Protein AF-0000000075204989 (afdb_homodimer)

Organism: Armillaria gallica (NCBI:txid47427)

InterPro domains:
  IPR001128 Cytochrome P450 [PF00067] (34-497)
  IPR001128 Cytochrome P450 [PR00385] (330-347)
  IPR001128 Cytochrome P450 [PR00385] (347-360)
  IPR001128 Cytochrome P450 [PR00385] (382-393)
  IPR001128 Cytochrome P450 [PR00385] (464-473)
  IPR001128 Cytochrome P450 [PR00385] (473-484)
  IPR002401 Cytochrome P450, E-class, group I [PR00463] (62-81)
  IPR002401 Cytochrome P450, E-class, group I [PR00463] (86-107)
  IPR002401 Cytochrome P450, E-class, group I [PR00463] (318-335)
  IPR002401 Cytochrome P450, E-class, group I [PR00463] (338-364)
  IPR002401 Cytochrome P450, E-class, group I [PR00463] (381-399)
  IPR002401 Cytochrome P450, E-class, group I [PR00463] (422-446)
  IPR002401 Cytochrome P450, E-class, group I [PR00463] (463-473)
  IPR002401 Cytochrome P450, E-class, group I [PR00463] (473-496)
  IPR036396 Cytochrome P450 superfamily [G3DSA:1.10.630.10] (24-541)
  IPR036396 Cytochrome P450 superfamily [SSF48264] (34-537)
  IPR050364 Cytochrome P450 monooxygenase, fungi [PTHR46300] (10-554)

Structure (mmCIF, N/CA/C/O backbone):
data_AF-0000000075204989-model_v1
#
loop_
_entity.id
_entity.type
_entity.pdbx_description
1 polymer 'Cytochrome P450'
#
loop_
_atom_site.group_PDB
_atom_site.id
_atom_site.type_symbol
_atom_site.label_atom_id
_atom_site.label_alt_id
_atom_site.label_comp_id
_atom_site.label_asym_id
_atom_site.label_entity_id
_atom_site.label_seq_id
_atom_site.pdbx_PDB_ins_code
_atom_site.Cartn_x
_atom_site.Cartn_y
_atom_site.Cartn_z
_atom_site.occupancy
_atom_site.B_iso_or_equiv
_atom_site.auth_seq_id
_atom_site.auth_comp_id
_atom_site.auth_asym_id
_atom_site.auth_atom_id
_atom_site.pdbx_PDB_model_num
ATOM 1 N N . MET A 1 1 ? -58.781 25.094 10.422 1 25.75 1 MET A N 1
ATOM 2 C CA . MET A 1 1 ? -57.531 24.953 9.672 1 25.75 1 MET A CA 1
ATOM 3 C C . MET A 1 1 ? -56.844 23.641 10.008 1 25.75 1 MET A C 1
ATOM 5 O O . MET A 1 1 ? -56.5 23.391 11.172 1 25.75 1 MET A O 1
ATOM 9 N N . ALA A 1 2 ? -57.219 22.719 9.273 1 39.81 2 ALA A N 1
ATOM 10 C CA . ALA A 1 2 ? -56.875 21.312 9.547 1 39.81 2 ALA A CA 1
ATOM 11 C C . ALA A 1 2 ? -55.375 21.141 9.766 1 39.81 2 ALA A C 1
ATOM 13 O O . ALA A 1 2 ? -54.562 21.547 8.93 1 39.81 2 ALA A O 1
ATOM 14 N N . PHE A 1 3 ? -55 21.109 11 1 37.56 3 PHE A N 1
ATOM 15 C CA . PHE A 1 3 ? -53.656 20.891 11.5 1 37.56 3 PHE A CA 1
ATOM 16 C C . PHE A 1 3 ? -53.031 19.688 10.812 1 37.56 3 PHE A C 1
ATOM 18 O O . PHE A 1 3 ? -53.562 18.578 10.844 1 37.56 3 PHE A O 1
ATOM 25 N N . LEU A 1 4 ? -52.312 19.922 9.75 1 47.81 4 LEU A N 1
ATOM 26 C CA . LEU A 1 4 ? -51.562 18.812 9.125 1 47.81 4 LEU A CA 1
ATOM 27 C C . LEU A 1 4 ? -50.812 18 10.172 1 47.81 4 LEU A C 1
ATOM 29 O O . LEU A 1 4 ? -50.25 18.562 11.102 1 47.81 4 LEU A O 1
ATOM 33 N N . SER A 1 5 ? -51.188 16.812 10.344 1 51.34 5 SER A N 1
ATOM 34 C CA . SER A 1 5 ? -50.469 15.898 11.25 1 51.34 5 SER A CA 1
ATOM 35 C C . SER A 1 5 ? -48.969 15.953 11.023 1 51.34 5 SER A C 1
ATOM 37 O O . SER A 1 5 ? -48.5 16.375 9.961 1 51.34 5 SER A O 1
ATOM 39 N N . SER A 1 6 ? -48.125 15.758 12.094 1 54.88 6 SER A N 1
ATOM 40 C CA . SER A 1 6 ? -46.688 15.766 12.125 1 54.88 6 SER A CA 1
ATOM 41 C C . SER A 1 6 ? -46.094 14.922 11 1 54.88 6 SER A C 1
ATOM 43 O O . SER A 1 6 ? -45.094 15.305 10.375 1 54.88 6 SER A O 1
ATOM 45 N N . THR A 1 7 ? -46.75 13.867 10.734 1 57.91 7 THR A N 1
ATOM 46 C CA . THR A 1 7 ? -46.344 12.953 9.68 1 57.91 7 THR A CA 1
ATOM 47 C C . THR A 1 7 ? -46.531 13.578 8.305 1 57.91 7 THR A C 1
ATOM 49 O O . THR A 1 7 ? -45.688 13.484 7.43 1 57.91 7 THR A O 1
ATOM 52 N N . GLU A 1 8 ? -47.625 14.203 8.172 1 55.94 8 GLU A N 1
ATOM 53 C CA . GLU A 1 8 ? -47.938 14.812 6.883 1 55.94 8 GLU A CA 1
ATOM 54 C C . GLU A 1 8 ? -47.031 16.016 6.613 1 55.94 8 GLU A C 1
ATOM 56 O O . GLU A 1 8 ? -46.562 16.203 5.496 1 55.94 8 GLU A O 1
ATOM 61 N N . ALA A 1 9 ? -46.719 16.766 7.645 1 56.03 9 ALA A N 1
ATOM 62 C CA . ALA A 1 9 ? -45.812 17.906 7.527 1 56.03 9 ALA A CA 1
ATOM 63 C C . ALA A 1 9 ? -44.406 17.453 7.184 1 56.03 9 ALA A C 1
ATOM 65 O O . ALA A 1 9 ? -43.719 18.078 6.363 1 56.03 9 ALA A O 1
ATOM 66 N N . THR A 1 10 ? -44.062 16.297 7.75 1 58.97 10 THR A N 1
ATOM 67 C CA . THR A 1 10 ? -42.75 15.727 7.457 1 58.97 10 THR A CA 1
ATOM 68 C C . THR A 1 10 ? -42.688 15.227 6.02 1 58.97 10 THR A C 1
ATOM 70 O O . THR A 1 10 ? -41.688 15.453 5.324 1 58.97 10 THR A O 1
ATOM 73 N N . VAL A 1 11 ? -43.781 14.656 5.57 1 59.34 11 VAL A N 1
ATOM 74 C CA . VAL A 1 11 ? -43.844 14.148 4.203 1 59.34 11 VAL A CA 1
ATOM 75 C C . VAL A 1 11 ? -43.844 15.312 3.221 1 59.34 11 VAL A C 1
ATOM 77 O O . VAL A 1 11 ? -43.125 15.297 2.217 1 59.34 11 VAL A O 1
ATOM 80 N N . ILE A 1 12 ? -44.531 16.359 3.486 1 56.97 12 ILE A N 1
ATOM 81 C CA . ILE A 1 12 ? -44.625 17.516 2.611 1 56.97 12 ILE A CA 1
ATOM 82 C C . ILE A 1 12 ? -43.25 18.234 2.605 1 56.97 12 ILE A C 1
ATOM 84 O O . ILE A 1 12 ? -42.781 18.672 1.551 1 56.97 12 ILE A O 1
ATOM 88 N N . LEU A 1 13 ? -42.656 18.297 3.711 1 57.41 13 LEU A N 1
ATOM 89 C CA . LEU A 1 13 ? -41.344 18.906 3.783 1 57.41 13 LEU A CA 1
ATOM 90 C C . LEU A 1 13 ? -40.312 18.078 3.006 1 57.41 13 LEU A C 1
ATOM 92 O O . LEU A 1 13 ? -39.469 18.641 2.305 1 57.41 13 LEU A O 1
ATOM 96 N N . ILE A 1 14 ? -40.562 16.781 3.068 1 59.81 14 ILE A N 1
ATOM 97 C CA . ILE A 1 14 ? -39.688 15.898 2.307 1 59.81 14 ILE A CA 1
ATOM 98 C C . ILE A 1 14 ? -39.969 16.047 0.814 1 59.81 14 ILE A C 1
ATOM 100 O O . ILE A 1 14 ? -39.031 16.172 0.004 1 59.81 14 ILE A O 1
ATOM 104 N N . LEU A 1 15 ? -41.219 16.156 0.442 1 59.34 15 LEU A N 1
ATOM 105 C CA . LEU A 1 15 ? -41.594 16.266 -0.965 1 59.34 15 LEU A CA 1
ATOM 106 C C . LEU A 1 15 ? -41.219 17.641 -1.521 1 59.34 15 LEU A C 1
ATOM 108 O O . LEU A 1 15 ? -40.781 17.75 -2.66 1 59.34 15 LEU A O 1
ATOM 112 N N . SER A 1 16 ? -41.406 18.719 -0.824 1 57.78 16 SER A N 1
ATOM 113 C CA . SER A 1 16 ? -41.031 20.062 -1.264 1 57.78 16 SER A CA 1
ATOM 114 C C . SER A 1 16 ? -39.5 20.188 -1.368 1 57.78 16 SER A C 1
ATOM 116 O O . SER A 1 16 ? -39 20.797 -2.314 1 57.78 16 SER A O 1
ATOM 118 N N . ALA A 1 17 ? -38.844 19.625 -0.473 1 56.81 17 ALA A N 1
ATOM 119 C CA . ALA A 1 17 ? -37.375 19.625 -0.547 1 56.81 17 ALA A CA 1
ATOM 120 C C . ALA A 1 17 ? -36.906 18.797 -1.733 1 56.81 17 ALA A C 1
ATOM 122 O O . ALA A 1 17 ? -35.969 19.203 -2.443 1 56.81 17 ALA A O 1
ATOM 123 N N . LEU A 1 18 ? -37.625 17.734 -2.006 1 57.28 18 LEU A N 1
ATOM 124 C CA . LEU A 1 18 ? -37.344 16.922 -3.188 1 57.28 18 LEU A CA 1
ATOM 125 C C . LEU A 1 18 ? -37.656 17.703 -4.461 1 57.28 18 LEU A C 1
ATOM 127 O O . LEU A 1 18 ? -36.906 17.625 -5.445 1 57.28 18 LEU A O 1
ATOM 131 N N . PHE A 1 19 ? -38.75 18.453 -4.5 1 57.03 19 PHE A N 1
ATOM 132 C CA . PHE A 1 19 ? -39.125 19.25 -5.656 1 57.03 19 PHE A CA 1
ATOM 133 C C . PHE A 1 19 ? -38.125 20.375 -5.891 1 57.03 19 PHE A C 1
ATOM 135 O O . PHE A 1 19 ? -37.719 20.625 -7.023 1 57.03 19 PHE A O 1
ATOM 142 N N . VAL A 1 20 ? -37.781 21.109 -4.93 1 54.78 20 VAL A N 1
ATOM 143 C CA . VAL A 1 20 ? -36.812 22.188 -5.094 1 54.78 20 VAL A CA 1
ATOM 144 C C . VAL A 1 20 ? -35.469 21.609 -5.547 1 54.78 20 VAL A C 1
ATOM 146 O O . VAL A 1 20 ? -34.812 22.156 -6.441 1 54.78 20 VAL A O 1
ATOM 149 N N . ALA A 1 21 ? -35.062 20.547 -4.957 1 53.41 21 ALA A N 1
ATOM 150 C CA . ALA A 1 21 ? -33.844 19.875 -5.363 1 53.41 21 ALA A CA 1
ATOM 151 C C . ALA A 1 21 ? -33.938 19.406 -6.812 1 53.41 21 ALA A C 1
ATOM 153 O O . ALA A 1 21 ? -32.969 19.516 -7.566 1 53.41 21 ALA A O 1
ATOM 154 N N . PHE A 1 22 ? -35.062 18.922 -7.191 1 52.5 22 PHE A N 1
ATOM 155 C CA . PHE A 1 22 ? -35.312 18.516 -8.57 1 52.5 22 PHE A CA 1
ATOM 156 C C . PHE A 1 22 ? -35.25 19.719 -9.508 1 52.5 22 PHE A C 1
ATOM 158 O O . PHE A 1 22 ? -34.625 19.641 -10.578 1 52.5 22 PHE A O 1
ATOM 165 N N . VAL A 1 23 ? -35.844 20.812 -9.133 1 51.53 23 VAL A N 1
ATOM 166 C CA . VAL A 1 23 ? -35.844 21.984 -9.984 1 51.53 23 VAL A CA 1
ATOM 167 C C . VAL A 1 23 ? -34.438 22.562 -10.078 1 51.53 23 VAL A C 1
ATOM 169 O O . VAL A 1 23 ? -34 23 -11.148 1 51.53 23 VAL A O 1
ATOM 172 N N . GLN A 1 24 ? -33.781 22.641 -9.023 1 50.84 24 GLN A N 1
ATOM 173 C CA . GLN A 1 24 ? -32.438 23.188 -9.031 1 50.84 24 GLN A CA 1
ATOM 174 C C . GLN A 1 24 ? -31.484 22.281 -9.789 1 50.84 24 GLN A C 1
ATOM 176 O O . GLN A 1 24 ? -30.531 22.75 -10.414 1 50.84 24 GLN A O 1
ATOM 181 N N . SER A 1 25 ? -31.609 21.031 -9.695 1 48.88 25 SER A N 1
ATOM 182 C CA . SER A 1 25 ? -30.797 20.125 -10.484 1 48.88 25 SER A CA 1
ATOM 183 C C . SER A 1 25 ? -30.984 20.359 -11.977 1 48.88 25 SER A C 1
ATOM 185 O O . SER A 1 25 ? -30.078 20.125 -12.773 1 48.88 25 SER A O 1
ATOM 187 N N . ARG A 1 26 ? -32.281 20.688 -12.359 1 46.19 26 ARG A N 1
ATOM 188 C CA . ARG A 1 26 ? -32.594 20.828 -13.781 1 46.19 26 ARG A CA 1
ATOM 189 C C . ARG A 1 26 ? -32.031 22.125 -14.336 1 46.19 26 ARG A C 1
ATOM 191 O O . ARG A 1 26 ? -31.969 22.328 -15.555 1 46.19 26 ARG A O 1
ATOM 198 N N . LYS A 1 27 ? -31.969 23.078 -13.516 1 45.09 27 LYS A N 1
ATOM 199 C CA . LYS A 1 27 ? -31.609 24.375 -14.094 1 45.09 27 LYS A CA 1
ATOM 200 C C . LYS A 1 27 ? -30.172 24.375 -14.578 1 45.09 27 LYS A C 1
ATOM 202 O O . LYS A 1 27 ? -29.641 25.438 -14.961 1 45.09 27 LYS A O 1
ATOM 207 N N . THR A 1 28 ? -29.328 23.469 -14.141 1 46.84 28 THR A N 1
ATOM 208 C CA . THR A 1 28 ? -28.016 23.594 -14.766 1 46.84 28 THR A CA 1
ATOM 209 C C . THR A 1 28 ? -28.141 23.578 -16.297 1 46.84 28 THR A C 1
ATOM 211 O O . THR A 1 28 ? -28.594 22.594 -16.875 1 46.84 28 THR A O 1
ATOM 214 N N . GLY A 1 29 ? -28.562 24.547 -16.812 1 47 29 GLY A N 1
ATOM 215 C CA . GLY A 1 29 ? -28.578 24.719 -18.266 1 47 29 GLY A CA 1
ATOM 216 C C . GLY A 1 29 ? -27.531 23.891 -18.969 1 47 29 GLY A C 1
ATOM 217 O O . GLY A 1 29 ? -26.812 23.125 -18.328 1 47 29 GLY A O 1
ATOM 218 N N . ASN A 1 30 ? -27.203 24.281 -20.391 1 53.66 30 ASN A N 1
ATOM 219 C CA . ASN A 1 30 ? -26.375 23.703 -21.453 1 53.66 30 ASN A CA 1
ATOM 220 C C . ASN A 1 30 ? -24.922 23.594 -21.031 1 53.66 30 ASN A C 1
ATOM 222 O O . ASN A 1 30 ? -24.031 23.438 -21.875 1 53.66 30 ASN A O 1
ATOM 226 N N . ARG A 1 31 ? -24.516 23.781 -19.781 1 76.62 31 ARG A N 1
ATOM 227 C CA . ARG A 1 31 ? -23.094 23.797 -19.5 1 76.62 31 ARG A CA 1
ATOM 228 C C . ARG A 1 31 ? -22.609 22.438 -19.016 1 76.62 31 ARG A C 1
ATOM 230 O O . ARG A 1 31 ? -23.266 21.797 -18.188 1 76.62 31 ARG A O 1
ATOM 237 N N . THR A 1 32 ? -21.594 22 -19.547 1 90.81 32 THR A N 1
ATOM 238 C CA . THR A 1 32 ? -21.031 20.672 -19.328 1 90.81 32 THR A CA 1
ATOM 239 C C . THR A 1 32 ? -20.203 20.641 -18.047 1 90.81 32 THR A C 1
ATOM 241 O O . THR A 1 32 ? -19.156 21.281 -17.953 1 90.81 32 THR A O 1
ATOM 244 N N . LEU A 1 33 ? -20.781 20.078 -16.938 1 93.81 33 LEU A N 1
ATOM 245 C CA . LEU A 1 33 ? -20.047 19.859 -15.703 1 93.81 33 LEU A CA 1
ATOM 246 C C . LEU A 1 33 ? -18.984 18.781 -15.891 1 93.81 33 LEU A C 1
ATOM 248 O O . LEU A 1 33 ? -19.078 17.969 -16.812 1 93.81 33 LEU A O 1
ATOM 252 N N . PRO A 1 34 ? -17.922 18.812 -15.039 1 96.06 34 PRO A N 1
ATOM 253 C CA . PRO A 1 34 ? -16.984 17.703 -15.109 1 96.06 34 PRO A CA 1
ATOM 254 C C . PRO A 1 34 ? -17.656 16.344 -14.883 1 96.06 34 PRO A C 1
ATOM 256 O O . PRO A 1 34 ? -18.734 16.281 -14.289 1 96.06 34 PRO A O 1
ATOM 259 N N . PRO A 1 35 ? -17.047 15.297 -15.43 1 95.88 35 PRO A N 1
ATOM 260 C CA . PRO A 1 35 ? -17.594 13.969 -15.164 1 95.88 35 PRO A CA 1
ATOM 261 C C . PRO A 1 35 ? -17.547 13.594 -13.688 1 95.88 35 PRO A C 1
ATOM 263 O O . PRO A 1 35 ? -16.891 14.273 -12.891 1 95.88 35 PRO A O 1
ATOM 266 N N . GLY A 1 36 ? -18.281 12.586 -13.242 1 95.31 36 GLY A N 1
ATOM 267 C CA . GLY A 1 36 ? -18.281 12.102 -11.875 1 95.31 36 GLY A CA 1
ATOM 268 C C . GLY A 1 36 ? -19.188 10.914 -11.656 1 95.31 36 GLY A C 1
ATOM 269 O O . GLY A 1 36 ? -19.828 10.438 -12.594 1 95.31 36 GLY A O 1
ATOM 270 N N . PRO A 1 37 ? -19.141 10.383 -10.5 1 93.44 37 PRO A N 1
ATOM 271 C CA . PRO A 1 37 ? -19.969 9.219 -10.195 1 93.44 37 PRO A CA 1
ATOM 272 C C . PRO A 1 37 ? -21.469 9.531 -10.281 1 93.44 37 PRO A C 1
ATOM 274 O O . PRO A 1 37 ? -21.859 10.695 -10.211 1 93.44 37 PRO A O 1
ATOM 277 N N . SER A 1 38 ? -22.188 8.414 -10.43 1 90.94 38 SER A N 1
ATOM 278 C CA . SER A 1 38 ? -23.625 8.562 -10.5 1 90.94 38 SER A CA 1
ATOM 279 C C . SER A 1 38 ? -24.203 9.125 -9.203 1 90.94 38 SER A C 1
ATOM 281 O O . SER A 1 38 ? -23.719 8.789 -8.117 1 90.94 38 SER A O 1
ATOM 283 N N . LYS A 1 39 ? -25.234 9.945 -9.352 1 89.5 39 LYS A N 1
ATOM 284 C CA . LYS A 1 39 ? -25.781 10.656 -8.203 1 89.5 39 LYS A CA 1
ATOM 285 C C . LYS A 1 39 ? -27.141 10.102 -7.816 1 89.5 39 LYS A C 1
ATOM 287 O O . LYS A 1 39 ? -27.922 9.68 -8.68 1 89.5 39 LYS A O 1
ATOM 292 N N . ILE A 1 40 ? -27.297 10.086 -6.562 1 83.44 40 ILE A N 1
ATOM 293 C CA . ILE A 1 40 ? -28.625 9.766 -6.039 1 83.44 40 ILE A CA 1
ATOM 294 C C . ILE A 1 40 ? -29.469 11.023 -5.98 1 83.44 40 ILE A C 1
ATOM 296 O O . ILE A 1 40 ? -29 12.078 -5.547 1 83.44 40 ILE A O 1
ATOM 300 N N . PRO A 1 41 ? -30.75 10.844 -6.336 1 81.06 41 PRO A N 1
ATOM 301 C CA . PRO A 1 41 ? -31.609 12.031 -6.324 1 81.06 41 PRO A CA 1
ATOM 302 C C . PRO A 1 41 ? -31.641 12.719 -4.961 1 81.06 41 PRO A C 1
ATOM 304 O O . PRO A 1 41 ? -31.672 12.039 -3.928 1 81.06 41 PRO A O 1
ATOM 307 N N . PHE A 1 42 ? -31.469 13.984 -4.887 1 74.81 42 PHE A N 1
ATOM 308 C CA . PHE A 1 42 ? -31.578 14.852 -3.723 1 74.81 42 PHE A CA 1
ATOM 309 C C . PHE A 1 42 ? -30.312 14.781 -2.875 1 74.81 42 PHE A C 1
ATOM 311 O O . PHE A 1 42 ? -29.906 15.773 -2.264 1 74.81 42 PHE A O 1
ATOM 318 N N . PHE A 1 43 ? -29.719 13.625 -2.924 1 82.31 43 PHE A N 1
ATOM 319 C CA . PHE A 1 43 ? -28.609 13.422 -1.992 1 82.31 43 PHE A CA 1
ATOM 320 C C . PHE A 1 43 ? -27.266 13.461 -2.723 1 82.31 43 PHE A C 1
ATOM 322 O O . PHE A 1 43 ? -26.219 13.633 -2.098 1 82.31 43 PHE A O 1
ATOM 329 N N . GLY A 1 44 ? -27.391 13.375 -4.078 1 88.12 44 GLY A N 1
ATOM 330 C CA . GLY A 1 44 ? -26.156 13.336 -4.852 1 88.12 44 GLY A CA 1
ATOM 331 C C . GLY A 1 44 ? -25.266 12.164 -4.488 1 88.12 44 GLY A C 1
ATOM 332 O O . GLY A 1 44 ? -25.719 11.008 -4.496 1 88.12 44 GLY A O 1
ATOM 333 N N . ASN A 1 45 ? -24.062 12.531 -4.07 1 89.56 45 ASN A N 1
ATOM 334 C CA . ASN A 1 45 ? -23.078 11.492 -3.789 1 89.56 45 ASN A CA 1
ATOM 335 C C . ASN A 1 45 ? -22.812 11.359 -2.291 1 89.56 45 ASN A C 1
ATOM 337 O O . ASN A 1 45 ? -21.828 10.742 -1.881 1 89.56 45 ASN A O 1
ATOM 341 N N . LEU A 1 46 ? -23.594 11.852 -1.455 1 83.19 46 LEU A N 1
ATOM 342 C CA . LEU A 1 46 ? -23.406 11.977 -0.014 1 83.19 46 LEU A CA 1
ATOM 343 C C . LEU A 1 46 ? -23.172 10.609 0.624 1 83.19 46 LEU A C 1
ATOM 345 O O . LEU A 1 46 ? -22.406 10.484 1.575 1 83.19 46 LEU A O 1
ATOM 349 N N . PHE A 1 47 ? -23.766 9.586 0.119 1 82.25 47 PHE A N 1
ATOM 350 C CA . PHE A 1 47 ? -23.734 8.281 0.766 1 82.25 47 PHE A CA 1
ATOM 351 C C . PHE A 1 47 ? -22.641 7.406 0.149 1 82.25 47 PHE A C 1
ATOM 353 O O . PHE A 1 47 ? -22.469 6.254 0.545 1 82.25 47 PHE A O 1
ATOM 360 N N . GLN A 1 48 ? -21.922 7.895 -0.695 1 86.62 48 GLN A N 1
ATOM 361 C CA . GLN A 1 48 ? -20.922 7.105 -1.403 1 86.62 48 GLN A CA 1
ATOM 362 C C . GLN A 1 48 ? -19.516 7.344 -0.827 1 86.62 48 GLN A C 1
ATOM 364 O O . GLN A 1 48 ? -18.562 6.691 -1.232 1 86.62 48 GLN A O 1
ATOM 369 N N . VAL A 1 49 ? -19.438 8.258 0.093 1 81.38 49 VAL A N 1
ATOM 370 C CA . VAL A 1 49 ? -18.125 8.617 0.602 1 81.38 49 VAL A CA 1
ATOM 371 C C . VAL A 1 49 ? -18.141 8.586 2.129 1 81.38 49 VAL A C 1
ATOM 373 O O . VAL A 1 49 ? -19 9.188 2.764 1 81.38 49 VAL A O 1
ATOM 376 N N . PRO A 1 50 ? -17.156 7.848 2.713 1 80.75 50 PRO A N 1
ATOM 377 C CA . PRO A 1 50 ? -17.016 8.039 4.156 1 80.75 50 PRO A CA 1
ATOM 378 C C . PRO A 1 50 ? -16.578 9.461 4.52 1 80.75 50 PRO A C 1
ATOM 380 O O . PRO A 1 50 ? -15.516 9.922 4.078 1 80.75 50 PRO A O 1
ATOM 383 N N . VAL A 1 51 ? -17.281 10.086 5.355 1 76.5 51 VAL A N 1
ATOM 384 C CA . VAL A 1 51 ? -17.125 11.523 5.582 1 76.5 51 VAL A CA 1
ATOM 385 C C . VAL A 1 51 ? -15.812 11.781 6.324 1 76.5 51 VAL A C 1
ATOM 387 O O . VAL A 1 51 ? -15.109 12.75 6.031 1 76.5 51 VAL A O 1
ATOM 390 N N . LEU A 1 52 ? -15.492 10.93 7.219 1 80.12 52 LEU A N 1
ATOM 391 C CA . LEU A 1 52 ? -14.344 11.227 8.07 1 80.12 52 LEU A CA 1
ATOM 392 C C . LEU A 1 52 ? -13.055 10.719 7.426 1 80.12 52 LEU A C 1
ATOM 394 O O . LEU A 1 52 ? -11.961 11.055 7.883 1 80.12 52 LEU A O 1
ATOM 398 N N . ARG A 1 53 ? -13.141 9.922 6.367 1 87.56 53 ARG A N 1
ATOM 399 C CA . ARG A 1 53 ? -11.977 9.438 5.629 1 87.56 53 ARG A CA 1
ATOM 400 C C . ARG A 1 53 ? -12.289 9.312 4.141 1 87.56 53 ARG A C 1
ATOM 402 O O . ARG A 1 53 ? -12.305 8.211 3.594 1 87.56 53 ARG A O 1
ATOM 409 N N . PRO A 1 54 ? -12.414 10.398 3.51 1 89.81 54 PRO A N 1
ATOM 410 C CA . PRO A 1 54 ? -12.891 10.367 2.125 1 89.81 54 PRO A CA 1
ATOM 411 C C . PRO A 1 54 ? -11.766 10.117 1.12 1 89.81 54 PRO A C 1
ATOM 413 O O . PRO A 1 54 ? -12.031 9.758 -0.029 1 89.81 54 PRO A O 1
ATOM 416 N N . TYR A 1 55 ? -10.531 10.266 1.508 1 92.44 55 TYR A N 1
ATOM 417 C CA . TYR A 1 55 ? -9.445 10.438 0.553 1 92.44 55 TYR A CA 1
ATOM 418 C C . TYR A 1 55 ? -9.203 9.164 -0.238 1 92.44 55 TYR A C 1
ATOM 420 O O . TYR A 1 55 ? -8.836 9.211 -1.414 1 92.44 55 TYR A O 1
ATOM 428 N N . PRO A 1 56 ? -9.406 7.906 0.341 1 90 56 PRO A N 1
ATOM 429 C CA . PRO A 1 56 ? -9.219 6.734 -0.517 1 90 56 PRO A CA 1
ATOM 430 C C . PRO A 1 56 ? -10.211 6.684 -1.675 1 90 56 PRO A C 1
ATOM 432 O O . PRO A 1 56 ? -9.828 6.383 -2.809 1 90 56 PRO A O 1
ATOM 435 N N . LYS A 1 57 ? -11.453 6.973 -1.41 1 92.25 57 LYS A N 1
ATOM 436 C CA . LYS A 1 57 ? -12.484 6.977 -2.445 1 92.25 57 LYS A CA 1
ATOM 437 C C . LYS A 1 57 ? -12.242 8.102 -3.451 1 92.25 57 LYS A C 1
ATOM 439 O O . LYS A 1 57 ? -12.453 7.918 -4.652 1 92.25 57 LYS A O 1
ATOM 444 N N . PHE A 1 58 ? -11.82 9.211 -2.943 1 94.81 58 PHE A N 1
ATOM 445 C CA . PHE A 1 58 ? -11.539 10.352 -3.816 1 94.81 58 PHE A CA 1
ATOM 446 C C . PHE A 1 58 ? -10.391 10.031 -4.77 1 94.81 58 PHE A C 1
ATOM 448 O O . PHE A 1 58 ? -10.398 10.461 -5.922 1 94.81 58 PHE A O 1
ATOM 455 N N . ARG A 1 59 ? -9.406 9.32 -4.293 1 93.75 59 ARG A N 1
ATOM 456 C CA . ARG A 1 59 ? -8.32 8.906 -5.172 1 93.75 59 ARG A CA 1
ATOM 457 C C . ARG A 1 59 ? -8.812 7.91 -6.219 1 93.75 59 ARG A C 1
ATOM 459 O O . ARG A 1 59 ? -8.422 7.98 -7.383 1 93.75 59 ARG A O 1
ATOM 466 N N . GLU A 1 60 ? -9.641 6.93 -5.797 1 91.12 60 GLU A N 1
ATOM 467 C CA . GLU A 1 60 ? -10.234 5.984 -6.734 1 91.12 60 GLU A CA 1
ATOM 468 C C . GLU A 1 60 ? -10.945 6.707 -7.875 1 91.12 60 GLU A C 1
ATOM 470 O O . GLU A 1 60 ? -10.773 6.352 -9.047 1 91.12 60 GLU A O 1
ATOM 475 N N . TRP A 1 61 ? -11.719 7.73 -7.527 1 95.25 61 TRP A N 1
ATOM 476 C CA . TRP A 1 61 ? -12.461 8.508 -8.523 1 95.25 61 TRP A CA 1
ATOM 477 C C . TRP A 1 61 ? -11.508 9.336 -9.375 1 95.25 61 TRP A C 1
ATOM 479 O O . TRP A 1 61 ? -11.773 9.57 -10.555 1 95.25 61 TRP A O 1
ATOM 489 N N . ALA A 1 62 ? -10.406 9.773 -8.766 1 95.56 62 ALA A N 1
ATOM 490 C CA . ALA A 1 62 ? -9.406 10.516 -9.531 1 95.56 62 ALA A CA 1
ATOM 491 C C . ALA A 1 62 ? -8.828 9.664 -10.656 1 95.56 62 ALA A C 1
ATOM 493 O O . ALA A 1 62 ? -8.625 10.156 -11.773 1 95.56 62 ALA A O 1
ATOM 494 N N . LEU A 1 63 ? -8.586 8.438 -10.367 1 90 63 LEU A N 1
ATOM 495 C CA . LEU A 1 63 ? -8.031 7.52 -11.359 1 90 63 LEU A CA 1
ATOM 496 C C . LEU A 1 63 ? -9.055 7.195 -12.438 1 90 63 LEU A C 1
ATOM 498 O O . LEU A 1 63 ? -8.703 6.98 -13.594 1 90 63 LEU A O 1
ATOM 502 N N . LYS A 1 64 ? -10.297 7.211 -12.07 1 92.06 64 LYS A N 1
ATOM 503 C CA . LYS A 1 64 ? -11.383 6.84 -12.977 1 92.06 64 LYS A CA 1
ATOM 504 C C . LYS A 1 64 ? -11.773 8.008 -13.867 1 92.06 64 LYS A C 1
ATOM 506 O O . LYS A 1 64 ? -12.008 7.836 -15.07 1 92.06 64 LYS A O 1
ATOM 511 N N . TYR A 1 65 ? -11.836 9.25 -13.258 1 95.19 65 TYR A N 1
ATOM 512 C CA . TYR A 1 65 ? -12.453 10.367 -13.969 1 95.19 65 TYR A CA 1
ATOM 513 C C . TYR A 1 65 ? -11.406 11.352 -14.461 1 95.19 65 TYR A C 1
ATOM 515 O O . TYR A 1 65 ? -11.688 12.203 -15.305 1 95.19 65 TYR A O 1
ATOM 523 N N . GLY A 1 66 ? -10.219 11.273 -13.891 1 93.5 66 GLY A N 1
ATOM 524 C CA . GLY A 1 66 ? -9.141 12.062 -14.469 1 93.5 66 GLY A CA 1
ATOM 525 C C . GLY A 1 66 ? -8.805 13.297 -13.648 1 93.5 66 GLY A C 1
ATOM 526 O O . GLY A 1 66 ? -8.969 13.297 -12.43 1 93.5 66 GLY A O 1
ATOM 527 N N . PRO A 1 67 ? -8.305 14.352 -14.312 1 95.62 67 PRO A N 1
ATOM 528 C CA . PRO A 1 67 ? -7.727 15.516 -13.641 1 95.62 67 PRO A CA 1
ATOM 529 C C . PRO A 1 67 ? -8.766 16.312 -12.852 1 95.62 67 PRO A C 1
ATOM 531 O O . PRO A 1 67 ? -8.406 17.047 -11.93 1 95.62 67 PRO A O 1
ATOM 534 N N . ILE A 1 68 ? -10.031 16.25 -13.281 1 97.5 68 ILE A N 1
ATOM 535 C CA . ILE A 1 68 ? -11.109 16.984 -12.625 1 97.5 68 ILE A CA 1
ATOM 536 C C . ILE A 1 68 ? -12.391 16.156 -12.648 1 97.5 68 ILE A C 1
ATOM 538 O O . ILE A 1 68 ? -12.695 15.5 -13.648 1 97.5 68 ILE A O 1
ATOM 542 N N . TYR A 1 69 ? -13.047 16.078 -11.477 1 97.62 69 TYR A N 1
ATOM 543 C CA . TYR A 1 69 ? -14.367 15.477 -11.5 1 97.62 69 TYR A CA 1
ATOM 544 C C . TYR A 1 69 ? -15.336 16.234 -10.594 1 97.62 69 TYR A C 1
ATOM 546 O O . TYR A 1 69 ? -14.922 17.141 -9.859 1 97.62 69 TYR A O 1
ATOM 554 N N . HIS A 1 70 ? -16.656 15.961 -10.766 1 96.94 70 HIS A N 1
ATOM 555 C CA . HIS A 1 70 ? -17.734 16.672 -10.094 1 96.94 70 HIS A CA 1
ATOM 556 C C . HIS A 1 70 ? -18.516 15.75 -9.172 1 96.94 70 HIS A C 1
ATOM 558 O O . HIS A 1 70 ? -18.797 14.602 -9.531 1 96.94 70 HIS A O 1
ATOM 564 N N . LEU A 1 71 ? -18.688 16.219 -7.977 1 94.5 71 LEU A N 1
ATOM 565 C CA . LEU A 1 71 ? -19.594 15.594 -7.016 1 94.5 71 LEU A CA 1
ATOM 566 C C . LEU A 1 71 ? -20.719 16.547 -6.613 1 94.5 71 LEU A C 1
ATOM 568 O O . LEU A 1 71 ? -20.578 17.766 -6.766 1 94.5 71 LEU A O 1
ATOM 572 N N . ARG A 1 72 ? -21.75 15.922 -6.203 1 90.69 72 ARG A N 1
ATOM 573 C CA . ARG A 1 72 ? -22.828 16.688 -5.574 1 90.69 72 ARG A CA 1
ATOM 574 C C . ARG A 1 72 ? -23.109 16.172 -4.168 1 90.69 72 ARG A C 1
ATOM 576 O O . ARG A 1 72 ? -23.453 15 -3.982 1 90.69 72 ARG A O 1
ATOM 583 N N . LEU A 1 73 ? -22.859 17.016 -3.23 1 86.19 73 LEU A N 1
ATOM 584 C CA . LEU A 1 73 ? -23.203 16.703 -1.845 1 86.19 73 LEU A CA 1
ATOM 585 C C . LEU A 1 73 ? -24.422 17.484 -1.383 1 86.19 73 LEU A C 1
ATOM 587 O O . LEU A 1 73 ? -24.281 18.594 -0.866 1 86.19 73 LEU A O 1
ATOM 591 N N . GLY A 1 74 ? -25.531 16.844 -1.464 1 81.06 74 GLY A N 1
ATOM 592 C CA . GLY A 1 74 ? -26.75 17.609 -1.373 1 81.06 74 GLY A CA 1
ATOM 593 C C . GLY A 1 74 ? -26.922 18.609 -2.502 1 81.06 74 GLY A C 1
ATOM 594 O O . GLY A 1 74 ? -26.781 18.266 -3.674 1 81.06 74 GLY A O 1
ATOM 595 N N . PRO A 1 75 ? -27.141 19.828 -2.055 1 83.38 75 PRO A N 1
ATOM 596 C CA . PRO A 1 75 ? -27.281 20.828 -3.111 1 83.38 75 PRO A CA 1
ATOM 597 C C . PRO A 1 75 ? -25.938 21.453 -3.504 1 83.38 75 PRO A C 1
ATOM 599 O O . PRO A 1 75 ? -25.891 22.281 -4.426 1 83.38 75 PRO A O 1
ATOM 602 N N . GLN A 1 76 ? -24.953 21.094 -2.859 1 87.19 76 GLN A N 1
ATOM 603 C CA . GLN A 1 76 ? -23.656 21.734 -3.055 1 87.19 76 GLN A CA 1
ATOM 604 C C . GLN A 1 76 ? -22.875 21.062 -4.172 1 87.19 76 GLN A C 1
ATOM 606 O O . GLN A 1 76 ? -22.719 19.844 -4.176 1 87.19 76 GLN A O 1
ATOM 611 N N . ASP A 1 77 ? -22.422 21.859 -5.09 1 92.69 77 ASP A N 1
ATOM 612 C CA . ASP A 1 77 ? -21.5 21.375 -6.117 1 92.69 77 ASP A CA 1
ATOM 613 C C . ASP A 1 77 ? -20.062 21.312 -5.59 1 92.69 77 ASP A C 1
ATOM 615 O O . ASP A 1 77 ? -19.594 22.266 -4.973 1 92.69 77 ASP A O 1
ATOM 619 N N . VAL A 1 78 ? -19.422 20.203 -5.793 1 94.56 78 VAL A N 1
ATOM 620 C CA . VAL A 1 78 ? -18.047 20 -5.367 1 94.56 78 VAL A CA 1
ATOM 621 C C . VAL A 1 78 ? -17.188 19.625 -6.566 1 94.56 78 VAL A C 1
ATOM 623 O O . VAL A 1 78 ? -17.469 18.625 -7.246 1 94.56 78 VAL A O 1
ATOM 626 N N . ILE A 1 79 ? -16.25 20.422 -6.848 1 97.56 79 ILE A N 1
ATOM 627 C CA . ILE A 1 79 ? -15.281 20.172 -7.906 1 97.56 79 ILE A CA 1
ATOM 628 C C . ILE A 1 79 ? -13.969 19.672 -7.293 1 97.56 79 ILE A C 1
ATOM 630 O O . ILE A 1 79 ? -13.406 20.328 -6.41 1 97.56 79 ILE A O 1
ATOM 634 N N . VAL A 1 80 ? -13.445 18.547 -7.73 1 97.69 80 VAL A N 1
ATOM 635 C CA . VAL A 1 80 ? 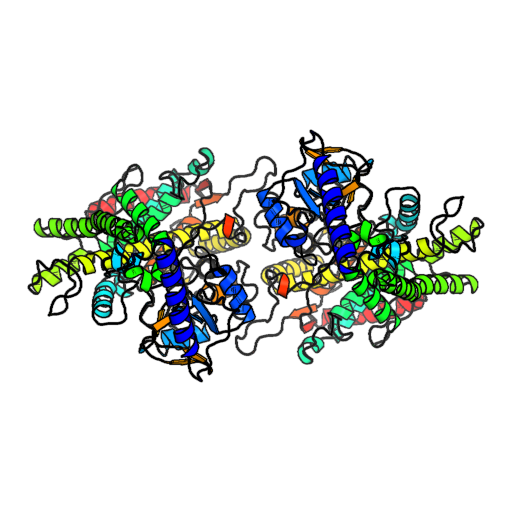-12.227 17.969 -7.184 1 97.69 80 VAL A CA 1
ATOM 636 C C . VAL A 1 80 ? -11.125 17.984 -8.242 1 97.69 80 VAL A C 1
ATOM 638 O O . VAL A 1 80 ? -11.305 17.438 -9.336 1 97.69 80 VAL A O 1
ATOM 641 N N . LEU A 1 81 ? -10.078 18.672 -7.945 1 98.06 81 LEU A N 1
ATOM 642 C CA . LEU A 1 81 ? -8.906 18.75 -8.805 1 98.06 81 LEU A CA 1
ATOM 643 C C . LEU A 1 81 ? -7.855 17.719 -8.406 1 98.06 81 LEU A C 1
ATOM 645 O O . LEU A 1 81 ? -7.352 17.75 -7.281 1 98.06 81 LEU A O 1
ATOM 649 N N . ASN A 1 82 ? -7.43 16.875 -9.367 1 96.81 82 ASN A N 1
ATOM 650 C CA . ASN A 1 82 ? -6.684 15.688 -8.984 1 96.81 82 ASN A CA 1
ATOM 651 C C . ASN A 1 82 ? -5.25 15.727 -9.516 1 96.81 82 ASN A C 1
ATOM 653 O O . ASN A 1 82 ? -4.48 14.789 -9.297 1 96.81 82 ASN A O 1
ATOM 657 N N . THR A 1 83 ? -4.855 16.766 -10.242 1 94.38 83 THR A N 1
ATOM 658 C CA . THR A 1 83 ? -3.494 16.906 -10.734 1 94.38 83 THR A CA 1
ATOM 659 C C . THR A 1 83 ? -2.904 18.25 -10.289 1 94.38 83 THR A C 1
ATOM 661 O O . THR A 1 83 ? -3.643 19.203 -10.008 1 94.38 83 THR A O 1
ATOM 664 N N . ALA A 1 84 ? -1.595 18.25 -10.211 1 92.5 84 ALA A N 1
ATOM 665 C CA . ALA A 1 84 ? -0.903 19.5 -9.875 1 92.5 84 ALA A CA 1
ATOM 666 C C . ALA A 1 84 ? -1.225 20.594 -10.883 1 92.5 84 ALA A C 1
ATOM 668 O O . ALA A 1 84 ? -1.422 21.75 -10.508 1 92.5 84 ALA A O 1
ATOM 669 N N . GLU A 1 85 ? -1.322 20.203 -12.094 1 92.44 85 GLU A N 1
ATOM 670 C CA . GLU A 1 85 ? -1.58 21.141 -13.18 1 92.44 85 GLU A CA 1
ATOM 671 C C . GLU A 1 85 ? -2.943 21.812 -13.016 1 92.44 85 GLU A C 1
ATOM 673 O O . GLU A 1 85 ? -3.061 23.031 -13.117 1 92.44 85 GLU A O 1
ATOM 678 N N . ALA A 1 86 ? -3.928 21 -12.766 1 95.81 86 ALA A N 1
ATOM 679 C CA . ALA A 1 86 ? -5.281 21.531 -12.602 1 95.81 86 ALA A CA 1
ATOM 680 C C . ALA A 1 86 ? -5.367 22.453 -11.383 1 95.81 86 ALA A C 1
ATOM 682 O O . ALA A 1 86 ? -5.941 23.547 -11.453 1 95.81 86 ALA A O 1
ATOM 683 N N . ALA A 1 87 ? -4.832 22 -10.289 1 95.75 87 ALA A N 1
ATOM 684 C CA . ALA A 1 87 ? -4.879 22.781 -9.055 1 95.75 87 ALA A CA 1
ATOM 685 C C . ALA A 1 87 ? -4.086 24.078 -9.188 1 95.75 87 ALA A C 1
ATOM 687 O O . ALA A 1 87 ? -4.539 25.141 -8.75 1 95.75 87 ALA A O 1
ATOM 688 N N . ASP A 1 88 ? -2.906 24 -9.766 1 94.56 88 ASP A N 1
ATOM 689 C CA . ASP A 1 88 ? -2.084 25.203 -9.961 1 94.56 88 ASP A CA 1
ATOM 690 C C . ASP A 1 88 ? -2.785 26.203 -10.867 1 94.56 88 ASP A C 1
ATOM 692 O O . ASP A 1 88 ? -2.725 27.406 -10.625 1 94.56 88 ASP A O 1
ATOM 696 N N . GLU A 1 89 ? -3.41 25.719 -11.891 1 95.44 89 GLU A N 1
ATOM 697 C CA . GLU A 1 89 ? -4.105 26.625 -12.805 1 95.44 89 GLU A CA 1
ATOM 698 C C . GLU A 1 89 ? -5.211 27.391 -12.094 1 95.44 89 GLU A C 1
ATOM 700 O O . GLU A 1 89 ? -5.324 28.609 -12.25 1 95.44 89 GLU A O 1
ATOM 705 N N . LEU A 1 90 ? -5.949 26.703 -11.305 1 97.12 90 LEU A N 1
ATOM 706 C CA . LEU A 1 90 ? -7.109 27.359 -10.703 1 97.12 90 LEU A CA 1
ATOM 707 C C . LEU A 1 90 ? -6.715 28.125 -9.445 1 97.12 90 LEU A C 1
ATOM 709 O O . LEU A 1 90 ? -7.168 29.25 -9.234 1 97.12 90 LEU A O 1
ATOM 713 N N . PHE A 1 91 ? -5.871 27.547 -8.633 1 96.38 91 PHE A N 1
ATOM 714 C CA . PHE A 1 91 ? -5.633 28.109 -7.309 1 96.38 91 PHE A CA 1
ATOM 715 C C . PHE A 1 91 ? -4.469 29.094 -7.344 1 96.38 91 PHE A C 1
ATOM 717 O O . PHE A 1 91 ? -4.316 29.922 -6.434 1 96.38 91 PHE A O 1
ATOM 724 N N . VAL A 1 92 ? -3.572 29.031 -8.305 1 95.19 92 VAL A N 1
ATOM 725 C CA . VAL A 1 92 ? -2.426 29.938 -8.367 1 95.19 92 VAL A CA 1
ATOM 726 C C . VAL A 1 92 ? -2.635 30.953 -9.477 1 95.19 92 VAL A C 1
ATOM 728 O O . VAL A 1 92 ? -2.701 32.156 -9.219 1 95.19 92 VAL A O 1
ATOM 731 N N . ASN A 1 93 ? -2.879 30.484 -10.703 1 94.75 93 ASN A N 1
ATOM 732 C CA . ASN A 1 93 ? -2.979 31.391 -11.852 1 94.75 93 ASN A CA 1
ATOM 733 C C . ASN A 1 93 ? -4.293 32.156 -11.844 1 94.75 93 ASN A C 1
ATOM 735 O O . ASN A 1 93 ? -4.352 33.312 -12.32 1 94.75 93 ASN A O 1
ATOM 739 N N . ARG A 1 94 ? -5.32 31.562 -11.312 1 96.75 94 ARG A N 1
ATOM 740 C CA . ARG A 1 94 ? -6.625 32.219 -11.242 1 96.75 94 ARG A CA 1
ATOM 741 C C . ARG A 1 94 ? -7.047 32.438 -9.797 1 96.75 94 ARG A C 1
ATOM 743 O O . ARG A 1 94 ? -8.219 32.281 -9.453 1 96.75 94 ARG A O 1
ATOM 750 N N . SER A 1 95 ? -6.117 32.75 -9.016 1 94.56 95 SER A N 1
ATOM 751 C CA . SER A 1 95 ? -6.301 32.844 -7.57 1 94.56 95 SER A CA 1
ATOM 752 C C . SER A 1 95 ? -7.355 33.906 -7.215 1 94.56 95 SER A C 1
ATOM 754 O O . SER A 1 95 ? -7.992 33.812 -6.164 1 94.56 95 SER A O 1
ATOM 756 N N . LYS A 1 96 ? -7.637 34.844 -8.008 1 93.81 96 LYS A N 1
ATOM 757 C CA . LYS A 1 96 ? -8.648 35.875 -7.738 1 93.81 96 LYS A CA 1
ATOM 758 C C . LYS A 1 96 ? -10.031 35.219 -7.602 1 93.81 96 LYS A C 1
ATOM 760 O O . LYS A 1 96 ? -10.844 35.656 -6.781 1 93.81 96 LYS A O 1
ATOM 765 N N . SER A 1 97 ? -10.234 34.188 -8.375 1 96.06 97 SER A N 1
ATOM 766 C CA . SER A 1 97 ? -11.562 33.562 -8.438 1 96.06 97 SER A CA 1
ATOM 767 C C . SER A 1 97 ? -11.664 32.375 -7.488 1 96.06 97 SER A C 1
ATOM 769 O O . SER A 1 97 ? -12.766 31.922 -7.191 1 96.06 97 SER A O 1
ATOM 771 N N . PHE A 1 98 ? -10.5 31.906 -6.992 1 97.5 98 PHE A N 1
ATOM 772 C CA . PHE A 1 98 ? -10.562 30.641 -6.277 1 97.5 98 PHE A CA 1
ATOM 773 C C . PHE A 1 98 ? -9.852 30.75 -4.938 1 97.5 98 PHE A C 1
ATOM 775 O O . PHE A 1 98 ? -9.336 29.75 -4.422 1 97.5 98 PHE A O 1
ATOM 782 N N . SER A 1 99 ? -9.797 31.875 -4.309 1 97.19 99 SER A N 1
ATOM 783 C CA . SER A 1 99 ? -9.07 32.031 -3.053 1 97.19 99 SER A CA 1
ATOM 784 C C . SER A 1 99 ? -10.023 32.062 -1.862 1 97.19 99 SER A C 1
ATOM 786 O O . SER A 1 99 ? -9.586 32.031 -0.709 1 97.19 99 SER A O 1
ATOM 788 N N . SER A 1 100 ? -11.32 32.094 -2.08 1 97.19 100 SER A N 1
ATOM 789 C CA . SER A 1 100 ? -12.281 31.953 -0.988 1 97.19 100 SER A CA 1
ATOM 790 C C . SER A 1 100 ? -12.375 30.516 -0.516 1 97.19 100 SER A C 1
ATOM 792 O O . SER A 1 100 ? -11.828 29.609 -1.153 1 97.19 100 SER A O 1
ATOM 794 N N . ARG A 1 101 ? -12.992 30.328 0.637 1 94.31 101 ARG A N 1
ATOM 795 C CA . ARG A 1 101 ? -13.18 29 1.217 1 94.31 101 ARG A CA 1
ATOM 796 C C . ARG A 1 101 ? -14.664 28.625 1.277 1 94.31 101 ARG A C 1
ATOM 798 O O . ARG A 1 101 ? -15.523 29.5 1.163 1 94.31 101 ARG A O 1
ATOM 805 N N . SER A 1 102 ? -14.875 27.406 1.262 1 88.44 102 SER A N 1
ATOM 806 C CA . SER A 1 102 ? -16.188 26.844 1.559 1 88.44 102 SER A CA 1
ATOM 807 C C . SER A 1 102 ? -16.281 26.391 3.014 1 88.44 102 SER A C 1
ATOM 809 O O . SER A 1 102 ? -16.078 25.219 3.322 1 88.44 102 SER A O 1
ATOM 811 N N . PRO A 1 103 ? -16.719 27.266 3.855 1 89.25 103 PRO A N 1
ATOM 812 C CA . PRO A 1 103 ? -16.625 26.953 5.281 1 89.25 103 PRO A CA 1
ATOM 813 C C . PRO A 1 103 ? -17.703 25.969 5.742 1 89.25 103 PRO A C 1
ATOM 815 O O . PRO A 1 103 ? -18.844 26.047 5.281 1 89.25 103 PRO A O 1
ATOM 818 N N . PRO A 1 104 ? -17.312 25.109 6.648 1 88.88 104 PRO A N 1
ATOM 819 C CA . PRO A 1 104 ? -18.359 24.344 7.328 1 88.88 104 PRO A CA 1
ATOM 820 C C . PRO A 1 104 ? -19.234 25.203 8.242 1 88.88 104 PRO A C 1
ATOM 822 O O . PRO A 1 104 ? -18.703 25.906 9.117 1 88.88 104 PRO A O 1
ATOM 825 N N . HIS A 1 105 ? -20.453 25.078 8.125 1 90.5 105 HIS A N 1
ATOM 826 C CA . HIS A 1 105 ? -21.406 25.969 8.789 1 90.5 105 HIS A CA 1
ATOM 827 C C . HIS A 1 105 ? -21.266 25.891 10.305 1 90.5 105 HIS A C 1
ATOM 829 O O . HIS A 1 105 ? -21.094 26.906 10.969 1 90.5 105 HIS A O 1
ATOM 835 N N . VAL A 1 106 ? -21.234 24.703 10.773 1 91.56 106 VAL A N 1
ATOM 836 C CA . VAL A 1 106 ? -21.234 24.547 12.219 1 91.56 106 VAL A CA 1
ATOM 837 C C . VAL A 1 106 ? -19.891 25 12.797 1 91.56 106 VAL A C 1
ATOM 839 O O . VAL A 1 106 ? -19.859 25.75 13.781 1 91.56 106 VAL A O 1
ATOM 842 N N . ALA A 1 107 ? -18.812 24.656 12.203 1 92.25 107 ALA A N 1
ATOM 843 C CA . ALA A 1 107 ? -17.469 24.938 12.727 1 92.25 107 ALA A CA 1
ATOM 844 C C . ALA A 1 107 ? -17.125 26.406 12.555 1 92.25 107 ALA A C 1
ATOM 846 O O . ALA A 1 107 ? -16.469 27 13.43 1 92.25 107 ALA A O 1
ATOM 847 N N . HIS A 1 108 ? -17.562 26.984 11.477 1 93.62 108 HIS A N 1
ATOM 848 C CA . HIS A 1 108 ? -17.141 28.359 11.188 1 93.62 108 HIS A CA 1
ATOM 849 C C . HIS A 1 108 ? -18.188 29.375 11.609 1 93.62 108 HIS A C 1
ATOM 851 O O . HIS A 1 108 ? -17.906 30.234 12.438 1 93.62 108 HIS A O 1
ATOM 857 N N . ASP A 1 109 ? -19.406 29.219 11.18 1 93.5 109 ASP A N 1
ATOM 858 C CA . ASP A 1 109 ? -20.422 30.234 11.414 1 93.5 109 ASP A CA 1
ATOM 859 C C . ASP A 1 109 ? -20.859 30.25 12.875 1 93.5 109 ASP A C 1
ATOM 861 O O . ASP A 1 109 ? -21.156 31.312 13.422 1 93.5 109 ASP A O 1
ATOM 865 N N . ILE A 1 110 ? -20.859 29.047 13.398 1 94.44 110 ILE A N 1
ATOM 866 C CA . ILE A 1 110 ? -21.422 28.984 14.75 1 94.44 110 ILE A CA 1
ATOM 867 C C . ILE A 1 110 ? -20.297 28.891 15.773 1 94.44 110 ILE A C 1
ATOM 869 O O . ILE A 1 110 ? -20.094 29.797 16.578 1 94.44 110 ILE A O 1
ATOM 873 N N . MET A 1 111 ? -19.469 27.906 15.625 1 94.88 111 MET A N 1
ATOM 874 C CA . MET A 1 111 ? -18.453 27.594 16.625 1 94.88 111 MET A CA 1
ATOM 875 C C . MET A 1 111 ? -17.406 28.688 16.688 1 94.88 111 MET A C 1
ATOM 877 O O . MET A 1 111 ? -16.828 28.953 17.75 1 94.88 111 MET A O 1
ATOM 881 N N . SER A 1 112 ? -17.172 29.406 15.586 1 95.31 112 SER A N 1
ATOM 882 C CA . SER A 1 112 ? -16.141 30.438 15.57 1 95.31 112 SER A CA 1
ATOM 883 C C . SER A 1 112 ? -16.734 31.812 15.32 1 95.31 112 SER A C 1
ATOM 885 O O . SER A 1 112 ? -15.992 32.781 15.078 1 95.31 112 SER A O 1
ATOM 887 N N . ALA A 1 113 ? -18.047 31.875 15.297 1 95.69 113 ALA A N 1
ATOM 888 C CA . ALA A 1 113 ? -18.75 33.125 15.031 1 95.69 113 ALA A CA 1
ATOM 889 C C . ALA A 1 113 ? -18.328 33.719 13.688 1 95.69 113 ALA A C 1
ATOM 891 O O . ALA A 1 113 ? -18.234 34.938 13.547 1 95.69 113 ALA A O 1
ATOM 892 N N . GLY A 1 114 ? -17.922 32.875 12.844 1 95.5 114 GLY A N 1
ATOM 893 C CA . GLY A 1 114 ? -17.531 33.281 11.508 1 95.5 114 GLY A CA 1
ATOM 894 C C . GLY A 1 114 ? -16.188 33.969 11.461 1 95.5 114 GLY A C 1
ATOM 895 O O . GLY A 1 114 ? -15.898 34.75 10.547 1 95.5 114 GLY A O 1
ATOM 896 N N . GLN A 1 115 ? -15.367 33.719 12.469 1 96.12 115 GLN A N 1
ATOM 897 C CA . GLN A 1 115 ? -14.18 34.562 12.602 1 96.12 115 GLN A CA 1
ATOM 898 C C . GLN A 1 115 ? -12.906 33.75 12.375 1 96.12 115 GLN A C 1
ATOM 900 O O . GLN A 1 115 ? -11.797 34.281 12.508 1 96.12 115 GLN A O 1
ATOM 905 N N . ARG A 1 116 ? -12.953 32.531 11.969 1 95 116 ARG A N 1
ATOM 906 C CA . ARG A 1 116 ? -11.758 31.719 11.781 1 95 116 ARG A CA 1
ATOM 907 C C . ARG A 1 116 ? -11.062 32.031 10.469 1 95 116 ARG A C 1
ATOM 909 O O . ARG A 1 116 ? -11.648 31.891 9.398 1 95 116 ARG A O 1
ATOM 916 N N . LEU A 1 117 ? -9.844 32.406 10.594 1 95.38 117 LEU A N 1
ATOM 917 C CA . LEU A 1 117 ? -9.078 32.906 9.461 1 95.38 117 LEU A CA 1
ATOM 918 C C . LEU A 1 117 ? -9.047 31.875 8.336 1 95.38 117 LEU A C 1
ATOM 920 O O . LEU A 1 117 ? -9.156 32.219 7.16 1 95.38 117 LEU A O 1
ATOM 924 N N . VAL A 1 118 ? -8.93 30.609 8.648 1 92.94 118 VAL A N 1
ATOM 925 C CA . VAL A 1 118 ? -8.742 29.547 7.672 1 92.94 118 VAL A CA 1
ATOM 926 C C . VAL A 1 118 ? -9.984 29.438 6.785 1 92.94 118 VAL A C 1
ATOM 928 O O . VAL A 1 118 ? -9.891 29.031 5.625 1 92.94 118 VAL A O 1
ATOM 931 N N . PHE A 1 119 ? -11.156 29.938 7.262 1 94.56 119 PHE A N 1
ATOM 932 C CA . PHE A 1 119 ? -12.398 29.703 6.531 1 94.56 119 PHE A CA 1
ATOM 933 C C . PHE A 1 119 ? -12.977 31.016 6.027 1 94.56 119 PHE A C 1
ATOM 935 O O . PHE A 1 119 ? -14 31.031 5.344 1 94.56 119 PHE A O 1
ATOM 942 N N . LEU A 1 120 ? -12.305 32.125 6.344 1 96.06 120 LEU A N 1
ATOM 943 C CA . LEU A 1 120 ? -12.812 33.406 5.883 1 96.06 120 LEU A CA 1
ATOM 944 C C . LEU A 1 120 ? -12.773 33.5 4.359 1 96.06 120 LEU A C 1
ATOM 946 O O . LEU A 1 120 ? -11.859 32.969 3.725 1 96.06 120 LEU A O 1
ATOM 950 N N . PRO A 1 121 ? -13.781 34.125 3.779 1 95.62 121 PRO A N 1
ATOM 951 C CA . PRO A 1 121 ? -13.719 34.344 2.334 1 95.62 121 PRO A CA 1
ATOM 952 C C . PRO A 1 121 ? -12.594 35.312 1.939 1 95.62 121 PRO A C 1
ATOM 954 O O . PRO A 1 121 ? -12.078 36.031 2.787 1 95.62 121 PRO A O 1
ATOM 957 N N . TYR A 1 122 ? -12.242 35.25 0.668 1 96.5 122 TYR A N 1
ATOM 958 C CA . TYR A 1 122 ? -11.211 36.125 0.141 1 96.5 122 TYR A CA 1
ATOM 959 C C . TYR A 1 122 ? -11.742 37.562 0.028 1 96.5 122 TYR A C 1
ATOM 961 O O . TYR A 1 122 ? -12.016 38.031 -1.073 1 96.5 122 TYR A O 1
ATOM 969 N N . ASP A 1 123 ? -11.828 38.25 1.121 1 95.38 123 ASP A N 1
ATOM 970 C CA . ASP A 1 123 ? -12.32 39.625 1.174 1 95.38 123 ASP A CA 1
ATOM 971 C C . ASP A 1 123 ? -11.438 40.469 2.078 1 95.38 123 ASP A C 1
ATOM 973 O O . ASP A 1 123 ? -10.312 40.094 2.406 1 95.38 123 ASP A O 1
ATOM 977 N N . ARG A 1 124 ? -11.93 41.594 2.41 1 96.19 124 ARG A N 1
ATOM 978 C CA . ARG A 1 124 ? -11.156 42.594 3.141 1 96.19 124 ARG A CA 1
ATOM 979 C C . ARG A 1 124 ? -10.75 42.094 4.516 1 96.19 124 ARG A C 1
ATOM 981 O O . ARG A 1 124 ? -9.602 42.25 4.941 1 96.19 124 ARG A O 1
ATOM 988 N N . GLU A 1 125 ? -11.609 41.438 5.227 1 96.38 125 GLU A N 1
ATOM 989 C CA . GLU A 1 125 ? -11.328 40.906 6.555 1 96.38 125 GLU A CA 1
ATOM 990 C C . GLU A 1 125 ? -10.188 39.875 6.516 1 96.38 125 GLU A C 1
ATOM 992 O O . GLU A 1 125 ? -9.273 39.938 7.336 1 96.38 125 GLU A O 1
ATOM 997 N N . TRP A 1 126 ? -10.25 38.969 5.566 1 97.44 126 TRP A N 1
ATOM 998 C CA . TRP A 1 126 ? -9.203 37.969 5.422 1 97.44 126 TRP A CA 1
ATOM 999 C C . TRP A 1 126 ? -7.863 38.594 5.09 1 97.44 126 TRP A C 1
ATOM 1001 O O . TRP A 1 126 ? -6.84 38.25 5.68 1 97.44 126 TRP A O 1
ATOM 1011 N N . LYS A 1 127 ? -7.867 39.531 4.18 1 97.31 127 LYS A N 1
ATOM 1012 C CA . LYS A 1 127 ? -6.637 40.188 3.719 1 97.31 127 LYS A CA 1
ATOM 1013 C C . LYS A 1 127 ? -5.934 40.906 4.863 1 97.31 127 LYS A C 1
ATOM 1015 O O . LYS A 1 127 ? -4.715 40.781 5.02 1 97.31 127 LYS A O 1
ATOM 1020 N N . ILE A 1 128 ? -6.672 41.594 5.656 1 97.62 128 ILE A N 1
ATOM 1021 C CA . ILE A 1 128 ? -6.094 42.344 6.75 1 97.62 128 ILE A CA 1
ATOM 1022 C C . ILE A 1 128 ? -5.598 41.406 7.84 1 97.62 128 ILE A C 1
ATOM 1024 O O . ILE A 1 128 ? -4.496 41.594 8.375 1 97.62 128 ILE A O 1
ATOM 1028 N N . ALA A 1 129 ? -6.426 40.438 8.156 1 97.5 129 ALA A N 1
ATOM 1029 C CA . ALA A 1 129 ? -6.027 39.469 9.172 1 97.5 129 ALA A CA 1
ATOM 1030 C C . ALA A 1 129 ? -4.77 38.719 8.742 1 97.5 129 ALA A C 1
ATOM 1032 O O . ALA A 1 129 ? -3.84 38.531 9.531 1 97.5 129 ALA A O 1
ATOM 1033 N N . ARG A 1 130 ? -4.754 38.281 7.504 1 96.44 130 ARG A N 1
ATOM 1034 C CA . ARG A 1 130 ? -3.611 37.531 6.973 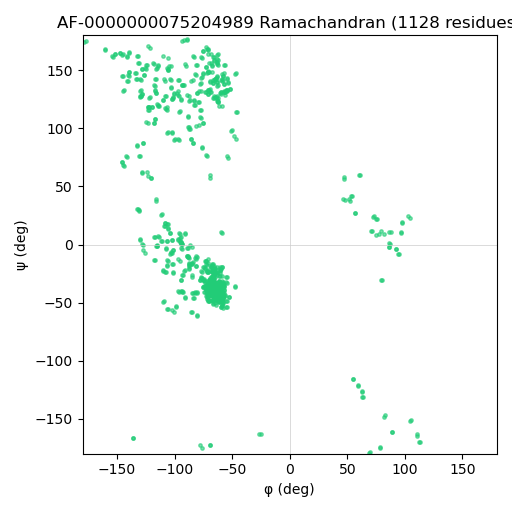1 96.44 130 ARG A CA 1
ATOM 1035 C C . ARG A 1 130 ? -2.346 38.375 7.012 1 96.44 130 ARG A C 1
ATOM 1037 O O . ARG A 1 130 ? -1.272 37.906 7.367 1 96.44 130 ARG A O 1
ATOM 1044 N N . LYS A 1 131 ? -2.482 39.594 6.594 1 96.12 131 LYS A N 1
ATOM 1045 C CA . LYS A 1 131 ? -1.347 40.5 6.59 1 96.12 131 LYS A CA 1
ATOM 1046 C C . LYS A 1 131 ? -0.804 40.719 8 1 96.12 131 LYS A C 1
ATOM 1048 O O . LYS A 1 131 ? 0.411 40.781 8.203 1 96.12 131 LYS A O 1
ATOM 1053 N N . SER A 1 132 ? -1.661 40.844 8.914 1 95.81 132 SER A N 1
ATOM 1054 C CA . SER A 1 132 ? -1.241 41.062 10.289 1 95.81 132 SER A CA 1
ATOM 1055 C C . SER A 1 132 ? -0.42 39.875 10.805 1 95.81 132 SER A C 1
ATOM 1057 O O . SER A 1 132 ? 0.567 40.062 11.516 1 95.81 132 SER A O 1
ATOM 1059 N N . LEU A 1 133 ? -0.852 38.719 10.445 1 94.56 133 LEU A N 1
ATOM 1060 C CA . LEU A 1 133 ? -0.169 37.531 10.875 1 94.56 133 LEU A CA 1
ATOM 1061 C C . LEU A 1 133 ? 1.161 37.344 10.148 1 94.56 133 LEU A C 1
ATOM 1063 O O . LEU A 1 133 ? 2.137 36.875 10.734 1 94.56 133 LEU A O 1
ATOM 1067 N N . HIS A 1 134 ? 1.214 37.656 8.914 1 92.81 134 HIS A N 1
ATOM 1068 C CA . HIS A 1 134 ? 2.395 37.5 8.07 1 92.81 134 HIS A CA 1
ATOM 1069 C C . HIS A 1 134 ? 3.6 38.219 8.672 1 92.81 134 HIS A C 1
ATOM 1071 O O . HIS A 1 134 ? 4.734 37.75 8.531 1 92.81 134 HIS A O 1
ATOM 1077 N N . SER A 1 135 ? 3.412 39.219 9.305 1 88.62 135 SER A N 1
ATOM 1078 C CA . SER A 1 135 ? 4.488 40 9.906 1 88.62 135 SER A CA 1
ATOM 1079 C C . SER A 1 135 ? 5.152 39.25 11.047 1 88.62 135 SER A C 1
ATOM 1081 O O . SER A 1 135 ? 6.324 39.469 11.359 1 88.62 135 SER A O 1
ATOM 1083 N N . SER A 1 136 ? 4.445 38.281 11.555 1 89.94 136 SER A N 1
ATOM 1084 C CA . SER A 1 136 ? 4.945 37.562 12.727 1 89.94 136 SER A CA 1
ATOM 1085 C C . SER A 1 136 ? 5.406 36.156 12.359 1 89.94 136 SER A C 1
ATOM 1087 O O . SER A 1 136 ? 6.219 35.562 13.07 1 89.94 136 SER A O 1
ATOM 1089 N N . ILE A 1 137 ? 4.887 35.625 11.281 1 90.94 137 ILE A N 1
ATOM 1090 C CA . ILE A 1 137 ? 5.219 34.25 11.039 1 90.94 137 ILE A CA 1
ATOM 1091 C C . ILE A 1 137 ? 5.703 34.062 9.609 1 90.94 137 ILE A C 1
ATOM 1093 O O . ILE A 1 137 ? 6.023 32.938 9.188 1 90.94 137 ILE A O 1
ATOM 1097 N N . GLY A 1 138 ? 5.844 35.125 8.859 1 88.5 138 GLY A N 1
ATOM 1098 C CA . GLY A 1 138 ? 6.344 35.062 7.496 1 88.5 138 GLY A CA 1
ATOM 1099 C C . GLY A 1 138 ? 7.812 34.688 7.414 1 88.5 138 GLY A C 1
ATOM 1100 O O . GLY A 1 138 ? 8.43 34.344 8.43 1 88.5 138 GLY A O 1
ATOM 1101 N N . PRO A 1 139 ? 8.383 34.75 6.246 1 86.88 139 PRO A N 1
ATOM 1102 C CA . PRO A 1 139 ? 9.742 34.25 6.004 1 86.88 139 PRO A CA 1
ATOM 1103 C C . PRO A 1 139 ? 10.789 34.969 6.859 1 86.88 139 PRO A C 1
ATOM 1105 O O . PRO A 1 139 ? 11.656 34.312 7.445 1 86.88 139 PRO A O 1
ATOM 1108 N N . THR A 1 140 ? 10.727 36.219 6.98 1 88.25 140 THR A N 1
ATOM 1109 C CA . THR A 1 140 ? 11.695 37 7.762 1 88.25 140 THR A CA 1
ATOM 1110 C C . THR A 1 140 ? 11.484 36.75 9.258 1 88.25 140 THR A C 1
ATOM 1112 O O . THR A 1 140 ? 12.445 36.531 9.992 1 88.25 140 THR A O 1
ATOM 1115 N N . ALA A 1 141 ? 10.297 36.812 9.633 1 89.56 141 ALA A N 1
ATOM 1116 C CA . ALA A 1 141 ? 9.953 36.625 11.039 1 89.56 141 ALA A CA 1
ATOM 1117 C C . ALA A 1 141 ? 10.273 35.188 11.5 1 89.56 141 ALA A C 1
ATOM 1119 O O . ALA A 1 141 ? 10.648 34.969 12.656 1 89.56 141 ALA A O 1
ATOM 1120 N N . SER A 1 142 ? 10.133 34.281 10.602 1 92 142 SER A N 1
ATOM 1121 C CA . SER A 1 142 ? 10.383 32.875 10.945 1 92 142 SER A CA 1
ATOM 1122 C C . SER A 1 142 ? 11.828 32.656 11.367 1 92 142 SER A C 1
ATOM 1124 O O . SER A 1 142 ? 12.109 31.844 12.242 1 92 142 SER A O 1
ATOM 1126 N N . LYS A 1 143 ? 12.75 33.375 10.797 1 93.25 143 LYS A N 1
ATOM 1127 C CA . LYS A 1 143 ? 14.156 33.25 11.148 1 93.25 143 LYS A CA 1
ATOM 1128 C C . LYS A 1 143 ? 14.414 33.719 12.578 1 93.25 143 LYS A C 1
ATOM 1130 O O . LYS A 1 143 ? 15.289 33.219 13.266 1 93.25 143 LYS A O 1
ATOM 1135 N N . LYS A 1 144 ? 13.641 34.656 12.984 1 92.31 144 LYS A N 1
ATOM 1136 C CA . LYS A 1 144 ? 13.773 35.188 14.336 1 92.31 144 LYS A CA 1
ATOM 1137 C C . LYS A 1 144 ? 13.297 34.188 15.375 1 92.31 144 LYS A C 1
ATOM 1139 O O . LYS A 1 144 ? 13.617 34.312 16.562 1 92.31 144 LYS A O 1
ATOM 1144 N N . LEU A 1 145 ? 12.594 33.219 14.922 1 94.69 145 LEU A N 1
ATOM 1145 C CA . LEU A 1 145 ? 12.055 32.219 15.836 1 94.69 145 LEU A CA 1
ATOM 1146 C C . LEU A 1 145 ? 13.047 31.062 16.047 1 94.69 145 LEU A C 1
ATOM 1148 O O . LEU A 1 145 ? 12.891 30.266 16.969 1 94.69 145 LEU A O 1
ATOM 1152 N N . ARG A 1 146 ? 14.125 31 15.273 1 96.75 146 ARG A N 1
ATOM 1153 C CA . ARG A 1 146 ? 15.039 29.859 15.25 1 96.75 146 ARG A CA 1
ATOM 1154 C C . ARG A 1 146 ? 15.703 29.656 16.609 1 96.75 146 ARG A C 1
ATOM 1156 O O . ARG A 1 146 ? 15.898 28.531 17.047 1 96.75 146 ARG A O 1
ATOM 1163 N N . PRO A 1 147 ? 16.047 30.797 17.328 1 96.06 147 PRO A N 1
ATOM 1164 C CA . PRO A 1 147 ? 16.609 30.578 18.656 1 96.06 147 PRO A CA 1
ATOM 1165 C C . PRO A 1 147 ? 15.664 29.828 19.594 1 96.06 147 PRO A C 1
ATOM 1167 O O . PRO A 1 147 ? 16.094 28.953 20.344 1 96.06 147 PRO A O 1
ATOM 1170 N N . SER A 1 148 ? 14.391 30.188 19.531 1 96 148 SER A N 1
ATOM 1171 C CA . SER A 1 148 ? 13.398 29.484 20.344 1 96 148 SER A CA 1
ATOM 1172 C C . SER A 1 148 ? 13.266 28.031 19.906 1 96 148 SER A C 1
ATOM 1174 O O . SER A 1 148 ? 13.125 27.141 20.734 1 96 148 SER A O 1
ATOM 1176 N N . GLN A 1 149 ? 13.281 27.781 18.594 1 98.19 149 GLN A N 1
ATOM 1177 C CA . GLN A 1 149 ? 13.211 26.406 18.078 1 98.19 149 GLN A CA 1
ATOM 1178 C C . GLN A 1 149 ? 14.414 25.594 18.516 1 98.19 149 GLN A C 1
ATOM 1180 O O . GLN A 1 149 ? 14.281 24.422 18.859 1 98.19 149 GLN A O 1
ATOM 1185 N N . HIS A 1 150 ? 15.547 26.25 18.5 1 98.44 150 HIS A N 1
ATOM 1186 C CA . HIS A 1 150 ? 16.766 25.609 19 1 98.44 150 HIS A CA 1
ATOM 1187 C C . HIS A 1 150 ? 16.625 25.203 20.469 1 98.44 150 HIS A C 1
ATOM 1189 O O . HIS A 1 150 ? 16.844 24.047 20.828 1 98.44 150 HIS A O 1
ATOM 1195 N N . LEU A 1 151 ? 16.25 26.172 21.281 1 98.25 151 LEU A N 1
ATOM 1196 C CA . LEU A 1 151 ? 16.156 25.922 22.719 1 98.25 151 LEU A CA 1
ATOM 1197 C C . LEU A 1 151 ? 15.109 24.859 23.031 1 98.25 151 LEU A C 1
ATOM 1199 O O . LEU A 1 151 ? 15.352 23.953 23.844 1 98.25 151 LEU A O 1
ATOM 1203 N N . GLU A 1 152 ? 13.945 24.969 22.391 1 98.25 152 GLU A N 1
ATOM 1204 C CA . GLU A 1 152 ? 12.883 23.984 22.609 1 98.25 152 GLU A CA 1
ATOM 1205 C C . GLU A 1 152 ? 13.289 22.609 22.125 1 98.25 152 GLU A C 1
ATOM 1207 O O . GLU A 1 152 ? 12.867 21.594 22.703 1 98.25 152 GLU A O 1
ATOM 1212 N N . SER A 1 153 ? 14.086 22.5 21.062 1 98.81 153 SER A N 1
ATOM 1213 C CA . SER A 1 153 ? 14.57 21.219 20.594 1 98.81 153 SER A CA 1
ATOM 1214 C C . SER A 1 153 ? 15.5 20.562 21.625 1 98.81 153 SER A C 1
ATOM 1216 O O . SER A 1 153 ? 15.508 19.344 21.766 1 98.81 153 SER A O 1
ATOM 1218 N N . CYS A 1 154 ? 16.297 21.391 22.344 1 98.69 154 CYS A N 1
ATOM 1219 C CA . CYS A 1 154 ? 17.141 20.875 23.422 1 98.69 154 CYS A CA 1
ATOM 1220 C C . CYS A 1 154 ? 16.297 20.281 24.547 1 98.69 154 CYS A C 1
ATOM 1222 O O . CYS A 1 154 ? 16.609 19.203 25.062 1 98.69 154 CYS A O 1
ATOM 1224 N N . VAL A 1 155 ? 15.258 20.984 24.859 1 98.38 155 VAL A N 1
ATOM 1225 C CA . VAL A 1 155 ? 14.344 20.516 25.891 1 98.38 155 VAL A CA 1
ATOM 1226 C C . VAL A 1 155 ? 13.711 19.203 25.469 1 98.38 155 VAL A C 1
ATOM 1228 O O . VAL A 1 155 ? 13.656 18.25 26.266 1 98.38 155 VAL A O 1
ATOM 1231 N N . LEU A 1 156 ? 13.25 19.109 24.234 1 98.69 156 LEU A N 1
ATOM 1232 C CA . LEU A 1 156 ? 12.578 17.922 23.734 1 98.69 156 LEU A CA 1
ATOM 1233 C C . LEU A 1 156 ? 13.508 16.719 23.781 1 98.69 156 LEU A C 1
ATOM 1235 O O . LEU A 1 156 ? 13.094 15.625 24.188 1 98.69 156 LEU A O 1
ATOM 1239 N N . LEU A 1 157 ? 14.742 16.875 23.359 1 98.81 157 LEU A N 1
ATOM 1240 C CA . LEU A 1 157 ? 15.688 15.758 23.328 1 98.81 157 LEU A CA 1
ATOM 1241 C C . LEU A 1 157 ? 15.93 15.219 24.734 1 98.81 157 LEU A C 1
ATOM 1243 O O . LEU A 1 157 ? 16 14 24.922 1 98.81 157 LEU A O 1
ATOM 1247 N N . ASN A 1 158 ? 16.094 16.141 25.625 1 98.5 158 ASN A N 1
ATOM 1248 C CA . ASN A 1 158 ? 16.266 15.719 27.016 1 98.5 158 ASN A CA 1
ATOM 1249 C C . ASN A 1 158 ? 15.039 14.945 27.516 1 98.5 158 ASN A C 1
ATOM 1251 O O . ASN A 1 158 ? 15.18 13.93 28.203 1 98.5 158 ASN A O 1
ATOM 1255 N N . ASP A 1 159 ? 13.867 15.492 27.234 1 98.38 159 ASP A N 1
ATOM 1256 C CA . ASP A 1 159 ? 12.633 14.836 27.641 1 98.38 159 ASP A CA 1
ATOM 1257 C C . ASP A 1 159 ? 12.516 13.438 27.047 1 98.38 159 ASP A C 1
ATOM 1259 O O . ASP A 1 159 ? 12.078 12.5 27.719 1 98.38 159 ASP A O 1
ATOM 1263 N N . ILE A 1 160 ? 12.859 13.281 25.781 1 98.62 160 ILE A N 1
ATOM 1264 C CA . ILE A 1 160 ? 12.781 12 25.094 1 98.62 160 ILE A CA 1
ATOM 1265 C C . ILE A 1 160 ? 13.758 11.008 25.719 1 98.62 160 ILE A C 1
ATOM 1267 O O . ILE A 1 160 ? 13.398 9.852 25.969 1 98.62 160 ILE A O 1
ATOM 1271 N N . LEU A 1 161 ? 14.961 11.43 26 1 98.12 161 LEU A N 1
ATOM 1272 C CA . LEU A 1 161 ? 15.945 10.562 26.625 1 98.12 161 LEU A CA 1
ATOM 1273 C C . LEU A 1 161 ? 15.477 10.125 28.016 1 98.12 161 LEU A C 1
ATOM 1275 O O . LEU A 1 161 ? 15.68 8.977 28.406 1 98.12 161 LEU A O 1
ATOM 1279 N N . SER A 1 162 ? 14.938 11.055 28.719 1 97.94 162 SER A N 1
ATOM 1280 C CA . SER A 1 162 ? 14.445 10.758 30.062 1 97.94 162 SER A CA 1
ATOM 1281 C C . SER A 1 162 ? 13.25 9.812 30.016 1 97.94 162 SER A C 1
ATOM 1283 O O . SER A 1 162 ? 13.047 9.016 30.938 1 97.94 162 SER A O 1
ATOM 1285 N N . HIS A 1 163 ? 12.461 9.914 28.984 1 97.62 163 HIS A N 1
ATOM 1286 C CA . HIS A 1 163 ? 11.312 9.031 28.797 1 97.62 163 HIS A CA 1
ATOM 1287 C C . HIS A 1 163 ? 11.75 7.582 28.625 1 97.62 163 HIS A C 1
ATOM 1289 O O . HIS A 1 163 ? 11.094 6.672 29.141 1 97.62 163 HIS A O 1
ATOM 1295 N N . GLY A 1 164 ? 12.836 7.371 27.906 1 97.75 164 GLY A N 1
ATOM 1296 C CA . GLY A 1 164 ? 13.406 6.047 27.719 1 97.75 164 GLY A CA 1
ATOM 1297 C C . GLY A 1 164 ? 12.422 5.039 27.172 1 97.75 164 GLY A C 1
ATOM 1298 O O . GLY A 1 164 ? 11.875 5.227 26.094 1 97.75 164 GLY A O 1
ATOM 1299 N N . ASP A 1 165 ? 12.125 4.031 27.953 1 97.38 165 ASP A N 1
ATOM 1300 C CA . ASP A 1 165 ? 11.242 2.967 27.5 1 97.38 165 ASP A CA 1
ATOM 1301 C C . ASP A 1 165 ? 9.883 3.039 28.188 1 97.38 165 ASP A C 1
ATOM 1303 O O . ASP A 1 165 ? 9.133 2.062 28.203 1 97.38 165 ASP A O 1
ATOM 1307 N N . TYR A 1 166 ? 9.57 4.18 28.75 1 97.69 166 TYR A N 1
ATOM 1308 C CA . TYR A 1 166 ? 8.398 4.32 29.625 1 97.69 166 TYR A CA 1
ATOM 1309 C C . TYR A 1 166 ? 7.125 3.943 28.875 1 97.69 166 TYR A C 1
ATOM 1311 O O . TYR A 1 166 ? 6.289 3.203 29.391 1 97.69 166 TYR A O 1
ATOM 1319 N N . SER A 1 167 ? 6.91 4.461 27.672 1 97.19 167 SER A N 1
ATOM 1320 C CA . SER A 1 167 ? 5.707 4.168 26.891 1 97.19 167 SER A CA 1
ATOM 1321 C C . SER A 1 167 ? 5.555 2.67 26.656 1 97.19 167 SER A C 1
ATOM 1323 O O . SER A 1 167 ? 4.441 2.143 26.688 1 97.19 167 SER A O 1
ATOM 1325 N N . VAL A 1 168 ? 6.699 2.016 26.344 1 97 168 VAL A N 1
ATOM 1326 C CA . VAL A 1 168 ? 6.684 0.58 26.094 1 97 168 VAL A CA 1
ATOM 1327 C C . VAL A 1 168 ? 6.434 -0.176 27.391 1 97 168 VAL A C 1
ATOM 1329 O O . VAL A 1 168 ? 5.57 -1.055 27.453 1 97 168 VAL A O 1
ATOM 1332 N N . ALA A 1 169 ? 7.211 0.196 28.484 1 96.94 169 ALA A N 1
ATOM 1333 C CA . ALA A 1 169 ? 7.148 -0.484 29.781 1 96.94 169 ALA A CA 1
ATOM 1334 C C . ALA A 1 169 ? 5.742 -0.406 30.375 1 96.94 169 ALA A C 1
ATOM 1336 O O . ALA A 1 169 ? 5.262 -1.369 30.969 1 96.94 169 ALA A O 1
ATOM 1337 N N . GLN A 1 170 ? 5.043 0.727 30.172 1 96.38 170 GLN A N 1
ATOM 1338 C CA . GLN A 1 170 ? 3.713 0.931 30.734 1 96.38 170 GLN A CA 1
ATOM 1339 C C . GLN A 1 170 ? 2.625 0.542 29.75 1 96.38 170 GLN A C 1
ATOM 1341 O O . GLN A 1 170 ? 1.437 0.571 30.078 1 96.38 170 GLN A O 1
ATOM 1346 N N . ASN A 1 171 ? 3.012 0.156 28.547 1 94.19 171 ASN A N 1
ATOM 1347 C CA . ASN A 1 171 ? 2.088 -0.189 27.484 1 94.19 171 ASN A CA 1
ATOM 1348 C C . ASN A 1 171 ? 0.983 0.854 27.328 1 94.19 171 ASN A C 1
ATOM 1350 O O . ASN A 1 171 ? -0.202 0.524 27.406 1 94.19 171 ASN A O 1
ATOM 1354 N N . LEU A 1 172 ? 1.414 2.104 27.109 1 95.06 172 LEU A N 1
ATOM 1355 C CA . LEU A 1 172 ? 0.471 3.213 27.047 1 95.06 172 LEU A CA 1
ATOM 1356 C C . LEU A 1 172 ? -0.394 3.113 25.781 1 95.06 172 LEU A C 1
ATOM 1358 O O . LEU A 1 172 ? 0.091 2.725 24.719 1 95.06 172 LEU A O 1
ATOM 1362 N N . LYS A 1 173 ? -1.679 3.443 25.938 1 92.31 173 LYS A N 1
ATOM 1363 C CA . LYS A 1 173 ? -2.664 3.383 24.875 1 92.31 173 LYS A CA 1
ATOM 1364 C C . LYS A 1 173 ? -3.482 4.668 24.797 1 92.31 173 LYS A C 1
ATOM 1366 O O . LYS A 1 173 ? -3.508 5.445 25.75 1 92.31 173 LYS A O 1
ATOM 1371 N N . GLU A 1 174 ? -4.023 4.918 23.641 1 90.69 174 GLU A N 1
ATOM 1372 C CA . GLU A 1 174 ? -4.883 6.086 23.484 1 90.69 174 GLU A CA 1
ATOM 1373 C C . GLU A 1 174 ? -6.082 6.031 24.422 1 90.69 174 GLU A C 1
ATOM 1375 O O . GLU A 1 174 ? -6.625 4.957 24.672 1 90.69 174 GLU A O 1
ATOM 1380 N N . GLY A 1 175 ? -6.371 7.176 24.891 1 82.75 175 GLY A N 1
ATOM 1381 C CA . GLY A 1 175 ? -7.578 7.254 25.703 1 82.75 175 GLY A CA 1
ATOM 1382 C C . GLY A 1 175 ? -8.852 7.266 24.875 1 82.75 175 GLY A C 1
ATOM 1383 O O . GLY A 1 175 ? -8.812 7.027 23.656 1 82.75 175 GLY A O 1
ATOM 1384 N N . ALA A 1 176 ? -9.914 7.512 25.719 1 73.94 176 ALA A N 1
ATOM 1385 C CA . ALA A 1 176 ? -11.219 7.637 25.078 1 73.94 176 ALA A CA 1
ATOM 1386 C C . ALA A 1 176 ? -11.195 8.734 24.016 1 73.94 176 ALA A C 1
ATOM 1388 O O . ALA A 1 176 ? -10.57 9.781 24.203 1 73.94 176 ALA A O 1
ATOM 1389 N N . ASP A 1 177 ? -11.617 8.539 22.766 1 68.81 177 ASP A N 1
ATOM 1390 C CA . ASP A 1 177 ? -11.773 9.492 21.672 1 68.81 177 ASP A CA 1
ATOM 1391 C C . ASP A 1 177 ? -10.422 9.836 21.047 1 68.81 177 ASP A C 1
ATOM 1393 O O . ASP A 1 177 ? -10.234 10.945 20.547 1 68.81 177 ASP A O 1
ATOM 1397 N N . GLY A 1 178 ? -9.422 9.078 21.484 1 77.44 178 GLY A N 1
ATOM 1398 C CA . GLY A 1 178 ? -8.133 9.258 20.812 1 77.44 178 GLY A CA 1
ATOM 1399 C C . GLY A 1 178 ? -7.207 10.195 21.578 1 77.44 178 GLY A C 1
ATOM 1400 O O . GLY A 1 178 ? -6.254 10.727 21 1 77.44 178 GLY A O 1
ATOM 1401 N N . VAL A 1 179 ? -7.484 10.391 22.797 1 85 179 VAL A N 1
ATOM 1402 C CA . VAL A 1 179 ? -6.691 11.312 23.609 1 85 179 VAL A CA 1
ATOM 1403 C C . VAL A 1 179 ? -5.301 10.734 23.844 1 85 179 VAL A C 1
ATOM 1405 O O . VAL A 1 179 ? -5.16 9.555 24.172 1 85 179 VAL A O 1
ATOM 1408 N N . VAL A 1 180 ? -4.309 11.516 23.672 1 91.81 180 VAL A N 1
ATOM 1409 C CA . VAL A 1 180 ? -2.926 11.125 23.906 1 91.81 180 VAL A CA 1
ATOM 1410 C C . VAL A 1 180 ? -2.596 11.258 25.391 1 91.81 180 VAL A C 1
ATOM 1412 O O . VAL A 1 180 ? -2.705 12.352 25.969 1 91.81 180 VAL A O 1
ATOM 1415 N N . PRO A 1 181 ? -2.221 10.188 26.047 1 94.31 181 PRO A N 1
ATOM 1416 C CA . PRO A 1 181 ? -1.787 10.32 27.438 1 94.31 181 PRO A CA 1
ATOM 1417 C C . PRO A 1 181 ? -0.61 11.281 27.594 1 94.31 181 PRO A C 1
ATOM 1419 O O . PRO A 1 181 ? 0.298 11.297 26.766 1 94.31 181 PRO A O 1
ATOM 1422 N N . GLU A 1 182 ? -0.596 11.977 28.672 1 94 182 GLU A N 1
ATOM 1423 C CA . GLU A 1 182 ? 0.447 12.961 28.922 1 94 182 GLU A CA 1
ATOM 1424 C C . GLU A 1 182 ? 1.821 12.305 29.01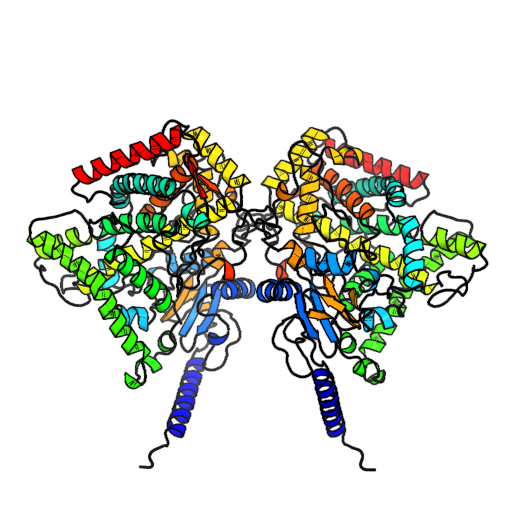6 1 94 182 GLU A C 1
ATOM 1426 O O . GLU A 1 182 ? 2.832 12.922 28.672 1 94 182 GLU A O 1
ATOM 1431 N N . GLU A 1 183 ? 1.799 11.031 29.406 1 95.44 183 GLU A N 1
ATOM 1432 C CA . GLU A 1 183 ? 3.061 10.336 29.656 1 95.44 183 GLU A CA 1
ATOM 1433 C C . GLU A 1 183 ? 3.586 9.688 28.375 1 95.44 183 GLU A C 1
ATOM 1435 O O . GLU A 1 183 ? 4.715 9.188 28.344 1 95.44 183 GLU A O 1
ATOM 1440 N N . HIS A 1 184 ? 2.812 9.656 27.375 1 97.44 184 HIS A N 1
ATOM 1441 C CA . HIS A 1 184 ? 3.248 9.039 26.125 1 97.44 184 HIS A CA 1
ATOM 1442 C C . HIS A 1 184 ? 4.27 9.914 25.406 1 97.44 184 HIS A C 1
ATOM 1444 O O . HIS A 1 184 ? 4.234 11.148 25.516 1 97.44 184 HIS A O 1
ATOM 1450 N N . TRP A 1 185 ? 5.117 9.32 24.625 1 98.12 185 TRP A N 1
ATOM 1451 C CA . TRP A 1 185 ? 6.168 10.086 23.969 1 98.12 185 TRP A CA 1
ATOM 1452 C C . TRP A 1 185 ? 5.578 11.047 22.953 1 98.12 185 TRP A C 1
ATOM 1454 O O . TRP A 1 185 ? 6.184 12.07 22.625 1 98.12 185 TRP A O 1
ATOM 1464 N N . PHE A 1 186 ? 4.371 10.805 22.422 1 97.69 186 PHE A N 1
ATOM 1465 C CA . PHE A 1 186 ? 3.684 11.727 21.531 1 97.69 186 PHE A CA 1
ATOM 1466 C C . PHE A 1 186 ? 3.494 13.086 22.188 1 97.69 186 PHE A C 1
ATOM 1468 O O . PHE A 1 186 ? 3.555 14.117 21.531 1 97.69 186 PHE A O 1
ATOM 1475 N N . SER A 1 187 ? 3.246 13.078 23.484 1 97.12 187 SER A N 1
ATOM 1476 C CA . SER A 1 187 ? 3.016 14.32 24.203 1 97.12 187 SER A CA 1
ATOM 1477 C C . SER A 1 187 ? 4.273 15.18 24.25 1 97.12 187 SER A C 1
ATOM 1479 O O . SER A 1 187 ? 4.195 16.406 24.266 1 97.12 187 SER A O 1
ATOM 1481 N N . LEU A 1 188 ? 5.418 14.562 24.25 1 98.12 188 LEU A N 1
ATOM 1482 C CA . LEU A 1 188 ? 6.68 15.297 24.25 1 98.12 188 LEU A CA 1
ATOM 1483 C C . LEU A 1 188 ? 6.855 16.078 22.969 1 98.12 188 LEU A C 1
ATOM 1485 O O . LEU A 1 188 ? 7.227 17.266 23 1 98.12 188 LEU A O 1
ATOM 1489 N N . ILE A 1 189 ? 6.535 15.406 21.859 1 98.31 189 ILE A N 1
ATOM 1490 C CA . ILE A 1 189 ? 6.645 16.031 20.547 1 98.31 189 ILE A CA 1
ATOM 1491 C C . ILE A 1 189 ? 5.617 17.156 20.422 1 98.31 189 ILE A C 1
ATOM 1493 O O . ILE A 1 189 ? 5.938 18.266 19.969 1 98.31 189 ILE A O 1
ATOM 1497 N N . ARG A 1 190 ? 4.445 16.906 20.844 1 96.69 190 ARG A N 1
ATOM 1498 C CA . ARG A 1 190 ? 3.369 17.891 20.766 1 96.69 190 ARG A CA 1
ATOM 1499 C C . ARG A 1 190 ? 3.682 19.109 21.625 1 96.69 190 ARG A C 1
ATOM 1501 O O . ARG A 1 190 ? 3.352 20.234 21.234 1 96.69 190 ARG A O 1
ATOM 1508 N N . ARG A 1 191 ? 4.234 18.844 22.734 1 97.62 191 ARG A N 1
ATOM 1509 C CA . ARG A 1 191 ? 4.621 19.969 23.578 1 97.62 191 ARG A CA 1
ATOM 1510 C C . ARG A 1 191 ? 5.59 20.906 22.859 1 97.62 191 ARG A C 1
ATOM 1512 O O . ARG A 1 191 ? 5.449 22.125 22.938 1 97.62 191 ARG A O 1
ATOM 1519 N N . TYR A 1 192 ? 6.562 20.359 22.234 1 98.19 192 TYR A N 1
ATOM 1520 C CA . TYR A 1 192 ? 7.496 21.188 21.469 1 98.19 192 TYR A CA 1
ATOM 1521 C C . TYR A 1 192 ? 6.758 22.062 20.469 1 98.19 192 TYR A C 1
ATOM 1523 O O . TYR A 1 192 ? 6.957 23.281 20.438 1 98.19 192 TYR A O 1
ATOM 1531 N N . THR A 1 193 ? 5.934 21.438 19.641 1 98.25 193 THR A N 1
ATOM 1532 C CA . THR A 1 193 ? 5.281 22.172 18.562 1 98.25 193 THR A CA 1
ATOM 1533 C C . THR A 1 193 ? 4.328 23.234 19.125 1 98.25 193 THR A C 1
ATOM 1535 O O . THR A 1 193 ? 4.258 24.344 18.609 1 98.25 193 THR A O 1
ATOM 1538 N N . THR A 1 194 ? 3.645 22.859 20.188 1 97.56 194 THR A N 1
ATOM 1539 C CA . THR A 1 194 ? 2.74 23.812 20.828 1 97.56 194 THR A CA 1
ATOM 1540 C C . THR A 1 194 ? 3.516 24.984 21.422 1 97.56 194 THR A C 1
ATOM 1542 O O . THR A 1 194 ? 3.094 26.125 21.312 1 97.56 194 THR A O 1
ATOM 1545 N N . SER A 1 195 ? 4.629 24.656 22 1 97.31 195 SER A N 1
ATOM 1546 C CA . SER A 1 195 ? 5.434 25.703 22.641 1 97.31 195 SER A CA 1
ATOM 1547 C C . SER A 1 195 ? 5.938 26.719 21.625 1 97.31 195 SER A C 1
ATOM 1549 O O . SER A 1 195 ? 5.941 27.922 21.875 1 97.31 195 SER A O 1
ATOM 1551 N N . ILE A 1 196 ? 6.363 26.234 20.5 1 96.94 196 ILE A N 1
ATOM 1552 C CA . ILE A 1 196 ? 6.863 27.125 19.453 1 96.94 196 ILE A CA 1
ATOM 1553 C C . ILE A 1 196 ? 5.754 28.062 19 1 96.94 196 ILE A C 1
ATOM 1555 O O . ILE A 1 196 ? 5.969 29.281 18.891 1 96.94 196 ILE A O 1
ATOM 1559 N N . VAL A 1 197 ? 4.598 27.562 18.797 1 96.38 197 VAL A N 1
ATOM 1560 C CA . VAL A 1 197 ? 3.488 28.359 18.297 1 96.38 197 VAL A CA 1
ATOM 1561 C C . VAL A 1 197 ? 3.002 29.312 19.375 1 96.38 197 VAL A C 1
ATOM 1563 O O . VAL A 1 197 ? 2.678 30.469 19.094 1 96.38 197 VAL A O 1
ATOM 1566 N N . MET A 1 198 ? 2.971 28.844 20.578 1 95.69 198 MET A N 1
ATOM 1567 C CA . MET A 1 198 ? 2.578 29.703 21.703 1 95.69 198 MET A CA 1
ATOM 1568 C C . MET A 1 198 ? 3.561 30.859 21.875 1 95.69 198 MET A C 1
ATOM 1570 O O . MET A 1 198 ? 3.158 31.984 22.188 1 95.69 198 MET A O 1
ATOM 1574 N N . THR A 1 199 ? 4.801 30.562 21.656 1 94.19 199 THR A N 1
ATOM 1575 C CA . THR A 1 199 ? 5.836 31.578 21.797 1 94.19 199 THR A CA 1
ATOM 1576 C C . THR A 1 199 ? 5.648 32.688 20.766 1 94.19 199 THR A C 1
ATOM 1578 O O . THR A 1 199 ? 5.664 33.875 21.109 1 94.19 199 THR A O 1
ATOM 1581 N N . VAL A 1 200 ? 5.391 32.312 19.578 1 94.5 200 VAL A N 1
ATOM 1582 C CA . VAL A 1 200 ? 5.312 33.312 18.516 1 94.5 200 VAL A CA 1
ATOM 1583 C C . VAL A 1 200 ? 3.977 34.062 18.594 1 94.5 200 VAL A C 1
ATOM 1585 O O . VAL A 1 200 ? 3.902 35.25 18.297 1 94.5 200 VAL A O 1
ATOM 1588 N N . THR A 1 201 ? 2.949 33.469 19.078 1 95.81 201 THR A N 1
ATOM 1589 C CA . THR A 1 201 ? 1.604 34.031 19.031 1 95.81 201 THR A CA 1
ATOM 1590 C C . THR A 1 201 ? 1.295 34.812 20.297 1 95.81 201 THR A C 1
ATOM 1592 O O . THR A 1 201 ? 0.702 35.906 20.25 1 95.81 201 THR A O 1
ATOM 1595 N N . TYR A 1 202 ? 1.742 34.25 21.5 1 94.38 202 TYR A N 1
ATOM 1596 C CA . TYR A 1 202 ? 1.311 34.812 22.781 1 94.38 202 TYR A CA 1
ATOM 1597 C C . TYR A 1 202 ? 2.508 35.125 23.656 1 94.38 202 TYR A C 1
ATOM 1599 O O . TYR A 1 202 ? 2.348 35.688 24.75 1 94.38 202 TYR A O 1
ATOM 1607 N N . GLY A 1 203 ? 3.676 34.781 23.219 1 91.75 203 GLY A N 1
ATOM 1608 C CA . GLY A 1 203 ? 4.867 35.062 24 1 91.75 203 GLY A CA 1
ATOM 1609 C C . GLY A 1 203 ? 5.008 34.188 25.234 1 91.75 203 GLY A C 1
ATOM 1610 O O . GLY A 1 203 ? 5.637 34.594 26.219 1 91.75 203 GLY A O 1
ATOM 1611 N N . LYS A 1 204 ? 4.395 33.094 25.188 1 91.5 204 LYS A N 1
ATOM 1612 C CA . LYS A 1 204 ? 4.434 32.125 26.297 1 91.5 204 LYS A CA 1
ATOM 1613 C C . LYS A 1 204 ? 4.91 30.75 25.828 1 91.5 204 LYS A C 1
ATOM 1615 O O . LYS A 1 204 ? 4.703 30.391 24.656 1 91.5 204 LYS A O 1
ATOM 1620 N N . ARG A 1 205 ? 5.539 30.016 26.766 1 93.62 205 ARG A N 1
ATOM 1621 C CA . ARG A 1 205 ? 6 28.672 26.469 1 93.62 205 ARG A CA 1
ATOM 1622 C C . ARG A 1 205 ? 5.113 27.625 27.125 1 93.62 205 ARG A C 1
ATOM 1624 O O . ARG A 1 205 ? 4.445 27.906 28.125 1 93.62 205 ARG A O 1
ATOM 1631 N N . ALA A 1 206 ? 5.016 26.469 26.531 1 95.19 206 ALA A N 1
ATOM 1632 C CA . ALA A 1 206 ? 4.531 25.281 27.234 1 95.19 206 ALA A CA 1
ATOM 1633 C C . ALA A 1 206 ? 5.656 24.609 28.016 1 95.19 206 ALA A C 1
ATOM 1635 O O . ALA A 1 206 ? 6.285 23.672 27.516 1 95.19 206 ALA A O 1
ATOM 1636 N N . HIS A 1 207 ? 5.891 25.031 29.25 1 95.06 207 HIS A N 1
ATOM 1637 C CA . HIS A 1 207 ? 7.086 24.625 29.969 1 95.06 207 HIS A CA 1
ATOM 1638 C C . HIS A 1 207 ? 6.805 23.406 30.859 1 95.06 207 HIS A C 1
ATOM 1640 O O . HIS A 1 207 ? 7.691 22.938 31.578 1 95.06 207 HIS A O 1
ATOM 1646 N N . LYS A 1 208 ? 5.527 22.875 30.781 1 94.44 208 LYS A N 1
ATOM 1647 C CA . LYS A 1 208 ? 5.121 21.703 31.547 1 94.44 208 LYS A CA 1
ATOM 1648 C C . LYS A 1 208 ? 4.125 20.859 30.766 1 94.44 208 LYS A C 1
ATOM 1650 O O . LYS A 1 208 ? 3.297 21.391 30.016 1 94.44 208 LYS A O 1
ATOM 1655 N N . ILE A 1 209 ? 4.215 19.484 30.953 1 94.25 209 ILE A N 1
ATOM 1656 C CA . ILE A 1 209 ? 3.287 18.594 30.25 1 94.25 209 ILE A CA 1
ATOM 1657 C C . ILE A 1 209 ? 2.316 17.984 31.266 1 94.25 209 ILE A C 1
ATOM 1659 O O . ILE A 1 209 ? 1.099 18.062 31.078 1 94.25 209 ILE A O 1
ATOM 1663 N N . ILE A 1 210 ? 2.895 17.453 32.344 1 94.12 210 ILE A N 1
ATOM 1664 C CA . ILE A 1 210 ? 2.113 16.688 33.312 1 94.12 210 ILE A CA 1
ATOM 1665 C C . ILE A 1 210 ? 1.228 17.641 34.125 1 94.12 210 ILE A C 1
ATOM 1667 O O . ILE A 1 210 ? 1.698 18.656 34.625 1 94.12 210 ILE A O 1
ATOM 1671 N N . ASN A 1 211 ? 0.028 17.312 34.219 1 93.38 211 ASN A N 1
ATOM 1672 C CA . ASN A 1 211 ? -0.961 18.047 35 1 93.38 211 ASN A CA 1
ATOM 1673 C C . ASN A 1 211 ? -0.987 19.516 34.594 1 93.38 211 ASN A C 1
ATOM 1675 O O . ASN A 1 211 ? -0.922 20.391 35.469 1 93.38 211 ASN A O 1
ATOM 1679 N N . ASN A 1 212 ? -0.918 19.797 33.344 1 94.31 212 ASN A N 1
ATOM 1680 C CA . ASN A 1 212 ? -0.996 21.141 32.812 1 94.31 212 ASN A CA 1
ATOM 1681 C C . ASN A 1 212 ? -2.375 21.438 32.219 1 94.31 212 ASN A C 1
ATOM 1683 O O . ASN A 1 212 ? -2.625 21.156 31.031 1 94.31 212 ASN A O 1
ATOM 1687 N N . PRO A 1 213 ? -3.221 22.047 32.969 1 92.38 213 PRO A N 1
ATOM 1688 C CA . PRO A 1 213 ? -4.605 22.234 32.531 1 92.38 213 PRO A CA 1
ATOM 1689 C C . PRO A 1 213 ? -4.719 23.078 31.281 1 92.38 213 PRO A C 1
ATOM 1691 O O . PRO A 1 213 ? -5.598 22.828 30.438 1 92.38 213 PRO A O 1
ATOM 1694 N N . ARG A 1 214 ? -3.908 24.078 31.156 1 91.38 214 ARG A N 1
ATOM 1695 C CA . ARG A 1 214 ? -3.953 24.922 29.969 1 91.38 214 ARG A CA 1
ATOM 1696 C C . ARG A 1 214 ? -3.609 24.109 28.719 1 91.38 214 ARG A C 1
ATOM 1698 O O . ARG A 1 214 ? -4.289 24.234 27.688 1 91.38 214 ARG A O 1
ATOM 1705 N N . LEU A 1 215 ? -2.57 23.344 28.828 1 93.5 215 LEU A N 1
ATOM 1706 C CA . LEU A 1 215 ? -2.168 22.516 27.703 1 93.5 215 LEU A CA 1
ATOM 1707 C C . LEU A 1 215 ? -3.252 21.5 27.359 1 93.5 215 LEU A C 1
ATOM 1709 O O . LEU A 1 215 ? -3.523 21.25 26.188 1 93.5 215 LEU A O 1
ATOM 1713 N N . HIS A 1 216 ? -3.865 20.984 28.406 1 92.94 216 HIS A N 1
ATOM 1714 C CA . HIS A 1 216 ? -4.953 20.031 28.203 1 92.94 216 HIS A CA 1
ATOM 1715 C C . HIS A 1 216 ? -6.121 20.672 27.469 1 92.94 216 HIS A C 1
ATOM 1717 O O . HIS A 1 216 ? -6.711 20.062 26.578 1 92.94 216 HIS A O 1
ATOM 1723 N N . LYS A 1 217 ? -6.406 21.828 27.891 1 93.88 217 LYS A N 1
ATOM 1724 C CA . LYS A 1 217 ? -7.5 22.547 27.234 1 93.88 217 LYS A CA 1
ATOM 1725 C C . LYS A 1 217 ? -7.168 22.844 25.781 1 93.88 217 LYS A C 1
ATOM 1727 O O . LYS A 1 217 ? -8.023 22.719 24.906 1 93.88 217 LYS A O 1
ATOM 1732 N N . ILE A 1 218 ? -5.941 23.281 25.531 1 93.94 218 ILE A N 1
ATOM 1733 C CA . ILE A 1 218 ? -5.504 23.531 24.156 1 93.94 218 ILE A CA 1
ATOM 1734 C C . ILE A 1 218 ? -5.711 22.281 23.312 1 93.94 218 ILE A C 1
ATOM 1736 O O . ILE A 1 218 ? -6.336 22.344 22.25 1 93.94 218 ILE A O 1
ATOM 1740 N N . TYR A 1 219 ? -5.266 21.141 23.797 1 92.81 219 TYR A N 1
ATOM 1741 C CA . TYR A 1 219 ? -5.332 19.906 23.031 1 92.81 219 TYR A CA 1
ATOM 1742 C C . TYR A 1 219 ? -6.773 19.453 22.844 1 92.81 219 TYR A C 1
ATOM 1744 O O . TYR A 1 219 ? -7.129 18.906 21.797 1 92.81 219 TYR A O 1
ATOM 1752 N N . ALA A 1 220 ? -7.586 19.656 23.828 1 91.5 220 ALA A N 1
ATOM 1753 C CA . ALA A 1 220 ? -9 19.312 23.719 1 91.5 220 ALA A CA 1
ATOM 1754 C C . ALA A 1 220 ? -9.688 20.156 22.656 1 91.5 220 ALA A C 1
ATOM 1756 O O . ALA A 1 220 ? -10.5 19.656 21.875 1 91.5 220 ALA A O 1
ATOM 1757 N N . VAL A 1 221 ? -9.375 21.422 22.672 1 92.12 221 VAL A N 1
ATOM 1758 C CA . VAL A 1 221 ? -9.977 22.344 21.703 1 92.12 221 VAL A CA 1
ATOM 1759 C C . VAL A 1 221 ? -9.508 21.984 20.297 1 92.12 221 VAL A C 1
ATOM 1761 O O . VAL A 1 221 ? -10.305 21.969 19.344 1 92.12 221 VAL A O 1
ATOM 1764 N N . LEU A 1 222 ? -8.258 21.703 20.172 1 90 222 LEU A N 1
ATOM 1765 C CA . LEU A 1 222 ? -7.719 21.328 18.875 1 90 222 LEU A CA 1
ATOM 1766 C C . LEU A 1 222 ? -8.359 20.031 18.359 1 90 222 LEU A C 1
ATOM 1768 O O . LEU A 1 222 ? -8.719 19.938 17.188 1 90 222 LEU A O 1
ATOM 1772 N N . ALA A 1 223 ? -8.469 19.078 19.219 1 87.56 223 ALA A N 1
ATOM 1773 C CA . ALA A 1 223 ? -9.07 17.797 18.859 1 87.56 223 ALA A CA 1
ATOM 1774 C C . ALA A 1 223 ? -10.523 17.984 18.422 1 87.56 223 ALA A C 1
ATOM 1776 O O . ALA A 1 223 ? -10.969 17.375 17.438 1 87.56 223 ALA A O 1
ATOM 1777 N N . ASN A 1 224 ? -11.18 18.75 19.141 1 87 224 ASN A N 1
ATOM 1778 C CA . ASN A 1 224 ? -12.578 19.031 18.812 1 87 224 ASN A CA 1
ATOM 1779 C C . ASN A 1 224 ? -12.703 19.719 17.453 1 87 224 ASN A C 1
ATOM 1781 O O . ASN A 1 224 ? -13.594 19.391 16.672 1 87 224 ASN A O 1
ATOM 1785 N N . PHE A 1 225 ? -11.898 20.625 17.234 1 87.06 225 PHE A N 1
ATOM 1786 C CA . PHE A 1 225 ? -11.938 21.359 15.977 1 87.06 225 PHE A CA 1
ATOM 1787 C C . PHE A 1 225 ? -11.695 20.438 14.789 1 87.06 225 PHE A C 1
ATOM 1789 O O . PHE A 1 225 ? -12.352 20.562 13.75 1 87.06 225 PHE A O 1
ATOM 1796 N N . THR A 1 226 ? -10.766 19.516 14.914 1 83.12 226 THR A N 1
ATOM 1797 C CA . THR A 1 226 ? -10.438 18.594 13.844 1 83.12 226 THR A CA 1
ATOM 1798 C C . THR A 1 226 ? -11.648 17.734 13.469 1 83.12 226 THR A C 1
ATOM 1800 O O . THR A 1 226 ? -11.828 17.391 12.297 1 83.12 226 THR A O 1
ATOM 1803 N N . THR A 1 227 ? -12.43 17.469 14.414 1 82.5 227 THR A N 1
ATOM 1804 C CA . THR A 1 227 ? -13.602 16.625 14.188 1 82.5 227 THR A CA 1
ATOM 1805 C C . THR A 1 227 ? -14.766 17.453 13.656 1 82.5 227 THR A C 1
ATOM 1807 O O . THR A 1 227 ? -15.367 17.109 12.633 1 82.5 227 THR A O 1
ATOM 1810 N N . VAL A 1 228 ? -15.008 18.578 14.273 1 84.38 228 VAL A N 1
ATOM 1811 C CA . VAL A 1 228 ? -16.156 19.406 13.938 1 84.38 228 VAL A CA 1
ATOM 1812 C C . VAL A 1 228 ? -15.898 20.156 12.633 1 84.38 228 VAL A C 1
ATOM 1814 O O . VAL A 1 228 ? -16.828 20.406 11.859 1 84.38 228 VAL A O 1
ATOM 1817 N N . GLY A 1 229 ? -14.641 20.422 12.406 1 84.62 229 GLY A N 1
ATOM 1818 C CA . GLY A 1 229 ? -14.266 21.219 11.25 1 84.62 229 GLY A CA 1
ATOM 1819 C C . GLY A 1 229 ? -14.227 20.422 9.961 1 84.62 229 GLY A C 1
ATOM 1820 O O . GLY A 1 229 ? -14.125 20.984 8.875 1 84.62 229 GLY A O 1
ATOM 1821 N N . GLN A 1 230 ? -14.32 19.109 10.094 1 79.5 230 GLN A N 1
ATOM 1822 C CA . GLN A 1 230 ? -14.359 18.281 8.891 1 79.5 230 GLN A CA 1
ATOM 1823 C C . GLN A 1 230 ? -15.594 18.609 8.055 1 79.5 230 GLN A C 1
ATOM 1825 O O . GLN A 1 230 ? -16.719 18.484 8.523 1 79.5 230 GLN A O 1
ATOM 1830 N N . PRO A 1 231 ? -15.336 18.969 6.855 1 74.38 231 PRO A N 1
ATOM 1831 C CA . PRO A 1 231 ? -16.484 19.297 6.008 1 74.38 231 PRO A CA 1
ATOM 1832 C C . PRO A 1 231 ? -17.453 18.125 5.855 1 74.38 231 PRO A C 1
ATOM 1834 O O . PRO A 1 231 ? -17.031 16.984 5.602 1 74.38 231 PRO A O 1
ATOM 1837 N N . GLY A 1 232 ? -18.703 18.375 6.043 1 74.31 232 GLY A N 1
ATOM 1838 C CA . GLY A 1 232 ? -19.719 17.344 5.848 1 74.31 232 GLY A CA 1
ATOM 1839 C C . GLY A 1 232 ? -20.047 16.578 7.117 1 74.31 232 GLY A C 1
ATOM 1840 O O . GLY A 1 232 ? -20.922 15.719 7.121 1 74.31 232 GLY A O 1
ATOM 1841 N N . ASN A 1 233 ? -19.328 16.891 8.156 1 78.31 233 ASN A N 1
ATOM 1842 C CA . ASN A 1 233 ? -19.578 16.219 9.422 1 78.31 233 ASN A CA 1
ATOM 1843 C C . ASN A 1 233 ? -21.016 16.422 9.883 1 78.31 233 ASN A C 1
ATOM 1845 O O . ASN A 1 233 ? -21.578 15.578 10.594 1 78.31 233 ASN A O 1
ATOM 1849 N N . TYR A 1 234 ? -21.562 17.609 9.508 1 83.69 234 TYR A N 1
ATOM 1850 C CA . TYR A 1 234 ? -22.953 17.906 9.828 1 83.69 234 TYR A CA 1
ATOM 1851 C C . TYR A 1 234 ? -23.781 18.062 8.562 1 83.69 234 TYR A C 1
ATOM 1853 O O . TYR A 1 234 ? -23.328 18.641 7.574 1 83.69 234 TYR A O 1
ATOM 1861 N N . LEU A 1 235 ? -24.953 17.609 8.609 1 81.06 235 LEU A N 1
ATOM 1862 C CA . LEU A 1 235 ? -25.844 17.734 7.457 1 81.06 235 LEU A CA 1
ATOM 1863 C C . LEU A 1 235 ? -26.094 19.203 7.121 1 81.06 235 LEU A C 1
ATOM 1865 O O . LEU A 1 235 ? -26.281 19.547 5.953 1 81.06 235 LEU A O 1
ATOM 1869 N N . ALA A 1 236 ? -26.078 19.984 8.117 1 85.25 236 ALA A N 1
ATOM 1870 C CA . ALA A 1 236 ? -26.312 21.406 7.934 1 85.25 236 ALA A CA 1
ATOM 1871 C C . ALA A 1 236 ? -25.188 22.047 7.109 1 85.25 236 ALA A C 1
ATOM 1873 O O . ALA A 1 236 ? -25.344 23.156 6.598 1 85.25 236 ALA A O 1
ATOM 1874 N N . ASP A 1 237 ? -24.031 21.438 7.031 1 83.19 237 ASP A N 1
ATOM 1875 C CA . ASP A 1 237 ? -22.953 21.906 6.164 1 83.19 237 ASP A CA 1
ATOM 1876 C C . ASP A 1 237 ? -23.344 21.781 4.691 1 83.19 237 ASP A C 1
ATOM 1878 O O . ASP A 1 237 ? -23.016 22.656 3.879 1 83.19 237 ASP A O 1
ATOM 1882 N N . ALA A 1 238 ? -24.109 20.719 4.434 1 77.88 238 ALA A N 1
ATOM 1883 C CA . ALA A 1 238 ? -24.453 20.406 3.051 1 77.88 238 ALA A CA 1
ATOM 1884 C C . ALA A 1 238 ? -25.797 21 2.67 1 77.88 238 ALA A C 1
ATOM 1886 O O . ALA A 1 238 ? -26.031 21.359 1.509 1 77.88 238 ALA A O 1
ATOM 1887 N N . PHE A 1 239 ? -26.719 21.125 3.697 1 80.19 239 PHE A N 1
ATOM 1888 C CA . PHE A 1 239 ? -28.078 21.531 3.393 1 80.19 239 PHE A CA 1
ATOM 1889 C C . PHE A 1 239 ? -28.422 22.844 4.074 1 80.19 239 PHE A C 1
ATOM 1891 O O . PHE A 1 239 ? -28.859 22.859 5.23 1 80.19 239 PHE A O 1
ATOM 1898 N N . PRO A 1 240 ? -28.453 23.891 3.369 1 83 240 PRO A N 1
ATOM 1899 C CA . PRO A 1 240 ? -28.734 25.203 3.955 1 83 240 PRO A CA 1
ATOM 1900 C C . PRO A 1 240 ? -30.125 25.297 4.566 1 83 240 PRO A C 1
ATOM 1902 O O . PRO A 1 240 ? -30.344 26.047 5.523 1 83 240 PRO A O 1
ATOM 1905 N N . ILE A 1 241 ? -30.984 24.484 4.109 1 79.19 241 ILE A N 1
ATOM 1906 C CA . ILE A 1 241 ? -32.344 24.531 4.598 1 79.19 241 ILE A CA 1
ATOM 1907 C C . ILE A 1 241 ? -32.406 24.141 6.078 1 79.19 241 ILE A C 1
ATOM 1909 O O . ILE A 1 241 ? -33.219 24.656 6.836 1 79.19 241 ILE A O 1
ATOM 1913 N N . LEU A 1 242 ? -31.453 23.375 6.438 1 85.81 242 LEU A N 1
ATOM 1914 C CA . LEU A 1 242 ? -31.406 22.906 7.82 1 85.81 242 LEU A CA 1
ATOM 1915 C C . LEU A 1 242 ? -30.922 24.031 8.75 1 85.81 242 LEU A C 1
ATOM 1917 O O . LEU A 1 242 ? -31.156 23.969 9.961 1 85.81 242 LEU A O 1
ATOM 1921 N N . ARG A 1 243 ? -30.297 25 8.211 1 88.12 243 ARG A N 1
ATOM 1922 C CA . ARG A 1 243 ? -29.781 26.125 8.984 1 88.12 243 ARG A CA 1
ATOM 1923 C C . ARG A 1 243 ? -30.906 27.016 9.469 1 88.12 243 ARG A C 1
ATOM 1925 O O . ARG A 1 243 ? -30.719 27.812 10.398 1 88.12 243 ARG A O 1
ATOM 1932 N N . LYS A 1 244 ? -32.031 26.875 8.859 1 87.19 244 LYS A N 1
ATOM 1933 C CA . LYS A 1 244 ? -33.156 27.734 9.172 1 87.19 244 LYS A CA 1
ATOM 1934 C C . LYS A 1 244 ? -34.062 27.078 10.219 1 87.19 244 LYS A C 1
ATOM 1936 O O . LYS A 1 244 ? -35.031 27.703 10.695 1 87.19 244 LYS A O 1
ATOM 1941 N N . LEU A 1 245 ? -33.719 26 10.625 1 88.62 245 LEU A N 1
ATOM 1942 C CA . LEU A 1 245 ? -34.5 25.297 11.617 1 88.62 245 LEU A CA 1
ATOM 1943 C C . LEU A 1 245 ? -34.469 26 12.969 1 88.62 245 LEU A C 1
ATOM 1945 O O . LEU A 1 245 ? -33.438 26.609 13.305 1 88.62 245 LEU A O 1
ATOM 1949 N N . PRO A 1 246 ? -35.594 25.859 13.703 1 89 246 PRO A N 1
ATOM 1950 C CA . PRO A 1 246 ? -35.531 26.375 15.07 1 89 246 PRO A CA 1
ATOM 1951 C C . PRO A 1 246 ? -34.531 25.594 15.945 1 89 246 PRO A C 1
ATOM 1953 O O . PRO A 1 246 ? -34.25 24.422 15.648 1 89 246 PRO A O 1
ATOM 1956 N N . ASP A 1 247 ? -34.094 26.172 16.953 1 88.5 247 ASP A N 1
ATOM 1957 C CA . ASP A 1 247 ? -33.062 25.625 17.812 1 88.5 247 ASP A CA 1
ATOM 1958 C C . ASP A 1 247 ? -33.469 24.25 18.359 1 88.5 247 ASP A C 1
ATOM 1960 O O . ASP A 1 247 ? -32.625 23.359 18.531 1 88.5 247 ASP A O 1
ATOM 1964 N N . VAL A 1 248 ? -34.719 24.031 18.625 1 86.75 248 VAL A N 1
ATOM 1965 C CA . VAL A 1 248 ? -35.219 22.797 19.219 1 86.75 248 VAL A CA 1
ATOM 1966 C C . VAL A 1 248 ? -34.969 21.641 18.266 1 86.75 248 VAL A C 1
ATOM 1968 O O . VAL A 1 248 ? -34.75 20.5 18.703 1 86.75 248 VAL A O 1
ATOM 1971 N N . LEU A 1 249 ? -34.875 21.984 17.047 1 87.06 249 LEU A N 1
ATOM 1972 C CA . LEU A 1 249 ? -34.719 20.953 16.031 1 87.06 249 LEU A CA 1
ATOM 1973 C C . LEU A 1 249 ? -33.281 20.953 15.508 1 87.06 249 LEU A C 1
ATOM 1975 O O . LEU A 1 249 ? -32.938 20.188 14.586 1 87.06 249 LEU A O 1
ATOM 1979 N N . ALA A 1 250 ? -32.469 21.766 16.047 1 90.12 250 ALA A N 1
ATOM 1980 C CA . ALA A 1 250 ? -31.094 21.891 15.586 1 90.12 250 ALA A CA 1
ATOM 1981 C C . ALA A 1 250 ? -30.125 21.766 16.75 1 90.12 250 ALA A C 1
ATOM 1983 O O . ALA A 1 250 ? -29.359 22.703 17.031 1 90.12 250 ALA A O 1
ATOM 1984 N N . PRO A 1 251 ? -30.156 20.609 17.406 1 89.94 251 PRO A N 1
ATOM 1985 C CA . PRO A 1 251 ? -29.25 20.453 18.547 1 89.94 251 PRO A CA 1
ATOM 1986 C C . PRO A 1 251 ? -27.797 20.719 18.203 1 89.94 251 PRO A C 1
ATOM 1988 O O . PRO A 1 251 ? -27.016 21.141 19.062 1 89.94 251 PRO A O 1
ATOM 1991 N N . TRP A 1 252 ? -27.438 20.5 17 1 90.19 252 TRP A N 1
ATOM 1992 C CA . TRP A 1 252 ? -26.078 20.766 16.562 1 90.19 252 TRP A CA 1
ATOM 1993 C C . TRP A 1 252 ? -25.734 22.25 16.688 1 90.19 252 TRP A C 1
ATOM 1995 O O . TRP A 1 252 ? -24.578 22.609 16.938 1 90.19 252 TRP A O 1
ATOM 2005 N N . ARG A 1 253 ? -26.688 23.094 16.5 1 92.81 253 ARG A N 1
ATOM 2006 C CA . ARG A 1 253 ? -26.484 24.531 16.625 1 92.81 253 ARG A CA 1
ATOM 2007 C C . ARG A 1 253 ? -26.266 24.922 18.078 1 92.81 253 ARG A C 1
ATOM 2009 O O . ARG A 1 253 ? -25.406 25.75 18.391 1 92.81 253 ARG A O 1
ATOM 2016 N N . ILE A 1 254 ? -27.047 24.328 18.938 1 92.94 254 ILE A N 1
ATOM 2017 C CA . ILE A 1 254 ? -26.906 24.594 20.359 1 92.94 254 ILE A CA 1
ATOM 2018 C C . ILE A 1 254 ? -25.531 24.141 20.828 1 92.94 254 ILE A C 1
ATOM 2020 O O . ILE A 1 254 ? -24.828 24.875 21.531 1 92.94 254 ILE A O 1
ATOM 2024 N N . LYS A 1 255 ? -25.219 22.984 20.422 1 93.5 255 LYS A N 1
ATOM 2025 C CA . LYS A 1 255 ? -23.906 22.469 20.781 1 93.5 255 LYS A CA 1
ATOM 2026 C C . LYS A 1 255 ? -22.781 23.328 20.188 1 93.5 255 LYS A C 1
ATOM 2028 O O . LYS A 1 255 ? -21.75 23.516 20.828 1 93.5 255 LYS A O 1
ATOM 2033 N N . GLY A 1 256 ? -23 23.797 19 1 94.25 256 GLY A N 1
ATOM 2034 C CA . GLY A 1 256 ? -22.031 24.688 18.375 1 94.25 256 GLY A CA 1
ATOM 2035 C C . GLY A 1 256 ? -21.797 25.953 19.156 1 94.25 256 GLY A C 1
ATOM 2036 O O . GLY A 1 256 ? -20.656 26.406 19.297 1 94.25 256 GLY A O 1
ATOM 2037 N N . ARG A 1 257 ? -22.812 26.5 19.672 1 95.31 257 ARG A N 1
ATOM 2038 C CA . ARG A 1 257 ? -22.719 27.719 20.469 1 95.31 257 ARG A CA 1
ATOM 2039 C C . ARG A 1 257 ? -21.984 27.438 21.781 1 95.31 257 ARG A C 1
ATOM 2041 O O . ARG A 1 257 ? -21.203 28.266 22.25 1 95.31 257 ARG A O 1
ATOM 2048 N N . GLU A 1 258 ? -22.312 26.297 22.297 1 95.62 258 GLU A N 1
ATOM 2049 C CA . GLU A 1 258 ? -21.609 25.906 23.516 1 95.62 258 GLU A CA 1
ATOM 2050 C C . GLU A 1 258 ? -20.109 25.734 23.266 1 95.62 258 GLU A C 1
ATOM 2052 O O . GLU A 1 258 ? -19.297 26.125 24.094 1 95.62 258 GLU A O 1
ATOM 2057 N N . MET A 1 259 ? -19.828 25.156 22.172 1 95.62 259 MET A N 1
ATOM 2058 C CA . MET A 1 259 ? -18.438 24.969 21.797 1 95.62 259 MET A CA 1
ATOM 2059 C C . MET A 1 259 ? -17.734 26.312 21.578 1 95.62 259 MET A C 1
ATOM 2061 O O . MET A 1 259 ? -16.547 26.453 21.875 1 95.62 259 MET A O 1
ATOM 2065 N N . HIS A 1 260 ? -18.5 27.234 21 1 96.19 260 HIS A N 1
ATOM 2066 C CA . HIS A 1 260 ? -17.953 28.578 20.828 1 96.19 260 HIS A CA 1
ATOM 2067 C C . HIS A 1 260 ? -17.531 29.172 22.172 1 96.19 260 HIS A C 1
ATOM 2069 O O . HIS A 1 260 ? -16.422 29.688 22.312 1 96.19 260 HIS A O 1
ATOM 2075 N N . GLU A 1 261 ? -18.422 29.109 23.094 1 96.25 261 GLU A N 1
ATOM 2076 C CA . GLU A 1 261 ? -18.141 29.641 24.422 1 96.25 261 GLU A CA 1
ATOM 2077 C C . GLU A 1 261 ? -16.969 28.922 25.062 1 96.25 261 GLU A C 1
ATOM 2079 O O . GLU A 1 261 ? -16.109 29.562 25.688 1 96.25 261 GLU A O 1
ATOM 2084 N N . TRP A 1 262 ? -17 27.703 24.844 1 95.88 262 TRP A N 1
ATOM 2085 C CA . TRP A 1 262 ? -15.945 26.859 25.406 1 95.88 262 TRP A CA 1
ATOM 2086 C C . TRP A 1 262 ? -14.594 27.234 24.797 1 95.88 262 TRP A C 1
ATOM 2088 O O . TRP A 1 262 ? -13.602 27.375 25.516 1 95.88 262 TRP A O 1
ATOM 2098 N N . GLU A 1 263 ? -14.477 27.453 23.516 1 95.31 263 GLU A N 1
ATOM 2099 C CA . GLU A 1 263 ? -13.242 27.844 22.844 1 95.31 263 GLU A CA 1
ATOM 2100 C C . GLU A 1 263 ? -12.805 29.25 23.25 1 95.31 263 GLU A C 1
ATOM 2102 O O . GLU A 1 263 ? -11.602 29.516 23.391 1 95.31 263 GLU A O 1
ATOM 2107 N N . MET A 1 264 ? -13.828 30.094 23.438 1 95.56 264 MET A N 1
ATOM 2108 C CA . MET A 1 264 ? -13.516 31.484 23.75 1 95.56 264 MET A CA 1
ATOM 2109 C C . MET A 1 264 ? -12.961 31.609 25.156 1 95.56 264 MET A C 1
ATOM 2111 O O . MET A 1 264 ? -12.242 32.562 25.469 1 95.56 264 MET A O 1
ATOM 2115 N N . GLU A 1 265 ? -13.32 30.609 25.953 1 96.5 265 GLU A N 1
ATOM 2116 C CA . GLU A 1 265 ? -12.648 30.578 27.25 1 96.5 265 GLU A CA 1
ATOM 2117 C C . GLU A 1 265 ? -11.133 30.484 27.078 1 96.5 265 GLU A C 1
ATOM 2119 O O . GLU A 1 265 ? -10.383 31.078 27.859 1 96.5 265 GLU A O 1
ATOM 2124 N N . LEU A 1 266 ? -10.773 29.75 26.078 1 96.44 266 LEU A N 1
ATOM 2125 C CA . LEU A 1 266 ? -9.344 29.594 25.828 1 96.44 266 LEU A CA 1
ATOM 2126 C C . LEU A 1 266 ? -8.805 30.75 25 1 96.44 266 LEU A C 1
ATOM 2128 O O . LEU A 1 266 ? -7.938 31.5 25.453 1 96.44 266 LEU A O 1
ATOM 2132 N N . TRP A 1 267 ? -9.336 30.984 23.812 1 96.38 267 TRP A N 1
ATOM 2133 C CA . TRP A 1 267 ? -8.812 31.984 22.891 1 96.38 267 TRP A CA 1
ATOM 2134 C C . TRP A 1 267 ? -8.992 33.406 23.453 1 96.38 267 TRP A C 1
ATOM 2136 O O . TRP A 1 267 ? -8.062 34.219 23.406 1 96.38 267 TRP A O 1
ATOM 2146 N N . GLY A 1 268 ? -10.203 33.656 23.859 1 95.44 268 GLY A N 1
ATOM 2147 C CA . GLY A 1 268 ? -10.453 34.938 24.516 1 95.44 268 GLY A CA 1
ATOM 2148 C C . GLY A 1 268 ? -9.641 35.125 25.781 1 95.44 268 GLY A C 1
ATOM 2149 O O . GLY A 1 268 ? -9.188 36.25 26.062 1 95.44 268 GLY A O 1
ATOM 2150 N N . GLY A 1 269 ? -9.516 34 26.484 1 95.44 269 GLY A N 1
ATOM 2151 C CA . GLY A 1 269 ? -8.711 34.062 27.688 1 95.44 269 GLY A CA 1
ATOM 2152 C C . GLY A 1 269 ? -7.254 34.406 27.422 1 95.44 269 GLY A C 1
ATOM 2153 O O . GLY A 1 269 ? -6.641 35.156 28.172 1 95.44 269 GLY A O 1
ATOM 2154 N N . LEU A 1 270 ? -6.68 33.875 26.438 1 95.56 270 LEU A N 1
ATOM 2155 C CA . LEU A 1 270 ? -5.293 34.156 26.062 1 95.56 270 LEU A CA 1
ATOM 2156 C C . LEU A 1 270 ? -5.129 35.594 25.641 1 95.56 270 LEU A C 1
ATOM 2158 O O . LEU A 1 270 ? -4.121 36.219 25.969 1 95.56 270 LEU A O 1
ATOM 2162 N N . LEU A 1 271 ? -6.082 36.094 24.922 1 95 271 LEU A N 1
ATOM 2163 C CA . LEU A 1 271 ? -6.074 37.5 24.547 1 95 271 LEU A CA 1
ATOM 2164 C C . LEU A 1 271 ? -6.141 38.406 25.781 1 95 271 LEU A C 1
ATOM 2166 O O . LEU A 1 271 ? -5.383 39.375 25.906 1 95 271 LEU A O 1
ATOM 2170 N N . ASP A 1 272 ? -7.02 38.031 26.703 1 94.75 272 ASP A N 1
ATOM 2171 C CA . ASP A 1 272 ? -7.184 38.781 27.938 1 94.75 272 ASP A CA 1
ATOM 2172 C C . ASP A 1 272 ? -5.898 38.781 28.75 1 94.75 272 ASP A C 1
ATOM 2174 O O . ASP A 1 272 ? -5.535 39.781 29.359 1 94.75 272 ASP A O 1
ATOM 2178 N N . ASP A 1 273 ? -5.285 37.656 28.766 1 94.06 273 ASP A N 1
ATOM 2179 C CA . ASP A 1 273 ? -4.031 37.531 29.484 1 94.06 273 ASP A CA 1
ATOM 2180 C C . ASP A 1 273 ? -2.986 38.5 28.969 1 94.06 273 ASP A C 1
ATOM 2182 O O . ASP A 1 273 ? -2.285 39.156 29.734 1 94.06 273 ASP A O 1
ATOM 2186 N N . ILE A 1 274 ? -2.891 38.625 27.703 1 93.94 274 ILE A N 1
ATOM 2187 C CA . ILE A 1 274 ? -1.898 39.5 27.062 1 93.94 274 ILE A CA 1
ATOM 2188 C C . ILE A 1 274 ? -2.246 40.938 27.328 1 93.94 274 ILE A C 1
ATOM 2190 O O . ILE A 1 274 ? -1.36 41.781 27.594 1 93.94 274 ILE A O 1
ATOM 2194 N N . GLN A 1 275 ? -3.508 41.25 27.266 1 92.31 275 GLN A N 1
ATOM 2195 C CA . GLN A 1 275 ? -3.953 42.594 27.547 1 92.31 275 GLN A CA 1
ATOM 2196 C C . GLN A 1 275 ? -3.631 43 28.984 1 92.31 275 GLN A C 1
ATOM 2198 O O . GLN A 1 275 ? -3.203 44.125 29.25 1 92.31 275 GLN A O 1
ATOM 2203 N N . ALA A 1 276 ? -3.873 42.031 29.844 1 92.81 276 ALA A N 1
ATOM 2204 C CA . ALA A 1 276 ? -3.561 42.281 31.25 1 92.81 276 ALA A CA 1
ATOM 2205 C C . ALA A 1 276 ? -2.064 42.5 31.453 1 92.81 276 ALA A C 1
ATOM 2207 O O . ALA A 1 276 ? -1.662 43.375 32.25 1 92.81 276 ALA A O 1
ATOM 2208 N N . ASP A 1 277 ? -1.29 41.75 30.781 1 91.25 277 ASP A N 1
ATOM 2209 C CA . ASP A 1 277 ? 0.159 41.906 30.859 1 91.25 277 ASP A CA 1
ATOM 2210 C C . ASP A 1 277 ? 0.599 43.25 30.344 1 91.25 277 ASP A C 1
ATOM 2212 O O . ASP A 1 277 ? 1.448 43.906 30.953 1 91.25 277 ASP A O 1
ATOM 2216 N N . ILE A 1 278 ? 0.018 43.688 29.297 1 89.69 278 ILE A N 1
ATOM 2217 C CA . ILE A 1 278 ? 0.336 44.969 28.719 1 89.69 278 ILE A CA 1
ATOM 2218 C C . ILE A 1 278 ? -0.021 46.094 29.703 1 89.69 278 ILE A C 1
ATOM 2220 O O . ILE A 1 278 ? 0.749 47.031 29.891 1 89.69 278 ILE A O 1
ATOM 2224 N N . ASN A 1 279 ? -1.118 45.938 30.328 1 89.94 279 ASN A N 1
ATOM 2225 C CA . ASN A 1 279 ? -1.585 46.938 31.281 1 89.94 279 ASN A CA 1
ATOM 2226 C C . ASN A 1 279 ? -0.668 47.031 32.5 1 89.94 279 ASN A C 1
ATOM 2228 O O . ASN A 1 279 ? -0.556 48.094 33.125 1 89.94 279 ASN A O 1
ATOM 2232 N N . LYS A 1 280 ? -0.059 45.938 32.781 1 91.88 280 LYS A N 1
ATOM 2233 C CA . LYS A 1 280 ? 0.876 45.906 33.906 1 91.88 280 LYS A CA 1
ATOM 2234 C C . LYS A 1 280 ? 2.27 46.344 33.469 1 91.88 280 LYS A C 1
ATOM 2236 O O . LYS A 1 280 ? 3.199 46.375 34.281 1 91.88 280 LYS A O 1
ATOM 2241 N N . GLY A 1 281 ? 2.43 46.656 32.281 1 87.38 281 GLY A N 1
ATOM 2242 C CA . GLY A 1 281 ? 3.707 47.125 31.75 1 87.38 281 GLY A CA 1
ATOM 2243 C C . GLY A 1 281 ? 4.629 46 31.328 1 87.38 281 GLY A C 1
ATOM 2244 O O . GLY A 1 281 ? 5.82 46.219 31.094 1 87.38 281 GLY A O 1
ATOM 2245 N N . VAL A 1 282 ? 4.102 44.844 31.281 1 83 282 VAL A N 1
ATOM 2246 C CA . VAL A 1 282 ? 4.867 43.688 30.828 1 83 282 VAL A CA 1
ATOM 2247 C C . VAL A 1 282 ? 4.602 43.438 29.344 1 83 282 VAL A C 1
ATOM 2249 O O . VAL A 1 282 ? 3.445 43.406 28.906 1 83 282 VAL A O 1
ATOM 2252 N N . SER A 1 283 ? 5.672 43.625 28.594 1 76.94 283 SER A N 1
ATOM 2253 C CA . SER A 1 283 ? 5.465 43.406 27.172 1 76.94 283 SER A CA 1
ATOM 2254 C C . SER A 1 283 ? 6.445 42.375 26.609 1 76.94 283 SER A C 1
ATOM 2256 O O . SER A 1 283 ? 7.656 42.594 26.625 1 76.94 283 SER A O 1
ATOM 2258 N N . VAL A 1 284 ? 5.926 41.219 26.359 1 79.06 284 VAL A N 1
ATOM 2259 C CA . VAL A 1 284 ? 6.715 40.188 25.656 1 79.06 284 VAL A CA 1
ATOM 2260 C C . VAL A 1 284 ? 6.383 40.219 24.156 1 79.06 284 VAL A C 1
ATOM 2262 O O . VAL A 1 284 ? 5.211 40.281 23.781 1 79.06 284 VAL A O 1
ATOM 2265 N N . PRO A 1 285 ? 7.438 40.312 23.391 1 85.75 285 PRO A N 1
ATOM 2266 C CA . PRO A 1 285 ? 7.188 40.344 21.938 1 85.75 285 PRO A CA 1
ATOM 2267 C C . PRO A 1 285 ? 6.453 39.094 21.438 1 85.75 285 PRO A C 1
ATOM 2269 O O . PRO A 1 285 ? 6.93 37.969 21.609 1 85.75 285 PRO A O 1
ATOM 2272 N N . CYS A 1 286 ? 5.32 39.25 20.891 1 93.12 286 CYS A N 1
ATOM 2273 C CA . CYS A 1 286 ? 4.484 38.219 20.266 1 93.12 286 CYS A CA 1
ATOM 2274 C C . CYS A 1 286 ? 3.463 38.844 19.328 1 93.12 286 CYS A C 1
ATOM 2276 O O . CYS A 1 286 ? 3.293 40.062 19.312 1 93.12 286 CYS A O 1
ATOM 2278 N N . TYR A 1 287 ? 2.865 38.062 18.578 1 95.94 287 TYR A N 1
ATOM 2279 C CA . TYR A 1 287 ? 1.926 38.562 17.578 1 95.94 287 TYR A CA 1
ATOM 2280 C C . TYR A 1 287 ? 0.799 39.344 18.219 1 95.94 287 TYR A C 1
ATOM 2282 O O . TYR A 1 287 ? 0.572 40.531 17.875 1 95.94 287 TYR A O 1
ATOM 2290 N N . VAL A 1 288 ? 0.092 38.75 19.219 1 96.62 288 VAL A N 1
ATOM 2291 C CA . VAL A 1 288 ? -1.091 39.344 19.812 1 96.62 288 VAL A CA 1
ATOM 2292 C C . VAL A 1 288 ? -0.693 40.625 20.562 1 96.62 288 VAL A C 1
ATOM 2294 O O . VAL A 1 288 ? -1.35 41.656 20.438 1 96.62 288 VAL A O 1
ATOM 2297 N N . GLY A 1 289 ? 0.379 40.531 21.328 1 95.19 289 GLY A N 1
ATOM 2298 C CA . GLY A 1 289 ? 0.836 41.688 22.078 1 95.19 289 GLY A CA 1
ATOM 2299 C C . GLY A 1 289 ? 1.229 42.844 21.172 1 95.19 289 GLY A C 1
ATOM 2300 O O . GLY A 1 289 ? 0.857 44 21.438 1 95.19 289 GLY A O 1
ATOM 2301 N N . THR A 1 290 ? 1.974 42.5 20.172 1 94.62 290 THR A N 1
ATOM 2302 C CA . THR A 1 290 ? 2.404 43.531 19.219 1 94.62 290 THR A CA 1
ATOM 2303 C C . THR A 1 290 ? 1.203 44.156 18.516 1 94.62 290 THR A C 1
ATOM 2305 O O . THR A 1 290 ? 1.138 45.406 18.359 1 94.62 290 THR A O 1
ATOM 2308 N N . TYR A 1 291 ? 0.294 43.375 18.125 1 96.06 291 TYR A N 1
ATOM 2309 C CA . TYR A 1 291 ? -0.883 43.875 17.422 1 96.06 291 TYR A CA 1
ATOM 2310 C C . TYR A 1 291 ? -1.72 44.781 18.328 1 96.06 291 TYR A C 1
ATOM 2312 O O . TYR A 1 291 ? -2.174 45.844 17.906 1 96.06 291 TYR A O 1
ATOM 2320 N N . LEU A 1 292 ? -1.957 44.344 19.547 1 95.69 292 LEU A N 1
ATOM 2321 C CA . LEU A 1 292 ? -2.768 45.094 20.484 1 95.69 292 LEU A CA 1
ATOM 2322 C C . LEU A 1 292 ? -2.133 46.469 20.766 1 95.69 292 LEU A C 1
ATOM 2324 O O . LEU A 1 292 ? -2.836 47.469 20.891 1 95.69 292 LEU A O 1
ATOM 2328 N N . LYS A 1 293 ? -0.847 46.469 20.875 1 94.38 293 LYS A N 1
ATOM 2329 C CA . LYS A 1 293 ? -0.145 47.719 21.094 1 94.38 293 LYS A CA 1
ATOM 2330 C C . LYS A 1 293 ? -0.322 48.688 19.906 1 94.38 293 LYS A C 1
ATOM 2332 O O . LYS A 1 293 ? -0.612 49.875 20.094 1 94.38 293 LYS A O 1
ATOM 2337 N N . GLN A 1 294 ? -0.137 48.125 18.781 1 94.5 294 GLN A N 1
ATOM 2338 C CA . GLN A 1 294 ? -0.299 48.938 17.578 1 94.5 294 GLN A CA 1
ATOM 2339 C C . GLN A 1 294 ? -1.729 49.438 17.438 1 94.5 294 GLN A C 1
ATOM 2341 O O . GLN A 1 294 ? -1.947 50.594 17.094 1 94.5 294 GLN A O 1
ATOM 2346 N N . ARG A 1 295 ? -2.598 48.531 17.672 1 95.75 295 ARG A N 1
ATOM 2347 C CA . ARG A 1 295 ? -4.008 48.906 17.609 1 95.75 295 ARG A CA 1
ATOM 2348 C C . ARG A 1 295 ? -4.344 50 18.594 1 95.75 295 ARG A C 1
ATOM 2350 O O . ARG A 1 295 ? -5.066 50.969 18.266 1 95.75 295 ARG A O 1
ATOM 2357 N N . ALA A 1 296 ? -3.887 49.938 19.812 1 93.88 296 ALA A N 1
ATOM 2358 C CA . ALA A 1 296 ? -4.113 50.938 20.844 1 93.88 296 ALA A CA 1
ATOM 2359 C C . ALA A 1 296 ? -3.51 52.281 20.438 1 93.88 296 ALA A C 1
ATOM 2361 O O . ALA A 1 296 ? -4.109 53.344 20.672 1 93.88 296 ALA A O 1
ATOM 2362 N N . GLU A 1 297 ? -2.346 52.281 19.875 1 95.06 297 GLU A N 1
ATOM 2363 C CA . GLU A 1 297 ? -1.653 53.469 19.422 1 95.06 297 GLU A CA 1
ATOM 2364 C C . GLU A 1 297 ? -2.441 54.219 18.344 1 95.06 297 GLU A C 1
ATOM 2366 O O . GLU A 1 297 ? -2.266 55.406 18.125 1 95.06 297 GLU A O 1
ATOM 2371 N N . ASN A 1 298 ? -3.301 53.5 17.719 1 96.44 298 ASN A N 1
ATOM 2372 C CA . ASN A 1 298 ? -4.098 54.094 16.656 1 96.44 298 ASN A CA 1
ATOM 2373 C C . ASN A 1 298 ? -5.539 54.344 17.094 1 96.44 298 ASN A C 1
ATOM 2375 O O . ASN A 1 298 ? -6.449 54.375 16.266 1 96.44 298 ASN A O 1
ATOM 2379 N N . GLY A 1 299 ? -5.785 54.344 18.312 1 94.62 299 GLY A N 1
ATOM 2380 C CA . GLY A 1 299 ? -7.039 54.812 18.859 1 94.62 299 GLY A CA 1
ATOM 2381 C C . GLY A 1 299 ? -8.031 53.719 19.141 1 94.62 299 GLY A C 1
ATOM 2382 O O . GLY A 1 299 ? -9.211 53.969 19.422 1 94.62 299 GLY A O 1
ATOM 2383 N N . HIS A 1 300 ? -7.555 52.406 19.047 1 95 300 HIS A N 1
ATOM 2384 C CA . HIS A 1 300 ? -8.469 51.312 19.25 1 95 300 HIS A CA 1
ATOM 2385 C C . HIS A 1 300 ? -7.98 50.375 20.359 1 95 300 HIS A C 1
ATOM 2387 O O . HIS A 1 300 ? -7.805 49.188 20.156 1 95 300 HIS A O 1
ATOM 2393 N N . ALA A 1 301 ? -7.867 50.906 21.562 1 91.75 301 ALA A N 1
ATOM 2394 C CA . ALA A 1 301 ? -7.469 50.125 22.719 1 91.75 301 ALA A CA 1
ATOM 2395 C C . ALA A 1 301 ? -8.516 49.062 23.047 1 91.75 301 ALA A C 1
ATOM 2397 O O . ALA A 1 301 ? -8.172 47.938 23.438 1 91.75 301 ALA A O 1
ATOM 2398 N N . GLU A 1 302 ? -9.719 49.5 22.922 1 92.81 302 GLU A N 1
ATOM 2399 C CA . GLU A 1 302 ? -10.844 48.594 23.094 1 92.81 302 GLU A CA 1
ATOM 2400 C C . GLU A 1 302 ? -11.625 48.438 21.781 1 92.81 302 GLU A C 1
ATOM 2402 O O . GLU A 1 302 ? -12.062 49.406 21.188 1 92.81 302 GLU A O 1
ATOM 2407 N N . ALA A 1 303 ? -11.703 47.25 21.328 1 95.75 303 ALA A N 1
ATOM 2408 C CA . ALA A 1 303 ? -12.469 46.938 20.125 1 95.75 303 ALA A CA 1
ATOM 2409 C C . ALA A 1 303 ? -13.133 45.562 20.219 1 95.75 303 ALA A C 1
ATOM 2411 O O . ALA A 1 303 ? -12.766 44.625 19.5 1 95.75 303 ALA A O 1
ATOM 2412 N N . PRO A 1 304 ? -14.109 45.438 21.109 1 95.88 304 PRO A N 1
ATOM 2413 C CA . PRO A 1 304 ? -14.797 44.156 21.266 1 95.88 304 PRO A CA 1
ATOM 2414 C C . PRO A 1 304 ? -15.641 43.781 20.047 1 95.88 304 PRO A C 1
ATOM 2416 O O . PRO A 1 304 ? -16.031 44.656 19.266 1 95.88 304 PRO A O 1
ATOM 2419 N N . GLY A 1 305 ? -15.828 42.469 19.906 1 95.62 305 GLY A N 1
ATOM 2420 C CA . GLY A 1 305 ? -16.766 42.031 18.891 1 95.62 305 GLY A CA 1
ATOM 2421 C C . GLY A 1 305 ? -16.094 41.344 17.703 1 95.62 305 GLY A C 1
ATOM 2422 O O . GLY A 1 305 ? -14.969 40.875 17.828 1 95.62 305 GLY A O 1
ATOM 2423 N N . CYS A 1 306 ? -16.891 41.25 16.578 1 97.19 306 CYS A N 1
ATOM 2424 C CA . CYS A 1 306 ? -16.484 40.531 15.391 1 97.19 306 CYS A CA 1
ATOM 2425 C C . CYS A 1 306 ? -16.078 41.5 14.281 1 97.19 306 CYS A C 1
ATOM 2427 O O . CYS A 1 306 ? -16.484 42.656 14.273 1 97.19 306 CYS A O 1
ATOM 2429 N N . GLY A 1 307 ? -15.18 40.969 13.398 1 97.62 307 GLY A N 1
ATOM 2430 C CA . GLY A 1 307 ? -14.867 41.719 12.195 1 97.62 307 GLY A CA 1
ATOM 2431 C C . GLY A 1 307 ? -13.828 42.812 12.414 1 97.62 307 GLY A C 1
ATOM 2432 O O . GLY A 1 307 ? -12.898 42.656 13.203 1 97.62 307 GLY A O 1
ATOM 2433 N N . LEU A 1 308 ? -13.992 43.906 11.617 1 98.12 308 LEU A N 1
ATOM 2434 C CA . LEU A 1 308 ? -13.016 45 11.594 1 98.12 308 LEU A CA 1
ATOM 2435 C C . LEU A 1 308 ? -13.641 46.312 12.117 1 98.12 308 LEU A C 1
ATOM 2437 O O . LEU A 1 308 ? -14.844 46.5 11.977 1 98.12 308 LEU A O 1
ATOM 2441 N N . THR A 1 309 ? -12.781 47.094 12.648 1 97.5 309 THR A N 1
ATOM 2442 C CA . THR A 1 309 ? -13.18 48.469 12.891 1 97.5 309 THR A CA 1
ATOM 2443 C C . THR A 1 309 ? -13.281 49.219 11.57 1 97.5 309 THR A C 1
ATOM 2445 O O . THR A 1 309 ? -12.852 48.75 10.523 1 97.5 309 THR A O 1
ATOM 2448 N N . GLU A 1 310 ? -13.867 50.406 11.609 1 94.75 310 GLU A N 1
ATOM 2449 C CA . GLU A 1 310 ? -14.078 51.219 10.406 1 94.75 310 GLU A CA 1
ATOM 2450 C C . GLU A 1 310 ? -12.758 51.5 9.688 1 94.75 310 GLU A C 1
ATOM 2452 O O . GLU A 1 310 ? -12.703 51.5 8.461 1 94.75 310 GLU A O 1
ATOM 2457 N N . ASP A 1 311 ? -11.75 51.688 10.469 1 94.62 311 ASP A N 1
ATOM 2458 C CA . ASP A 1 311 ? -10.461 52 9.875 1 94.62 311 ASP A CA 1
ATOM 2459 C C . ASP A 1 311 ? -9.602 50.75 9.68 1 94.62 311 ASP A C 1
ATOM 2461 O O . ASP A 1 311 ? -8.414 50.844 9.383 1 94.62 311 ASP A O 1
ATOM 2465 N N . GLY A 1 312 ? -10.102 49.594 9.922 1 96.5 312 GLY A N 1
ATOM 2466 C CA . GLY A 1 312 ? -9.484 48.375 9.414 1 96.5 312 GLY A CA 1
ATOM 2467 C C . GLY A 1 312 ? -8.695 47.625 10.461 1 96.5 312 GLY A C 1
ATOM 2468 O O . GLY A 1 312 ? -7.773 46.875 10.141 1 96.5 312 GLY A O 1
ATOM 2469 N N . TRP A 1 313 ? -8.961 47.75 11.773 1 97.75 313 TRP A N 1
ATOM 2470 C CA . TRP A 1 313 ? -8.297 47 12.82 1 97.75 313 TRP A CA 1
ATOM 2471 C C . TRP A 1 313 ? -9.141 45.781 13.227 1 97.75 313 TRP A C 1
ATOM 2473 O O . TRP A 1 313 ? -10.375 45.875 13.297 1 97.75 313 TRP A O 1
ATOM 2483 N N . LEU A 1 314 ? -8.445 44.688 13.492 1 98.38 314 LEU A N 1
ATOM 2484 C CA . LEU A 1 314 ? -9.164 43.5 13.922 1 98.38 314 LEU A CA 1
ATOM 2485 C C . LEU A 1 314 ? -9.828 43.719 15.273 1 98.38 314 LEU A C 1
ATOM 2487 O O . LEU A 1 314 ? -9.18 44.125 16.234 1 98.38 314 LEU A O 1
ATOM 2491 N N . ARG A 1 315 ? -11.117 43.438 15.32 1 98.12 315 ARG A N 1
ATOM 2492 C CA . ARG A 1 315 ? -11.789 43.438 16.625 1 98.12 315 ARG A CA 1
ATOM 2493 C C . ARG A 1 315 ? -11.375 42.219 17.438 1 98.12 315 ARG A C 1
ATOM 2495 O O . ARG A 1 315 ? -10.711 41.312 16.906 1 98.12 315 ARG A O 1
ATOM 2502 N N . ASP A 1 316 ? -11.711 42.156 18.672 1 97.31 316 ASP A N 1
ATOM 2503 C CA . ASP A 1 316 ? -11.172 41.219 19.641 1 97.31 316 ASP A CA 1
ATOM 2504 C C . ASP A 1 316 ? -11.445 39.781 19.188 1 97.31 316 ASP A C 1
ATOM 2506 O O . ASP A 1 316 ? -10.562 38.906 19.266 1 97.31 316 ASP A O 1
ATOM 2510 N N . LYS A 1 317 ? -12.562 39.469 18.75 1 97.31 317 LYS A N 1
ATOM 2511 C CA . LYS A 1 317 ? -12.883 38.094 18.391 1 97.31 317 LYS A CA 1
ATOM 2512 C C . LYS A 1 317 ? -12.109 37.656 17.156 1 97.31 317 LYS A C 1
ATOM 2514 O O . LYS A 1 317 ? -11.641 36.531 17.078 1 97.31 317 LYS A O 1
ATOM 2519 N N . LEU A 1 318 ? -12.031 38.531 16.141 1 98 318 LEU A N 1
ATOM 2520 C CA . LEU A 1 318 ? -11.25 38.188 14.953 1 98 318 LEU A CA 1
ATOM 2521 C C . LEU A 1 318 ? -9.773 38.031 15.297 1 98 318 LEU A C 1
ATOM 2523 O O . LEU A 1 318 ? -9.109 37.125 14.781 1 98 318 LEU A O 1
ATOM 2527 N N . LEU A 1 319 ? -9.297 38.938 16.141 1 97.75 319 LEU A N 1
ATOM 2528 C CA . LEU A 1 319 ? -7.91 38.812 16.578 1 97.75 319 LEU A CA 1
ATOM 2529 C C . LEU A 1 319 ? -7.68 37.5 17.312 1 97.75 319 LEU A C 1
ATOM 2531 O O . LEU A 1 319 ? -6.676 36.812 17.078 1 97.75 319 LEU A O 1
ATOM 2535 N N . ALA A 1 320 ? -8.617 37.156 18.203 1 97.31 320 ALA A N 1
ATOM 2536 C CA . ALA A 1 320 ? -8.5 35.938 18.969 1 97.31 320 ALA A CA 1
ATOM 2537 C C . ALA A 1 320 ? -8.461 34.719 18.047 1 97.31 320 ALA A C 1
ATOM 2539 O O . ALA A 1 320 ? -7.621 33.812 18.219 1 97.31 320 ALA A O 1
ATOM 2540 N N . TYR A 1 321 ? -9.305 34.656 17.078 1 97.12 321 TYR A N 1
ATOM 2541 C CA . TYR A 1 321 ? -9.383 33.469 16.188 1 97.12 321 TYR A CA 1
ATOM 2542 C C . TYR A 1 321 ? -8.25 33.5 15.172 1 97.12 321 TYR A C 1
ATOM 2544 O O . TYR A 1 321 ? -7.832 32.438 14.688 1 97.12 321 TYR A O 1
ATOM 2552 N N . THR A 1 322 ? -7.809 34.656 14.789 1 97.19 322 THR A N 1
ATOM 2553 C CA . THR A 1 322 ? -6.625 34.719 13.938 1 97.19 322 THR A CA 1
ATOM 2554 C C . THR A 1 322 ? -5.41 34.156 14.648 1 97.19 322 THR A C 1
ATOM 2556 O O . THR A 1 322 ? -4.676 33.344 14.07 1 97.19 322 THR A O 1
ATOM 2559 N N . ALA A 1 323 ? -5.242 34.531 15.867 1 96.38 323 ALA A N 1
ATOM 2560 C CA . ALA A 1 323 ? -4.16 33.969 16.672 1 96.38 323 ALA A CA 1
ATOM 2561 C C . ALA A 1 323 ? -4.359 32.5 16.891 1 96.38 323 ALA A C 1
ATOM 2563 O O . ALA A 1 323 ? -3.404 31.703 16.812 1 96.38 323 ALA A O 1
ATOM 2564 N N . ALA A 1 324 ? -5.559 32.094 17.172 1 95.44 324 ALA A N 1
ATOM 2565 C CA . ALA A 1 324 ? -5.898 30.688 17.406 1 95.44 324 ALA A CA 1
ATOM 2566 C C . ALA A 1 324 ? -5.559 29.828 16.188 1 95.44 324 ALA A C 1
ATOM 2568 O O . ALA A 1 324 ? -5.16 28.672 16.328 1 95.44 324 ALA A O 1
ATOM 2569 N N . THR A 1 325 ? -5.746 30.328 15.047 1 94.12 325 THR A N 1
ATOM 2570 C CA . THR A 1 325 ? -5.5 29.609 13.805 1 94.12 325 THR A CA 1
ATOM 2571 C C . THR A 1 325 ? -4.043 29.156 13.727 1 94.12 325 THR A C 1
ATOM 2573 O O . THR A 1 325 ? -3.75 28.078 13.211 1 94.12 325 THR A O 1
ATOM 2576 N N . VAL A 1 326 ? -3.137 29.906 14.227 1 94.12 326 VAL A N 1
ATOM 2577 C CA . VAL A 1 326 ? -1.725 29.531 14.211 1 94.12 326 VAL A CA 1
ATOM 2578 C C . VAL A 1 326 ? -1.499 28.297 15.07 1 94.12 326 VAL A C 1
ATOM 2580 O O . VAL A 1 326 ? -0.754 27.391 14.68 1 94.12 326 VAL A O 1
ATOM 2583 N N . LEU A 1 327 ? -2.125 28.312 16.188 1 92.75 327 LEU A N 1
ATOM 2584 C CA . LEU A 1 327 ? -2.008 27.172 17.078 1 92.75 327 LEU A CA 1
ATOM 2585 C C . LEU A 1 327 ? -2.701 25.953 16.5 1 92.75 327 LEU A C 1
ATOM 2587 O O . LEU A 1 327 ? -2.18 24.828 16.578 1 92.75 327 LEU A O 1
ATOM 2591 N N . GLU A 1 328 ? -3.85 26.141 15.938 1 92.12 328 GLU A N 1
ATOM 2592 C CA . GLU A 1 328 ? -4.633 25.062 15.352 1 92.12 328 GLU A CA 1
ATOM 2593 C C . GLU A 1 328 ? -3.91 24.453 14.156 1 92.12 328 GLU A C 1
ATOM 2595 O O . GLU A 1 328 ? -3.945 23.234 13.969 1 92.12 328 GLU A O 1
ATOM 2600 N N . ALA A 1 329 ? -3.248 25.188 13.422 1 90.69 329 ALA A N 1
ATOM 2601 C CA . ALA A 1 329 ? -2.619 24.734 12.18 1 90.69 329 ALA A CA 1
ATOM 2602 C C . ALA A 1 329 ? -1.18 24.297 12.43 1 90.69 329 ALA A C 1
ATOM 2604 O O . ALA A 1 329 ? -0.648 23.453 11.703 1 90.69 329 ALA A O 1
ATOM 2605 N N . GLY A 1 330 ? -0.567 24.797 13.391 1 91.5 330 GLY A N 1
ATOM 2606 C CA . GLY A 1 330 ? 0.872 24.625 13.523 1 91.5 330 GLY A CA 1
ATOM 2607 C C . GLY A 1 330 ? 1.261 23.562 14.531 1 91.5 330 GLY A C 1
ATOM 2608 O O . GLY A 1 330 ? 2.355 23 14.453 1 91.5 330 GLY A O 1
ATOM 2609 N N . SER A 1 331 ? 0.462 23.266 15.445 1 91.75 331 SER A N 1
ATOM 2610 C CA . SER A 1 331 ? 0.84 22.344 16.516 1 91.75 331 SER A CA 1
ATOM 2611 C C . SER A 1 331 ? 0.725 20.891 16.078 1 91.75 331 SER A C 1
ATOM 2613 O O . SER A 1 331 ? 1.735 20.234 15.852 1 91.75 331 SER A O 1
ATOM 2615 N N . ASP A 1 332 ? -0.408 20.484 15.727 1 91.56 332 ASP A N 1
ATOM 2616 C CA . ASP A 1 332 ? -0.65 19.062 15.445 1 91.56 332 ASP A CA 1
ATOM 2617 C C . ASP A 1 332 ? -0.066 18.672 14.094 1 91.56 332 ASP A C 1
ATOM 2619 O O . ASP A 1 332 ? 0.395 17.531 13.922 1 91.56 332 ASP A O 1
ATOM 2623 N N . THR A 1 333 ? -0.143 19.578 13.141 1 94.69 333 THR A N 1
ATOM 2624 C CA . THR A 1 333 ? 0.335 19.25 11.805 1 94.69 333 THR A CA 1
ATOM 2625 C C . THR A 1 333 ? 1.836 18.969 11.82 1 94.69 333 THR A C 1
ATOM 2627 O O . THR A 1 333 ? 2.299 17.984 11.234 1 94.69 333 THR A O 1
ATOM 2630 N N . THR A 1 334 ? 2.574 19.781 12.516 1 97.44 334 THR A N 1
ATOM 2631 C CA . THR A 1 334 ? 4.016 19.578 12.602 1 97.44 334 THR A CA 1
ATOM 2632 C C . THR A 1 334 ? 4.332 18.344 13.445 1 97.44 334 THR A C 1
ATOM 2634 O O . THR A 1 334 ? 5.211 17.547 13.094 1 97.44 334 THR A O 1
ATOM 2637 N N . ALA A 1 335 ? 3.643 18.203 14.539 1 97.62 335 ALA A N 1
ATOM 2638 C CA . ALA A 1 335 ? 3.854 17.047 15.398 1 97.62 335 ALA A CA 1
ATOM 2639 C C . ALA A 1 335 ? 3.559 15.75 14.656 1 97.62 335 ALA A C 1
ATOM 2641 O O . ALA A 1 335 ? 4.316 14.781 14.758 1 97.62 335 ALA A O 1
ATOM 2642 N N . SER A 1 336 ? 2.457 15.766 13.945 1 96.75 336 SER A N 1
ATOM 2643 C CA . SER A 1 336 ? 2.07 14.578 13.195 1 96.75 336 SER A CA 1
ATOM 2644 C C . SER A 1 336 ? 3.146 14.188 12.188 1 96.75 336 SER A C 1
ATOM 2646 O O . SER A 1 336 ? 3.418 13 11.984 1 96.75 336 SER A O 1
ATOM 2648 N N . THR A 1 337 ? 3.725 15.109 11.555 1 98.06 337 THR A N 1
ATOM 2649 C CA . THR A 1 337 ? 4.785 14.844 10.594 1 98.06 337 THR A CA 1
ATOM 2650 C C . THR A 1 337 ? 5.996 14.219 11.273 1 98.06 337 THR A C 1
ATOM 2652 O O . THR A 1 337 ? 6.586 13.273 10.75 1 98.06 337 THR A O 1
ATOM 2655 N N . MET A 1 338 ? 6.348 14.734 12.453 1 98.69 338 MET A N 1
ATOM 2656 C CA . MET A 1 338 ? 7.48 14.18 13.188 1 98.69 338 MET A CA 1
ATOM 2657 C C . MET A 1 338 ? 7.207 12.734 13.586 1 98.69 338 MET A C 1
ATOM 2659 O O . MET A 1 338 ? 8.086 11.875 13.461 1 98.69 338 MET A O 1
ATOM 2663 N N . GLN A 1 339 ? 6 12.547 14.023 1 98.38 339 GLN A N 1
ATOM 2664 C CA . GLN A 1 339 ? 5.602 11.211 14.461 1 98.38 339 GLN A CA 1
ATOM 2665 C C . GLN A 1 339 ? 5.551 10.234 13.297 1 98.38 339 GLN A C 1
ATOM 2667 O O . GLN A 1 339 ? 5.98 9.086 13.422 1 98.38 339 GLN A O 1
ATOM 2672 N N . SER A 1 340 ? 5.078 10.68 12.172 1 98.06 340 SER A N 1
ATOM 2673 C CA . SER A 1 340 ? 5.078 9.867 10.961 1 98.06 340 SER A CA 1
ATOM 2674 C C . SER A 1 340 ? 6.5 9.586 10.484 1 98.06 340 SER A C 1
ATOM 2676 O O . SER A 1 340 ? 6.801 8.477 10.039 1 98.06 340 SER A O 1
ATOM 2678 N N . PHE A 1 341 ? 7.34 10.578 10.586 1 98.62 341 PHE A N 1
ATOM 2679 C CA . PHE A 1 341 ? 8.734 10.422 10.188 1 98.62 341 PHE A CA 1
ATOM 2680 C C . PHE A 1 341 ? 9.398 9.297 10.969 1 98.62 341 PHE A C 1
ATOM 2682 O O . PHE A 1 341 ? 10.07 8.438 10.391 1 98.62 341 PHE A O 1
ATOM 2689 N N . ILE A 1 342 ? 9.211 9.281 12.227 1 98.69 342 ILE A N 1
ATOM 2690 C CA . ILE A 1 342 ? 9.812 8.266 13.078 1 98.69 342 ILE A CA 1
ATOM 2691 C C . ILE A 1 342 ? 9.258 6.891 12.711 1 98.69 342 ILE A C 1
ATOM 2693 O O . ILE A 1 342 ? 10.008 5.91 12.648 1 98.69 342 ILE A O 1
ATOM 2697 N N . LEU A 1 343 ? 8 6.863 12.469 1 97.81 343 LEU A N 1
ATOM 2698 C CA . LEU A 1 343 ? 7.391 5.609 12.031 1 97.81 343 LEU A CA 1
ATOM 2699 C C . LEU A 1 343 ? 8.008 5.129 10.727 1 97.81 343 LEU A C 1
ATOM 2701 O O . LEU A 1 343 ? 8.281 3.938 10.57 1 97.81 343 LEU A O 1
ATOM 2705 N N . PHE A 1 344 ? 8.219 6.008 9.766 1 97.38 344 PHE A N 1
ATOM 2706 C CA . PHE A 1 344 ? 8.82 5.648 8.492 1 97.38 344 PHE A CA 1
ATOM 2707 C C . PHE A 1 344 ? 10.25 5.164 8.68 1 97.38 344 PHE A C 1
ATOM 2709 O O . PHE A 1 344 ? 10.688 4.227 8.008 1 97.38 344 PHE A O 1
ATOM 2716 N N . MET A 1 345 ? 10.945 5.789 9.562 1 97.75 345 MET A N 1
ATOM 2717 C CA . MET A 1 345 ? 12.312 5.352 9.852 1 97.75 345 MET A CA 1
ATOM 2718 C C . MET A 1 345 ? 12.312 3.951 10.453 1 97.75 345 MET A C 1
ATOM 2720 O O . MET A 1 345 ? 13.133 3.111 10.078 1 97.75 345 MET A O 1
ATOM 2724 N N . LEU A 1 346 ? 11.375 3.697 11.375 1 96.81 346 LEU A N 1
ATOM 2725 C CA . LEU A 1 346 ? 11.266 2.381 11.992 1 96.81 346 LEU A CA 1
ATOM 2726 C C . LEU A 1 346 ? 10.93 1.317 10.953 1 96.81 346 LEU A C 1
ATOM 2728 O O . LEU A 1 346 ? 11.438 0.193 11.023 1 96.81 346 LEU A O 1
ATOM 2732 N N . SER A 1 347 ? 10.156 1.724 10.008 1 95.06 347 SER A N 1
ATOM 2733 C CA . SER A 1 347 ? 9.672 0.797 8.992 1 95.06 347 SER A CA 1
ATOM 2734 C C . SER A 1 347 ? 10.719 0.579 7.902 1 95.06 347 SER A C 1
ATOM 2736 O O . SER A 1 347 ? 10.633 -0.387 7.141 1 95.06 347 SER A O 1
ATOM 2738 N N . HIS A 1 348 ? 11.68 1.446 7.785 1 94 348 HIS A N 1
ATOM 2739 C CA . HIS A 1 348 ? 12.703 1.386 6.746 1 94 348 HIS A CA 1
ATOM 2740 C C . HIS A 1 348 ? 14.102 1.518 7.336 1 94 348 HIS A C 1
ATOM 2742 O O . HIS A 1 348 ? 14.781 2.523 7.117 1 94 348 HIS A O 1
ATOM 2748 N N . PRO A 1 349 ? 14.586 0.483 7.934 1 92.44 349 PRO A N 1
ATOM 2749 C CA . PRO A 1 349 ? 15.859 0.549 8.656 1 92.44 349 PRO A CA 1
ATOM 2750 C C . PRO A 1 349 ? 17.031 0.909 7.746 1 92.44 349 PRO A C 1
ATOM 2752 O O . PRO A 1 349 ? 17.984 1.556 8.188 1 92.44 349 PRO A O 1
ATOM 2755 N N . ALA A 1 350 ? 16.953 0.469 6.477 1 90.12 350 ALA A N 1
ATOM 2756 C CA . ALA A 1 350 ? 18.031 0.806 5.551 1 90.12 350 ALA A CA 1
ATOM 2757 C C . ALA A 1 350 ? 18.094 2.311 5.309 1 90.12 350 ALA A C 1
ATOM 2759 O O . ALA A 1 350 ? 19.188 2.879 5.176 1 90.12 350 ALA A O 1
ATOM 2760 N N . VAL A 1 351 ? 16.953 2.969 5.207 1 94.81 351 VAL A N 1
ATOM 2761 C CA . VAL A 1 351 ? 16.906 4.418 5.047 1 94.81 351 VAL A CA 1
ATOM 2762 C C . VAL A 1 351 ? 17.438 5.102 6.305 1 94.81 351 VAL A C 1
ATOM 2764 O O . VAL A 1 351 ? 18.203 6.062 6.215 1 94.81 351 VAL A O 1
ATOM 2767 N N . LEU A 1 352 ? 17.016 4.578 7.465 1 97.19 352 LEU A N 1
ATOM 2768 C CA . LEU A 1 352 ? 17.484 5.117 8.734 1 97.19 352 LEU A CA 1
ATOM 2769 C C . LEU A 1 352 ? 19 5.035 8.828 1 97.19 352 LEU A C 1
ATOM 2771 O O . LEU A 1 352 ? 19.656 5.996 9.242 1 97.19 352 LEU A O 1
ATOM 2775 N N . GLU A 1 353 ? 19.531 3.896 8.422 1 95.88 353 GLU A N 1
ATOM 2776 C CA . GLU A 1 353 ? 20.984 3.721 8.445 1 95.88 353 GLU A CA 1
ATOM 2777 C C . GLU A 1 353 ? 21.672 4.723 7.523 1 95.88 353 GLU A C 1
ATOM 2779 O O . GLU A 1 353 ? 22.672 5.328 7.898 1 95.88 353 GLU A O 1
ATOM 2784 N N . LYS A 1 354 ? 21.125 4.891 6.34 1 95.75 354 LYS A N 1
ATOM 2785 C CA . LYS A 1 354 ? 21.703 5.797 5.352 1 95.75 354 LYS A CA 1
ATOM 2786 C C . LYS A 1 354 ? 21.656 7.242 5.84 1 95.75 354 LYS A C 1
ATOM 2788 O O . LYS A 1 354 ? 22.641 7.98 5.703 1 95.75 354 LYS A O 1
ATOM 2793 N N . VAL A 1 355 ? 20.531 7.672 6.379 1 98 355 VAL A N 1
ATOM 2794 C CA . VAL A 1 355 ? 20.391 9.055 6.809 1 98 355 VAL A CA 1
ATOM 2795 C C . VAL A 1 355 ? 21.281 9.32 8.023 1 98 355 VAL A C 1
ATOM 2797 O O . VAL A 1 355 ? 21.859 10.391 8.148 1 98 355 VAL A O 1
ATOM 2800 N N . ARG A 1 356 ? 21.375 8.383 8.93 1 98.25 356 ARG A N 1
ATOM 2801 C CA . ARG A 1 356 ? 22.266 8.523 10.07 1 98.25 356 ARG A CA 1
ATOM 2802 C C . ARG A 1 356 ? 23.719 8.625 9.625 1 98.25 356 ARG A C 1
ATOM 2804 O O . ARG A 1 356 ? 24.5 9.414 10.18 1 98.25 356 ARG A O 1
ATOM 2811 N N . ALA A 1 357 ? 24.062 7.793 8.633 1 97.94 357 ALA A N 1
ATOM 2812 C CA . ALA A 1 357 ? 25.422 7.859 8.102 1 97.94 357 ALA A CA 1
ATOM 2813 C C . ALA A 1 357 ? 25.719 9.25 7.543 1 97.94 357 ALA A C 1
ATOM 2815 O O . ALA A 1 357 ? 26.828 9.766 7.715 1 97.94 357 ALA A O 1
ATOM 2816 N N . GLU A 1 358 ? 24.766 9.859 6.875 1 98.25 358 GLU A N 1
ATOM 2817 C CA . GLU A 1 358 ? 24.938 11.211 6.363 1 98.25 358 GLU A CA 1
ATOM 2818 C C . GLU A 1 358 ? 25.156 12.211 7.5 1 98.25 358 GLU A C 1
ATOM 2820 O O . GLU A 1 358 ? 26.078 13.023 7.453 1 98.25 358 GLU A O 1
ATOM 2825 N N . ILE A 1 359 ? 24.344 12.164 8.523 1 98.56 359 ILE A N 1
ATOM 2826 C CA . ILE A 1 359 ? 24.422 13.078 9.656 1 98.56 359 ILE A CA 1
ATOM 2827 C C . ILE A 1 359 ? 25.766 12.906 10.367 1 98.56 359 ILE A C 1
ATOM 2829 O O . ILE A 1 359 ? 26.422 13.883 10.727 1 98.56 359 ILE A O 1
ATOM 2833 N N . ASP A 1 360 ? 26.156 11.648 10.547 1 98.56 360 ASP A N 1
ATOM 2834 C CA . ASP A 1 360 ? 27.438 11.367 11.203 1 98.56 360 ASP A CA 1
ATOM 2835 C C . ASP A 1 360 ? 28.609 11.945 10.406 1 98.56 360 ASP A C 1
ATOM 2837 O O . ASP A 1 360 ? 29.562 12.461 10.984 1 98.56 360 ASP A O 1
ATOM 2841 N N . SER A 1 361 ? 28.516 11.797 9.109 1 98.19 361 SER A N 1
ATOM 2842 C CA . SER A 1 361 ? 29.594 12.258 8.242 1 98.19 361 SER A CA 1
ATOM 2843 C C . SER A 1 361 ? 29.688 13.773 8.234 1 98.19 361 SER A C 1
ATOM 2845 O O . SER A 1 361 ? 30.781 14.336 8.188 1 98.19 361 SER A O 1
ATOM 2847 N N . VAL A 1 362 ? 28.609 14.492 8.312 1 98.12 362 VAL A N 1
ATOM 2848 C CA . VAL A 1 362 ? 28.578 15.945 8.148 1 98.12 362 VAL A CA 1
ATOM 2849 C C . VAL A 1 362 ? 28.75 16.625 9.508 1 98.12 362 VAL A C 1
ATOM 2851 O O . VAL A 1 362 ? 29.516 17.578 9.641 1 98.12 362 VAL A O 1
ATOM 2854 N N . VAL A 1 363 ? 28.062 16.172 10.516 1 98.38 363 VAL A N 1
ATOM 2855 C CA . VAL A 1 363 ? 28 16.844 11.805 1 98.38 363 VAL A CA 1
ATOM 2856 C C . VAL A 1 363 ? 29.047 16.25 12.742 1 98.38 363 VAL A C 1
ATOM 2858 O O . VAL A 1 363 ? 29.688 16.984 13.492 1 98.38 363 VAL A O 1
ATOM 2861 N N . GLY A 1 364 ? 29.203 14.906 12.695 1 97.44 364 GLY A N 1
ATOM 2862 C CA . GLY A 1 364 ? 30.125 14.234 13.602 1 97.44 364 GLY A CA 1
ATOM 2863 C C . GLY A 1 364 ? 29.562 14.055 15 1 97.44 364 GLY A C 1
ATOM 2864 O O . GLY A 1 364 ? 28.422 14.422 15.266 1 97.44 364 GLY A O 1
ATOM 2865 N N . PRO A 1 365 ? 30.375 13.531 15.961 1 97.19 365 PRO A N 1
ATOM 2866 C CA . PRO A 1 365 ? 29.859 13.133 17.281 1 97.19 365 PRO A CA 1
ATOM 2867 C C . PRO A 1 365 ? 30.016 14.234 18.328 1 97.19 365 PRO A C 1
ATOM 2869 O O . PRO A 1 365 ? 29.578 14.07 19.453 1 97.19 365 PRO A O 1
ATOM 2872 N N . ASP A 1 366 ? 30.547 15.414 17.938 1 97.19 366 ASP A N 1
ATOM 2873 C CA . ASP A 1 366 ? 31.031 16.344 18.953 1 97.19 366 ASP A CA 1
ATOM 2874 C C . ASP A 1 366 ? 30.047 17.484 19.156 1 97.19 366 ASP A C 1
ATOM 2876 O O . ASP A 1 366 ? 30.234 18.328 20.047 1 97.19 366 ASP A O 1
ATOM 2880 N N . ARG A 1 367 ? 29.031 17.547 18.344 1 97.75 367 ARG A N 1
ATOM 2881 C CA . ARG A 1 367 ? 28.031 18.594 18.484 1 97.75 367 ARG A CA 1
ATOM 2882 C C . ARG A 1 367 ? 26.688 18.141 17.906 1 97.75 367 ARG A C 1
ATOM 2884 O O . ARG A 1 367 ? 26.625 17.219 17.094 1 97.75 367 ARG A O 1
ATOM 2891 N N . MET A 1 368 ? 25.656 18.844 18.312 1 98.25 368 MET A N 1
ATOM 2892 C CA . MET A 1 368 ? 24.344 18.609 17.719 1 98.25 368 MET A CA 1
ATOM 2893 C C . MET A 1 368 ? 24.203 19.328 16.375 1 98.25 368 MET A C 1
ATOM 2895 O O . MET A 1 368 ? 24.844 20.359 16.172 1 98.25 368 MET A O 1
ATOM 2899 N N . PRO A 1 369 ? 23.359 18.844 15.516 1 98.75 369 PRO A N 1
ATOM 2900 C CA . PRO A 1 369 ? 23.078 19.562 14.266 1 98.75 369 PRO A CA 1
ATOM 2901 C C . PRO A 1 369 ? 22.531 20.969 14.508 1 98.75 369 PRO A C 1
ATOM 2903 O O . PRO A 1 369 ? 21.828 21.203 15.5 1 98.75 369 PRO A O 1
ATOM 2906 N N . THR A 1 370 ? 22.844 21.906 13.656 1 98.56 370 THR A N 1
ATOM 2907 C CA . THR A 1 370 ? 22.328 23.266 13.648 1 98.56 370 THR A CA 1
ATOM 2908 C C . THR A 1 370 ? 21.641 23.578 12.32 1 98.56 370 THR A C 1
ATOM 2910 O O . THR A 1 370 ? 21.719 22.781 11.375 1 98.56 370 THR A O 1
ATOM 2913 N N . PHE A 1 371 ? 20.953 24.703 12.289 1 98.06 371 PHE A N 1
ATOM 2914 C CA . PHE A 1 371 ? 20.266 25.109 11.062 1 98.06 371 PHE A CA 1
ATOM 2915 C C . PHE A 1 371 ? 21.266 25.25 9.914 1 98.06 371 PHE A C 1
ATOM 2917 O O . PHE A 1 371 ? 20.922 25.016 8.75 1 98.06 371 PHE A O 1
ATOM 2924 N N . ASP A 1 372 ? 22.469 25.531 10.203 1 97.75 372 ASP A N 1
ATOM 2925 C CA . ASP A 1 372 ? 23.484 25.797 9.188 1 97.75 372 ASP A CA 1
ATOM 2926 C C . ASP A 1 372 ? 23.906 24.5 8.492 1 97.75 372 ASP A C 1
ATOM 2928 O O . ASP A 1 372 ? 24.547 24.547 7.438 1 97.75 372 ASP A O 1
ATOM 2932 N N . ASP A 1 373 ? 23.578 23.375 9.016 1 98.44 373 ASP A N 1
ATOM 2933 C CA . ASP A 1 373 ? 23.953 22.078 8.445 1 98.44 373 ASP A CA 1
ATOM 2934 C C . ASP A 1 373 ? 23.016 21.672 7.324 1 98.44 373 ASP A C 1
ATOM 2936 O O . ASP A 1 373 ? 23.312 20.75 6.559 1 98.44 373 ASP A O 1
ATOM 2940 N N . GLU A 1 374 ? 21.906 22.344 7.188 1 97.81 374 GLU A N 1
ATOM 2941 C CA . GLU A 1 374 ? 20.797 21.922 6.324 1 97.81 374 GLU A CA 1
ATOM 2942 C C . GLU A 1 374 ? 21.281 21.719 4.887 1 97.81 374 GLU A C 1
ATOM 2944 O O . GLU A 1 374 ? 21.016 20.688 4.277 1 97.81 374 GLU A O 1
ATOM 2949 N N . PRO A 1 375 ? 22.109 22.625 4.297 1 97.44 375 PRO A N 1
ATOM 2950 C CA . PRO A 1 375 ? 22.531 22.438 2.908 1 97.44 375 PRO A CA 1
ATOM 2951 C C . PRO A 1 375 ? 23.406 21.203 2.725 1 97.44 375 PRO A C 1
ATOM 2953 O O . PRO A 1 375 ? 23.531 20.688 1.61 1 97.44 375 PRO A O 1
ATOM 2956 N N . ASN A 1 376 ? 23.953 20.719 3.812 1 98.19 376 ASN A N 1
ATOM 2957 C CA . ASN A 1 376 ? 24.891 19.609 3.736 1 98.19 376 ASN A CA 1
ATOM 2958 C C . ASN A 1 376 ? 24.219 18.297 4.148 1 98.19 376 ASN A C 1
ATOM 2960 O O . ASN A 1 376 ? 24.891 17.266 4.25 1 98.19 376 ASN A O 1
ATOM 2964 N N . LEU A 1 377 ? 22.953 18.359 4.406 1 98.56 377 LEU A N 1
ATOM 2965 C CA . LEU A 1 377 ? 22.188 17.156 4.762 1 98.56 377 LEU A CA 1
ATOM 2966 C C . LEU A 1 377 ? 21.047 16.922 3.773 1 98.56 377 LEU A C 1
ATOM 2968 O O . LEU A 1 377 ? 19.891 16.828 4.172 1 98.56 377 LEU A O 1
ATOM 2972 N N . PRO A 1 378 ? 21.406 16.812 2.514 1 98.5 378 PRO A N 1
ATOM 2973 C CA . PRO A 1 378 ? 20.375 16.766 1.477 1 98.5 378 PRO A CA 1
ATOM 2974 C C . PRO A 1 378 ? 19.531 15.5 1.552 1 98.5 378 PRO A C 1
ATOM 2976 O O . PRO A 1 378 ? 18.328 15.539 1.266 1 98.5 378 PRO A O 1
ATOM 2979 N N . TYR A 1 379 ? 20.125 14.312 1.853 1 98.38 379 TYR A N 1
ATOM 2980 C CA . TYR A 1 379 ? 19.328 13.086 1.937 1 98.38 379 TYR A CA 1
ATOM 2981 C C . TYR A 1 379 ? 18.359 13.148 3.1 1 98.38 379 TYR A C 1
ATOM 2983 O O . TYR A 1 379 ? 17.219 12.664 2.994 1 98.38 379 TYR A O 1
ATOM 2991 N N . PHE A 1 380 ? 18.812 13.773 4.25 1 98.62 380 PHE A N 1
ATOM 2992 C CA . PHE A 1 380 ? 17.938 13.953 5.406 1 98.62 380 PHE A CA 1
ATOM 2993 C C . PHE A 1 380 ? 16.734 14.797 5.043 1 98.62 380 PHE A C 1
ATOM 2995 O O . PHE A 1 380 ? 15.594 14.422 5.344 1 98.62 380 PHE A O 1
ATOM 3002 N N . VAL A 1 381 ? 16.953 15.891 4.348 1 98.75 381 VAL A N 1
ATOM 3003 C CA . VAL A 1 381 ? 15.859 16.766 3.93 1 98.75 381 VAL A CA 1
ATOM 3004 C C . VAL A 1 381 ? 14.938 16.016 2.969 1 98.75 381 VAL A C 1
ATOM 3006 O O . VAL A 1 381 ? 13.711 16.141 3.045 1 98.75 381 VAL A O 1
ATOM 3009 N N . ALA A 1 382 ? 15.523 15.18 2.105 1 98.5 382 ALA A N 1
ATOM 3010 C CA . ALA A 1 382 ? 14.734 14.359 1.191 1 98.5 382 ALA A CA 1
ATOM 3011 C C . ALA A 1 382 ? 13.828 13.398 1.959 1 98.5 382 ALA A C 1
ATOM 3013 O O . ALA A 1 382 ? 12.703 13.133 1.54 1 98.5 382 ALA A O 1
ATOM 3014 N N . CYS A 1 383 ? 14.336 12.875 3.088 1 98.69 383 CYS A N 1
ATOM 3015 C CA . CYS A 1 383 ? 13.539 11.977 3.916 1 98.69 383 CYS A CA 1
ATOM 3016 C C . CYS A 1 383 ? 12.344 12.703 4.512 1 98.69 383 CYS A C 1
ATOM 3018 O O . CYS A 1 383 ? 11.25 12.148 4.59 1 98.69 383 CYS A O 1
ATOM 3020 N N . ILE A 1 384 ? 12.523 13.953 4.941 1 98.75 384 ILE A N 1
ATOM 3021 C CA . ILE A 1 384 ? 11.422 14.742 5.48 1 98.75 384 ILE A CA 1
ATOM 3022 C C . ILE A 1 384 ? 10.398 15.016 4.383 1 98.75 384 ILE A C 1
ATOM 3024 O O . ILE A 1 384 ? 9.195 14.852 4.594 1 98.75 384 ILE A O 1
ATOM 3028 N N . LYS A 1 385 ? 10.891 15.375 3.207 1 97.81 385 LYS A N 1
ATOM 3029 C CA . LYS A 1 385 ? 10.008 15.648 2.078 1 97.81 385 LYS A CA 1
ATOM 3030 C C . LYS A 1 385 ? 9.188 14.422 1.701 1 97.81 385 LYS A C 1
ATOM 3032 O O . LYS A 1 385 ? 7.996 14.523 1.419 1 97.81 385 LYS A O 1
ATOM 3037 N N . GLU A 1 386 ? 9.914 13.289 1.656 1 97.81 386 GLU A N 1
ATOM 3038 C CA . GLU A 1 386 ? 9.203 12.055 1.334 1 97.81 386 GLU A CA 1
ATOM 3039 C C . GLU A 1 386 ? 8.141 11.734 2.383 1 97.81 386 GLU A C 1
ATOM 3041 O O . GLU A 1 386 ? 7.086 11.18 2.061 1 97.81 386 GLU A O 1
ATOM 3046 N N . THR A 1 387 ? 8.414 12.062 3.652 1 98.06 387 THR A N 1
ATOM 3047 C CA . THR A 1 387 ? 7.422 11.891 4.711 1 98.06 387 THR A CA 1
ATOM 3048 C C . THR A 1 387 ? 6.203 12.773 4.461 1 98.06 387 THR A C 1
ATOM 3050 O O . THR A 1 387 ? 5.066 12.312 4.551 1 98.06 387 THR A O 1
ATOM 3053 N N . LEU A 1 388 ? 6.469 14 4.109 1 97.56 388 LEU A N 1
ATOM 3054 C CA . LEU A 1 388 ? 5.402 14.953 3.828 1 97.56 388 LEU A CA 1
ATOM 3055 C C . LEU A 1 388 ? 4.582 14.516 2.619 1 97.56 388 LEU A C 1
ATOM 3057 O O . LEU A 1 388 ? 3.363 14.688 2.594 1 97.56 388 LEU A O 1
ATOM 3061 N N . ARG A 1 389 ? 5.27 13.984 1.637 1 96.75 389 ARG A N 1
ATOM 3062 C CA . ARG A 1 389 ? 4.574 13.516 0.444 1 96.75 389 ARG A CA 1
ATOM 3063 C C . ARG A 1 389 ? 3.713 12.297 0.758 1 96.75 389 ARG A C 1
ATOM 3065 O O . ARG A 1 389 ? 2.541 12.242 0.381 1 96.75 389 ARG A O 1
ATOM 3072 N N . ARG A 1 390 ? 4.301 11.352 1.452 1 95.75 390 ARG A N 1
ATOM 3073 C CA . ARG A 1 390 ? 3.67 10.062 1.717 1 95.75 390 ARG A CA 1
ATOM 3074 C C . ARG A 1 390 ? 2.525 10.203 2.713 1 95.75 390 ARG A C 1
ATOM 3076 O O . ARG A 1 390 ? 1.543 9.461 2.65 1 95.75 390 ARG A O 1
ATOM 3083 N N . ARG A 1 391 ? 2.717 11.164 3.646 1 95.88 391 ARG A N 1
ATOM 3084 C CA . ARG A 1 391 ? 1.686 11.367 4.66 1 95.88 391 ARG A CA 1
ATOM 3085 C C . ARG A 1 391 ? 1.512 12.852 4.973 1 95.88 391 ARG A C 1
ATOM 3087 O O . ARG A 1 391 ? 1.848 13.305 6.07 1 95.88 391 ARG A O 1
ATOM 3094 N N . PRO A 1 392 ? 0.861 13.508 4.035 1 95.62 392 PRO A N 1
ATOM 3095 C CA . PRO A 1 392 ? 0.582 14.914 4.344 1 95.62 392 PRO A CA 1
ATOM 3096 C C . PRO A 1 392 ? -0.317 15.078 5.566 1 95.62 392 PRO A C 1
ATOM 3098 O O . PRO A 1 392 ? -1.305 14.352 5.715 1 95.62 392 PRO A O 1
ATOM 3101 N N . PRO A 1 393 ? 0.005 16.016 6.43 1 94.19 393 PRO A N 1
ATOM 3102 C CA . PRO A 1 393 ? -0.817 16.172 7.629 1 94.19 393 PRO A CA 1
ATOM 3103 C C . PRO A 1 393 ? -2.27 16.531 7.309 1 94.19 393 PRO A C 1
ATOM 3105 O O . PRO A 1 393 ? -3.188 16.016 7.953 1 94.19 393 PRO A O 1
ATOM 3108 N N . THR A 1 394 ? -2.445 17.406 6.348 1 91.81 394 THR A N 1
ATOM 3109 C CA . THR A 1 394 ? -3.775 17.672 5.809 1 91.81 394 THR A CA 1
ATOM 3110 C C . THR A 1 394 ? -3.977 16.922 4.492 1 91.81 394 THR A C 1
ATOM 3112 O O . THR A 1 394 ? -3.686 17.453 3.42 1 91.81 394 THR A O 1
ATOM 3115 N N . ILE A 1 395 ? -4.445 15.789 4.535 1 90.5 395 ILE A N 1
ATOM 3116 C CA . ILE A 1 395 ? -4.367 14.781 3.482 1 90.5 395 ILE A CA 1
ATOM 3117 C C . ILE A 1 395 ? -5.172 15.234 2.268 1 90.5 395 ILE A C 1
ATOM 3119 O O . ILE A 1 395 ? -4.809 14.945 1.127 1 90.5 395 ILE A O 1
ATOM 3123 N N . MET A 1 396 ? -6.309 16.016 2.455 1 88.81 396 MET A N 1
ATOM 3124 C CA . MET A 1 396 ? -7.117 16.453 1.321 1 88.81 396 MET A CA 1
ATOM 3125 C C . MET A 1 396 ? -7 17.969 1.127 1 88.81 396 MET A C 1
ATOM 3127 O O . MET A 1 396 ? -7.664 18.531 0.258 1 88.81 396 MET A O 1
ATOM 3131 N N . GLY A 1 397 ? -6.195 18.578 1.925 1 88.25 397 GLY A N 1
ATOM 3132 C CA . GLY A 1 397 ? -6.148 20.031 1.87 1 88.25 397 GLY A CA 1
ATOM 3133 C C . GLY A 1 397 ? -7.41 20.688 2.391 1 88.25 397 GLY A C 1
ATOM 3134 O O . GLY A 1 397 ? -8.32 20.016 2.875 1 88.25 397 GLY A O 1
ATOM 3135 N N . ILE A 1 398 ? -7.441 22.016 2.348 1 90.56 398 ILE A N 1
ATOM 3136 C CA . ILE A 1 398 ? -8.602 22.812 2.732 1 90.56 398 ILE A CA 1
ATOM 3137 C C . ILE A 1 398 ? -9.336 23.297 1.482 1 90.56 398 ILE A C 1
ATOM 3139 O O . ILE A 1 398 ? -8.734 23.953 0.623 1 90.56 398 ILE A O 1
ATOM 3143 N N . PRO A 1 399 ? -10.578 23.031 1.39 1 93.69 399 PRO A N 1
ATOM 3144 C CA . PRO A 1 399 ? -11.305 23.328 0.157 1 93.69 399 PRO A CA 1
ATOM 3145 C C . PRO A 1 399 ? -11.414 24.828 -0.113 1 93.69 399 PRO A C 1
ATOM 3147 O O . PRO A 1 399 ? -11.609 25.625 0.817 1 93.69 399 PRO A O 1
ATOM 3150 N N . HIS A 1 400 ? -11.289 25.156 -1.343 1 96.62 400 HIS A N 1
ATOM 3151 C CA . HIS A 1 400 ? -11.562 26.5 -1.842 1 96.62 400 HIS A CA 1
ATOM 3152 C C . HIS A 1 400 ? -13.008 26.625 -2.314 1 96.62 400 HIS A C 1
ATOM 3154 O O . HIS A 1 400 ? -13.781 25.672 -2.242 1 96.62 400 HIS A O 1
ATOM 3160 N N . SER A 1 401 ? -13.359 27.828 -2.699 1 96.56 401 SER A N 1
ATOM 3161 C CA . SER A 1 401 ? -14.656 28.094 -3.318 1 96.56 401 SER A CA 1
ATOM 3162 C C . SER A 1 401 ? -14.508 28.969 -4.551 1 96.56 401 SER A C 1
ATOM 3164 O O . SER A 1 401 ? -13.617 29.828 -4.609 1 96.56 401 SER A O 1
ATOM 3166 N N . ALA A 1 402 ? -15.375 28.734 -5.5 1 97.44 402 ALA A N 1
ATOM 3167 C CA . ALA A 1 402 ? -15.391 29.562 -6.699 1 97.44 402 ALA A CA 1
ATOM 3168 C C . ALA A 1 402 ? -16.188 30.844 -6.465 1 97.44 402 ALA A C 1
ATOM 3170 O O . ALA A 1 402 ? -17.391 30.797 -6.188 1 97.44 402 ALA A O 1
ATOM 3171 N N . ASP A 1 403 ? -15.586 31.953 -6.676 1 96.88 403 ASP A N 1
ATOM 3172 C CA . ASP A 1 403 ? -16.25 33.219 -6.43 1 96.88 403 ASP A CA 1
ATOM 3173 C C . ASP A 1 403 ? -17.031 33.688 -7.656 1 96.88 403 ASP A C 1
ATOM 3175 O O . ASP A 1 403 ? -17.875 34.562 -7.562 1 96.88 403 ASP A O 1
ATOM 3179 N N . GLU A 1 404 ? -16.75 33.125 -8.789 1 96.5 404 GLU A N 1
ATOM 3180 C CA . GLU A 1 404 ? -17.453 33.406 -10.031 1 96.5 404 GLU A CA 1
ATOM 3181 C C . GLU A 1 404 ? -17.578 32.156 -10.898 1 96.5 404 GLU A C 1
ATOM 3183 O O . GLU A 1 404 ? -16.938 31.141 -10.625 1 96.5 404 GLU A O 1
ATOM 3188 N N . ASP A 1 405 ? -18.484 32.25 -11.875 1 95.88 405 ASP A N 1
ATOM 3189 C CA . ASP A 1 405 ? -18.562 31.172 -12.867 1 95.88 405 ASP A CA 1
ATOM 3190 C C . ASP A 1 405 ? -17.266 31.078 -13.664 1 95.88 405 ASP A C 1
ATOM 3192 O O . ASP A 1 405 ? -16.719 32.094 -14.109 1 95.88 405 ASP A O 1
ATOM 3196 N N . GLU A 1 406 ? -16.734 29.891 -13.711 1 96.44 406 GLU A N 1
ATOM 3197 C CA . GLU A 1 406 ? -15.492 29.656 -14.445 1 96.44 406 GLU A CA 1
ATOM 3198 C C . GLU A 1 406 ? -15.609 28.422 -15.336 1 96.44 406 GLU A C 1
ATOM 3200 O O . GLU A 1 406 ? -16.594 27.688 -15.258 1 96.44 406 GLU A O 1
ATOM 3205 N N . VAL A 1 407 ? -14.68 28.312 -16.328 1 96.5 407 VAL A N 1
ATOM 3206 C CA . VAL A 1 407 ? -14.562 27.141 -17.188 1 96.5 407 VAL A CA 1
ATOM 3207 C C . VAL A 1 407 ? -13.117 26.641 -17.188 1 96.5 407 VAL A C 1
ATOM 3209 O O . VAL A 1 407 ? -12.188 27.438 -17.297 1 96.5 407 VAL A O 1
ATOM 3212 N N . TYR A 1 408 ? -12.938 25.406 -16.953 1 96.19 408 TYR A N 1
ATOM 3213 C CA . TYR A 1 408 ? -11.617 24.781 -17.031 1 96.19 408 TYR A CA 1
ATOM 3214 C C . TYR A 1 408 ? -11.656 23.531 -17.891 1 96.19 408 TYR A C 1
ATOM 3216 O O . TYR A 1 408 ? -12.453 22.625 -17.641 1 96.19 408 TYR A O 1
ATOM 3224 N N . ASN A 1 409 ? -10.758 23.422 -18.906 1 94.56 409 ASN A N 1
ATOM 3225 C CA . ASN A 1 409 ? -10.672 22.297 -19.828 1 94.56 409 ASN A CA 1
ATOM 3226 C C . ASN A 1 409 ? -12.039 21.906 -20.391 1 94.56 409 ASN A C 1
ATOM 3228 O O . ASN A 1 409 ? -12.406 20.734 -20.406 1 94.56 409 ASN A O 1
ATOM 3232 N N . GLY A 1 410 ? -12.844 22.906 -20.656 1 94.69 410 GLY A N 1
ATOM 3233 C CA . GLY A 1 410 ? -14.148 22.688 -21.266 1 94.69 410 GLY A CA 1
ATOM 3234 C C . GLY A 1 410 ? -15.242 22.391 -20.25 1 94.69 410 GLY A C 1
ATOM 3235 O O . GLY A 1 410 ? -16.422 22.297 -20.609 1 94.69 410 GLY A O 1
ATOM 3236 N N . TYR A 1 411 ? -14.898 22.328 -18.984 1 96.44 411 TYR A N 1
ATOM 3237 C CA . TYR A 1 411 ? -15.883 22.016 -17.953 1 96.44 411 TYR A CA 1
ATOM 3238 C C . TYR A 1 411 ? -16.312 23.266 -17.188 1 96.44 411 TYR A C 1
ATOM 3240 O O . TYR A 1 411 ? -15.469 24.094 -16.828 1 96.44 411 TYR A O 1
ATOM 3248 N N . PHE A 1 412 ? -17.578 23.406 -16.984 1 96.69 412 PHE A N 1
ATOM 3249 C CA . PHE A 1 412 ? -18.172 24.516 -16.234 1 96.69 412 PHE A CA 1
ATOM 3250 C C . PHE A 1 412 ? -18 24.312 -14.734 1 96.69 412 PHE A C 1
ATOM 3252 O O . PHE A 1 412 ? -18.219 23.219 -14.227 1 96.69 412 PHE A O 1
ATOM 3259 N N . ILE A 1 413 ? -17.547 25.344 -14.023 1 97.38 413 ILE A N 1
ATOM 3260 C CA . ILE A 1 413 ? -17.453 25.406 -12.57 1 97.38 413 ILE A CA 1
ATOM 3261 C C . ILE A 1 413 ? -18.359 26.516 -12.047 1 97.38 413 ILE A C 1
ATOM 3263 O O . ILE A 1 413 ? -18.062 27.703 -12.188 1 97.38 413 ILE A O 1
ATOM 3267 N N . PRO A 1 414 ? -19.438 26.156 -11.43 1 95.88 414 PRO A N 1
ATOM 3268 C CA . PRO A 1 414 ? -20.391 27.188 -11.023 1 95.88 414 PRO A CA 1
ATOM 3269 C C . PRO A 1 414 ? -19.891 28.047 -9.867 1 95.88 414 PRO A C 1
ATOM 3271 O O . PRO A 1 414 ? -19.188 27.547 -8.984 1 95.88 414 PRO A O 1
ATOM 3274 N N . LYS A 1 415 ? -20.344 29.297 -9.891 1 95.69 415 LYS A N 1
ATOM 3275 C CA . LYS A 1 415 ? -20.109 30.156 -8.734 1 95.69 415 LYS A CA 1
ATOM 3276 C C . LYS A 1 415 ? -20.656 29.516 -7.457 1 95.69 415 LYS A C 1
ATOM 3278 O O . LYS A 1 415 ? -21.75 28.953 -7.457 1 95.69 415 LYS A O 1
ATOM 3283 N N . GLY A 1 416 ? -19.781 29.562 -6.441 1 94.12 416 GLY A N 1
ATOM 3284 C CA . GLY A 1 416 ? -20.219 29.016 -5.164 1 94.12 416 GLY A CA 1
ATOM 3285 C C . GLY A 1 416 ? -19.812 27.562 -4.961 1 94.12 416 GLY A C 1
ATOM 3286 O O . GLY A 1 416 ? -19.906 27.047 -3.85 1 94.12 416 GLY A O 1
ATOM 3287 N N . ALA A 1 417 ? -19.281 26.938 -6.004 1 95.44 417 ALA A N 1
ATOM 3288 C CA . ALA A 1 417 ? -18.859 25.547 -5.891 1 95.44 417 ALA A CA 1
ATOM 3289 C C . ALA A 1 417 ? -17.672 25.406 -4.945 1 95.44 417 ALA A C 1
ATOM 3291 O O . ALA A 1 417 ? -16.781 26.266 -4.922 1 95.44 417 ALA A O 1
ATOM 3292 N N . THR A 1 418 ? -17.734 24.344 -4.133 1 95.5 418 THR A N 1
ATOM 3293 C CA . THR A 1 418 ? -16.547 23.938 -3.4 1 95.5 418 THR A CA 1
ATOM 3294 C C . THR A 1 418 ? -15.508 23.328 -4.348 1 95.5 418 THR A C 1
ATOM 3296 O O . THR A 1 418 ? -15.836 22.484 -5.176 1 95.5 418 THR A O 1
ATOM 3299 N N . VAL A 1 419 ? -14.32 23.797 -4.254 1 97.31 419 VAL A N 1
ATOM 3300 C CA . VAL A 1 419 ? -13.258 23.312 -5.125 1 97.31 419 VAL A CA 1
ATOM 3301 C C . VAL A 1 419 ? -12.117 22.75 -4.277 1 97.31 419 VAL A C 1
ATOM 3303 O O . VAL A 1 419 ? -11.484 23.469 -3.506 1 97.31 419 VAL A O 1
ATOM 3306 N N . ILE A 1 420 ? -11.828 21.453 -4.422 1 96.56 420 ILE A N 1
ATOM 3307 C CA . ILE A 1 420 ? -10.852 20.75 -3.588 1 96.56 420 ILE A CA 1
ATOM 3308 C C . ILE A 1 420 ? -9.594 20.453 -4.402 1 96.56 420 ILE A C 1
ATOM 3310 O O . ILE A 1 420 ? -9.672 19.844 -5.469 1 96.56 420 ILE A O 1
ATOM 3314 N N . GLY A 1 421 ? -8.477 21.047 -3.967 1 96.5 421 GLY A N 1
ATOM 3315 C CA . GLY A 1 421 ? -7.215 20.5 -4.438 1 96.5 421 GLY A CA 1
ATOM 3316 C C . GLY A 1 421 ? -6.848 19.188 -3.762 1 96.5 421 GLY A C 1
ATOM 3317 O O . GLY A 1 421 ? -6.395 19.172 -2.617 1 96.5 421 GLY A O 1
ATOM 3318 N N . ASN A 1 422 ? -6.996 18.078 -4.445 1 96.81 422 ASN A N 1
ATOM 3319 C CA . ASN A 1 422 ? -6.848 16.734 -3.893 1 96.81 422 ASN A CA 1
ATOM 3320 C C . ASN A 1 422 ? -5.379 16.359 -3.699 1 96.81 422 ASN A C 1
ATOM 3322 O O . ASN A 1 422 ? -4.816 15.602 -4.488 1 96.81 422 ASN A O 1
ATOM 3326 N N . VAL A 1 423 ? -4.832 16.797 -2.58 1 96.69 423 VAL A N 1
ATOM 3327 C CA . VAL A 1 423 ? -3.414 16.625 -2.277 1 96.69 423 VAL A CA 1
ATOM 3328 C C . VAL A 1 423 ? -3.055 15.141 -2.305 1 96.69 423 VAL A C 1
ATOM 3330 O O . VAL A 1 423 ? -2.012 14.758 -2.838 1 96.69 423 VAL A O 1
ATOM 3333 N N . TRP A 1 424 ? -3.879 14.305 -1.774 1 96.38 424 TRP A N 1
ATOM 3334 C CA . TRP A 1 424 ? -3.621 12.867 -1.704 1 96.38 424 TRP A CA 1
ATOM 3335 C C . TRP A 1 424 ? -3.494 12.273 -3.1 1 96.38 424 TRP A C 1
ATOM 3337 O O . TRP A 1 424 ? -2.543 11.539 -3.385 1 96.38 424 TRP A O 1
ATOM 3347 N N . ALA A 1 425 ? -4.461 12.609 -3.971 1 96.19 425 ALA A N 1
ATOM 3348 C CA . ALA A 1 425 ? -4.406 12.102 -5.336 1 96.19 425 ALA A CA 1
ATOM 3349 C C . ALA A 1 425 ? -3.154 12.594 -6.059 1 96.19 425 ALA A C 1
ATOM 3351 O O . ALA A 1 425 ? -2.529 11.852 -6.812 1 96.19 425 ALA A O 1
ATOM 3352 N N . ILE A 1 426 ? -2.811 13.812 -5.816 1 95.75 426 ILE A N 1
ATOM 3353 C CA . ILE A 1 426 ? -1.64 14.406 -6.457 1 95.75 426 ILE A CA 1
ATOM 3354 C C . ILE A 1 426 ? -0.375 13.703 -5.973 1 95.75 426 ILE A C 1
ATOM 3356 O O . ILE A 1 426 ? 0.487 13.336 -6.773 1 95.75 426 ILE A O 1
ATOM 3360 N N . HIS A 1 427 ? -0.257 13.484 -4.648 1 96.19 427 HIS A N 1
ATOM 3361 C CA . HIS A 1 427 ? 0.929 12.883 -4.043 1 96.19 427 HIS A CA 1
ATOM 3362 C C . HIS A 1 427 ? 1.022 11.398 -4.367 1 96.19 427 HIS A C 1
ATOM 3364 O O . HIS A 1 427 ? 2.111 10.82 -4.344 1 96.19 427 HIS A O 1
ATOM 3370 N N . MET A 1 428 ? -0.121 10.789 -4.684 1 94.5 428 MET A N 1
ATOM 3371 C CA . MET A 1 428 ? -0.154 9.344 -4.934 1 94.5 428 MET A CA 1
ATOM 3372 C C . MET A 1 428 ? -0.304 9.055 -6.422 1 94.5 428 MET A C 1
ATOM 3374 O O . MET A 1 428 ? -0.646 7.938 -6.809 1 94.5 428 MET A O 1
ATOM 3378 N N . ASP A 1 429 ? -0.089 10.086 -7.242 1 91.31 429 ASP A N 1
ATOM 3379 C CA . ASP A 1 429 ? -0.135 9.938 -8.695 1 91.31 429 ASP A CA 1
ATOM 3380 C C . ASP A 1 429 ? 1.145 9.289 -9.219 1 91.31 429 ASP A C 1
ATOM 3382 O O . ASP A 1 429 ? 2.223 9.883 -9.148 1 91.31 429 ASP A O 1
ATOM 3386 N N . PRO A 1 430 ? 1.04 8.078 -9.797 1 89.38 430 PRO A N 1
ATOM 3387 C CA . PRO A 1 430 ? 2.244 7.398 -10.281 1 89.38 430 PRO A CA 1
ATOM 3388 C C . PRO A 1 430 ? 2.9 8.117 -11.453 1 89.38 430 PRO A C 1
ATOM 3390 O O . PRO A 1 430 ? 4.082 7.906 -11.727 1 89.38 430 PRO A O 1
ATOM 3393 N N . ALA A 1 431 ? 2.16 8.953 -12.148 1 87.31 431 ALA A N 1
ATOM 3394 C CA . ALA A 1 431 ? 2.736 9.734 -13.234 1 87.31 431 ALA A CA 1
ATOM 3395 C C . ALA A 1 431 ? 3.709 10.789 -12.711 1 87.31 431 ALA A C 1
ATOM 3397 O O . ALA A 1 431 ? 4.691 11.125 -13.375 1 87.31 431 ALA A O 1
ATOM 3398 N N . ARG A 1 432 ? 3.451 11.203 -11.492 1 89.88 432 ARG A N 1
ATOM 3399 C CA . ARG A 1 432 ? 4.293 12.219 -10.875 1 89.88 432 ARG A CA 1
ATOM 3400 C C . ARG A 1 432 ? 5.352 11.586 -9.977 1 89.88 432 ARG A C 1
ATOM 3402 O O . ARG A 1 432 ? 6.492 12.055 -9.922 1 89.88 432 ARG A O 1
ATOM 3409 N N . TYR A 1 433 ? 4.895 10.586 -9.289 1 93.19 433 TYR A N 1
ATOM 3410 C CA . TYR A 1 433 ? 5.758 9.844 -8.367 1 93.19 433 TYR A CA 1
ATOM 3411 C C . TYR A 1 433 ? 5.703 8.352 -8.656 1 93.19 433 TYR A C 1
ATOM 3413 O O . TYR A 1 433 ? 4.938 7.617 -8.023 1 93.19 433 TYR A O 1
ATOM 3421 N N . PRO A 1 434 ? 6.57 7.895 -9.578 1 91.81 434 PRO A N 1
ATOM 3422 C CA . PRO A 1 434 ? 6.566 6.449 -9.812 1 91.81 434 PRO A CA 1
ATOM 3423 C C . PRO A 1 434 ? 6.703 5.641 -8.523 1 91.81 434 PRO A C 1
ATOM 3425 O O . PRO A 1 434 ? 7.465 6.016 -7.633 1 91.81 434 PRO A O 1
ATOM 3428 N N . ASN A 1 435 ? 5.879 4.621 -8.344 1 91.38 435 ASN A N 1
ATOM 3429 C CA . ASN A 1 435 ? 5.812 3.83 -7.121 1 91.38 435 ASN A CA 1
ATOM 3430 C C . ASN A 1 435 ? 5.426 4.688 -5.922 1 91.38 435 ASN A C 1
ATOM 3432 O O . ASN A 1 435 ? 6.141 4.719 -4.918 1 91.38 435 ASN A O 1
ATOM 3436 N N . PRO A 1 436 ? 4.281 5.305 -5.973 1 92.81 436 PRO A N 1
ATOM 3437 C CA . PRO A 1 436 ? 3.943 6.379 -5.035 1 92.81 436 PRO A CA 1
ATOM 3438 C C . PRO A 1 436 ? 3.787 5.883 -3.602 1 92.81 436 PRO A C 1
ATOM 3440 O O . PRO A 1 436 ? 3.953 6.656 -2.654 1 92.81 436 PRO A O 1
ATOM 3443 N N . THR A 1 437 ? 3.494 4.625 -3.332 1 90.94 437 THR A N 1
ATOM 3444 C CA . THR A 1 437 ? 3.236 4.145 -1.98 1 90.94 437 THR A CA 1
ATOM 3445 C C . THR A 1 437 ? 4.543 3.785 -1.274 1 90.94 437 THR A C 1
ATOM 3447 O O . THR A 1 437 ? 4.566 3.605 -0.055 1 90.94 437 THR A O 1
ATOM 3450 N N . ALA A 1 438 ? 5.555 3.641 -2.062 1 91.44 438 ALA A N 1
ATOM 3451 C CA . ALA A 1 438 ? 6.852 3.328 -1.471 1 91.44 438 ALA A CA 1
ATOM 3452 C C . ALA A 1 438 ? 7.465 4.559 -0.807 1 91.44 438 ALA A C 1
ATOM 3454 O O . ALA A 1 438 ? 7.172 5.691 -1.196 1 91.44 438 ALA A O 1
ATOM 3455 N N . PHE A 1 439 ? 8.203 4.277 0.264 1 95 439 PHE A N 1
ATOM 3456 C CA . PHE A 1 439 ? 9.008 5.336 0.863 1 95 439 PHE A CA 1
ATOM 3457 C C . PHE A 1 439 ? 10.383 5.41 0.209 1 95 439 PHE A C 1
ATOM 3459 O O . PHE A 1 439 ? 11.266 4.605 0.514 1 95 439 PHE A O 1
ATOM 3466 N N . GLN A 1 440 ? 10.547 6.449 -0.756 1 94.5 440 GLN A N 1
ATOM 3467 C CA . GLN A 1 440 ? 11.75 6.574 -1.564 1 94.5 440 GLN A CA 1
ATOM 3468 C C . GLN A 1 440 ? 12.266 8.008 -1.569 1 94.5 440 GLN A C 1
ATOM 3470 O O . GLN A 1 440 ? 12.055 8.75 -2.535 1 94.5 440 GLN A O 1
ATOM 3475 N N . PRO A 1 441 ? 13.086 8.352 -0.518 1 96.81 441 PRO A N 1
ATOM 3476 C CA . PRO A 1 441 ? 13.625 9.711 -0.454 1 96.81 441 PRO A CA 1
ATOM 3477 C C . PRO A 1 441 ? 14.461 10.07 -1.681 1 96.81 441 PRO A C 1
ATOM 3479 O O . PRO A 1 441 ? 14.617 11.25 -1.997 1 96.81 441 PRO A O 1
ATOM 3482 N N . GLU A 1 442 ? 14.914 9.07 -2.412 1 94.19 442 GLU A N 1
ATOM 3483 C CA . GLU A 1 442 ? 15.797 9.266 -3.561 1 94.19 442 GLU A CA 1
ATOM 3484 C C . GLU A 1 442 ? 15.125 10.117 -4.633 1 94.19 442 GLU A C 1
ATOM 3486 O O . GLU A 1 442 ? 15.805 10.75 -5.441 1 94.19 442 GLU A O 1
ATOM 3491 N N . ARG A 1 443 ? 13.836 10.195 -4.629 1 92.56 443 ARG A N 1
ATOM 3492 C CA . ARG A 1 443 ? 13.125 10.953 -5.652 1 92.56 443 ARG A CA 1
ATOM 3493 C C . ARG A 1 443 ? 13.391 12.445 -5.504 1 92.56 443 ARG A C 1
ATOM 3495 O O . ARG A 1 443 ? 13.234 13.211 -6.457 1 92.56 443 ARG A O 1
ATOM 3502 N N . PHE A 1 444 ? 13.781 12.836 -4.27 1 95.06 444 PHE A N 1
ATOM 3503 C CA . PHE A 1 444 ? 14 14.25 -3.99 1 95.06 444 PHE A CA 1
ATOM 3504 C C . PHE A 1 444 ? 15.484 14.555 -3.846 1 95.06 444 PHE A C 1
ATOM 3506 O O . PHE A 1 444 ? 15.875 15.695 -3.617 1 95.06 444 PHE A O 1
ATOM 3513 N N . TYR A 1 445 ? 16.297 13.523 -3.924 1 95.75 445 TYR A N 1
ATOM 3514 C CA . TYR A 1 445 ? 17.703 13.602 -3.561 1 95.75 445 TYR A CA 1
ATOM 3515 C C . TYR A 1 445 ? 18.594 13.547 -4.797 1 95.75 445 TYR A C 1
ATOM 3517 O O . TYR A 1 445 ? 18.391 12.695 -5.668 1 95.75 445 TYR A O 1
ATOM 3525 N N . VAL A 1 446 ? 19.469 14.461 -4.941 1 92.44 446 VAL A N 1
ATOM 3526 C CA . VAL A 1 446 ? 20.531 14.445 -5.941 1 92.44 446 VAL A CA 1
ATOM 3527 C C . VAL A 1 446 ? 21.891 14.484 -5.25 1 92.44 446 VAL A C 1
ATOM 3529 O O . VAL A 1 446 ? 22.203 15.445 -4.543 1 92.44 446 VAL A O 1
ATOM 3532 N N . PRO A 1 447 ? 22.672 13.43 -5.457 1 90.38 447 PRO A N 1
ATOM 3533 C CA . PRO A 1 447 ? 23.969 13.398 -4.789 1 90.38 447 PRO A CA 1
ATOM 3534 C C . PRO A 1 447 ? 24.812 14.648 -5.074 1 90.38 447 PRO A C 1
ATOM 3536 O O . PRO A 1 447 ? 24.906 15.078 -6.227 1 90.38 447 PRO A O 1
ATOM 3539 N N . GLY A 1 448 ? 25.375 15.227 -4.094 1 91.12 448 GLY A N 1
ATOM 3540 C CA . GLY A 1 448 ? 26.312 16.328 -4.234 1 91.12 448 GLY A CA 1
ATOM 3541 C C . GLY A 1 448 ? 25.625 17.688 -4.309 1 91.12 448 GLY A C 1
ATOM 3542 O O . GLY A 1 448 ? 26.297 18.719 -4.41 1 91.12 448 GLY A O 1
ATOM 3543 N N . LYS A 1 449 ? 24.328 17.703 -4.223 1 94.81 449 LYS A N 1
ATOM 3544 C CA . LYS A 1 449 ? 23.594 18.969 -4.266 1 94.81 449 LYS A CA 1
ATOM 3545 C C . LYS A 1 449 ? 22.656 19.109 -3.066 1 94.81 449 LYS A C 1
ATOM 3547 O O . LYS A 1 449 ? 22.078 18.109 -2.609 1 94.81 449 LYS A O 1
ATOM 3552 N N . PRO A 1 450 ? 22.5 20.344 -2.611 1 95.25 450 PRO A N 1
ATOM 3553 C CA . PRO A 1 450 ? 21.5 20.531 -1.553 1 95.25 450 PRO A CA 1
ATOM 3554 C C . PRO A 1 450 ? 20.078 20.234 -2.018 1 95.25 450 PRO A C 1
ATOM 3556 O O . PRO A 1 450 ? 19.734 20.484 -3.176 1 95.25 450 PRO A O 1
ATOM 3559 N N . THR A 1 451 ? 19.328 19.672 -1.178 1 95.56 451 THR A N 1
ATOM 3560 C CA . THR A 1 451 ? 17.906 19.422 -1.473 1 95.56 451 THR A CA 1
ATOM 3561 C C . THR A 1 451 ? 17.062 20.641 -1.104 1 95.56 451 THR A C 1
ATOM 3563 O O . THR A 1 451 ? 17.047 21.062 0.052 1 95.56 451 THR A O 1
ATOM 3566 N N . ARG A 1 452 ? 16.328 21.125 -2.074 1 92.88 452 ARG A N 1
ATOM 3567 C CA . ARG A 1 452 ? 15.406 22.219 -1.822 1 92.88 452 ARG A CA 1
ATOM 3568 C C . ARG A 1 452 ? 14.094 21.703 -1.239 1 92.88 452 ARG A C 1
ATOM 3570 O O . ARG A 1 452 ? 13.609 20.641 -1.624 1 92.88 452 ARG A O 1
ATOM 3577 N N . TRP A 1 453 ? 13.5 22.516 -0.37 1 93.25 453 TRP A N 1
ATOM 3578 C CA . TRP A 1 453 ? 12.203 22.141 0.177 1 93.25 453 TRP A CA 1
ATOM 3579 C C . TRP A 1 453 ? 11.125 22.172 -0.906 1 93.25 453 TRP A C 1
ATOM 3581 O O . TRP A 1 453 ? 10.234 21.328 -0.929 1 93.25 453 TRP A O 1
ATOM 3591 N N . ALA A 1 454 ? 11.18 23.156 -1.839 1 91.12 454 ALA A N 1
ATOM 3592 C CA . ALA A 1 454 ? 10.305 23.281 -3 1 91.12 454 ALA A CA 1
ATOM 3593 C C . ALA A 1 454 ? 8.836 23.203 -2.584 1 91.12 454 ALA A C 1
ATOM 3595 O O . ALA A 1 454 ? 8.031 22.547 -3.24 1 91.12 454 ALA A O 1
ATOM 3596 N N . SER A 1 455 ? 8.453 23.812 -1.421 1 85.75 455 SER A N 1
ATOM 3597 C CA . SER A 1 455 ? 7.098 23.781 -0.878 1 85.75 455 SER A CA 1
ATOM 3598 C C . SER A 1 455 ? 6.23 24.875 -1.497 1 85.75 455 SER A C 1
ATOM 3600 O O . SER A 1 455 ? 5.008 24.75 -1.544 1 85.75 455 SER A O 1
ATOM 3602 N N . GLY A 1 456 ? 6.844 25.984 -1.919 1 75.56 456 GLY A N 1
ATOM 3603 C CA . GLY A 1 456 ? 6.145 27.188 -2.305 1 75.56 456 GLY A CA 1
ATOM 3604 C C . GLY A 1 456 ? 5.77 27.219 -3.775 1 75.56 456 GLY A C 1
ATOM 3605 O O . GLY A 1 456 ? 5.988 26.25 -4.496 1 75.56 456 GLY A O 1
ATOM 3606 N N . PRO A 1 457 ? 5.078 28.328 -4.02 1 68.19 457 PRO A N 1
ATOM 3607 C CA . PRO A 1 457 ? 4.641 28.5 -5.406 1 68.19 457 PRO A CA 1
ATOM 3608 C C . PRO A 1 457 ? 5.801 28.766 -6.363 1 68.19 457 PRO A C 1
ATOM 3610 O O . PRO A 1 457 ? 5.82 29.781 -7.051 1 68.19 457 PRO A O 1
ATOM 3613 N N . ASP A 1 458 ? 6.613 27.828 -6.281 1 68.19 458 ASP A N 1
ATOM 3614 C CA . ASP A 1 458 ? 7.777 27.938 -7.152 1 68.19 458 ASP A CA 1
ATOM 3615 C C . ASP A 1 458 ? 7.668 26.969 -8.336 1 68.19 458 ASP A C 1
ATOM 3617 O O . ASP A 1 458 ? 6.777 26.125 -8.375 1 68.19 458 ASP A O 1
ATOM 3621 N N . GLN A 1 459 ? 8.461 27.359 -9.289 1 69.88 459 GLN A N 1
ATOM 3622 C CA . GLN A 1 459 ? 8.445 26.609 -10.547 1 69.88 459 GLN A CA 1
ATOM 3623 C C . GLN A 1 459 ? 8.828 25.156 -10.32 1 69.88 459 GLN A C 1
ATOM 3625 O O . GLN A 1 459 ? 8.43 24.281 -11.086 1 69.88 459 GLN A O 1
ATOM 3630 N N . ASP A 1 460 ? 9.492 24.906 -9.234 1 79.88 460 ASP A N 1
ATOM 3631 C CA . ASP A 1 460 ? 9.984 23.547 -9.039 1 79.88 460 ASP A CA 1
ATOM 3632 C C . ASP A 1 460 ? 9.234 22.859 -7.902 1 79.88 460 ASP A C 1
ATOM 3634 O O . ASP A 1 460 ? 9.758 21.922 -7.285 1 79.88 460 ASP A O 1
ATOM 3638 N N . ARG A 1 461 ? 8.055 23.25 -7.648 1 89 461 ARG A N 1
ATOM 3639 C CA . ARG A 1 461 ? 7.258 22.672 -6.57 1 89 461 ARG A CA 1
ATOM 3640 C C . ARG A 1 461 ? 7.055 21.188 -6.781 1 89 461 ARG A C 1
ATOM 3642 O O . ARG A 1 461 ? 6.68 20.75 -7.875 1 89 461 ARG A O 1
ATOM 3649 N N . ASP A 1 462 ? 7.371 20.438 -5.672 1 89.44 462 ASP A N 1
ATOM 3650 C CA . ASP A 1 462 ? 7.301 18.984 -5.902 1 89.44 462 ASP A CA 1
ATOM 3651 C C . ASP A 1 462 ? 6.426 18.312 -4.852 1 89.44 462 ASP A C 1
ATOM 3653 O O . ASP A 1 462 ? 6.309 17.078 -4.836 1 89.44 462 ASP A O 1
ATOM 3657 N N . HIS A 1 463 ? 5.859 19.031 -3.902 1 92.62 463 HIS A N 1
ATOM 3658 C CA . HIS A 1 463 ? 4.801 18.531 -3.037 1 92.62 463 HIS A CA 1
ATOM 3659 C C . HIS A 1 463 ? 3.828 19.641 -2.643 1 92.62 463 HIS A C 1
ATOM 3661 O O . HIS A 1 463 ? 4.141 20.812 -2.783 1 92.62 463 HIS A O 1
ATOM 3667 N N . TYR A 1 464 ? 2.699 19.375 -2.148 1 94.5 464 TYR A N 1
ATOM 3668 C CA . TYR A 1 464 ? 1.615 20.344 -2.082 1 94.5 464 TYR A CA 1
ATOM 3669 C C . TYR A 1 464 ? 0.989 20.375 -0.692 1 94.5 464 TYR A C 1
ATOM 3671 O O . TYR A 1 464 ? -0.194 20.688 -0.543 1 94.5 464 TYR A O 1
ATOM 3679 N N . VAL A 1 465 ? 1.761 20.109 0.311 1 94.62 465 VAL A N 1
ATOM 3680 C CA . VAL A 1 465 ? 1.263 19.969 1.676 1 94.62 465 VAL A CA 1
ATOM 3681 C C . VAL A 1 465 ? 0.858 21.328 2.219 1 94.62 465 VAL A C 1
ATOM 3683 O O . VAL A 1 465 ? -0.018 21.438 3.082 1 94.62 465 VAL A O 1
ATOM 3686 N N . PHE A 1 466 ? 1.389 22.438 1.688 1 95.31 466 PHE A N 1
ATOM 3687 C CA . PHE A 1 466 ? 1.226 23.75 2.301 1 95.31 466 PHE A CA 1
ATOM 3688 C C . PHE A 1 466 ? 0.196 24.578 1.542 1 95.31 466 PHE A C 1
ATOM 3690 O O . PHE A 1 466 ? 0.11 25.781 1.729 1 95.31 466 PHE A O 1
ATOM 3697 N N . GLY A 1 467 ? -0.526 24 0.621 1 94.5 467 GLY A N 1
ATOM 3698 C CA . GLY A 1 467 ? -1.625 24.672 -0.056 1 94.5 467 GLY A CA 1
ATOM 3699 C C . GLY A 1 467 ? -1.189 25.422 -1.298 1 94.5 467 GLY A C 1
ATOM 3700 O O . GLY A 1 467 ? -0.17 25.094 -1.906 1 94.5 467 GLY A O 1
ATOM 3701 N N . TRP A 1 468 ? -2.037 26.391 -1.777 1 94.81 468 TRP A N 1
ATOM 3702 C CA . TRP A 1 468 ? -1.821 27.016 -3.078 1 94.81 468 TRP A CA 1
ATOM 3703 C C . TRP A 1 468 ? -2.104 28.5 -3.016 1 94.81 468 TRP A C 1
ATOM 3705 O O . TRP A 1 468 ? -2.953 28.953 -2.242 1 94.81 468 TRP A O 1
ATOM 3715 N N . GLY A 1 469 ? -1.358 29.25 -3.842 1 93.38 469 GLY A N 1
ATOM 3716 C CA . GLY A 1 469 ? -1.729 30.609 -4.199 1 93.38 469 GLY A CA 1
ATOM 3717 C C . GLY A 1 469 ? -1.749 31.547 -3.01 1 93.38 469 GLY A C 1
ATOM 3718 O O . GLY A 1 469 ? -0.827 31.547 -2.191 1 93.38 469 GLY A O 1
ATOM 3719 N N . ARG A 1 470 ? -2.852 32.281 -2.918 1 94 470 ARG A N 1
ATOM 3720 C CA . ARG A 1 470 ? -2.975 33.312 -1.887 1 94 470 ARG A CA 1
ATOM 3721 C C . ARG A 1 470 ? -3.203 32.688 -0.516 1 94 470 ARG A C 1
ATOM 3723 O O . ARG A 1 470 ? -2.963 33.312 0.512 1 94 470 ARG A O 1
ATOM 3730 N N . ARG A 1 471 ? -3.654 31.453 -0.567 1 94.81 471 ARG A N 1
ATOM 3731 C CA . ARG A 1 471 ? -3.953 30.75 0.677 1 94.81 471 ARG A CA 1
ATOM 3732 C C . ARG A 1 471 ? -2.781 29.875 1.107 1 94.81 471 ARG A C 1
ATOM 3734 O O . ARG A 1 471 ? -2.912 29.062 2.023 1 94.81 471 ARG A O 1
ATOM 3741 N N . PHE A 1 472 ? -1.628 30 0.463 1 94.5 472 PHE A N 1
ATOM 3742 C CA . PHE A 1 472 ? -0.441 29.234 0.823 1 94.5 472 PHE A CA 1
ATOM 3743 C C . PHE A 1 472 ? -0.102 29.422 2.297 1 94.5 472 PHE A C 1
ATOM 3745 O O . PHE A 1 472 ? -0.234 30.531 2.834 1 94.5 472 PHE A O 1
ATOM 3752 N N . CYS A 1 473 ? 0.341 28.422 2.922 1 94.56 473 CYS A N 1
ATOM 3753 C CA . CYS A 1 473 ? 0.581 28.391 4.359 1 94.56 473 CYS A CA 1
ATOM 3754 C C . CYS A 1 473 ? 1.653 29.406 4.75 1 94.56 473 CYS A C 1
ATOM 3756 O O . CYS A 1 473 ? 2.799 29.297 4.309 1 94.56 473 CYS A O 1
ATOM 3758 N N . GLN A 1 474 ? 1.354 30.25 5.582 1 92.94 474 GLN A N 1
ATOM 3759 C CA . GLN A 1 474 ? 2.293 31.266 6.035 1 92.94 474 GLN A CA 1
ATOM 3760 C C . GLN A 1 474 ? 3.309 30.688 7.016 1 92.94 474 GLN A C 1
ATOM 3762 O O . GLN A 1 474 ? 4.398 31.25 7.184 1 92.94 474 GLN A O 1
ATOM 3767 N N . GLY A 1 475 ? 2.959 29.625 7.652 1 94.06 475 GLY A N 1
ATOM 3768 C CA . GLY A 1 475 ? 3.812 29.031 8.672 1 94.06 475 GLY A CA 1
ATOM 3769 C C . GLY A 1 475 ? 4.762 27.984 8.117 1 94.06 475 GLY A C 1
ATOM 3770 O O . GLY A 1 475 ? 5.402 27.25 8.875 1 94.06 475 GLY A O 1
ATOM 3771 N N . SER A 1 476 ? 4.883 27.828 6.754 1 94.75 476 SER A N 1
ATOM 3772 C CA . SER A 1 476 ? 5.641 26.75 6.133 1 94.75 476 SER A CA 1
ATOM 3773 C C . SER A 1 476 ? 7.105 26.797 6.547 1 94.75 476 SER A C 1
ATOM 3775 O O . SER A 1 476 ? 7.711 25.75 6.82 1 94.75 476 SER A O 1
ATOM 3777 N N . TYR A 1 477 ? 7.699 28.016 6.707 1 94.81 477 TYR A N 1
ATOM 3778 C CA . TYR A 1 477 ? 9.109 28.141 7.051 1 94.81 477 TYR A CA 1
ATOM 3779 C C . TYR A 1 477 ? 9.359 27.734 8.5 1 94.81 477 TYR A C 1
ATOM 3781 O O . TYR A 1 477 ? 10.391 27.156 8.82 1 94.81 477 TYR A O 1
ATOM 3789 N N . ILE A 1 478 ? 8.414 28.078 9.359 1 96.56 478 ILE A N 1
ATOM 3790 C CA . ILE A 1 478 ? 8.516 27.672 10.766 1 96.56 478 ILE A CA 1
ATOM 3791 C C . ILE A 1 478 ? 8.43 26.156 10.875 1 96.56 478 ILE A C 1
ATOM 3793 O O . ILE A 1 478 ? 9.203 25.547 11.609 1 96.56 478 ILE A O 1
ATOM 3797 N N . ALA A 1 479 ? 7.484 25.578 10.141 1 97.06 479 ALA A N 1
ATOM 3798 C CA . ALA A 1 479 ? 7.301 24.141 10.148 1 97.06 479 ALA A CA 1
ATOM 3799 C C . ALA A 1 479 ? 8.547 23.422 9.648 1 97.06 479 ALA A C 1
ATOM 3801 O O . ALA A 1 479 ? 9.023 22.469 10.273 1 97.06 479 ALA A O 1
ATOM 3802 N N . GLU A 1 480 ? 9.094 23.844 8.516 1 97 480 GLU A N 1
ATOM 3803 C CA . GLU A 1 480 ? 10.273 23.234 7.922 1 97 480 GLU A CA 1
ATOM 3804 C C . GLU A 1 480 ? 11.469 23.297 8.867 1 97 480 GLU A C 1
ATOM 3806 O O . GLU A 1 480 ? 12.195 22.312 9.039 1 97 480 GLU A O 1
ATOM 3811 N N . ALA A 1 481 ? 11.641 24.453 9.477 1 97.81 481 ALA A N 1
ATOM 3812 C CA . ALA A 1 481 ? 12.75 24.625 10.414 1 97.81 481 ALA A CA 1
ATOM 3813 C C . ALA A 1 481 ? 12.609 23.703 11.617 1 97.81 481 ALA A C 1
ATOM 3815 O O . ALA A 1 481 ? 13.586 23.125 12.086 1 97.81 481 ALA A O 1
ATOM 3816 N N . SER A 1 482 ? 11.422 23.641 12.109 1 98.56 482 SER A N 1
ATOM 3817 C CA . SER A 1 482 ? 11.172 22.75 13.25 1 98.56 482 SER A CA 1
ATOM 3818 C C . SER A 1 482 ? 11.438 21.297 12.883 1 98.56 482 SER A C 1
ATOM 3820 O O . SER A 1 482 ? 12.047 20.562 13.664 1 98.56 482 SER A O 1
ATOM 3822 N N . LEU A 1 483 ? 10.945 20.891 11.703 1 98.75 483 LEU A N 1
ATOM 3823 C CA . LEU A 1 483 ? 11.172 19.516 11.25 1 98.75 483 LEU A CA 1
ATOM 3824 C C . LEU A 1 483 ? 12.664 19.219 11.125 1 98.75 483 LEU A C 1
ATOM 3826 O O . LEU A 1 483 ? 13.141 18.188 11.586 1 98.75 483 LEU A O 1
ATOM 3830 N N . PHE A 1 484 ? 13.359 20.156 10.578 1 98.75 484 PHE A N 1
ATOM 3831 C CA . PHE A 1 484 ? 14.789 19.969 10.352 1 98.75 484 PHE A CA 1
ATOM 3832 C C . PHE A 1 484 ? 15.531 19.828 11.68 1 98.75 484 PHE A C 1
ATOM 3834 O O . PHE A 1 484 ? 16.25 18.844 11.891 1 98.75 484 PHE A O 1
ATOM 3841 N N . ILE A 1 485 ? 15.344 20.734 12.594 1 98.88 485 ILE A N 1
ATOM 3842 C CA . ILE A 1 485 ? 16.203 20.812 13.766 1 98.88 485 ILE A CA 1
ATOM 3843 C C . ILE A 1 485 ? 15.875 19.656 14.719 1 98.88 485 ILE A C 1
ATOM 3845 O O . ILE A 1 485 ? 16.781 19.031 15.273 1 98.88 485 ILE A O 1
ATOM 3849 N N . VAL A 1 486 ? 14.625 19.375 14.875 1 98.88 486 VAL A N 1
ATOM 3850 C CA . VAL A 1 486 ? 14.211 18.359 15.82 1 98.88 486 VAL A CA 1
ATOM 3851 C C . VAL A 1 486 ? 14.617 16.984 15.305 1 98.88 486 VAL A C 1
ATOM 3853 O O . VAL A 1 486 ? 15.25 16.203 16.016 1 98.88 486 VAL A O 1
ATOM 3856 N N . LEU A 1 487 ? 14.297 16.719 14.047 1 98.94 487 LEU A N 1
ATOM 3857 C CA . LEU A 1 487 ? 14.5 15.367 13.516 1 98.94 487 LEU A CA 1
ATOM 3858 C C . LEU A 1 487 ? 15.977 15.102 13.273 1 98.94 487 LEU A C 1
ATOM 3860 O O . LEU A 1 487 ? 16.438 13.969 13.438 1 98.94 487 LEU A O 1
ATOM 3864 N N . SER A 1 488 ? 16.75 16.078 12.836 1 98.88 488 SER A N 1
ATOM 3865 C CA . SER A 1 488 ? 18.188 15.883 12.68 1 98.88 488 SER A CA 1
ATOM 3866 C C . SER A 1 488 ? 18.859 15.57 14.016 1 98.88 488 SER A C 1
ATOM 3868 O O . SER A 1 488 ? 19.688 14.672 14.094 1 98.88 488 SER A O 1
ATOM 3870 N N . ARG A 1 489 ? 18.438 16.281 15.031 1 98.88 489 ARG A N 1
ATOM 3871 C CA . ARG A 1 489 ? 19.031 16.094 16.344 1 98.88 489 ARG A CA 1
ATOM 3872 C C . ARG A 1 489 ? 18.609 14.758 16.953 1 98.88 489 ARG A C 1
ATOM 3874 O O . ARG A 1 489 ? 19.406 14.086 17.609 1 98.88 489 ARG A O 1
ATOM 3881 N N . LEU A 1 490 ? 17.391 14.406 16.75 1 98.88 490 LEU A N 1
ATOM 3882 C CA . LEU A 1 490 ? 16.922 13.109 17.203 1 98.88 490 LEU A CA 1
ATOM 3883 C C . LEU A 1 490 ? 17.734 11.984 16.578 1 98.88 490 LEU A C 1
ATOM 3885 O O . LEU A 1 490 ? 18.203 11.078 17.266 1 98.88 490 LEU A O 1
ATOM 3889 N N . LEU A 1 491 ? 17.875 12.016 15.25 1 98.81 491 LEU A N 1
ATOM 3890 C CA . LEU A 1 491 ? 18.594 10.977 14.531 1 98.81 491 LEU A CA 1
ATOM 3891 C C . LEU A 1 491 ? 20.078 10.977 14.922 1 98.81 491 LEU A C 1
ATOM 3893 O O . LEU A 1 491 ? 20.719 9.922 14.922 1 98.81 491 LEU A O 1
ATOM 3897 N N . TRP A 1 492 ? 20.578 12.148 15.219 1 98.81 492 TRP A N 1
ATOM 3898 C CA . TRP A 1 492 ? 21.984 12.289 15.594 1 98.81 492 TRP A CA 1
ATOM 3899 C C . TRP A 1 492 ? 22.266 11.672 16.953 1 98.81 492 TRP A C 1
ATOM 3901 O O . TRP A 1 492 ? 23.234 10.938 17.125 1 98.81 492 TRP A O 1
ATOM 3911 N N . GLY A 1 493 ? 21.406 11.859 17.875 1 98.75 493 GLY A N 1
ATOM 3912 C CA . GLY A 1 493 ? 21.828 11.602 19.234 1 98.75 493 GLY A CA 1
ATOM 3913 C C . GLY A 1 493 ? 21.047 10.484 19.906 1 98.75 493 GLY A C 1
ATOM 3914 O O . GLY A 1 493 ? 21.453 9.977 20.953 1 98.75 493 GLY A O 1
ATOM 3915 N N . ILE A 1 494 ? 19.938 10.062 19.344 1 98.75 494 ILE A N 1
ATOM 3916 C CA . ILE A 1 494 ? 19.047 9.148 20.047 1 98.75 494 ILE A CA 1
ATOM 3917 C C . ILE A 1 494 ? 18.703 7.961 19.156 1 98.75 494 ILE A C 1
ATOM 3919 O O . ILE A 1 494 ? 18.438 8.133 17.969 1 98.75 494 ILE A O 1
ATOM 3923 N N . ASP A 1 495 ? 18.828 6.801 19.734 1 98.31 495 ASP A N 1
ATOM 3924 C CA . ASP A 1 495 ? 18.344 5.578 19.094 1 98.31 495 ASP A CA 1
ATOM 3925 C C . ASP A 1 495 ? 16.906 5.277 19.516 1 98.31 495 ASP A C 1
ATOM 3927 O O . ASP A 1 495 ? 16.531 5.527 20.656 1 98.31 495 ASP A O 1
ATOM 3931 N N . PHE A 1 496 ? 16.094 4.895 18.609 1 98.19 496 PHE A N 1
ATOM 3932 C CA . PHE A 1 496 ? 14.734 4.488 18.922 1 98.19 496 PHE A CA 1
ATOM 3933 C C . PHE A 1 496 ? 14.414 3.143 18.281 1 98.19 496 PHE A C 1
ATOM 3935 O O . PHE A 1 496 ? 14.883 2.842 17.188 1 98.19 496 PHE A O 1
ATOM 3942 N N . GLN A 1 497 ? 13.648 2.34 19.047 1 97.06 497 GLN A N 1
ATOM 3943 C CA . GLN A 1 497 ? 13.352 0.98 18.609 1 97.06 497 GLN A CA 1
ATOM 3944 C C . GLN A 1 497 ? 11.906 0.599 18.938 1 97.06 497 GLN A C 1
ATOM 3946 O O . GLN A 1 497 ? 11.391 0.974 20 1 97.06 497 GLN A O 1
ATOM 3951 N N . ALA A 1 498 ? 11.312 -0.105 18.016 1 96.5 498 ALA A N 1
ATOM 3952 C CA . ALA A 1 498 ? 10 -0.687 18.281 1 96.5 498 ALA A CA 1
ATOM 3953 C C . ALA A 1 498 ? 10.102 -1.843 19.266 1 96.5 498 ALA A C 1
ATOM 3955 O O . ALA A 1 498 ? 11.141 -2.512 19.344 1 96.5 498 ALA A O 1
ATOM 3956 N N . PRO A 1 499 ? 9.047 -1.999 20.078 1 96.31 499 PRO A N 1
ATOM 3957 C CA . PRO A 1 499 ? 9.039 -3.193 20.922 1 96.31 499 PRO A CA 1
ATOM 3958 C C . PRO A 1 499 ? 9.023 -4.488 20.125 1 96.31 499 PRO A C 1
ATOM 3960 O O . PRO A 1 499 ? 8.594 -4.496 18.969 1 96.31 499 PRO A O 1
ATOM 3963 N N . ILE A 1 500 ? 9.516 -5.555 20.703 1 94 500 ILE A N 1
ATOM 3964 C CA . ILE A 1 500 ? 9.625 -6.848 20.031 1 94 500 ILE A CA 1
ATOM 3965 C C . ILE A 1 500 ? 8.477 -7.754 20.469 1 94 500 ILE A C 1
ATOM 3967 O O . ILE A 1 500 ? 8.164 -7.84 21.656 1 94 500 ILE A O 1
ATOM 3971 N N . ASP A 1 501 ? 7.789 -8.352 19.516 1 90 501 ASP A N 1
ATOM 3972 C CA . ASP A 1 501 ? 6.781 -9.359 19.812 1 90 501 ASP A CA 1
ATOM 3973 C C . ASP A 1 501 ? 7.418 -10.609 20.422 1 90 501 ASP A C 1
ATOM 3975 O O . ASP A 1 501 ? 8.312 -11.211 19.812 1 90 501 ASP A O 1
ATOM 3979 N N . GLU A 1 502 ? 6.941 -10.977 21.5 1 87.38 502 GLU A N 1
ATOM 3980 C CA . GLU A 1 502 ? 7.562 -12.086 22.219 1 87.38 502 GLU A CA 1
ATOM 3981 C C . GLU A 1 502 ? 7.379 -13.398 21.453 1 87.38 502 GLU A C 1
ATOM 3983 O O . GLU A 1 502 ? 8.242 -14.281 21.516 1 87.38 502 GLU A O 1
ATOM 3988 N N . LYS A 1 503 ? 6.371 -13.57 20.75 1 80.62 503 LYS A N 1
ATOM 3989 C CA . LYS A 1 503 ? 6.047 -14.82 20.078 1 80.62 503 LYS A CA 1
ATOM 3990 C C . LYS A 1 503 ? 6.836 -14.969 18.781 1 80.62 503 LYS A C 1
ATOM 3992 O O . LYS A 1 503 ? 7.379 -16.031 18.5 1 80.62 503 LYS A O 1
ATOM 3997 N N . THR A 1 504 ? 6.938 -13.859 18.062 1 83.38 504 THR A N 1
ATOM 3998 C CA . THR A 1 504 ? 7.523 -13.938 16.719 1 83.38 504 THR A CA 1
ATOM 3999 C C . THR A 1 504 ? 8.969 -13.453 16.734 1 83.38 504 THR A C 1
ATOM 4001 O O . THR A 1 504 ? 9.727 -13.711 15.797 1 83.38 504 THR A O 1
ATOM 4004 N N . GLY A 1 505 ? 9.344 -12.742 17.797 1 89.31 505 GLY A N 1
ATOM 4005 C CA . GLY A 1 505 ? 10.68 -12.164 17.859 1 89.31 505 GLY A CA 1
ATOM 4006 C C . GLY A 1 505 ? 10.867 -11 16.891 1 89.31 505 GLY A C 1
ATOM 4007 O O . GLY A 1 505 ? 12 -10.562 16.656 1 89.31 505 GLY A O 1
ATOM 4008 N N . LYS A 1 506 ? 9.781 -10.5 16.312 1 90.44 506 LYS A N 1
ATOM 4009 C CA . LYS A 1 506 ? 9.852 -9.406 15.352 1 90.44 506 LYS A CA 1
ATOM 4010 C C . LYS A 1 506 ? 9.367 -8.102 15.969 1 90.44 506 LYS A C 1
ATOM 4012 O O . LYS A 1 506 ? 8.594 -8.109 16.938 1 90.44 506 LYS A O 1
ATOM 4017 N N . PRO A 1 507 ? 9.906 -6.965 15.492 1 93.88 507 PRO A N 1
ATOM 4018 C CA . PRO A 1 507 ? 9.445 -5.676 16.016 1 93.88 507 PRO A CA 1
ATOM 4019 C C . PRO A 1 507 ? 7.969 -5.418 15.727 1 93.88 507 PRO A C 1
ATOM 4021 O O . PRO A 1 507 ? 7.477 -5.77 14.648 1 93.88 507 PRO A O 1
ATOM 4024 N N . ILE A 1 508 ? 7.301 -4.867 16.672 1 94.12 508 ILE A N 1
ATOM 4025 C CA . ILE A 1 508 ? 5.906 -4.461 16.5 1 94.12 508 ILE A CA 1
ATOM 4026 C C . ILE A 1 508 ? 5.848 -3.047 15.93 1 94.12 508 ILE A C 1
ATOM 4028 O O . ILE A 1 508 ? 6.027 -2.064 16.656 1 94.12 508 ILE A O 1
ATOM 4032 N N . ILE A 1 509 ? 5.637 -2.922 14.641 1 94.94 509 ILE A N 1
ATOM 4033 C CA . ILE A 1 509 ? 5.578 -1.646 13.938 1 94.94 509 ILE A CA 1
ATOM 4034 C C . ILE A 1 509 ? 4.227 -1.504 13.234 1 94.94 509 ILE A C 1
ATOM 4036 O O . ILE A 1 509 ? 3.801 -2.4 12.5 1 94.94 509 ILE A O 1
ATOM 4040 N N . PRO A 1 510 ? 3.527 -0.383 13.508 1 94.06 510 PRO A N 1
ATOM 4041 C CA . PRO A 1 510 ? 2.295 -0.174 12.75 1 94.06 510 PRO A CA 1
ATOM 4042 C C . PRO A 1 510 ? 2.518 -0.243 11.234 1 94.06 510 PRO A C 1
ATOM 4044 O O . PRO A 1 510 ? 3.533 0.247 10.734 1 94.06 510 PRO A O 1
ATOM 4047 N N . ASP A 1 511 ? 1.564 -0.872 10.555 1 90.31 511 ASP A N 1
ATOM 4048 C CA . ASP A 1 511 ? 1.638 -0.971 9.102 1 90.31 511 ASP A CA 1
ATOM 4049 C C . ASP A 1 511 ? 1.218 0.34 8.438 1 90.31 511 ASP A C 1
ATOM 4051 O O . ASP A 1 511 ? 0.026 0.646 8.352 1 90.31 511 ASP A O 1
ATOM 4055 N N . MET A 1 512 ? 2.139 1.065 7.848 1 88.88 512 MET A N 1
ATOM 4056 C CA . MET A 1 512 ? 1.884 2.389 7.285 1 88.88 512 MET A CA 1
ATOM 4057 C C . MET A 1 512 ? 0.954 2.297 6.078 1 88.88 512 MET A C 1
ATOM 4059 O O . MET A 1 512 ? 0.378 3.303 5.656 1 88.88 512 MET A O 1
ATOM 4063 N N . ALA A 1 513 ? 0.836 1.138 5.551 1 85.5 513 ALA A N 1
ATOM 4064 C CA . ALA A 1 513 ? -0.026 0.963 4.383 1 85.5 513 ALA A CA 1
ATOM 4065 C C . ALA A 1 513 ? -1.468 0.689 4.805 1 85.5 513 ALA A C 1
ATOM 4067 O O . ALA A 1 513 ? -2.389 0.79 3.99 1 85.5 513 ALA A O 1
ATOM 4068 N N . ASP A 1 514 ? -1.657 0.294 6.047 1 88.31 514 ASP A N 1
ATOM 4069 C CA . ASP A 1 514 ? -3.004 0.145 6.594 1 88.31 514 ASP A CA 1
ATOM 4070 C C . ASP A 1 514 ? -3.52 1.47 7.148 1 88.31 514 ASP A C 1
ATOM 4072 O O . ASP A 1 514 ? -3.383 1.744 8.344 1 88.31 514 ASP A O 1
ATOM 4076 N N . ASP A 1 515 ? -4.152 2.184 6.348 1 88.19 515 ASP A N 1
ATOM 4077 C CA . ASP A 1 515 ? -4.555 3.557 6.637 1 88.19 515 ASP A CA 1
ATOM 4078 C C . ASP A 1 515 ? -5.516 3.609 7.82 1 88.19 515 ASP A C 1
ATOM 4080 O O . ASP A 1 515 ? -5.352 4.43 8.727 1 88.19 515 ASP A O 1
ATOM 4084 N N . GLU A 1 516 ? -6.508 2.77 7.836 1 86.75 516 GLU A N 1
ATOM 4085 C CA . GLU A 1 516 ? -7.555 2.793 8.852 1 86.75 516 GLU A CA 1
ATOM 4086 C C . GLU A 1 516 ? -6.992 2.43 10.227 1 86.75 516 GLU A C 1
ATOM 4088 O O . GLU A 1 516 ? -7.387 3.014 11.242 1 86.75 516 GLU A O 1
ATOM 4093 N N . ARG A 1 517 ? -6.043 1.511 10.25 1 90 517 ARG A N 1
ATOM 4094 C CA . ARG A 1 517 ? -5.539 1.019 11.531 1 90 517 ARG A CA 1
ATOM 4095 C C . ARG A 1 517 ? -4.406 1.897 12.047 1 90 517 ARG A C 1
ATOM 4097 O O . ARG A 1 517 ? -4.145 1.938 13.25 1 90 517 ARG A O 1
ATOM 4104 N N . THR A 1 518 ? -3.779 2.639 11.195 1 93.94 518 THR A N 1
ATOM 4105 C CA . THR A 1 518 ? -2.541 3.299 11.594 1 93.94 518 THR A CA 1
ATOM 4106 C C . THR A 1 518 ? -2.746 4.805 11.711 1 93.94 518 THR A C 1
ATOM 4108 O O . THR A 1 518 ? -2.023 5.48 12.445 1 93.94 518 THR A O 1
ATOM 4111 N N . PHE A 1 519 ? -3.762 5.391 11.055 1 92.88 519 PHE A N 1
ATOM 4112 C CA . PHE A 1 519 ? -3.9 6.84 11.039 1 92.88 519 PHE A CA 1
ATOM 4113 C C . PHE A 1 519 ? -5.305 7.258 11.461 1 92.88 519 PHE A C 1
ATOM 4115 O O . PHE A 1 519 ? -6.273 6.539 11.211 1 92.88 519 PHE A O 1
ATOM 4122 N N . SER A 1 520 ? -5.391 8.406 12.031 1 89.19 520 SER A N 1
ATOM 4123 C CA . SER A 1 520 ? -6.641 8.938 12.57 1 89.19 520 SER A CA 1
ATOM 4124 C C . SER A 1 520 ? -7.551 9.453 11.461 1 89.19 520 SER A C 1
ATOM 4126 O O . SER A 1 520 ? -7.102 9.648 10.328 1 89.19 520 SER A O 1
ATOM 4128 N N . ASP A 1 521 ? -8.797 9.57 11.805 1 84.81 521 ASP A N 1
ATOM 4129 C CA . ASP A 1 521 ? -9.781 10.227 10.945 1 84.81 521 ASP A CA 1
ATOM 4130 C C . ASP A 1 521 ? -9.75 11.742 11.125 1 84.81 521 ASP A C 1
ATOM 4132 O O . ASP A 1 521 ? -9.195 12.242 12.102 1 84.81 521 ASP A O 1
ATOM 4136 N N . GLY A 1 522 ? -10.305 12.445 10.148 1 80.38 522 GLY A N 1
ATOM 4137 C CA . GLY A 1 522 ? -10.422 13.891 10.281 1 80.38 522 GLY A CA 1
ATOM 4138 C C . GLY A 1 522 ? -9.547 14.648 9.297 1 80.38 522 GLY A C 1
ATOM 4139 O O . GLY A 1 522 ? -8.922 14.055 8.422 1 80.38 522 GLY A O 1
ATOM 4140 N N . PHE A 1 523 ? -9.508 15.914 9.57 1 78.94 523 PHE A N 1
ATOM 4141 C CA . PHE A 1 523 ? -8.867 16.859 8.664 1 78.94 523 PHE A CA 1
ATOM 4142 C C . PHE A 1 523 ? -7.352 16.75 8.75 1 78.94 523 PHE A C 1
ATOM 4144 O O . PHE A 1 523 ? -6.648 17.031 7.777 1 78.94 523 PHE A O 1
ATOM 4151 N N . VAL A 1 524 ? -6.871 16.406 9.906 1 86.12 524 VAL A N 1
ATOM 4152 C CA . VAL A 1 524 ? -5.449 16.188 10.133 1 86.12 524 VAL A CA 1
ATOM 4153 C C . VAL A 1 524 ? -5.184 14.703 10.352 1 86.12 524 VAL A C 1
ATOM 4155 O O . VAL A 1 524 ? -5.82 14.07 11.188 1 86.12 524 VAL A O 1
ATOM 4158 N N . SER A 1 525 ? -4.305 14.172 9.562 1 88.12 525 SER A N 1
ATOM 4159 C CA . SER A 1 525 ? -3.945 12.766 9.664 1 88.12 525 SER A CA 1
ATOM 4160 C C . SER A 1 525 ? -2.812 12.547 10.656 1 88.12 525 SER A C 1
ATOM 4162 O O . SER A 1 525 ? -1.687 13 10.43 1 88.12 525 SER A O 1
ATOM 4164 N N . ILE A 1 526 ? -3.098 11.961 11.758 1 91.56 526 ILE A N 1
ATOM 4165 C CA . ILE A 1 526 ? -2.127 11.695 12.812 1 91.56 526 ILE A CA 1
ATOM 4166 C C . ILE A 1 526 ? -1.977 10.188 13.008 1 91.56 526 ILE A C 1
ATOM 4168 O O . ILE A 1 526 ? -2.971 9.453 13.039 1 91.56 526 ILE A O 1
ATOM 4172 N N . PRO A 1 527 ? -0.734 9.711 13.07 1 95.06 527 PRO A N 1
ATOM 4173 C CA . PRO A 1 527 ? -0.604 8.297 13.438 1 95.06 527 PRO A CA 1
ATOM 4174 C C . PRO A 1 527 ? -1.258 7.973 14.773 1 95.06 527 PRO A C 1
ATOM 4176 O O . PRO A 1 527 ? -1.171 8.766 15.719 1 95.06 527 PRO A O 1
ATOM 4179 N N . LYS A 1 528 ? -1.93 6.852 14.812 1 94.94 528 LYS A N 1
ATOM 4180 C CA . LYS A 1 528 ? -2.357 6.352 16.109 1 94.94 528 LYS A CA 1
ATOM 4181 C C . LYS A 1 528 ? -1.155 6.023 17 1 94.94 528 LYS A C 1
ATOM 4183 O O . LYS A 1 528 ? -0.056 5.781 16.484 1 94.94 528 LYS A O 1
ATOM 4188 N N . LEU A 1 529 ? -1.371 6.027 18.266 1 96.44 529 LEU A N 1
ATOM 4189 C CA . LEU A 1 529 ? -0.27 5.875 19.219 1 96.44 529 LEU A CA 1
ATOM 4190 C C . LEU A 1 529 ? 0.492 4.578 18.953 1 96.44 529 LEU A C 1
ATOM 4192 O O . LEU A 1 529 ? -0.115 3.543 18.672 1 96.44 529 LEU A O 1
ATOM 4196 N N . TYR A 1 530 ? 1.724 4.648 18.906 1 96.69 530 TYR A N 1
ATOM 4197 C CA . TYR A 1 530 ? 2.607 3.488 18.922 1 96.69 530 TYR A CA 1
ATOM 4198 C C . TYR A 1 530 ? 3.748 3.693 19.906 1 96.69 530 TYR A C 1
ATOM 4200 O O . TYR A 1 530 ? 4.219 4.816 20.109 1 96.69 530 TYR A O 1
ATOM 4208 N N . ASN A 1 531 ? 4.113 2.682 20.562 1 97.5 531 ASN A N 1
ATOM 4209 C CA . ASN A 1 531 ? 5.137 2.746 21.609 1 97.5 531 ASN A CA 1
ATOM 4210 C C . ASN A 1 531 ? 6.52 2.412 21.047 1 97.5 531 ASN A C 1
ATOM 4212 O O . ASN A 1 531 ? 6.66 1.526 20.203 1 97.5 531 ASN A O 1
ATOM 4216 N N . ILE A 1 532 ? 7.512 3.201 21.469 1 98 532 ILE A N 1
ATOM 4217 C CA . ILE A 1 532 ? 8.891 2.908 21.109 1 98 532 ILE A CA 1
ATOM 4218 C C . ILE A 1 532 ? 9.812 3.215 22.297 1 98 532 ILE A C 1
ATOM 4220 O O . ILE A 1 532 ? 9.398 3.855 23.266 1 98 532 ILE A O 1
ATOM 4224 N N . THR A 1 533 ? 10.961 2.678 22.25 1 98.25 533 THR A N 1
ATOM 4225 C CA . THR A 1 533 ? 11.984 2.918 23.266 1 98.25 533 THR A CA 1
ATOM 4226 C C . THR A 1 533 ? 13.055 3.867 22.734 1 98.25 533 THR A C 1
ATOM 4228 O O . THR A 1 533 ? 13.414 3.816 21.547 1 98.25 533 THR A O 1
ATOM 4231 N N . PHE A 1 534 ? 13.539 4.738 23.609 1 98.62 534 PHE A N 1
ATOM 4232 C CA . PHE A 1 534 ? 14.609 5.664 23.266 1 98.62 534 PHE A CA 1
ATOM 4233 C C . PHE A 1 534 ? 15.844 5.406 24.125 1 98.62 534 PHE A C 1
ATOM 4235 O O . PHE A 1 534 ? 15.734 5.113 25.312 1 98.62 534 PHE A O 1
ATOM 4242 N N . LYS A 1 535 ? 16.984 5.426 23.516 1 98.56 535 LYS A N 1
ATOM 4243 C CA . LYS A 1 535 ? 18.281 5.336 24.172 1 98.56 535 LYS A CA 1
ATOM 4244 C C . LYS A 1 535 ? 19.281 6.281 23.516 1 98.56 535 LYS A C 1
ATOM 4246 O O . LYS A 1 535 ? 19.203 6.562 22.328 1 98.56 535 LYS A O 1
ATOM 4251 N N . PRO A 1 536 ? 20.172 6.828 24.359 1 98.62 536 PRO A N 1
ATOM 4252 C CA . PRO A 1 536 ? 21.219 7.613 23.703 1 98.62 536 PRO A CA 1
ATOM 4253 C C . PRO A 1 536 ? 22.031 6.789 22.703 1 98.62 536 PRO A C 1
ATOM 4255 O O . PRO A 1 536 ? 22.328 5.617 22.953 1 98.62 536 PRO A O 1
ATOM 4258 N N . ARG A 1 537 ? 22.438 7.305 21.578 1 98 537 ARG A N 1
ATOM 4259 C CA . ARG A 1 537 ? 23.234 6.578 20.594 1 98 537 ARG A CA 1
ATOM 4260 C C . ARG A 1 537 ? 24.656 6.336 21.109 1 98 537 ARG A C 1
ATOM 4262 O O . ARG A 1 537 ? 25.312 5.387 20.688 1 98 537 ARG A O 1
ATOM 4269 N N . SER A 1 538 ? 25.141 7.262 21.938 1 97.88 538 SER A N 1
ATOM 4270 C CA . SER A 1 538 ? 26.438 7.148 22.609 1 97.88 538 SER A CA 1
ATOM 4271 C C . SER A 1 538 ? 26.453 7.895 23.938 1 97.88 538 SER A C 1
ATOM 4273 O O . SER A 1 538 ? 25.562 8.711 24.203 1 97.88 538 SER A O 1
ATOM 4275 N N . GLU A 1 539 ? 27.438 7.605 24.781 1 97.56 539 GLU A N 1
ATOM 4276 C CA . GLU A 1 539 ? 27.594 8.352 26.016 1 97.56 539 GLU A CA 1
ATOM 4277 C C . GLU A 1 539 ? 27.859 9.828 25.75 1 97.56 539 GLU A C 1
ATOM 4279 O O . GLU A 1 539 ? 27.406 10.695 26.5 1 97.56 539 GLU A O 1
ATOM 4284 N N . LYS A 1 540 ? 28.547 10.031 24.75 1 97.94 540 LYS A N 1
ATOM 4285 C CA . LYS A 1 540 ? 28.891 11.406 24.375 1 97.94 540 LYS A CA 1
ATOM 4286 C C . LYS A 1 540 ? 27.641 12.18 23.953 1 97.94 540 LYS A C 1
ATOM 4288 O O . LYS A 1 540 ? 27.453 13.336 24.359 1 97.94 540 LYS A O 1
ATOM 4293 N N . SER A 1 541 ? 26.828 11.609 23.109 1 98.25 541 SER A N 1
ATOM 4294 C CA . SER A 1 541 ? 25.609 12.281 22.672 1 98.25 541 SER A CA 1
ATOM 4295 C C . SER A 1 541 ? 24.688 12.562 23.859 1 98.25 541 SER A C 1
ATOM 4297 O O . SER A 1 541 ? 24.062 13.617 23.922 1 98.25 541 SER A O 1
ATOM 4299 N N . GLU A 1 542 ? 24.641 11.625 24.812 1 98.56 542 GLU A N 1
ATOM 4300 C CA . GLU A 1 542 ? 23.828 11.852 26 1 98.56 542 GLU A CA 1
ATOM 4301 C C . GLU A 1 542 ? 24.328 13.062 26.781 1 98.56 542 GLU A C 1
ATOM 4303 O O . GLU A 1 542 ? 23.547 13.906 27.203 1 98.56 542 GLU A O 1
ATOM 4308 N N . THR A 1 543 ? 25.609 13.094 26.953 1 98.62 543 THR A N 1
ATOM 4309 C CA . THR A 1 543 ? 26.219 14.188 27.703 1 98.62 543 THR A CA 1
ATOM 4310 C C . THR A 1 543 ? 25.922 15.531 27.031 1 98.62 543 THR A C 1
ATOM 4312 O O . THR A 1 543 ? 25.594 16.5 27.703 1 98.62 543 THR A O 1
ATOM 4315 N N . ILE A 1 544 ? 26.047 15.531 25.766 1 98.75 544 ILE A N 1
ATOM 4316 C CA . ILE A 1 544 ? 25.828 16.766 25.016 1 98.75 544 ILE A CA 1
ATOM 4317 C C . ILE A 1 544 ? 24.359 17.188 25.125 1 98.75 544 ILE A C 1
ATOM 4319 O O . ILE A 1 544 ? 24.062 18.375 25.312 1 98.75 544 ILE A O 1
ATOM 4323 N N . ILE A 1 545 ? 23.438 16.266 25.047 1 98.69 545 ILE A N 1
ATOM 4324 C CA . ILE A 1 545 ? 22.016 16.547 25.125 1 98.69 545 ILE A CA 1
ATOM 4325 C C . ILE A 1 545 ? 21.656 17.062 26.516 1 98.69 545 ILE A C 1
ATOM 4327 O O . ILE A 1 545 ? 20.938 18.047 26.656 1 98.69 545 ILE A O 1
ATOM 4331 N N . ARG A 1 546 ? 22.219 16.469 27.547 1 98.44 546 ARG A N 1
ATOM 4332 C CA . ARG A 1 546 ? 21.953 16.891 28.922 1 98.44 546 ARG A CA 1
ATOM 4333 C C . ARG A 1 546 ? 22.516 18.281 29.188 1 98.44 546 ARG A C 1
ATOM 4335 O O . ARG A 1 546 ? 21.875 19.109 29.844 1 98.44 546 ARG A O 1
ATOM 4342 N N . LYS A 1 547 ? 23.688 18.5 28.641 1 98.38 547 LYS A N 1
ATOM 4343 C CA . LYS A 1 547 ? 24.281 19.828 28.797 1 98.38 547 LYS A CA 1
ATOM 4344 C C . LYS A 1 547 ? 23.453 20.891 28.078 1 98.38 547 LYS A C 1
ATOM 4346 O O . LYS A 1 547 ? 23.266 22 28.594 1 98.38 547 LYS A O 1
ATOM 4351 N N . ALA A 1 548 ? 23.031 20.562 26.891 1 98.31 548 ALA A N 1
ATOM 4352 C CA . ALA A 1 548 ? 22.203 21.5 26.125 1 98.31 548 ALA A CA 1
ATOM 4353 C C . ALA A 1 548 ? 20.922 21.828 26.859 1 98.31 548 ALA A C 1
ATOM 4355 O O . ALA A 1 548 ? 20.422 22.953 26.766 1 98.31 548 ALA A O 1
ATOM 4356 N N . TRP A 1 549 ? 20.312 20.859 27.516 1 97.56 549 TRP A N 1
ATOM 4357 C CA . TRP A 1 549 ? 19.125 21.094 28.328 1 97.56 549 TRP A CA 1
ATOM 4358 C C . TRP A 1 549 ? 19.422 22.094 29.438 1 97.56 549 TRP A C 1
ATOM 4360 O O . TRP A 1 549 ? 18.656 23.031 29.656 1 97.56 549 TRP A O 1
ATOM 4370 N N . ASP A 1 550 ? 20.516 21.938 30.094 1 97.12 550 ASP A N 1
ATOM 4371 C CA . ASP A 1 550 ? 20.906 22.844 31.172 1 97.12 550 ASP A CA 1
ATOM 4372 C C . ASP A 1 550 ? 21.094 24.266 30.641 1 97.12 550 ASP A C 1
ATOM 4374 O O . ASP A 1 550 ? 20.641 25.234 31.25 1 97.12 550 ASP A O 1
ATOM 4378 N N . GLU A 1 551 ? 21.734 24.297 29.516 1 97.31 551 GLU A N 1
ATOM 4379 C CA . GLU A 1 551 ? 21.969 25.594 28.891 1 97.31 551 GLU A CA 1
ATOM 4380 C C . GLU A 1 551 ? 20.641 26.25 28.469 1 97.31 551 GLU A C 1
ATOM 4382 O O . GLU A 1 551 ? 20.5 27.469 28.578 1 97.31 551 GLU A O 1
ATOM 4387 N N . ALA A 1 552 ? 19.75 25.453 27.984 1 97.56 552 ALA A N 1
ATOM 4388 C CA . ALA A 1 552 ? 18.438 25.969 27.578 1 97.56 552 ALA A CA 1
ATOM 4389 C C . ALA A 1 552 ? 17.703 26.562 28.766 1 97.56 552 ALA A C 1
ATOM 4391 O O . ALA A 1 552 ? 17.031 27.594 28.641 1 97.56 552 ALA A O 1
ATOM 4392 N N . GLN A 1 553 ? 17.797 25.922 29.953 1 96.75 553 GLN A N 1
ATOM 4393 C CA . GLN A 1 553 ? 17.156 26.453 31.156 1 96.75 553 GLN A CA 1
ATOM 4394 C C . GLN A 1 553 ? 17.719 27.828 31.516 1 96.75 553 GLN A C 1
ATOM 4396 O O . GLN A 1 553 ? 16.969 28.734 31.875 1 96.75 553 GLN A O 1
ATOM 4401 N N . GLY A 1 554 ? 19.016 27.938 31.406 1 95.69 554 GLY A N 1
ATOM 4402 C CA . GLY A 1 554 ? 19.641 29.234 31.641 1 95.69 554 GLY A CA 1
ATOM 4403 C C . GLY A 1 554 ? 19.203 30.312 30.656 1 95.69 554 GLY A C 1
ATOM 4404 O O . GLY A 1 554 ? 18.984 31.453 31.047 1 95.69 554 GLY A O 1
ATOM 4405 N N . ALA A 1 555 ? 19.109 29.922 29.422 1 95.88 555 ALA A N 1
ATOM 4406 C CA . ALA A 1 555 ? 18.703 30.859 28.391 1 95.88 555 ALA A CA 1
ATOM 4407 C C . ALA A 1 555 ? 17.281 31.359 28.609 1 95.88 555 ALA A C 1
ATOM 4409 O O . ALA A 1 555 ? 17 32.531 28.375 1 95.88 555 ALA A O 1
ATOM 4410 N N . TRP A 1 556 ? 16.359 30.422 29.016 1 93.88 556 TRP A N 1
ATOM 4411 C CA . TRP A 1 556 ? 14.992 30.828 29.328 1 93.88 556 TRP A CA 1
ATOM 4412 C C . TRP A 1 556 ? 14.961 31.844 30.453 1 93.88 556 TRP A C 1
ATOM 4414 O O . TRP A 1 556 ? 14.242 32.844 30.375 1 93.88 556 TRP A O 1
ATOM 4424 N N . GLU A 1 557 ? 15.695 31.672 31.438 1 91.19 557 GLU A N 1
ATOM 4425 C CA . GLU A 1 557 ? 15.766 32.594 32.562 1 91.19 557 GLU A CA 1
ATOM 4426 C C . GLU A 1 557 ? 16.266 33.969 32.125 1 91.19 557 GLU A C 1
ATOM 4428 O O . GLU A 1 557 ? 15.734 35 32.562 1 91.19 557 GLU A O 1
ATOM 4433 N N . GLU A 1 558 ? 17.203 33.938 31.266 1 90.62 558 GLU A N 1
ATOM 4434 C CA . GLU A 1 558 ? 17.781 35.188 30.781 1 90.62 558 GLU A CA 1
ATOM 4435 C C . GLU A 1 558 ? 16.781 35.969 29.938 1 90.62 558 GLU A C 1
ATOM 4437 O O . GLU A 1 558 ? 16.812 37.219 29.922 1 90.62 558 GLU A O 1
ATOM 4442 N N . THR A 1 559 ? 15.938 35.312 29.25 1 86.12 559 THR A N 1
ATOM 4443 C CA . THR A 1 559 ? 14.984 35.969 28.375 1 86.12 559 THR A CA 1
ATOM 4444 C C . THR A 1 559 ? 13.656 36.219 29.094 1 86.12 559 THR A C 1
ATOM 4446 O O . THR A 1 559 ? 12.711 36.75 28.5 1 86.12 559 THR A O 1
ATOM 4449 N N . GLY A 1 560 ? 13.578 35.812 30.406 1 83.88 560 GLY A N 1
ATOM 4450 C CA . GLY A 1 560 ? 12.383 36.062 31.203 1 83.88 560 GLY A CA 1
ATOM 4451 C C . GLY A 1 560 ? 11.289 35.031 30.953 1 83.88 560 GLY A C 1
ATOM 4452 O O . GLY A 1 560 ? 10.141 35.25 31.344 1 83.88 560 GLY A O 1
ATOM 4453 N N . MET A 1 561 ? 11.648 34 30.234 1 88.06 561 MET A N 1
ATOM 4454 C CA . MET A 1 561 ? 10.695 32.906 29.984 1 88.06 561 MET A CA 1
ATOM 4455 C C . MET A 1 561 ? 10.797 31.844 31.078 1 88.06 561 MET A C 1
ATOM 4457 O O . MET A 1 561 ? 11.852 31.672 31.688 1 88.06 561 MET A O 1
ATOM 4461 N N . ALA A 1 562 ? 9.727 31.156 31.266 1 87.31 562 ALA A N 1
ATOM 4462 C CA . ALA A 1 562 ? 9.664 30.172 32.344 1 87.31 562 ALA A CA 1
ATOM 4463 C C . ALA A 1 562 ? 10.547 28.953 32.031 1 87.31 562 ALA A C 1
ATOM 4465 O O . ALA A 1 562 ? 10.516 28.438 30.906 1 87.31 562 ALA A O 1
ATOM 4466 N N . PRO A 1 563 ? 11.328 28.547 33 1 92.25 563 PRO A N 1
ATOM 4467 C CA . PRO A 1 563 ? 12.062 27.297 32.844 1 92.25 563 PRO A CA 1
ATOM 4468 C C . PRO A 1 563 ? 11.141 26.078 32.844 1 92.25 563 PRO A C 1
ATOM 4470 O O . PRO A 1 563 ? 9.984 26.172 33.281 1 92.25 563 PRO A O 1
ATOM 4473 N N . ASP A 1 564 ? 11.672 24.953 32.375 1 94.25 564 ASP A N 1
ATOM 4474 C CA . ASP A 1 564 ? 10.867 23.734 32.281 1 94.25 564 ASP A CA 1
ATOM 4475 C C . ASP A 1 564 ? 10.688 23.062 33.625 1 94.25 564 ASP A C 1
ATOM 4477 O O . ASP A 1 564 ? 11.609 23.047 34.438 1 94.25 564 ASP A O 1
ATOM 4481 N N . GLU A 1 565 ? 9.508 22.594 33.875 1 88.75 565 GLU A N 1
ATOM 4482 C CA . GLU A 1 565 ? 9.172 21.828 35.062 1 88.75 565 GLU A CA 1
ATOM 4483 C C . GLU A 1 565 ? 8.969 20.359 34.75 1 88.75 565 GLU A C 1
ATOM 4485 O O . GLU A 1 565 ? 8.117 20 33.938 1 88.75 565 GLU A O 1
ATOM 4490 N N . ARG A 1 566 ? 9.844 19.484 35.312 1 85.19 566 ARG A N 1
ATOM 4491 C CA . ARG A 1 566 ? 9.703 18.047 35.125 1 85.19 566 ARG A CA 1
ATOM 4492 C C . ARG A 1 566 ? 9.531 17.344 36.469 1 85.19 566 ARG A C 1
ATOM 4494 O O . ARG A 1 566 ? 10.055 17.781 37.5 1 85.19 566 ARG A O 1
ATOM 4501 N N . MET B 1 1 ? -55.156 -31.891 -12.656 1 25.58 1 MET B N 1
ATOM 4502 C CA . MET B 1 1 ? -53.938 -31.578 -11.883 1 25.58 1 MET B CA 1
ATOM 4503 C C . MET B 1 1 ? -53.406 -30.203 -12.266 1 25.58 1 MET B C 1
ATOM 4505 O O . MET B 1 1 ? -53.031 -29.984 -13.43 1 25.58 1 MET B O 1
ATOM 4509 N N . ALA B 1 2 ? -53.938 -29.297 -11.586 1 38.94 2 ALA B N 1
ATOM 4510 C CA . ALA B 1 2 ? -53.719 -27.891 -11.922 1 38.94 2 ALA B CA 1
ATOM 4511 C C . ALA B 1 2 ? -52.25 -27.578 -12.094 1 38.94 2 ALA B C 1
ATOM 4513 O O . ALA B 1 2 ? -51.438 -27.844 -11.211 1 38.94 2 ALA B O 1
ATOM 4514 N N . PHE B 1 3 ? -51.812 -27.547 -13.32 1 37.59 3 PHE B N 1
ATOM 4515 C CA . PHE B 1 3 ? -50.5 -27.188 -13.797 1 37.59 3 PHE B CA 1
ATOM 4516 C C . PHE B 1 3 ? -50 -25.891 -13.141 1 37.59 3 PHE B C 1
ATOM 4518 O O . PHE B 1 3 ? -50.656 -24.859 -13.242 1 37.59 3 PHE B O 1
ATOM 4525 N N . LEU B 1 4 ? -49.312 -26.016 -12.039 1 48.06 4 LEU B N 1
ATOM 4526 C CA . LEU B 1 4 ? -48.719 -24.812 -11.43 1 48.06 4 LEU B CA 1
ATOM 4527 C C . LEU B 1 4 ? -48.031 -23.953 -12.477 1 48.06 4 LEU B C 1
ATOM 4529 O O . LEU B 1 4 ? -47.375 -24.469 -13.375 1 48.06 4 LEU B O 1
ATOM 4533 N N . SER B 1 5 ? -48.531 -22.812 -12.695 1 50.84 5 SER B N 1
ATOM 4534 C CA . SER B 1 5 ? -47.906 -21.859 -13.602 1 50.84 5 SER B CA 1
ATOM 4535 C C . SER B 1 5 ? -46.406 -21.734 -13.328 1 50.84 5 SER B C 1
ATOM 4537 O O . SER B 1 5 ? -45.938 -22.078 -12.234 1 50.84 5 SER B O 1
ATOM 4539 N N . SER B 1 6 ? -45.562 -21.484 -14.383 1 54.94 6 SER B N 1
ATOM 4540 C CA . SER B 1 6 ? -44.094 -21.344 -14.367 1 54.94 6 SER B CA 1
ATOM 4541 C C . SER B 1 6 ? -43.656 -20.406 -13.25 1 54.94 6 SER B C 1
ATOM 4543 O O . SER B 1 6 ? -42.625 -20.672 -12.586 1 54.94 6 SER B O 1
ATOM 4545 N N . THR B 1 7 ? -44.438 -19.422 -13.023 1 57.75 7 THR B N 1
ATOM 4546 C CA . THR B 1 7 ? -44.125 -18.453 -11.977 1 57.75 7 THR B CA 1
ATOM 4547 C C . THR B 1 7 ? -44.312 -19.078 -10.594 1 57.75 7 THR B C 1
ATOM 4549 O O . THR B 1 7 ? -43.5 -18.875 -9.695 1 57.75 7 THR B O 1
ATOM 4552 N N . GLU B 1 8 ? -45.312 -19.797 -10.469 1 55.56 8 GLU B N 1
ATOM 4553 C CA . GLU B 1 8 ? -45.625 -20.406 -9.18 1 55.56 8 GLU B CA 1
ATOM 4554 C C . GLU B 1 8 ? -44.625 -21.516 -8.852 1 55.56 8 GLU B C 1
ATOM 4556 O O . GLU B 1 8 ? -44.156 -21.641 -7.719 1 55.56 8 GLU B O 1
ATOM 4561 N N . ALA B 1 9 ? -44.188 -22.25 -9.859 1 55.62 9 ALA B N 1
ATOM 4562 C CA . ALA B 1 9 ? -43.188 -23.297 -9.68 1 55.62 9 ALA B CA 1
ATOM 4563 C C . ALA B 1 9 ? -41.844 -22.703 -9.305 1 55.62 9 ALA B C 1
ATOM 4565 O O . ALA B 1 9 ? -41.125 -23.25 -8.445 1 55.62 9 ALA B O 1
ATOM 4566 N N . THR B 1 10 ? -41.594 -21.531 -9.898 1 58.84 10 THR B N 1
ATOM 4567 C CA . THR B 1 10 ? -40.344 -20.828 -9.578 1 58.84 10 THR B CA 1
ATOM 4568 C C . THR B 1 10 ? -40.406 -20.297 -8.148 1 58.84 10 THR B C 1
ATOM 4570 O O . THR B 1 10 ? -39.406 -20.406 -7.41 1 58.84 10 THR B O 1
ATOM 4573 N N . VAL B 1 11 ? -41.562 -19.812 -7.758 1 58.97 11 VAL B N 1
ATOM 4574 C CA . VAL B 1 11 ? -41.719 -19.281 -6.406 1 58.97 11 VAL B CA 1
ATOM 4575 C C . VAL B 1 11 ? -41.656 -20.438 -5.395 1 58.97 11 VAL B C 1
ATOM 4577 O O . VAL B 1 11 ? -41 -20.328 -4.367 1 58.97 11 VAL B O 1
ATOM 4580 N N . ILE B 1 12 ? -42.219 -21.531 -5.652 1 56.81 12 ILE B N 1
ATOM 4581 C CA . ILE B 1 12 ? -42.219 -22.688 -4.758 1 56.81 12 ILE B CA 1
ATOM 4582 C C . ILE B 1 12 ? -40.812 -23.281 -4.695 1 56.81 12 ILE B C 1
ATOM 4584 O O . ILE B 1 12 ? -40.312 -23.641 -3.617 1 56.81 12 ILE B O 1
ATOM 4588 N N . LEU B 1 13 ? -40.156 -23.312 -5.785 1 57.03 13 LEU B N 1
ATOM 4589 C CA . LEU B 1 13 ? -38.781 -23.781 -5.797 1 57.03 13 LEU B CA 1
ATOM 4590 C C . LEU B 1 13 ? -37.875 -22.844 -5 1 57.03 13 LEU B C 1
ATOM 4592 O O . LEU B 1 13 ? -37 -23.297 -4.258 1 57.03 13 LEU B O 1
ATOM 4596 N N . ILE B 1 14 ? -38.25 -21.562 -5.102 1 59.41 14 ILE B N 1
ATOM 4597 C CA . ILE B 1 14 ? -37.469 -20.594 -4.324 1 59.41 14 ILE B CA 1
ATOM 4598 C C . ILE B 1 14 ? -37.812 -20.734 -2.842 1 59.41 14 ILE B C 1
ATOM 4600 O O . ILE B 1 14 ? -36.906 -20.75 -1.994 1 59.41 14 ILE B O 1
ATOM 4604 N N . LEU B 1 15 ? -39.062 -20.969 -2.512 1 59.03 15 LEU B N 1
ATOM 4605 C CA . LEU B 1 15 ? -39.5 -21.094 -1.117 1 59.03 15 LEU B CA 1
ATOM 4606 C C . LEU B 1 15 ? -39 -22.406 -0.527 1 59.03 15 LEU B C 1
ATOM 4608 O O . LEU B 1 15 ? -38.594 -22.469 0.628 1 59.03 15 LEU B O 1
ATOM 4612 N N . SER B 1 16 ? -39.062 -23.516 -1.21 1 57.56 16 SER B N 1
ATOM 4613 C CA . SER B 1 16 ? -38.562 -24.812 -0.734 1 57.56 16 SER B CA 1
ATOM 4614 C C . SER B 1 16 ? -37.031 -24.781 -0.578 1 57.56 16 SER B C 1
ATOM 4616 O O . SER B 1 16 ? -36.5 -25.312 0.396 1 57.56 16 SER B O 1
ATOM 4618 N N . ALA B 1 17 ? -36.375 -24.188 -1.46 1 56.53 17 ALA B N 1
ATOM 4619 C CA . ALA B 1 17 ? -34.938 -24.031 -1.333 1 56.53 17 ALA B CA 1
ATOM 4620 C C . ALA B 1 17 ? -34.594 -23.141 -0.143 1 56.53 17 ALA B C 1
ATOM 4622 O O . ALA B 1 17 ? -33.656 -23.438 0.604 1 56.53 17 ALA B O 1
ATOM 4623 N N . LEU B 1 18 ? -35.438 -22.156 0.094 1 57.12 18 LEU B N 1
ATOM 4624 C CA . LEU B 1 18 ? -35.281 -21.312 1.275 1 57.12 18 LEU B CA 1
ATOM 4625 C C . LEU B 1 18 ? -35.562 -22.109 2.549 1 57.12 18 LEU B C 1
ATOM 4627 O O . LEU B 1 18 ? -34.844 -21.938 3.553 1 57.12 18 LEU B O 1
ATOM 4631 N N . PHE B 1 19 ? -36.562 -22.953 2.568 1 56.78 19 PHE B N 1
ATOM 4632 C CA . PHE B 1 19 ? -36.906 -23.781 3.721 1 56.78 19 PHE B CA 1
ATOM 4633 C C . PHE B 1 19 ? -35.812 -24.812 3.998 1 56.78 19 PHE B C 1
ATOM 4635 O O . PHE B 1 19 ? -35.406 -24.984 5.148 1 56.78 19 PHE B O 1
ATOM 4642 N N . VAL B 1 20 ? -35.344 -25.516 3.055 1 54.53 20 VAL B N 1
ATOM 4643 C CA . VAL B 1 20 ? -34.281 -26.484 3.266 1 54.53 20 VAL B CA 1
ATOM 4644 C C . VAL B 1 20 ? -33.031 -25.766 3.758 1 54.53 20 VAL B C 1
ATOM 4646 O O . VAL B 1 20 ? -32.344 -26.234 4.684 1 54.53 20 VAL B O 1
ATOM 4649 N N . ALA B 1 21 ? -32.688 -24.688 3.164 1 53.03 21 ALA B N 1
ATOM 4650 C CA . ALA B 1 21 ? -31.562 -23.875 3.604 1 53.03 21 ALA B CA 1
ATOM 4651 C C . ALA B 1 21 ? -31.75 -23.406 5.043 1 53.03 21 ALA B C 1
ATOM 4653 O O . ALA B 1 21 ? -30.797 -23.406 5.832 1 53.03 21 ALA B O 1
ATOM 4654 N N . PHE B 1 22 ? -32.938 -23.031 5.379 1 52.47 22 PHE B N 1
ATOM 4655 C CA . PHE B 1 22 ? -33.281 -22.656 6.742 1 52.47 22 PHE B CA 1
ATOM 4656 C C . PHE B 1 22 ? -33.094 -23.844 7.691 1 52.47 22 PHE B C 1
ATOM 4658 O O . PHE B 1 22 ? -32.562 -23.688 8.781 1 52.47 22 PHE B O 1
ATOM 4665 N N . VAL B 1 23 ? -33.562 -24.984 7.309 1 51.25 23 VAL B N 1
ATOM 4666 C CA . VAL B 1 23 ? -33.469 -26.172 8.164 1 51.25 23 VAL B CA 1
ATOM 4667 C C . VAL B 1 23 ? -32.031 -26.609 8.305 1 51.25 23 VAL B C 1
ATOM 4669 O O . VAL B 1 23 ? -31.578 -26.984 9.391 1 51.25 23 VAL B O 1
ATOM 4672 N N . GLN B 1 24 ? -31.344 -26.594 7.266 1 50.75 24 GLN B N 1
ATOM 4673 C CA . GLN B 1 24 ? -29.938 -27.016 7.32 1 50.75 24 GLN B CA 1
ATOM 4674 C C . GLN B 1 24 ? -29.094 -26 8.094 1 50.75 24 GLN B C 1
ATOM 4676 O O . GLN B 1 24 ? -28.125 -26.359 8.75 1 50.75 24 GLN B O 1
ATOM 4681 N N . SER B 1 25 ? -29.375 -24.781 7.977 1 48.91 25 SER B N 1
ATOM 4682 C CA . SER B 1 25 ? -28.672 -23.781 8.789 1 48.91 25 SER B CA 1
ATOM 4683 C C . SER B 1 25 ? -28.891 -24.031 10.273 1 48.91 25 SER B C 1
ATOM 4685 O O . SER B 1 25 ? -28.031 -23.719 11.094 1 48.91 25 SER B O 1
ATOM 4687 N N . ARG B 1 26 ? -30.156 -24.453 10.625 1 46.06 26 ARG B N 1
ATOM 4688 C CA . ARG B 1 26 ? -30.484 -24.578 12.039 1 46.06 26 ARG B CA 1
ATOM 4689 C C . ARG B 1 26 ? -29.828 -25.812 12.641 1 46.06 26 ARG B C 1
ATOM 4691 O O . ARG B 1 26 ? -29.812 -25.984 13.859 1 46.06 26 ARG B O 1
ATOM 4698 N N . LYS B 1 27 ? -29.641 -26.766 11.852 1 45.59 27 LYS B N 1
ATOM 4699 C CA . LYS B 1 27 ? -29.219 -28.016 12.461 1 45.59 27 LYS B CA 1
ATOM 4700 C C . LYS B 1 27 ? -27.781 -27.922 12.969 1 45.59 27 LYS B C 1
ATOM 4702 O O . LYS B 1 27 ? -27.188 -28.938 13.328 1 45.59 27 LYS B O 1
ATOM 4707 N N . THR B 1 28 ? -27.016 -26.891 12.594 1 46.84 28 THR B N 1
ATOM 4708 C CA . THR B 1 28 ? -25.734 -26.906 13.281 1 46.84 28 THR B CA 1
ATOM 4709 C C . THR B 1 28 ? -25.922 -26.953 14.797 1 46.84 28 THR B C 1
ATOM 4711 O O . THR B 1 28 ? -26.484 -26.016 15.375 1 46.84 28 THR B O 1
ATOM 4714 N N . GLY B 1 29 ? -26.219 -27.953 15.258 1 46.59 29 GLY B N 1
ATOM 4715 C CA . GLY B 1 29 ? -26.281 -28.141 16.703 1 46.59 29 GLY B CA 1
ATOM 4716 C C . GLY B 1 29 ? -25.359 -27.203 17.469 1 46.59 29 GLY B C 1
ATOM 4717 O O . GLY B 1 29 ? -24.703 -26.344 16.875 1 46.59 29 GLY B O 1
ATOM 4718 N N . ASN B 1 30 ? -25.047 -27.562 18.891 1 53.44 30 ASN B N 1
ATOM 4719 C CA . ASN B 1 30 ? -24.344 -26.922 19.984 1 53.44 30 ASN B CA 1
ATOM 4720 C C . ASN B 1 30 ? -22.891 -26.625 19.625 1 53.44 30 ASN B C 1
ATOM 4722 O O . ASN B 1 30 ? -22.062 -26.406 20.516 1 53.44 30 ASN B O 1
ATOM 4726 N N . ARG B 1 31 ? -22.406 -26.75 18.359 1 76.69 31 ARG B N 1
ATOM 4727 C CA . ARG B 1 31 ? -20.969 -26.609 18.141 1 76.69 31 ARG B CA 1
ATOM 4728 C C . ARG B 1 31 ? -20.625 -25.203 17.672 1 76.69 31 ARG B C 1
ATOM 4730 O O . ARG B 1 31 ? -21.312 -24.641 16.828 1 76.69 31 ARG B O 1
ATOM 4737 N N . THR B 1 32 ? -19.703 -24.641 18.281 1 90.69 32 THR B N 1
ATOM 4738 C CA . THR B 1 32 ? -19.281 -23.25 18.094 1 90.69 32 THR B CA 1
ATOM 4739 C C . THR B 1 32 ? -18.422 -23.125 16.828 1 90.69 32 THR B C 1
ATOM 4741 O O . THR B 1 32 ? -17.297 -23.641 16.781 1 90.69 32 THR B O 1
ATOM 4744 N N . LEU B 1 33 ? -19.016 -22.609 15.719 1 93.88 33 LEU B N 1
ATOM 4745 C CA . LEU B 1 33 ? -18.25 -22.312 14.508 1 93.88 33 LEU B CA 1
ATOM 4746 C C . LEU B 1 33 ? -17.328 -21.109 14.734 1 93.88 33 LEU B C 1
ATOM 4748 O O . LEU B 1 33 ? -17.547 -20.328 15.648 1 93.88 33 LEU B O 1
ATOM 4752 N N . PRO B 1 34 ? -16.234 -21.016 13.938 1 96.06 34 PRO B N 1
ATOM 4753 C CA . PRO B 1 34 ? -15.422 -19.812 14.039 1 96.06 34 PRO B CA 1
ATOM 4754 C C . PRO B 1 34 ? -16.219 -18.531 13.789 1 96.06 34 PRO B C 1
ATOM 4756 O O . PRO B 1 34 ? -17.281 -18.578 13.148 1 96.06 34 PRO B O 1
ATOM 4759 N N . PRO B 1 35 ? -15.766 -17.422 14.344 1 95.81 35 PRO B N 1
ATOM 4760 C CA . PRO B 1 35 ? -16.453 -16.172 14.062 1 95.81 35 PRO B CA 1
ATOM 4761 C C . PRO B 1 35 ? -16.391 -15.773 12.594 1 95.81 35 PRO B C 1
ATOM 4763 O O . PRO B 1 35 ? -15.633 -16.375 11.82 1 95.81 35 PRO B O 1
ATOM 4766 N N . GLY B 1 36 ? -17.219 -14.875 12.117 1 95.25 36 GLY B N 1
ATOM 4767 C CA . GLY B 1 36 ? -17.203 -14.383 10.75 1 95.25 36 GLY B CA 1
ATOM 4768 C C . GLY B 1 36 ? -18.234 -13.297 10.5 1 95.25 36 GLY B C 1
ATOM 4769 O O . GLY B 1 36 ? -18.969 -12.906 11.406 1 95.25 36 GLY B O 1
ATOM 4770 N N . PRO B 1 37 ? -18.203 -12.758 9.352 1 93.56 37 PRO B N 1
ATOM 4771 C CA . PRO B 1 37 ? -19.156 -11.695 9.008 1 93.56 37 PRO B CA 1
ATOM 4772 C C . PRO B 1 37 ? -20.609 -12.172 9.039 1 93.56 37 PRO B C 1
ATOM 4774 O O . PRO B 1 37 ? -20.875 -13.375 8.977 1 93.56 37 PRO B O 1
ATOM 4777 N N . SER B 1 38 ? -21.453 -11.148 9.172 1 90.94 38 SER B N 1
ATOM 4778 C CA . SER B 1 38 ? -22.875 -11.469 9.195 1 90.94 38 SER B CA 1
ATOM 4779 C C . SER B 1 38 ? -23.328 -12.094 7.871 1 90.94 38 SER B C 1
ATOM 4781 O O . SER B 1 38 ? -22.844 -11.703 6.805 1 90.94 38 SER B O 1
ATOM 4783 N N . LYS B 1 39 ? -24.297 -13.062 7.965 1 88.38 39 LYS B N 1
ATOM 4784 C CA . LYS B 1 39 ? -24.734 -13.828 6.805 1 88.38 39 LYS B CA 1
ATOM 4785 C C . LYS B 1 39 ? -26.141 -13.414 6.363 1 88.38 39 LYS B C 1
ATOM 4787 O O . LYS B 1 39 ? -26.984 -13.094 7.195 1 88.38 39 LYS B O 1
ATOM 4792 N N . ILE B 1 40 ? -26.188 -13.391 5.09 1 83 40 ILE B N 1
ATOM 4793 C CA . ILE B 1 40 ? -27.516 -13.219 4.512 1 83 40 ILE B CA 1
ATOM 4794 C C . ILE B 1 40 ? -28.219 -14.57 4.414 1 83 40 ILE B C 1
ATOM 4796 O O . ILE B 1 40 ? -27.609 -15.555 3.988 1 83 40 ILE B O 1
ATOM 4800 N N . PRO B 1 41 ? -29.516 -14.539 4.695 1 81.06 41 PRO B N 1
ATOM 4801 C CA . PRO B 1 41 ? -30.234 -15.812 4.645 1 81.06 41 PRO B CA 1
ATOM 4802 C C . PRO B 1 41 ? -30.125 -16.5 3.283 1 81.06 41 PRO B C 1
ATOM 4804 O O . PRO B 1 41 ? -30.188 -15.828 2.248 1 81.06 41 PRO B O 1
ATOM 4807 N N . PHE B 1 42 ? -29.812 -17.734 3.227 1 74.81 42 PHE B N 1
ATOM 4808 C CA . PHE B 1 42 ? -29.766 -18.609 2.059 1 74.81 42 PHE B CA 1
ATOM 4809 C C . PHE B 1 42 ? -28.484 -18.375 1.27 1 74.81 42 PHE B C 1
ATOM 4811 O O . PHE B 1 42 ? -27.938 -19.312 0.681 1 74.81 42 PHE B O 1
ATOM 4818 N N . PHE B 1 43 ? -28.031 -17.156 1.336 1 82.19 43 PHE B N 1
ATOM 4819 C CA . PHE B 1 43 ? -26.922 -16.828 0.455 1 82.19 43 PHE B CA 1
ATOM 4820 C C . PHE B 1 43 ? -25.609 -16.719 1.244 1 82.19 43 PHE B C 1
ATOM 4822 O O . PHE B 1 43 ? -24.531 -16.766 0.669 1 82.19 43 PHE B O 1
ATOM 4829 N N . GLY B 1 44 ? -25.812 -16.641 2.584 1 87.94 44 GLY B N 1
ATOM 4830 C CA . GLY B 1 44 ? -24.625 -16.469 3.41 1 87.94 44 GLY B CA 1
ATOM 4831 C C . GLY B 1 44 ? -23.844 -15.211 3.09 1 87.94 44 GLY B C 1
ATOM 4832 O O . GLY B 1 44 ? -24.422 -14.117 3.086 1 87.94 44 GLY B O 1
ATOM 4833 N N . ASN B 1 45 ? -22.594 -15.43 2.723 1 89.38 45 ASN B N 1
ATOM 4834 C CA . ASN B 1 45 ? -21.719 -14.289 2.484 1 89.38 45 ASN B CA 1
ATOM 4835 C C . ASN B 1 45 ? -21.422 -14.117 0.999 1 89.38 45 ASN B C 1
ATOM 4837 O O . ASN B 1 45 ? -20.484 -13.391 0.63 1 89.38 45 ASN B O 1
ATOM 4841 N N . LEU B 1 46 ? -22.109 -14.688 0.132 1 83.06 46 LEU B N 1
ATOM 4842 C CA . LEU B 1 46 ? -21.844 -14.781 -1.301 1 83.06 46 LEU B CA 1
ATOM 4843 C C . LEU B 1 46 ? -21.75 -13.398 -1.928 1 83.06 46 LEU B C 1
ATOM 4845 O O . LEU B 1 46 ? -20.938 -13.18 -2.842 1 83.06 46 LEU B O 1
ATOM 4849 N N . PHE B 1 47 ? -22.469 -12.453 -1.466 1 82.12 47 PHE B N 1
ATOM 4850 C CA . PHE B 1 47 ? -22.547 -11.141 -2.109 1 82.12 47 PHE B CA 1
ATOM 4851 C C . PHE B 1 47 ? -21.594 -10.156 -1.449 1 82.12 47 PHE B C 1
ATOM 4853 O O . PHE B 1 47 ? -21.547 -8.984 -1.835 1 82.12 47 PHE B O 1
ATOM 4860 N N . GLN B 1 48 ? -20.844 -10.57 -0.567 1 86.5 48 GLN B N 1
ATOM 4861 C CA . GLN B 1 48 ? -19.969 -9.68 0.18 1 86.5 48 GLN B CA 1
ATOM 4862 C C . GLN B 1 48 ? -18.531 -9.758 -0.335 1 86.5 48 GLN B C 1
ATOM 4864 O O . GLN B 1 48 ? -17.656 -9.008 0.112 1 86.5 48 GLN B O 1
ATOM 4869 N N . VAL B 1 49 ? -18.328 -10.648 -1.249 1 81.31 49 VAL B N 1
ATOM 4870 C CA . VAL B 1 49 ? -16.953 -10.867 -1.701 1 81.31 49 VAL B CA 1
ATOM 4871 C C . VAL B 1 49 ? -16.906 -10.82 -3.227 1 81.31 49 VAL B C 1
ATOM 4873 O O . VAL B 1 49 ? -17.672 -11.508 -3.902 1 81.31 49 VAL B O 1
ATOM 4876 N N . PRO B 1 50 ? -16 -9.969 -3.775 1 80.5 50 PRO B N 1
ATOM 4877 C CA . PRO B 1 50 ? -15.758 -10.141 -5.211 1 80.5 50 PRO B CA 1
ATOM 4878 C C . PRO B 1 50 ? -15.156 -11.5 -5.559 1 80.5 50 PRO B C 1
ATOM 4880 O O . PRO B 1 50 ? -14.07 -11.836 -5.074 1 80.5 50 PRO B O 1
ATOM 4883 N N . VAL B 1 51 ? -15.758 -12.195 -6.418 1 76.25 51 VAL B N 1
ATOM 4884 C CA . VAL B 1 51 ? -15.43 -13.602 -6.641 1 76.25 51 VAL B CA 1
ATOM 4885 C C . VAL B 1 51 ? -14.07 -13.711 -7.324 1 76.25 51 VAL B C 1
ATOM 4887 O O . VAL B 1 51 ? -13.273 -14.602 -7 1 76.25 51 VAL B O 1
ATOM 4890 N N . LEU B 1 52 ? -13.805 -12.836 -8.211 1 79.88 52 LEU B N 1
ATOM 4891 C CA . LEU B 1 52 ? -12.594 -12.992 -9.008 1 79.88 52 LEU B CA 1
ATOM 4892 C C . LEU B 1 52 ? -11.398 -12.352 -8.312 1 79.88 52 LEU B C 1
ATOM 4894 O O . LEU B 1 52 ? -10.258 -12.562 -8.719 1 79.88 52 LEU B O 1
ATOM 4898 N N . ARG B 1 53 ? -11.617 -11.57 -7.254 1 87.5 53 ARG B N 1
ATOM 4899 C CA . ARG B 1 53 ? -10.547 -10.961 -6.469 1 87.5 53 ARG B CA 1
ATOM 4900 C C . ARG B 1 53 ? -10.93 -10.875 -4.996 1 87.5 53 ARG B C 1
ATOM 4902 O O . ARG B 1 53 ? -11.102 -9.781 -4.457 1 87.5 53 ARG B O 1
ATOM 4909 N N . PRO B 1 54 ? -10.961 -11.969 -4.371 1 89.75 54 PRO B N 1
ATOM 4910 C CA . PRO B 1 54 ? -11.492 -11.992 -3.008 1 89.75 54 PRO B CA 1
ATOM 4911 C C . PRO B 1 54 ? -10.453 -11.617 -1.956 1 89.75 54 PRO B C 1
ATOM 4913 O O . PRO B 1 54 ? -10.805 -11.297 -0.82 1 89.75 54 PRO B O 1
ATOM 4916 N N . TYR B 1 55 ? -9.203 -11.617 -2.295 1 92.44 55 TYR B N 1
ATOM 4917 C CA . TYR B 1 55 ? -8.141 -11.672 -1.295 1 92.44 55 TYR B CA 1
ATOM 4918 C C . TYR B 1 55 ? -8.078 -10.375 -0.499 1 92.44 55 TYR B C 1
ATOM 4920 O O . TYR B 1 55 ? -7.754 -10.383 0.692 1 92.44 55 TYR B O 1
ATOM 4928 N N . PRO B 1 56 ? -8.391 -9.156 -1.095 1 90 56 PRO B N 1
ATOM 4929 C CA . PRO B 1 56 ? -8.375 -7.973 -0.234 1 90 56 PRO B CA 1
ATOM 4930 C C . PRO B 1 56 ? -9.414 -8.039 0.881 1 90 56 PRO B C 1
ATOM 4932 O O . PRO B 1 56 ? -9.117 -7.695 2.029 1 90 56 PRO B O 1
ATOM 4935 N N . LYS B 1 57 ? -10.602 -8.461 0.568 1 92.12 57 LYS B N 1
ATOM 4936 C CA . LYS B 1 57 ? -11.664 -8.586 1.56 1 92.12 57 LYS B CA 1
ATOM 4937 C C . LYS B 1 57 ? -11.344 -9.672 2.578 1 92.12 57 LYS B C 1
ATOM 4939 O O . LYS B 1 57 ? -11.617 -9.516 3.77 1 92.12 57 LYS B O 1
ATOM 4944 N N . PHE B 1 58 ? -10.773 -10.734 2.096 1 94.81 58 PHE B N 1
ATOM 4945 C CA . PHE B 1 58 ? -10.406 -11.828 2.982 1 94.81 58 PHE B CA 1
ATOM 4946 C C . PHE B 1 58 ? -9.344 -11.383 3.979 1 94.81 58 PHE B C 1
ATOM 4948 O O . PHE B 1 58 ? -9.344 -11.812 5.133 1 94.81 58 PHE B O 1
ATOM 4955 N N . ARG B 1 59 ? -8.422 -10.562 3.537 1 93.75 59 ARG B N 1
ATOM 4956 C CA . ARG B 1 59 ? -7.426 -10.031 4.457 1 93.75 59 ARG B CA 1
ATOM 4957 C C . ARG B 1 59 ? -8.07 -9.102 5.48 1 93.75 59 ARG B C 1
ATOM 4959 O O . ARG B 1 59 ? -7.719 -9.125 6.66 1 93.75 59 ARG B O 1
ATOM 4966 N N . GLU B 1 60 ? -8.992 -8.219 5.023 1 91 60 GLU B N 1
ATOM 4967 C CA . GLU B 1 60 ? -9.727 -7.348 5.938 1 91 60 GLU B CA 1
ATOM 4968 C C . GLU B 1 60 ? -10.391 -8.148 7.051 1 91 60 GLU B C 1
ATOM 4970 O O . GLU B 1 60 ? -10.312 -7.785 8.227 1 91 60 GLU B O 1
ATOM 4975 N N . TRP B 1 61 ? -11.031 -9.266 6.672 1 95.19 61 TRP B N 1
ATOM 4976 C CA . TRP B 1 61 ? -11.711 -10.125 7.633 1 95.19 61 TRP B CA 1
ATOM 4977 C C . TRP B 1 61 ? -10.711 -10.844 8.523 1 95.19 61 TRP B C 1
ATOM 4979 O O . TRP B 1 61 ? -10.992 -11.109 9.695 1 95.19 61 TRP B O 1
ATOM 4989 N N . ALA B 1 62 ? -9.539 -11.148 7.969 1 95.56 62 ALA B N 1
ATOM 4990 C CA . ALA B 1 62 ? -8.492 -11.766 8.766 1 95.56 62 ALA B CA 1
ATOM 4991 C C . ALA B 1 62 ? -8.07 -10.859 9.922 1 95.56 62 ALA B C 1
ATOM 4993 O O . ALA B 1 62 ? -7.859 -11.328 11.039 1 95.56 62 ALA B O 1
ATOM 4994 N N . LEU B 1 63 ? -7.957 -9.617 9.648 1 89.81 63 LEU B N 1
ATOM 4995 C CA . LEU B 1 63 ? -7.551 -8.648 10.656 1 89.81 63 LEU B CA 1
ATOM 4996 C C . LEU B 1 63 ? -8.656 -8.445 11.695 1 89.81 63 LEU B C 1
ATOM 4998 O O . LEU B 1 63 ? -8.375 -8.203 12.867 1 89.81 63 LEU B O 1
ATOM 5002 N N . LYS B 1 64 ? -9.867 -8.602 11.266 1 91.94 64 LYS B N 1
ATOM 5003 C CA . LYS B 1 64 ? -11.023 -8.359 12.125 1 91.94 64 LYS B CA 1
ATOM 5004 C C . LYS B 1 64 ? -11.32 -9.57 13.008 1 91.94 64 LYS B C 1
ATOM 5006 O O . LYS B 1 64 ? -11.625 -9.43 14.195 1 91.94 64 LYS B O 1
ATOM 5011 N N . TYR B 1 65 ? -11.203 -10.805 12.398 1 95.12 65 TYR B N 1
ATOM 5012 C CA . TYR B 1 65 ? -11.719 -11.984 13.078 1 95.12 65 TYR B CA 1
ATOM 5013 C C . TYR B 1 65 ? -10.578 -12.844 13.617 1 95.12 65 TYR B C 1
ATOM 5015 O O . TYR B 1 65 ? -10.797 -13.727 14.453 1 95.12 65 TYR B O 1
ATOM 5023 N N . GLY B 1 66 ? -9.391 -12.641 13.094 1 93.38 66 GLY B N 1
ATOM 5024 C CA . GLY B 1 66 ? -8.258 -13.305 13.711 1 93.38 66 GLY B CA 1
ATOM 5025 C C . GLY B 1 66 ? -7.75 -14.484 12.906 1 93.38 66 GLY B C 1
ATOM 5026 O O . GLY B 1 66 ? -7.859 -14.508 11.68 1 93.38 66 GLY B O 1
ATOM 5027 N N . PRO B 1 67 ? -7.164 -15.484 13.602 1 95.56 67 PRO B N 1
ATOM 5028 C CA . PRO B 1 67 ? -6.434 -16.578 12.953 1 95.56 67 PRO B CA 1
ATOM 5029 C C . PRO B 1 67 ? -7.34 -17.484 12.125 1 95.56 67 PRO B C 1
ATOM 5031 O O . PRO B 1 67 ? -6.867 -18.156 11.211 1 95.56 67 PRO B O 1
ATOM 5034 N N . ILE B 1 68 ? -8.633 -17.562 12.484 1 97.5 68 ILE B N 1
ATOM 5035 C CA . ILE B 1 68 ? -9.586 -18.406 11.789 1 97.5 68 ILE B CA 1
ATOM 5036 C C . ILE B 1 68 ? -10.953 -17.734 11.758 1 97.5 68 ILE B C 1
ATOM 5038 O O . ILE B 1 68 ? -11.375 -17.109 12.742 1 97.5 68 ILE B O 1
ATOM 5042 N N . TYR B 1 69 ? -11.555 -17.719 10.57 1 97.56 69 TYR B N 1
ATOM 5043 C CA . TYR B 1 69 ? -12.938 -17.266 10.531 1 97.56 69 TYR B CA 1
ATOM 5044 C C . TYR B 1 69 ? -13.773 -18.125 9.586 1 97.56 69 TYR B C 1
ATOM 5046 O O . TYR B 1 69 ? -13.234 -18.984 8.875 1 97.56 69 TYR B O 1
ATOM 5054 N N . HIS B 1 70 ? -15.125 -18.016 9.703 1 96.94 70 HIS B N 1
ATOM 5055 C CA . HIS B 1 70 ? -16.078 -18.859 8.992 1 96.94 70 HIS B CA 1
ATOM 5056 C C . HIS B 1 70 ? -16.938 -18.016 8.031 1 96.94 70 HIS B C 1
ATOM 5058 O O . HIS B 1 70 ? -17.359 -16.922 8.375 1 96.94 70 HIS B O 1
ATOM 5064 N N . LEU B 1 71 ? -17 -18.5 6.84 1 94.44 71 LEU B N 1
ATOM 5065 C CA . LEU B 1 71 ? -17.938 -17.969 5.84 1 94.44 71 LEU B CA 1
ATOM 5066 C C . LEU B 1 71 ? -18.922 -19.047 5.395 1 94.44 71 LEU B C 1
ATOM 5068 O O . LEU B 1 71 ? -18.656 -20.25 5.562 1 94.44 71 LEU B O 1
ATOM 5072 N N . ARG B 1 72 ? -20 -18.562 4.934 1 90.75 72 ARG B N 1
ATOM 5073 C CA . ARG B 1 72 ? -20.953 -19.438 4.266 1 90.75 72 ARG B CA 1
ATOM 5074 C C . ARG B 1 72 ? -21.234 -18.953 2.844 1 90.75 72 ARG B C 1
ATOM 5076 O O . ARG B 1 72 ? -21.703 -17.828 2.643 1 90.75 72 ARG B O 1
ATOM 5083 N N . LEU B 1 73 ? -20.859 -19.75 1.928 1 86.19 73 LEU B N 1
ATOM 5084 C CA . LEU B 1 73 ? -21.156 -19.469 0.528 1 86.19 73 LEU B CA 1
ATOM 5085 C C . LEU B 1 73 ? -22.266 -20.391 0.015 1 86.19 73 LEU B C 1
ATOM 5087 O O . LEU B 1 73 ? -21.984 -21.484 -0.487 1 86.19 73 LEU B O 1
ATOM 5091 N N . GLY B 1 74 ? -23.438 -19.875 0.053 1 81 74 GLY B N 1
ATOM 5092 C CA . GLY B 1 74 ? -24.562 -20.781 -0.09 1 81 74 GLY B CA 1
ATOM 5093 C C . GLY B 1 74 ? -24.656 -21.812 1.028 1 81 74 GLY B C 1
ATOM 5094 O O . GLY B 1 74 ? -24.609 -21.453 2.207 1 81 74 GLY B O 1
ATOM 5095 N N . PRO B 1 75 ? -24.734 -23.031 0.576 1 83.25 75 PRO B N 1
ATOM 5096 C CA . PRO B 1 75 ? -24.797 -24.047 1.625 1 83.25 75 PRO B CA 1
ATOM 5097 C C . PRO B 1 75 ? -23.406 -24.516 2.076 1 83.25 75 PRO B C 1
ATOM 5099 O O . PRO B 1 75 ? -23.297 -25.328 3.002 1 83.25 75 PRO B O 1
ATOM 5102 N N . GLN B 1 76 ? -22.438 -24.031 1.474 1 87.12 76 GLN B N 1
ATOM 5103 C CA . GLN B 1 76 ? -21.094 -24.531 1.724 1 87.12 76 GLN B CA 1
ATOM 5104 C C . GLN B 1 76 ? -20.438 -23.766 2.871 1 87.12 76 GLN B C 1
ATOM 5106 O O . GLN B 1 76 ? -20.422 -22.531 2.877 1 87.12 76 GLN B O 1
ATOM 5111 N N . ASP B 1 77 ? -19.938 -24.516 3.809 1 92.56 77 ASP B N 1
ATOM 5112 C CA . ASP B 1 77 ? -19.125 -23.938 4.875 1 92.56 77 ASP B CA 1
ATOM 5113 C C . ASP B 1 77 ? -17.688 -23.703 4.406 1 92.56 77 ASP B C 1
ATOM 5115 O O . ASP B 1 77 ? -17.062 -24.594 3.811 1 92.56 77 ASP B O 1
ATOM 5119 N N . VAL B 1 78 ? -17.188 -22.516 4.629 1 94.56 78 VAL B N 1
ATOM 5120 C CA . VAL B 1 78 ? -15.828 -22.172 4.262 1 94.56 78 VAL B CA 1
ATOM 5121 C C . VAL B 1 78 ? -15.062 -21.688 5.496 1 94.56 78 VAL B C 1
ATOM 5123 O O . VAL B 1 78 ? -15.484 -20.734 6.156 1 94.56 78 VAL B O 1
ATOM 5126 N N . ILE B 1 79 ? -14.055 -22.391 5.812 1 97.56 79 ILE B N 1
ATOM 5127 C CA . ILE B 1 79 ? -13.164 -22.031 6.91 1 97.56 79 ILE B CA 1
ATOM 5128 C C . ILE B 1 79 ? -11.891 -21.391 6.355 1 97.56 79 ILE B C 1
ATOM 5130 O O . ILE B 1 79 ? -11.227 -21.953 5.496 1 97.56 79 ILE B O 1
ATOM 5134 N N . VAL B 1 80 ? -11.523 -20.203 6.82 1 97.69 80 VAL B N 1
ATOM 5135 C CA . VAL B 1 80 ? -10.352 -19.484 6.324 1 97.69 80 VAL B CA 1
ATOM 5136 C C . VAL B 1 80 ? -9.305 -19.391 7.43 1 97.69 80 VAL B C 1
ATOM 5138 O O . VAL B 1 80 ? -9.586 -18.875 8.516 1 97.69 80 VAL B O 1
ATOM 5141 N N . LEU B 1 81 ? -8.172 -19.953 7.176 1 98 81 LEU B N 1
ATOM 5142 C CA . LEU B 1 81 ? -7.035 -19.906 8.086 1 98 81 LEU B CA 1
ATOM 5143 C C . LEU B 1 81 ? -6.098 -18.766 7.727 1 98 81 LEU B C 1
ATOM 5145 O O . LEU B 1 81 ? -5.547 -18.719 6.621 1 98 81 LEU B O 1
ATOM 5149 N N . ASN B 1 82 ? -5.809 -17.875 8.695 1 96.75 82 ASN B N 1
ATOM 5150 C CA . ASN B 1 82 ? -5.188 -16.609 8.352 1 96.75 82 ASN B CA 1
ATOM 5151 C C . ASN B 1 82 ? -3.781 -16.484 8.938 1 96.75 82 ASN B C 1
ATOM 5153 O O . ASN B 1 82 ? -3.109 -15.469 8.75 1 96.75 82 ASN B O 1
ATOM 5157 N N . THR B 1 83 ? -3.303 -17.469 9.688 1 94.25 83 THR B N 1
ATOM 5158 C CA . THR B 1 83 ? -1.951 -17.469 10.242 1 94.25 83 THR B CA 1
ATOM 5159 C C . THR B 1 83 ? -1.194 -18.719 9.812 1 94.25 83 THR B C 1
ATOM 5161 O O . THR B 1 83 ? -1.806 -19.75 9.508 1 94.25 83 THR B O 1
ATOM 5164 N N . ALA B 1 84 ? 0.102 -18.578 9.789 1 92.44 84 ALA B N 1
ATOM 5165 C CA . ALA B 1 84 ? 0.944 -19.734 9.484 1 92.44 84 ALA B CA 1
ATOM 5166 C C . ALA B 1 84 ? 0.71 -20.859 10.477 1 92.44 84 ALA B C 1
ATOM 5168 O O . ALA B 1 84 ? 0.662 -22.031 10.094 1 92.44 84 ALA B O 1
ATOM 5169 N N . GLU B 1 85 ? 0.517 -20.484 11.68 1 92.38 85 GLU B N 1
ATOM 5170 C CA . GLU B 1 85 ? 0.324 -21.469 12.75 1 92.38 85 GLU B CA 1
ATOM 5171 C C . GLU B 1 85 ? -0.947 -22.281 12.531 1 92.38 85 GLU B C 1
ATOM 5173 O O . GLU B 1 85 ? -0.928 -23.5 12.633 1 92.38 85 GLU B O 1
ATOM 5178 N N . ALA B 1 86 ? -2.004 -21.594 12.25 1 95.69 86 ALA B N 1
ATOM 5179 C CA . ALA B 1 86 ? -3.277 -22.266 12.031 1 95.69 86 ALA B CA 1
ATOM 5180 C C . ALA B 1 86 ? -3.211 -23.188 10.805 1 95.69 86 ALA B C 1
ATOM 5182 O O . ALA B 1 86 ? -3.654 -24.328 10.859 1 95.69 86 ALA B O 1
ATOM 5183 N N . ALA B 1 87 ? -2.686 -22.672 9.742 1 95.75 87 ALA B N 1
ATOM 5184 C CA . ALA B 1 87 ? -2.592 -23.453 8.5 1 95.75 87 ALA B CA 1
ATOM 5185 C C . ALA B 1 87 ? -1.663 -24.641 8.672 1 95.75 87 ALA B C 1
ATOM 5187 O O . ALA B 1 87 ? -1.973 -25.75 8.219 1 95.75 87 ALA B O 1
ATOM 5188 N N . ASP B 1 88 ? -0.521 -24.438 9.297 1 94.56 88 ASP B N 1
ATOM 5189 C CA . ASP B 1 88 ? 0.421 -25.531 9.531 1 94.56 88 ASP B CA 1
ATOM 5190 C C . ASP B 1 88 ? -0.199 -26.609 10.406 1 94.56 88 ASP B C 1
ATOM 5192 O O . ASP B 1 88 ? 0.004 -27.797 10.164 1 94.56 88 ASP B O 1
ATOM 5196 N N . GLU B 1 89 ? -0.918 -26.203 11.406 1 95.38 89 GLU B N 1
ATOM 5197 C CA . GLU B 1 89 ? -1.545 -27.172 12.289 1 95.38 89 GLU B CA 1
ATOM 5198 C C . GLU B 1 89 ? -2.523 -28.062 11.531 1 95.38 89 GLU B C 1
ATOM 5200 O O . GLU B 1 89 ? -2.502 -29.297 11.68 1 95.38 89 GLU B O 1
ATOM 5205 N N . LEU B 1 90 ? -3.305 -27.469 10.711 1 97.06 90 LEU B N 1
ATOM 5206 C CA . LEU B 1 90 ? -4.355 -28.25 10.062 1 97.06 90 LEU B CA 1
ATOM 5207 C C . LEU B 1 90 ? -3.82 -28.953 8.828 1 97.06 90 LEU B C 1
ATOM 5209 O O . LEU B 1 90 ? -4.133 -30.125 8.594 1 97.06 90 LEU B O 1
ATOM 5213 N N . PHE B 1 91 ? -3.014 -28.297 8.047 1 96.38 91 PHE B N 1
ATOM 5214 C CA . PHE B 1 91 ? -2.656 -28.828 6.738 1 96.38 91 PHE B CA 1
ATOM 5215 C C . PHE B 1 91 ? -1.39 -29.672 6.824 1 96.38 91 PHE B C 1
ATOM 5217 O O . PHE B 1 91 ? -1.104 -30.453 5.922 1 96.38 91 PHE B O 1
ATOM 5224 N N . VAL B 1 92 ? -0.545 -29.5 7.812 1 95.25 92 VAL B N 1
ATOM 5225 C CA . VAL B 1 92 ? 0.693 -30.266 7.93 1 95.25 92 VAL B CA 1
ATOM 5226 C C . VAL B 1 92 ? 0.553 -31.312 9.031 1 95.25 92 VAL B C 1
ATOM 5228 O O . VAL B 1 92 ? 0.622 -32.531 8.766 1 95.25 92 VAL B O 1
ATOM 5231 N N . ASN B 1 93 ? 0.207 -30.875 10.25 1 94.81 93 ASN B N 1
ATOM 5232 C CA . ASN B 1 93 ? 0.159 -31.781 11.391 1 94.81 93 ASN B CA 1
ATOM 5233 C C . ASN B 1 93 ? -1.056 -32.719 11.328 1 94.81 93 ASN B C 1
ATOM 5235 O O . ASN B 1 93 ? -1.005 -33.844 11.797 1 94.81 93 ASN B O 1
ATOM 5239 N N . ARG B 1 94 ? -2.123 -32.219 10.75 1 96.81 94 ARG B N 1
ATOM 5240 C CA . ARG B 1 94 ? -3.34 -33.031 10.625 1 96.81 94 ARG B CA 1
ATOM 5241 C C . ARG B 1 94 ? -3.67 -33.281 9.164 1 96.81 94 ARG B C 1
ATOM 5243 O O . ARG B 1 94 ? -4.836 -33.25 8.766 1 96.81 94 ARG B O 1
ATOM 5250 N N . SER B 1 95 ? -2.678 -33.5 8.43 1 94.62 95 SER B N 1
ATOM 5251 C CA . SER B 1 95 ? -2.789 -33.625 6.977 1 94.62 95 SER B CA 1
ATOM 5252 C C . SER B 1 95 ? -3.703 -34.781 6.578 1 94.62 95 SER B C 1
ATOM 5254 O O . SER B 1 95 ? -4.301 -34.75 5.5 1 94.62 95 SER B O 1
ATOM 5256 N N . LYS B 1 96 ? -3.9 -35.75 7.352 1 93.88 96 LYS B N 1
ATOM 5257 C CA . LYS B 1 96 ? -4.781 -36.875 7.043 1 93.88 96 LYS B CA 1
ATOM 5258 C C . LYS B 1 96 ? -6.219 -36.406 6.848 1 93.88 96 LYS B C 1
ATOM 5260 O O . LYS B 1 96 ? -6.938 -36.938 5.996 1 93.88 96 LYS B O 1
ATOM 5265 N N . SER B 1 97 ? -6.57 -35.375 7.613 1 96.06 97 SER B N 1
ATOM 5266 C CA . SER B 1 97 ? -7.961 -34.938 7.617 1 96.06 97 SER B CA 1
ATOM 5267 C C . SER B 1 97 ? -8.164 -33.75 6.664 1 96.06 97 SER B C 1
ATOM 5269 O O . SER B 1 97 ? -9.297 -33.406 6.32 1 96.06 97 SER B O 1
ATOM 5271 N N . PHE B 1 98 ? -7.043 -33.156 6.219 1 97.5 98 PHE B N 1
ATOM 5272 C CA . PHE B 1 98 ? -7.219 -31.891 5.504 1 97.5 98 PHE B CA 1
ATOM 5273 C C . PHE B 1 98 ? -6.445 -31.906 4.191 1 97.5 98 PHE B C 1
ATOM 5275 O O . PHE B 1 98 ? -6.035 -30.844 3.695 1 97.5 98 PHE B O 1
ATOM 5282 N N . SER B 1 99 ? -6.23 -33.031 3.57 1 97.19 99 SER B N 1
ATOM 5283 C CA . SER B 1 99 ? -5.438 -33.094 2.348 1 97.19 99 SER B CA 1
ATOM 5284 C C . SER B 1 99 ? -6.328 -33.219 1.115 1 97.19 99 SER B C 1
ATOM 5286 O O . SER B 1 99 ? -5.848 -33.125 -0.016 1 97.19 99 SER B O 1
ATOM 5288 N N . SER B 1 100 ? -7.625 -33.406 1.28 1 97.25 100 SER B N 1
ATOM 5289 C CA . SER B 1 100 ? -8.539 -33.375 0.146 1 97.25 100 SER B CA 1
ATOM 5290 C C . SER B 1 100 ? -8.789 -31.953 -0.33 1 97.25 100 SER B C 1
ATOM 5292 O O . SER B 1 100 ? -8.383 -30.984 0.332 1 97.25 100 SER B O 1
ATOM 5294 N N . ARG B 1 101 ? -9.375 -31.828 -1.502 1 94.31 101 ARG B N 1
ATOM 5295 C CA . ARG B 1 101 ? -9.688 -30.531 -2.09 1 94.31 101 ARG B CA 1
ATOM 5296 C C . ARG B 1 101 ? -11.195 -30.328 -2.215 1 94.31 101 ARG B C 1
ATOM 5298 O O . ARG B 1 101 ? -11.961 -31.297 -2.135 1 94.31 101 ARG B O 1
ATOM 5305 N N . SER B 1 102 ? -11.555 -29.125 -2.215 1 88.38 102 SER B N 1
ATOM 5306 C CA . SER B 1 102 ? -12.914 -28.719 -2.568 1 88.38 102 SER B CA 1
ATOM 5307 C C . SER B 1 102 ? -13 -28.297 -4.027 1 88.38 102 SER B C 1
ATOM 5309 O O . SER B 1 102 ? -12.93 -27.094 -4.332 1 88.38 102 SER B O 1
ATOM 5311 N N . PRO B 1 103 ? -13.281 -29.219 -4.879 1 89.12 103 PRO B N 1
ATOM 5312 C CA . PRO B 1 103 ? -13.164 -28.891 -6.301 1 89.12 103 PRO B CA 1
ATOM 5313 C C . PRO B 1 103 ? -14.328 -28.031 -6.809 1 89.12 103 PRO B C 1
ATOM 5315 O O . PRO B 1 103 ? -15.469 -28.234 -6.398 1 89.12 103 PRO B O 1
ATOM 5318 N N . PRO B 1 104 ? -14.008 -27.125 -7.711 1 88.69 104 PRO B N 1
ATOM 5319 C CA . PRO B 1 104 ? -15.102 -26.484 -8.43 1 88.69 104 PRO B CA 1
ATOM 5320 C C . PRO B 1 104 ? -15.828 -27.438 -9.383 1 88.69 104 PRO B C 1
ATOM 5322 O O . PRO B 1 104 ? -15.195 -28.062 -10.227 1 88.69 104 PRO B O 1
ATOM 5325 N N . HIS B 1 105 ? -17.062 -27.453 -9.32 1 90.31 105 HIS B N 1
ATOM 5326 C CA . HIS B 1 105 ? -17.875 -28.438 -10.031 1 90.31 105 HIS B CA 1
ATOM 5327 C C . HIS B 1 105 ? -17.672 -28.328 -11.539 1 90.31 105 HIS B C 1
ATOM 5329 O O . HIS B 1 105 ? -17.359 -29.328 -12.195 1 90.31 105 HIS B O 1
ATOM 5335 N N . VAL B 1 106 ? -17.766 -27.156 -12 1 91.5 106 VAL B N 1
ATOM 5336 C CA . VAL B 1 106 ? -17.719 -26.984 -13.453 1 91.5 106 VAL B CA 1
ATOM 5337 C C . VAL B 1 106 ? -16.312 -27.281 -13.969 1 91.5 106 VAL B C 1
ATOM 5339 O O . VAL B 1 106 ? -16.156 -28.016 -14.945 1 91.5 106 VAL B O 1
ATOM 5342 N N . ALA B 1 107 ? -15.305 -26.812 -13.328 1 92.06 107 ALA B N 1
ATOM 5343 C CA . ALA B 1 107 ? -13.922 -26.938 -13.789 1 92.06 107 ALA B CA 1
ATOM 5344 C C . ALA B 1 107 ? -13.406 -28.359 -13.602 1 92.06 107 ALA B C 1
ATOM 5346 O O . ALA B 1 107 ? -12.656 -28.859 -14.438 1 92.06 107 ALA B O 1
ATOM 5347 N N . HIS B 1 108 ? -13.828 -28.984 -12.539 1 93.5 108 HIS B N 1
ATOM 5348 C CA . HIS B 1 108 ? -13.25 -30.297 -12.227 1 93.5 108 HIS B CA 1
ATOM 5349 C C . HIS B 1 108 ? -14.164 -31.422 -12.695 1 93.5 108 HIS B C 1
ATOM 5351 O O . HIS B 1 108 ? -13.75 -32.25 -13.508 1 93.5 108 HIS B O 1
ATOM 5357 N N . ASP B 1 109 ? -15.391 -31.422 -12.312 1 93.38 109 ASP B N 1
ATOM 5358 C CA . ASP B 1 109 ? -16.281 -32.562 -12.594 1 93.38 109 ASP B CA 1
ATOM 5359 C C . ASP B 1 109 ? -16.641 -32.625 -14.07 1 93.38 109 ASP B C 1
ATOM 5361 O O . ASP B 1 109 ? -16.797 -33.719 -14.633 1 93.38 109 ASP B O 1
ATOM 5365 N N . ILE B 1 110 ? -16.781 -31.422 -14.602 1 94.38 110 ILE B N 1
ATOM 5366 C CA . ILE B 1 110 ? -17.281 -31.406 -15.969 1 94.38 110 ILE B CA 1
ATOM 5367 C C . ILE B 1 110 ? -16.125 -31.188 -16.938 1 94.38 110 ILE B C 1
ATOM 5369 O O . ILE B 1 110 ? -15.789 -32.062 -17.734 1 94.38 110 ILE B O 1
ATOM 5373 N N . MET B 1 111 ? -15.43 -30.109 -16.766 1 94.75 111 MET B N 1
ATOM 5374 C CA . MET B 1 111 ? -14.422 -29.688 -17.719 1 94.75 111 MET B CA 1
ATOM 5375 C C . MET B 1 111 ? -13.242 -30.656 -17.734 1 94.75 111 MET B C 1
ATOM 5377 O O . MET B 1 111 ? -12.602 -30.844 -18.781 1 94.75 111 MET B O 1
ATOM 5381 N N . SER B 1 112 ? -12.984 -31.344 -16.625 1 95.19 112 SER B N 1
ATOM 5382 C CA . SER B 1 112 ? -11.836 -32.25 -16.562 1 95.19 112 SER B CA 1
ATOM 5383 C C . SER B 1 112 ? -12.273 -33.688 -16.328 1 95.19 112 SER B C 1
ATOM 5385 O O . SER B 1 112 ? -11.445 -34.562 -16.062 1 95.19 112 SER B O 1
ATOM 5387 N N . ALA B 1 113 ? -13.578 -33.906 -16.359 1 95.56 113 ALA B N 1
ATOM 5388 C CA . ALA B 1 113 ? -14.141 -35.219 -16.125 1 95.56 113 ALA B CA 1
ATOM 5389 C C . ALA B 1 113 ? -13.711 -35.781 -14.766 1 95.56 113 ALA B C 1
ATOM 5391 O O . ALA B 1 113 ? -13.492 -36.969 -14.609 1 95.56 113 ALA B O 1
ATOM 5392 N N . GLY B 1 114 ? -13.438 -34.875 -13.906 1 95.38 114 GLY B N 1
ATOM 5393 C CA . GLY B 1 114 ? -13.062 -35.25 -12.555 1 95.38 114 GLY B CA 1
ATOM 5394 C C . GLY B 1 114 ? -11.648 -35.781 -12.453 1 95.38 114 GLY B C 1
ATOM 5395 O O . GLY B 1 114 ? -11.32 -36.5 -11.523 1 95.38 114 GLY B O 1
ATOM 5396 N N . GLN B 1 115 ? -10.828 -35.438 -13.422 1 96 115 GLN B N 1
ATOM 5397 C CA . GLN B 1 115 ? -9.547 -36.125 -13.5 1 96 115 GLN B CA 1
ATOM 5398 C C . GLN B 1 115 ? -8.383 -35.188 -13.211 1 96 115 GLN B C 1
ATOM 5400 O O . GLN B 1 115 ? -7.219 -35.562 -13.289 1 96 115 GLN B O 1
ATOM 5405 N N . ARG B 1 116 ? -8.586 -33.969 -12.812 1 94.88 116 ARG B N 1
ATOM 5406 C CA . ARG B 1 116 ? -7.508 -33.031 -12.578 1 94.88 116 ARG B CA 1
ATOM 5407 C C . ARG B 1 116 ? -6.836 -33.281 -11.234 1 94.88 116 ARG B C 1
ATOM 5409 O O . ARG B 1 116 ? -7.477 -33.219 -10.188 1 94.88 116 ARG B O 1
ATOM 5416 N N . LEU B 1 117 ? -5.582 -33.5 -11.312 1 95.25 117 LEU B N 1
ATOM 5417 C CA . LEU B 1 117 ? -4.809 -33.906 -10.148 1 95.25 117 LEU B CA 1
ATOM 5418 C C . LEU B 1 117 ? -4.949 -32.875 -9.023 1 95.25 117 LEU B C 1
ATOM 5420 O O . LEU B 1 117 ? -5.066 -33.25 -7.852 1 95.25 117 LEU B O 1
ATOM 5424 N N . VAL B 1 118 ? -4.969 -31.625 -9.328 1 92.69 118 VAL B N 1
ATOM 5425 C CA . VAL B 1 118 ? -4.945 -30.562 -8.344 1 92.69 118 VAL B CA 1
ATOM 5426 C C . VAL B 1 118 ? -6.227 -30.594 -7.512 1 92.69 118 VAL B C 1
ATOM 5428 O O . VAL B 1 118 ? -6.227 -30.172 -6.348 1 92.69 118 VAL B O 1
ATOM 5431 N N . PHE B 1 119 ? -7.309 -31.203 -8.039 1 94.44 119 PHE B N 1
ATOM 5432 C CA . PHE B 1 119 ? -8.602 -31.125 -7.363 1 94.44 119 PHE B CA 1
ATOM 5433 C C . PHE B 1 119 ? -9.047 -32.5 -6.887 1 94.44 119 PHE B C 1
ATOM 5435 O O . PHE B 1 119 ? -10.094 -32.625 -6.246 1 94.44 119 PHE B O 1
ATOM 5442 N N . LEU B 1 120 ? -8.234 -33.531 -7.18 1 96 120 LEU B N 1
ATOM 5443 C CA . LEU B 1 120 ? -8.602 -34.875 -6.738 1 96 120 LEU B CA 1
ATOM 5444 C C . LEU B 1 120 ? -8.625 -34.938 -5.215 1 96 120 LEU B C 1
ATOM 5446 O O . LEU B 1 120 ? -7.801 -34.312 -4.543 1 96 120 LEU B O 1
ATOM 5450 N N . PRO B 1 121 ? -9.586 -35.688 -4.676 1 95.56 121 PRO B N 1
ATOM 5451 C CA . PRO B 1 121 ? -9.555 -35.906 -3.229 1 95.56 121 PRO B CA 1
ATOM 5452 C C . PRO B 1 121 ? -8.344 -36.719 -2.785 1 95.56 121 PRO B C 1
ATOM 5454 O O . PRO B 1 121 ? -7.707 -37.375 -3.611 1 95.56 121 PRO B O 1
ATOM 5457 N N . TYR B 1 122 ? -8.055 -36.625 -1.503 1 96.44 122 TYR B N 1
ATOM 5458 C CA . TYR B 1 122 ? -6.953 -37.406 -0.931 1 96.44 122 TYR B CA 1
ATOM 5459 C C . TYR B 1 122 ? -7.312 -38.875 -0.837 1 96.44 122 TYR B C 1
ATOM 5461 O O . TYR B 1 122 ? -7.562 -39.406 0.254 1 96.44 122 TYR B O 1
ATOM 5469 N N . ASP B 1 123 ? -7.285 -39.562 -1.93 1 95.31 123 ASP B N 1
ATOM 5470 C CA . ASP B 1 123 ? -7.609 -40.969 -2.002 1 95.31 123 ASP B CA 1
ATOM 5471 C C . ASP B 1 123 ? -6.602 -41.719 -2.871 1 95.31 123 ASP B C 1
ATOM 5473 O O . ASP B 1 123 ? -5.516 -41.219 -3.158 1 95.31 123 ASP B O 1
ATOM 5477 N N . ARG B 1 124 ? -6.938 -42.906 -3.215 1 96.19 124 ARG B N 1
ATOM 5478 C CA . ARG B 1 124 ? -6.023 -43.812 -3.912 1 96.19 124 ARG B CA 1
ATOM 5479 C C . ARG B 1 124 ? -5.625 -43.25 -5.27 1 96.19 124 ARG B C 1
ATOM 5481 O O . ARG B 1 124 ? -4.453 -43.281 -5.648 1 96.19 124 ARG B O 1
ATOM 5488 N N . GLU B 1 125 ? -6.523 -42.688 -6.016 1 96.31 125 GLU B N 1
ATOM 5489 C CA . GLU B 1 125 ? -6.258 -42.125 -7.332 1 96.31 125 GLU B CA 1
ATOM 5490 C C . GLU B 1 125 ? -5.242 -41 -7.246 1 96.31 125 GLU B C 1
ATOM 5492 O O . GLU B 1 125 ? -4.293 -40.938 -8.031 1 96.31 125 GLU B O 1
ATOM 5497 N N . TRP B 1 126 ? -5.449 -40.094 -6.301 1 97.38 126 TRP B N 1
ATOM 5498 C CA . TRP B 1 126 ? -4.535 -38.969 -6.121 1 97.38 126 TRP B CA 1
ATOM 5499 C C . TRP B 1 126 ? -3.143 -39.469 -5.73 1 97.38 126 TRP B C 1
ATOM 5501 O O . TRP B 1 126 ? -2.141 -39 -6.277 1 97.38 126 TRP B O 1
ATOM 5511 N N . LYS B 1 127 ? -3.072 -40.375 -4.812 1 97.31 127 LYS B N 1
ATOM 5512 C CA . LYS B 1 127 ? -1.797 -40.875 -4.301 1 97.31 127 LYS B CA 1
ATOM 5513 C C . LYS B 1 127 ? -0.966 -41.531 -5.41 1 97.31 127 LYS B C 1
ATOM 5515 O O . LYS B 1 127 ? 0.235 -41.25 -5.516 1 97.31 127 LYS B O 1
ATOM 5520 N N . ILE B 1 128 ? -1.597 -42.281 -6.227 1 97.56 128 ILE B N 1
ATOM 5521 C CA . ILE B 1 128 ? -0.889 -42.969 -7.293 1 97.56 128 ILE B CA 1
ATOM 5522 C C . ILE B 1 128 ? -0.455 -41.969 -8.367 1 97.56 128 ILE B C 1
ATOM 5524 O O . ILE B 1 128 ? 0.681 -42.031 -8.844 1 97.56 128 ILE B O 1
ATOM 5528 N N . ALA B 1 129 ? -1.38 -41.094 -8.719 1 97.44 129 ALA B N 1
ATOM 5529 C CA . ALA B 1 129 ? -1.049 -40.094 -9.719 1 97.44 129 ALA B CA 1
ATOM 5530 C C . ALA B 1 129 ? 0.095 -39.188 -9.234 1 97.44 129 ALA B C 1
ATOM 5532 O O . ALA B 1 129 ? 1.031 -38.906 -9.984 1 97.44 129 ALA B O 1
ATOM 5533 N N . ARG B 1 130 ? 0.006 -38.781 -8 1 96.44 130 ARG B N 1
ATOM 5534 C CA . ARG B 1 130 ? 1.033 -37.906 -7.426 1 96.44 130 ARG B CA 1
ATOM 5535 C C . ARG B 1 130 ? 2.389 -38.594 -7.41 1 96.44 130 ARG B C 1
ATOM 5537 O O . ARG B 1 130 ? 3.412 -38 -7.723 1 96.44 130 ARG B O 1
ATOM 5544 N N . LYS B 1 131 ? 2.373 -39.812 -7 1 96.12 131 LYS B N 1
ATOM 5545 C CA . LYS B 1 131 ? 3.604 -40.594 -6.945 1 96.12 131 LYS B CA 1
ATOM 5546 C C . LYS B 1 131 ? 4.227 -40.75 -8.336 1 96.12 131 LYS B C 1
ATOM 5548 O O . LYS B 1 131 ? 5.445 -40.656 -8.484 1 96.12 131 LYS B O 1
ATOM 5553 N N . SER B 1 132 ? 3.434 -40.969 -9.273 1 95.75 132 SER B N 1
ATOM 5554 C CA . SER B 1 132 ? 3.932 -41.125 -10.641 1 95.75 132 SER B CA 1
ATOM 5555 C C . SER B 1 132 ? 4.637 -39.844 -11.117 1 95.75 132 SER B C 1
ATOM 5557 O O . SER B 1 132 ? 5.668 -39.938 -11.789 1 95.75 132 SER B O 1
ATOM 5559 N N . LEU B 1 133 ? 4.066 -38.75 -10.773 1 94.56 133 LEU B N 1
ATOM 5560 C CA . LEU B 1 133 ? 4.625 -37.469 -11.172 1 94.56 133 LEU B CA 1
ATOM 5561 C C . LEU B 1 133 ? 5.895 -37.156 -10.391 1 94.56 133 LEU B C 1
ATOM 5563 O O . LEU B 1 133 ? 6.836 -36.594 -10.938 1 94.56 133 LEU B O 1
ATOM 5567 N N . HIS B 1 134 ? 5.93 -37.469 -9.156 1 92.81 134 HIS B N 1
ATOM 5568 C CA . HIS B 1 134 ? 7.043 -37.188 -8.258 1 92.81 134 HIS B CA 1
ATOM 5569 C C . HIS B 1 134 ? 8.352 -37.75 -8.805 1 92.81 134 HIS B C 1
ATOM 5571 O O . HIS B 1 134 ? 9.414 -37.156 -8.625 1 92.81 134 HIS B O 1
ATOM 5577 N N . SER B 1 135 ? 8.305 -38.781 -9.453 1 88.69 135 SER B N 1
ATOM 5578 C CA . SER B 1 135 ? 9.492 -39.438 -10 1 88.69 135 SER B CA 1
ATOM 5579 C C . SER B 1 135 ? 10.109 -38.594 -11.117 1 88.69 135 SER B C 1
ATOM 5581 O O . SER B 1 135 ? 11.312 -38.688 -11.383 1 88.69 135 SER B O 1
ATOM 5583 N N . SER B 1 136 ? 9.32 -37.719 -11.648 1 90.06 136 SER B N 1
ATOM 5584 C CA . SER B 1 136 ? 9.781 -36.969 -12.797 1 90.06 136 SER B CA 1
ATOM 5585 C C . SER B 1 136 ? 10.07 -35.5 -12.422 1 90.06 136 SER B C 1
ATOM 5587 O O . SER B 1 136 ? 10.836 -34.812 -13.102 1 90.06 136 SER B O 1
ATOM 5589 N N . ILE B 1 137 ? 9.445 -35.031 -11.375 1 91.06 137 ILE B N 1
ATOM 5590 C CA . ILE B 1 137 ? 9.602 -33.594 -11.125 1 91.06 137 ILE B CA 1
ATOM 5591 C C . ILE B 1 137 ? 10.008 -33.375 -9.672 1 91.06 137 ILE B C 1
ATOM 5593 O O . ILE B 1 137 ? 10.18 -32.219 -9.242 1 91.06 137 ILE B O 1
ATOM 5597 N N . GLY B 1 138 ? 10.234 -34.438 -8.914 1 88.56 138 GLY B N 1
ATOM 5598 C CA . GLY B 1 138 ? 10.664 -34.312 -7.527 1 88.56 138 GLY B CA 1
ATOM 5599 C C . GLY B 1 138 ? 12.078 -33.781 -7.383 1 88.56 138 GLY B C 1
ATOM 5600 O O . GLY B 1 138 ? 12.688 -33.344 -8.367 1 88.56 138 GLY B O 1
ATOM 5601 N N . PRO B 1 139 ? 12.602 -33.781 -6.195 1 87 139 PRO B N 1
ATOM 5602 C CA . PRO B 1 139 ? 13.875 -33.125 -5.895 1 87 139 PRO B CA 1
ATOM 5603 C C . PRO B 1 139 ? 15.039 -33.719 -6.703 1 87 139 PRO B C 1
ATOM 5605 O O . PRO B 1 139 ? 15.844 -32.938 -7.258 1 87 139 PRO B O 1
ATOM 5608 N N . THR B 1 140 ? 15.117 -34.969 -6.816 1 88.25 140 THR B N 1
ATOM 5609 C CA . THR B 1 140 ? 16.203 -35.594 -7.559 1 88.25 140 THR B CA 1
ATOM 5610 C C . THR B 1 140 ? 16.031 -35.406 -9.062 1 88.25 140 THR B C 1
ATOM 5612 O O . THR B 1 140 ? 16.984 -35.062 -9.758 1 88.25 140 THR B O 1
ATOM 5615 N N . ALA B 1 141 ? 14.883 -35.594 -9.484 1 89.62 141 ALA B N 1
ATOM 5616 C CA . ALA B 1 141 ? 14.578 -35.438 -10.906 1 89.62 141 ALA B CA 1
ATOM 5617 C C . ALA B 1 141 ? 14.75 -34 -11.352 1 89.62 141 ALA B C 1
ATOM 5619 O O . ALA B 1 141 ? 15.148 -33.719 -12.492 1 89.62 141 ALA B O 1
ATOM 5620 N N . SER B 1 142 ? 14.461 -33.094 -10.469 1 92.06 142 SER B N 1
ATOM 5621 C CA . SER B 1 142 ? 14.562 -31.672 -10.805 1 92.06 142 SER B CA 1
ATOM 5622 C C . SER B 1 142 ? 15.992 -31.297 -11.164 1 92.06 142 SER B C 1
ATOM 5624 O O . SER B 1 142 ? 16.203 -30.438 -12.031 1 92.06 142 SER B O 1
ATOM 5626 N N . LYS B 1 143 ? 16.953 -31.891 -10.562 1 93.31 143 LYS B N 1
ATOM 5627 C CA . LYS B 1 143 ? 18.359 -31.609 -10.852 1 93.31 143 LYS B CA 1
ATOM 5628 C C . LYS B 1 143 ? 18.734 -32.062 -12.266 1 93.31 143 LYS B C 1
ATOM 5630 O O . LYS B 1 143 ? 19.562 -31.422 -12.922 1 93.31 143 LYS B O 1
ATOM 5635 N N . LYS B 1 144 ? 18.078 -33.062 -12.703 1 92.25 144 LYS B N 1
ATOM 5636 C CA . LYS B 1 144 ? 18.344 -33.562 -14.047 1 92.25 144 LYS B CA 1
ATOM 5637 C C . LYS B 1 144 ? 17.797 -32.625 -15.109 1 92.25 144 LYS B C 1
ATOM 5639 O O . LYS B 1 144 ? 18.172 -32.719 -16.281 1 92.25 144 LYS B O 1
ATOM 5644 N N . LEU B 1 145 ? 16.969 -31.734 -14.688 1 94.62 145 LEU B N 1
ATOM 5645 C CA . LEU B 1 145 ? 16.359 -30.797 -15.625 1 94.62 145 LEU B CA 1
ATOM 5646 C C . LEU B 1 145 ? 17.219 -29.547 -15.789 1 94.62 145 LEU B C 1
ATOM 5648 O O . LEU B 1 145 ? 17 -28.766 -16.719 1 94.62 145 LEU B O 1
ATOM 5652 N N . ARG B 1 146 ? 18.234 -29.359 -14.984 1 96.69 146 ARG B N 1
ATOM 5653 C CA . ARG B 1 146 ? 19.031 -28.125 -14.922 1 96.69 146 ARG B CA 1
ATOM 5654 C C . ARG B 1 146 ? 19.719 -27.844 -16.25 1 96.69 146 ARG B C 1
ATOM 5656 O O . ARG B 1 146 ? 19.797 -26.703 -16.688 1 96.69 146 ARG B O 1
ATOM 5663 N N . PRO B 1 147 ? 20.219 -28.938 -16.953 1 95.94 147 PRO B N 1
ATOM 5664 C CA . PRO B 1 147 ? 20.812 -28.641 -18.266 1 95.94 147 PRO B CA 1
ATOM 5665 C C . PRO B 1 147 ? 19.812 -28.016 -19.234 1 95.94 147 PRO B C 1
ATOM 5667 O O . PRO B 1 147 ? 20.172 -27.078 -19.953 1 95.94 147 PRO B O 1
ATOM 5670 N N . SER B 1 148 ? 18.594 -28.5 -19.219 1 95.81 148 SER B N 1
ATOM 5671 C CA . SER B 1 148 ? 17.562 -27.906 -20.078 1 95.81 148 SER B CA 1
ATOM 5672 C C . SER B 1 148 ? 17.25 -26.484 -19.641 1 95.81 148 SER B C 1
ATOM 5674 O O . SER B 1 148 ? 17.047 -25.609 -20.484 1 95.81 148 SER B O 1
ATOM 5676 N N . GLN B 1 149 ? 17.172 -26.234 -18.344 1 98.12 149 GLN B N 1
ATOM 5677 C CA . GLN B 1 149 ? 16.938 -24.891 -17.828 1 98.12 149 GLN B CA 1
ATOM 5678 C C . GLN B 1 149 ? 18.047 -23.938 -18.219 1 98.12 149 GLN B C 1
ATOM 5680 O O . GLN B 1 149 ? 17.797 -22.781 -18.562 1 98.12 149 GLN B O 1
ATOM 5685 N N . HIS B 1 150 ? 19.25 -24.453 -18.156 1 98.44 150 HIS B N 1
ATOM 5686 C CA . HIS B 1 150 ? 20.406 -23.688 -18.609 1 98.44 150 HIS B CA 1
ATOM 5687 C C . HIS B 1 150 ? 20.281 -23.297 -20.078 1 98.44 150 HIS B C 1
ATOM 5689 O O . HIS B 1 150 ? 20.375 -22.125 -20.422 1 98.44 150 HIS B O 1
ATOM 5695 N N . LEU B 1 151 ? 20.047 -24.297 -20.906 1 98.19 151 LEU B N 1
ATOM 5696 C CA . LEU B 1 151 ? 20 -24.047 -22.344 1 98.19 151 LEU B CA 1
ATOM 5697 C C . LEU B 1 151 ? 18.844 -23.109 -22.703 1 98.19 151 LEU B C 1
ATOM 5699 O O . LEU B 1 151 ? 19.016 -22.188 -23.5 1 98.19 151 LEU B O 1
ATOM 5703 N N . GLU B 1 152 ? 17.672 -23.359 -22.109 1 98.19 152 GLU B N 1
ATOM 5704 C CA . GLU B 1 152 ? 16.516 -22.516 -22.375 1 98.19 152 GLU B CA 1
ATOM 5705 C C . GLU B 1 152 ? 16.75 -21.078 -21.875 1 98.19 152 GLU B C 1
ATOM 5707 O O . GLU B 1 152 ? 16.234 -20.125 -22.469 1 98.19 152 GLU B O 1
ATOM 5712 N N . SER B 1 153 ? 17.484 -20.891 -20.781 1 98.81 153 SER B N 1
ATOM 5713 C CA . SER B 1 153 ? 17.797 -19.562 -20.297 1 98.81 153 SER B CA 1
ATOM 5714 C C . SER B 1 153 ? 18.688 -18.797 -21.281 1 98.81 153 SER B C 1
ATOM 5716 O O . SER B 1 153 ? 18.562 -17.578 -21.422 1 98.81 153 SER B O 1
ATOM 5718 N N . CYS B 1 154 ? 19.594 -19.516 -21.984 1 98.69 154 CYS B N 1
ATOM 5719 C CA . CYS B 1 154 ? 20.422 -18.906 -23.016 1 98.69 154 CYS B CA 1
ATOM 5720 C C . CYS B 1 154 ? 19.562 -18.422 -24.172 1 98.69 154 CYS B C 1
ATOM 5722 O O . CYS B 1 154 ? 19.766 -17.312 -24.688 1 98.69 154 CYS B O 1
ATOM 5724 N N . VAL B 1 155 ? 18.625 -19.234 -24.516 1 98.31 155 VAL B N 1
ATOM 5725 C CA . VAL B 1 155 ? 17.719 -18.891 -25.594 1 98.31 155 VAL B CA 1
ATOM 5726 C C . VAL B 1 155 ? 16.922 -17.641 -25.203 1 98.31 155 VAL B C 1
ATOM 5728 O O . VAL B 1 155 ? 16.781 -16.703 -26 1 98.31 155 VAL B O 1
ATOM 5731 N N . LEU B 1 156 ? 16.391 -17.609 -24 1 98.69 156 LEU B N 1
ATOM 5732 C CA . LEU B 1 156 ? 15.57 -16.516 -23.531 1 98.69 156 LEU B CA 1
ATOM 5733 C C . LEU B 1 156 ? 16.359 -15.203 -23.531 1 98.69 156 LEU B C 1
ATOM 5735 O O . LEU B 1 156 ? 15.844 -14.172 -23.969 1 98.69 156 LEU B O 1
ATOM 5739 N N . LEU B 1 157 ? 17.594 -15.219 -23.047 1 98.81 157 LEU B N 1
ATOM 5740 C CA . LEU B 1 157 ? 18.391 -14 -22.984 1 98.81 157 LEU B CA 1
ATOM 5741 C C . LEU B 1 157 ? 18.641 -13.43 -24.375 1 98.81 157 LEU B C 1
ATOM 5743 O O . LEU B 1 157 ? 18.578 -12.211 -24.578 1 98.81 157 LEU B O 1
ATOM 5747 N N . ASN B 1 158 ? 18.938 -14.328 -25.281 1 98.44 158 ASN B N 1
ATOM 5748 C CA . ASN B 1 158 ? 19.109 -13.875 -26.656 1 98.44 158 ASN B CA 1
ATOM 5749 C C . ASN B 1 158 ? 17.844 -13.25 -27.203 1 98.44 158 ASN B C 1
ATOM 5751 O O . ASN B 1 158 ? 17.891 -12.219 -27.875 1 98.44 158 ASN B O 1
ATOM 5755 N N . ASP B 1 159 ? 16.734 -13.93 -26.953 1 98.31 159 ASP B N 1
ATOM 5756 C CA . ASP B 1 159 ? 15.445 -13.422 -27.422 1 98.31 159 ASP B CA 1
ATOM 5757 C C . ASP B 1 159 ? 15.148 -12.047 -26.828 1 98.31 159 ASP B C 1
ATOM 5759 O O . ASP B 1 159 ? 14.633 -11.164 -27.516 1 98.31 159 ASP B O 1
ATOM 5763 N N . ILE B 1 160 ? 15.406 -11.852 -25.562 1 98.62 160 ILE B N 1
ATOM 5764 C CA . ILE B 1 160 ? 15.156 -10.594 -24.875 1 98.62 160 ILE B CA 1
ATOM 5765 C C . ILE B 1 160 ? 16.031 -9.492 -25.469 1 98.62 160 ILE B C 1
ATOM 5767 O O . ILE B 1 160 ? 15.555 -8.391 -25.734 1 98.62 160 ILE B O 1
ATOM 5771 N N . LEU B 1 161 ? 17.281 -9.773 -25.703 1 98.12 161 LEU B N 1
ATOM 5772 C CA . LEU B 1 161 ? 18.203 -8.797 -26.297 1 98.12 161 LEU B CA 1
ATOM 5773 C C . LEU B 1 161 ? 17.75 -8.422 -27.688 1 98.12 161 LEU B C 1
ATOM 5775 O O . LEU B 1 161 ? 17.828 -7.254 -28.078 1 98.12 161 LEU B O 1
ATOM 5779 N N . SER B 1 162 ? 17.328 -9.398 -28.406 1 97.94 162 SER B N 1
ATOM 5780 C CA . SER B 1 162 ? 16.875 -9.156 -29.781 1 97.94 162 SER B CA 1
ATOM 5781 C C . SER B 1 162 ? 15.57 -8.359 -29.781 1 97.94 162 SER B C 1
ATOM 5783 O O . SER B 1 162 ? 15.32 -7.586 -30.703 1 97.94 162 SER B O 1
ATOM 5785 N N . HIS B 1 163 ? 14.758 -8.555 -28.781 1 97.69 163 HIS B N 1
ATOM 5786 C CA . HIS B 1 163 ? 13.508 -7.812 -28.641 1 97.69 163 HIS B CA 1
ATOM 5787 C C . HIS B 1 163 ? 13.773 -6.32 -28.469 1 97.69 163 HIS B C 1
ATOM 5789 O O . HIS B 1 163 ? 13.047 -5.488 -29.016 1 97.69 163 HIS B O 1
ATOM 5795 N N . GLY B 1 164 ? 14.789 -6 -27.703 1 97.69 164 GLY B N 1
ATOM 5796 C CA . GLY B 1 164 ? 15.211 -4.621 -27.5 1 97.69 164 GLY B CA 1
ATOM 5797 C C . GLY B 1 164 ? 14.094 -3.727 -27 1 97.69 164 GLY B C 1
ATOM 5798 O O . GLY B 1 164 ? 13.531 -3.971 -25.922 1 97.69 164 GLY B O 1
ATOM 5799 N N . ASP B 1 165 ? 13.719 -2.76 -27.797 1 97.38 165 ASP B N 1
ATOM 5800 C CA . ASP B 1 165 ? 12.703 -1.799 -27.375 1 97.38 165 ASP B CA 1
ATOM 5801 C C . ASP B 1 165 ? 11.391 -2.021 -28.125 1 97.38 165 ASP B C 1
ATOM 5803 O O . ASP B 1 165 ? 10.531 -1.135 -28.156 1 97.38 165 ASP B O 1
ATOM 5807 N N . TYR B 1 166 ? 11.227 -3.195 -28.703 1 97.69 166 TYR B N 1
ATOM 5808 C CA . TYR B 1 166 ? 10.117 -3.463 -29.609 1 97.69 166 TYR B CA 1
ATOM 5809 C C . TYR B 1 166 ? 8.781 -3.238 -28.922 1 97.69 166 TYR B C 1
ATOM 5811 O O . TYR B 1 166 ? 7.887 -2.592 -29.469 1 97.69 166 TYR B O 1
ATOM 5819 N N . SER B 1 167 ? 8.57 -3.771 -27.719 1 97.31 167 SER B N 1
ATOM 5820 C CA . SER B 1 167 ? 7.312 -3.621 -27 1 97.31 167 SER B CA 1
ATOM 5821 C C . SER B 1 167 ? 6.98 -2.15 -26.766 1 97.31 167 SER B C 1
ATOM 5823 O O . SER B 1 167 ? 5.816 -1.75 -26.844 1 97.31 167 SER B O 1
ATOM 5825 N N . VAL B 1 168 ? 8.023 -1.369 -26.406 1 97.06 168 VAL B N 1
ATOM 5826 C CA . VAL B 1 168 ? 7.836 0.055 -26.156 1 97.06 168 VAL B CA 1
ATOM 5827 C C . VAL B 1 168 ? 7.559 0.783 -27.469 1 97.06 168 VAL B C 1
ATOM 5829 O O . VAL B 1 168 ? 6.605 1.557 -27.562 1 97.06 168 VAL B O 1
ATOM 5832 N N . ALA B 1 169 ? 8.414 0.49 -28.531 1 96.94 169 ALA B N 1
ATOM 5833 C CA . ALA B 1 169 ? 8.336 1.161 -29.812 1 96.94 169 ALA B CA 1
ATOM 5834 C C . ALA B 1 169 ? 6.973 0.928 -30.469 1 96.94 169 ALA B C 1
ATOM 5836 O O . ALA B 1 169 ? 6.414 1.834 -31.094 1 96.94 169 ALA B O 1
ATOM 5837 N N . GLN B 1 170 ? 6.395 -0.269 -30.312 1 96.44 170 GLN B N 1
ATOM 5838 C CA . GLN B 1 170 ? 5.121 -0.618 -30.922 1 96.44 170 GLN B CA 1
ATOM 5839 C C . GLN B 1 170 ? 3.955 -0.359 -29.984 1 96.44 170 GLN B C 1
ATOM 5841 O O . GLN B 1 170 ? 2.793 -0.517 -30.359 1 96.44 170 GLN B O 1
ATOM 5846 N N . ASN B 1 171 ? 4.242 0.061 -28.766 1 94.25 171 ASN B N 1
ATOM 5847 C CA . ASN B 1 171 ? 3.242 0.295 -27.734 1 94.25 171 ASN B CA 1
ATOM 5848 C C . ASN B 1 171 ? 2.256 -0.866 -27.641 1 94.25 171 ASN B C 1
ATOM 5850 O O . ASN B 1 171 ? 1.046 -0.67 -27.766 1 94.25 171 ASN B O 1
ATOM 5854 N N . LEU B 1 172 ? 2.826 -2.051 -27.391 1 95.19 172 LEU B N 1
ATOM 5855 C CA . LEU B 1 172 ? 2.014 -3.262 -27.359 1 95.19 172 LEU B CA 1
ATOM 5856 C C . LEU B 1 172 ? 1.089 -3.268 -26.156 1 95.19 172 LEU B C 1
ATOM 5858 O O . LEU B 1 172 ? 1.479 -2.836 -25.062 1 95.19 172 LEU B O 1
ATOM 5862 N N . LYS B 1 173 ? -0.166 -3.736 -26.391 1 92.44 173 LYS B N 1
ATOM 5863 C CA . LYS B 1 173 ? -1.199 -3.793 -25.359 1 92.44 173 LYS B CA 1
ATOM 5864 C C . LYS B 1 173 ? -1.868 -5.164 -25.328 1 92.44 173 LYS B C 1
ATOM 5866 O O . LYS B 1 173 ? -1.756 -5.938 -26.281 1 92.44 173 LYS B O 1
ATOM 5871 N N . GLU B 1 174 ? -2.41 -5.473 -24.188 1 90.5 174 GLU B N 1
ATOM 5872 C CA . GLU B 1 174 ? -3.131 -6.734 -24.047 1 90.5 174 GLU B CA 1
ATOM 5873 C C . GLU B 1 174 ? -4.289 -6.82 -25.031 1 90.5 174 GLU B C 1
ATOM 5875 O O . GLU B 1 174 ? -4.949 -5.816 -25.312 1 90.5 174 GLU B O 1
ATOM 5880 N N . GLY B 1 175 ? -4.43 -8 -25.547 1 82.56 175 GLY B N 1
ATOM 5881 C CA . GLY B 1 175 ? -5.578 -8.219 -26.406 1 82.56 175 GLY B CA 1
ATOM 5882 C C . GLY B 1 175 ? -6.879 -8.383 -25.641 1 82.56 175 GLY B C 1
ATOM 5883 O O . GLY B 1 175 ? -6.93 -8.141 -24.438 1 82.56 175 GLY B O 1
ATOM 5884 N N . ALA B 1 176 ? -7.875 -8.688 -26.531 1 75.81 176 ALA B N 1
ATOM 5885 C CA . ALA B 1 176 ? -9.18 -8.953 -25.922 1 75.81 176 ALA B CA 1
ATOM 5886 C C . ALA B 1 176 ? -9.078 -10.039 -24.859 1 75.81 176 ALA B C 1
ATOM 5888 O O . ALA B 1 176 ? -8.328 -11 -25.016 1 75.81 176 ALA B O 1
ATOM 5889 N N . ASP B 1 177 ? -9.602 -9.938 -23.641 1 70.12 177 ASP B N 1
ATOM 5890 C CA . ASP B 1 177 ? -9.703 -10.906 -22.547 1 70.12 177 ASP B CA 1
ATOM 5891 C C . ASP B 1 177 ? -8.352 -11.094 -21.859 1 70.12 177 ASP B C 1
ATOM 5893 O O . ASP B 1 177 ? -8.062 -12.172 -21.344 1 70.12 177 ASP B O 1
ATOM 5897 N N . GLY B 1 178 ? -7.391 -10.211 -22.266 1 77.06 178 GLY B N 1
ATOM 5898 C CA . GLY B 1 178 ? -6.125 -10.25 -21.547 1 77.06 178 GLY B CA 1
ATOM 5899 C C . GLY B 1 178 ? -5.062 -11.07 -22.25 1 77.06 178 GLY B C 1
ATOM 5900 O O . GLY B 1 178 ? -4.082 -11.492 -21.641 1 77.06 178 GLY B O 1
ATOM 5901 N N . VAL B 1 179 ? -5.242 -11.297 -23.5 1 84.62 179 VAL B N 1
ATOM 5902 C CA . VAL B 1 179 ? -4.316 -12.133 -24.266 1 84.62 179 VAL B CA 1
ATOM 5903 C C . VAL B 1 179 ? -2.988 -11.398 -24.438 1 84.62 179 VAL B C 1
ATOM 5905 O O . VAL B 1 179 ? -2.967 -10.211 -24.781 1 84.62 179 VAL B O 1
ATOM 5908 N N . VAL B 1 180 ? -1.938 -12.055 -24.203 1 91.56 180 VAL B N 1
ATOM 5909 C CA . VAL B 1 180 ? -0.597 -11.5 -24.375 1 91.56 180 VAL B CA 1
ATOM 5910 C C . VAL B 1 180 ? -0.191 -11.602 -25.844 1 91.56 180 VAL B C 1
ATOM 5912 O O . VAL B 1 180 ? -0.158 -12.688 -26.422 1 91.56 180 VAL B O 1
ATOM 5915 N N . PRO B 1 181 ? 0.089 -10.484 -26.484 1 94.19 181 PRO B N 1
ATOM 5916 C CA . PRO B 1 181 ? 0.595 -10.562 -27.859 1 94.19 181 PRO B CA 1
ATOM 5917 C C . PRO B 1 181 ? 1.88 -11.383 -27.953 1 94.19 181 PRO B C 1
ATOM 5919 O O . PRO B 1 181 ? 2.746 -11.297 -27.094 1 94.19 181 PRO B O 1
ATOM 5922 N N . GLU B 1 182 ? 2.018 -12.086 -29.031 1 93.94 182 GLU B N 1
ATOM 5923 C CA . GLU B 1 182 ? 3.176 -12.945 -29.25 1 93.94 182 GLU B CA 1
ATOM 5924 C C . GLU B 1 182 ? 4.469 -12.141 -29.266 1 93.94 182 GLU B C 1
ATOM 5926 O O . GLU B 1 182 ? 5.527 -12.641 -28.875 1 93.94 182 GLU B O 1
ATOM 5931 N N . GLU B 1 183 ? 4.32 -10.867 -29.656 1 95.38 183 GLU B N 1
ATOM 5932 C CA . GLU B 1 183 ? 5.504 -10.031 -29.844 1 95.38 183 GLU B CA 1
ATOM 5933 C C . GLU B 1 183 ? 5.898 -9.344 -28.547 1 95.38 183 GLU B C 1
ATOM 5935 O O . GLU B 1 183 ? 6.961 -8.719 -28.469 1 95.38 183 GLU B O 1
ATOM 5940 N N . HIS B 1 184 ? 5.07 -9.406 -27.594 1 97.44 184 HIS B N 1
ATOM 5941 C CA . HIS B 1 184 ? 5.379 -8.742 -26.328 1 97.44 184 HIS B CA 1
ATOM 5942 C C . HIS B 1 184 ? 6.461 -9.5 -25.562 1 97.44 184 HIS B C 1
ATOM 5944 O O . HIS B 1 184 ? 6.57 -10.727 -25.672 1 97.44 184 HIS B O 1
ATOM 5950 N N . TRP B 1 185 ? 7.219 -8.812 -24.75 1 98.19 185 TRP B N 1
ATOM 5951 C CA . TRP B 1 185 ? 8.32 -9.461 -24.047 1 98.19 185 TRP B CA 1
ATOM 5952 C C . TRP B 1 185 ? 7.801 -10.484 -23.047 1 98.19 185 TRP B C 1
ATOM 5954 O O . TRP B 1 185 ? 8.508 -11.438 -22.688 1 98.19 185 TRP B O 1
ATOM 5964 N N . PHE B 1 186 ? 6.559 -10.383 -22.578 1 97.69 186 PHE B N 1
ATOM 5965 C CA . PHE B 1 186 ? 5.945 -11.383 -21.719 1 97.69 186 PHE B CA 1
ATOM 5966 C C . PHE B 1 186 ? 5.941 -12.75 -22.391 1 97.69 186 PHE B C 1
ATOM 5968 O O . PHE B 1 186 ? 6.09 -13.773 -21.719 1 97.69 186 PHE B O 1
ATOM 5975 N N . SER B 1 187 ? 5.75 -12.758 -23.672 1 97.12 187 SER B N 1
ATOM 5976 C CA . SER B 1 187 ? 5.691 -14.016 -24.422 1 97.12 187 SER B CA 1
ATOM 5977 C C . SER B 1 187 ? 7.043 -14.727 -24.406 1 97.12 187 SER B C 1
ATOM 5979 O O . SER B 1 187 ? 7.105 -15.961 -24.422 1 97.12 187 SER B O 1
ATOM 5981 N N . LEU B 1 188 ? 8.109 -13.984 -24.344 1 98.12 188 LEU B N 1
ATOM 5982 C CA . LEU B 1 188 ? 9.445 -14.562 -24.297 1 98.12 188 LEU B CA 1
ATOM 5983 C C . LEU B 1 188 ? 9.648 -15.336 -23 1 98.12 188 LEU B C 1
ATOM 5985 O O . LEU B 1 188 ? 10.156 -16.469 -23.016 1 98.12 188 LEU B O 1
ATOM 5989 N N . ILE B 1 189 ? 9.219 -14.711 -21.906 1 98.31 189 ILE B N 1
ATOM 5990 C CA . ILE B 1 189 ? 9.344 -15.328 -20.594 1 98.31 189 ILE B CA 1
ATOM 5991 C C . ILE B 1 189 ? 8.445 -16.562 -20.516 1 98.31 189 ILE B C 1
ATOM 5993 O O . ILE B 1 189 ? 8.867 -17.625 -20.047 1 98.31 189 ILE B O 1
ATOM 5997 N N . ARG B 1 190 ? 7.273 -16.438 -20.984 1 96.62 190 ARG B N 1
ATOM 5998 C CA . ARG B 1 190 ? 6.312 -17.531 -20.953 1 96.62 190 ARG B CA 1
ATOM 5999 C C . ARG B 1 190 ? 6.801 -18.719 -21.781 1 96.62 190 ARG B C 1
ATOM 6001 O O . ARG B 1 190 ? 6.586 -19.875 -21.406 1 96.62 190 ARG B O 1
ATOM 6008 N N . ARG B 1 191 ? 7.367 -18.375 -22.875 1 97.56 191 ARG B N 1
ATOM 6009 C CA . ARG B 1 191 ? 7.914 -19.438 -23.703 1 97.56 191 ARG B CA 1
ATOM 6010 C C . ARG B 1 191 ? 8.953 -20.266 -22.953 1 97.56 191 ARG B C 1
ATOM 6012 O O . ARG B 1 191 ? 8.953 -21.5 -23.016 1 97.56 191 ARG B O 1
ATOM 6019 N N . TYR B 1 192 ? 9.828 -19.625 -22.266 1 98.12 192 TYR B N 1
ATOM 6020 C CA . TYR B 1 192 ? 10.82 -20.328 -21.469 1 98.12 192 TYR B CA 1
ATOM 6021 C C . TYR B 1 192 ? 10.141 -21.297 -20.484 1 98.12 192 TYR B C 1
ATOM 6023 O O . TYR B 1 192 ? 10.477 -22.484 -20.453 1 98.12 192 TYR B O 1
ATOM 6031 N N . THR B 1 193 ? 9.219 -20.781 -19.703 1 98.19 193 THR B N 1
ATOM 6032 C CA . THR B 1 193 ? 8.609 -21.578 -18.641 1 98.19 193 THR B CA 1
ATOM 6033 C C . THR B 1 193 ? 7.809 -22.734 -19.25 1 98.19 193 THR B C 1
ATOM 6035 O O . THR B 1 193 ? 7.844 -23.859 -18.734 1 98.19 193 THR B O 1
ATOM 6038 N N . THR B 1 194 ? 7.129 -22.438 -20.344 1 97.5 194 THR B N 1
ATOM 6039 C CA . THR B 1 194 ? 6.363 -23.484 -21.016 1 97.5 194 THR B CA 1
ATOM 6040 C C . THR B 1 194 ? 7.293 -24.562 -21.578 1 97.5 194 THR B C 1
ATOM 6042 O O . THR B 1 194 ? 7 -25.75 -21.484 1 97.5 194 THR B O 1
ATOM 6045 N N . SER B 1 195 ? 8.383 -24.109 -22.109 1 97.25 195 SER B N 1
ATOM 6046 C CA . SER B 1 195 ? 9.32 -25.047 -22.719 1 97.25 195 SER B CA 1
ATOM 6047 C C . SER B 1 195 ? 9.898 -26 -21.672 1 97.25 195 SER B C 1
ATOM 6049 O O . SER B 1 195 ? 10.047 -27.188 -21.922 1 97.25 195 SER B O 1
ATOM 6051 N N . ILE B 1 196 ? 10.227 -25.484 -20.531 1 96.94 196 ILE B N 1
ATOM 6052 C CA . ILE B 1 196 ? 10.781 -26.312 -19.469 1 96.94 196 ILE B CA 1
ATOM 6053 C C . ILE B 1 196 ? 9.766 -27.375 -19.062 1 96.94 196 ILE B C 1
ATOM 6055 O O . ILE B 1 196 ? 10.109 -28.562 -18.953 1 96.94 196 ILE B O 1
ATOM 6059 N N . VAL B 1 197 ? 8.547 -27.016 -18.906 1 96.31 197 VAL B N 1
ATOM 6060 C CA . VAL B 1 197 ? 7.512 -27.938 -18.438 1 96.31 197 VAL B CA 1
ATOM 6061 C C . VAL B 1 197 ? 7.188 -28.938 -19.547 1 96.31 197 VAL B C 1
ATOM 6063 O O . VAL B 1 197 ? 6.984 -30.125 -19.281 1 96.31 197 VAL B O 1
ATOM 6066 N N . MET B 1 198 ? 7.152 -28.469 -20.75 1 95.56 198 MET B N 1
ATOM 6067 C CA . MET B 1 198 ? 6.906 -29.359 -21.891 1 95.56 198 MET B CA 1
ATOM 6068 C C . MET B 1 198 ? 8.016 -30.391 -22.016 1 95.56 198 MET B C 1
ATOM 6070 O O . MET B 1 198 ? 7.762 -31.547 -22.359 1 95.56 198 MET B O 1
ATOM 6074 N N . THR B 1 199 ? 9.203 -29.969 -21.75 1 94.06 199 THR B N 1
ATOM 6075 C CA . THR B 1 199 ? 10.352 -30.859 -21.844 1 94.06 199 THR B CA 1
ATOM 6076 C C . THR B 1 199 ? 10.25 -31.984 -20.828 1 94.06 199 THR B C 1
ATOM 6078 O O . THR B 1 199 ? 10.406 -33.156 -21.172 1 94.06 199 THR B O 1
ATOM 6081 N N . VAL B 1 200 ? 9.914 -31.656 -19.625 1 94.5 200 VAL B N 1
ATOM 6082 C CA . VAL B 1 200 ? 9.906 -32.656 -18.578 1 94.5 200 VAL B CA 1
ATOM 6083 C C . VAL B 1 200 ? 8.664 -33.531 -18.703 1 94.5 200 VAL B C 1
ATOM 6085 O O . VAL B 1 200 ? 8.719 -34.75 -18.422 1 94.5 200 VAL B O 1
ATOM 6088 N N . THR B 1 201 ? 7.594 -33.062 -19.234 1 95.75 201 THR B N 1
ATOM 6089 C CA . THR B 1 201 ? 6.324 -33.781 -19.25 1 95.75 201 THR B CA 1
ATOM 6090 C C . THR B 1 201 ? 6.152 -34.594 -20.531 1 95.75 201 THR B C 1
ATOM 6092 O O . THR B 1 201 ? 5.688 -35.719 -20.5 1 95.75 201 THR B O 1
ATOM 6095 N N . TYR B 1 202 ? 6.578 -33.969 -21.719 1 94.31 202 TYR B N 1
ATOM 6096 C CA . TYR B 1 202 ? 6.266 -34.562 -23 1 94.31 202 TYR B CA 1
ATOM 6097 C C . TYR B 1 202 ? 7.527 -34.781 -23.844 1 94.31 202 TYR B C 1
ATOM 6099 O O . TYR B 1 202 ? 7.477 -35.312 -24.938 1 94.31 202 TYR B O 1
ATOM 6107 N N . GLY B 1 203 ? 8.633 -34.281 -23.359 1 91.62 203 GLY B N 1
ATOM 6108 C CA . GLY B 1 203 ? 9.875 -34.438 -24.094 1 91.62 203 GLY B CA 1
ATOM 6109 C C . GLY B 1 203 ? 9.961 -33.562 -25.312 1 91.62 203 GLY B C 1
ATOM 6110 O O . GLY B 1 203 ? 10.664 -33.875 -26.281 1 91.62 203 GLY B O 1
ATOM 6111 N N . LYS B 1 204 ? 9.234 -32.5 -25.297 1 91.38 204 LYS B N 1
ATOM 6112 C CA . LYS B 1 204 ? 9.203 -31.547 -26.391 1 91.38 204 LYS B CA 1
ATOM 6113 C C . LYS B 1 204 ? 9.516 -30.141 -25.906 1 91.38 204 LYS B C 1
ATOM 6115 O O . LYS B 1 204 ? 9.219 -29.797 -24.75 1 91.38 204 LYS B O 1
ATOM 6120 N N . ARG B 1 205 ? 10.094 -29.328 -26.828 1 93.44 205 ARG B N 1
ATOM 6121 C CA . ARG B 1 205 ? 10.391 -27.938 -26.5 1 93.44 205 ARG B CA 1
ATOM 6122 C C . ARG B 1 205 ? 9.414 -27 -27.203 1 93.44 205 ARG B C 1
ATOM 6124 O O . ARG B 1 205 ? 8.828 -27.344 -28.219 1 93.44 205 ARG B O 1
ATOM 6131 N N . ALA B 1 206 ? 9.156 -25.859 -26.625 1 95 206 ALA B N 1
ATOM 6132 C CA . ALA B 1 206 ? 8.57 -24.734 -27.344 1 95 206 ALA B CA 1
ATOM 6133 C C . ALA B 1 206 ? 9.648 -23.938 -28.078 1 95 206 ALA B C 1
ATOM 6135 O O . ALA B 1 206 ? 10.141 -22.922 -27.562 1 95 206 ALA B O 1
ATOM 6136 N N . HIS B 1 207 ? 9.984 -24.312 -29.281 1 94.88 207 HIS B N 1
ATOM 6137 C CA . HIS B 1 207 ? 11.156 -23.781 -29.969 1 94.88 207 HIS B CA 1
ATOM 6138 C C . HIS B 1 207 ? 10.773 -22.594 -30.859 1 94.88 207 HIS B C 1
ATOM 6140 O O . HIS B 1 207 ? 11.633 -22.031 -31.531 1 94.88 207 HIS B O 1
ATOM 6146 N N . LYS B 1 208 ? 9.445 -22.219 -30.844 1 94.31 208 LYS B N 1
ATOM 6147 C CA . LYS B 1 208 ? 8.938 -21.094 -31.625 1 94.31 208 LYS B CA 1
ATOM 6148 C C . LYS B 1 208 ? 7.82 -20.359 -30.891 1 94.31 208 LYS B C 1
ATOM 6150 O O . LYS B 1 208 ? 7.023 -21 -30.188 1 94.31 208 LYS B O 1
ATOM 6155 N N . ILE B 1 209 ? 7.754 -18.984 -31.062 1 94.19 209 ILE B N 1
ATOM 6156 C CA . ILE B 1 209 ? 6.703 -18.219 -30.422 1 94.19 209 ILE B CA 1
ATOM 6157 C C . ILE B 1 209 ? 5.711 -17.719 -31.453 1 94.19 209 ILE B C 1
ATOM 6159 O O . ILE B 1 209 ? 4.504 -17.938 -31.344 1 94.19 209 ILE B O 1
ATOM 6163 N N . ILE B 1 210 ? 6.273 -17.125 -32.531 1 94 210 ILE B N 1
ATOM 6164 C CA . ILE B 1 210 ? 5.453 -16.453 -33.531 1 94 210 ILE B CA 1
ATOM 6165 C C . ILE B 1 210 ? 4.719 -17.5 -34.375 1 94 210 ILE B C 1
ATOM 6167 O O . ILE B 1 210 ? 5.328 -18.453 -34.875 1 94 210 ILE B O 1
ATOM 6171 N N . ASN B 1 211 ? 3.492 -17.312 -34.531 1 93.31 211 ASN B N 1
ATOM 6172 C CA . ASN B 1 211 ? 2.633 -18.172 -35.344 1 93.31 211 ASN B CA 1
ATOM 6173 C C . ASN B 1 211 ? 2.762 -19.641 -34.938 1 93.31 211 ASN B C 1
ATOM 6175 O O . ASN B 1 211 ? 2.967 -20.5 -35.812 1 93.31 211 ASN B O 1
ATOM 6179 N N . ASN B 1 212 ? 2.807 -19.891 -33.688 1 94.12 212 ASN B N 1
ATOM 6180 C CA . ASN B 1 212 ? 2.861 -21.25 -33.156 1 94.12 212 ASN B CA 1
ATOM 6181 C C . ASN B 1 212 ? 1.5 -21.688 -32.625 1 94.12 212 ASN B C 1
ATOM 6183 O O . ASN B 1 212 ? 1.171 -21.453 -31.453 1 94.12 212 ASN B O 1
ATOM 6187 N N . PRO B 1 213 ? 0.758 -22.391 -33.406 1 92.19 213 PRO B N 1
ATOM 6188 C CA . PRO B 1 213 ? -0.614 -22.734 -33.031 1 92.19 213 PRO B CA 1
ATOM 6189 C C . PRO B 1 213 ? -0.683 -23.594 -31.781 1 92.19 213 PRO B C 1
ATOM 6191 O O . PRO B 1 213 ? -1.618 -23.453 -30.984 1 92.19 213 PRO B O 1
ATOM 6194 N N . ARG B 1 214 ? 0.23 -24.484 -31.625 1 91.19 214 ARG B N 1
ATOM 6195 C CA . ARG B 1 214 ? 0.231 -25.344 -30.438 1 91.19 214 ARG B CA 1
ATOM 6196 C C . ARG B 1 214 ? 0.426 -24.5 -29.172 1 91.19 214 ARG B C 1
ATOM 6198 O O . ARG B 1 214 ? -0.276 -24.703 -28.172 1 91.19 214 ARG B O 1
ATOM 6205 N N . LEU B 1 215 ? 1.383 -23.625 -29.234 1 93.31 215 LEU B N 1
ATOM 6206 C CA . LEU B 1 215 ? 1.642 -22.75 -28.094 1 93.31 215 LEU B CA 1
ATOM 6207 C C . LEU B 1 215 ? 0.436 -21.875 -27.812 1 93.31 215 LEU B C 1
ATOM 6209 O O . LEU B 1 215 ? 0.088 -21.656 -26.641 1 93.31 215 LEU B O 1
ATOM 6213 N N . HIS B 1 216 ? -0.189 -21.422 -28.875 1 92.69 216 HIS B N 1
ATOM 6214 C CA . HIS B 1 216 ? -1.385 -20.594 -28.719 1 92.69 216 HIS B CA 1
ATOM 6215 C C . HIS B 1 216 ? -2.506 -21.375 -28.031 1 92.69 216 HIS B C 1
ATOM 6217 O O . HIS B 1 216 ? -3.201 -20.844 -27.172 1 92.69 216 HIS B O 1
ATOM 6223 N N . LYS B 1 217 ? -2.639 -22.547 -28.469 1 93.69 217 LYS B N 1
ATOM 6224 C CA . LYS B 1 217 ? -3.67 -23.391 -27.859 1 93.69 217 LYS B CA 1
ATOM 6225 C C . LYS B 1 217 ? -3.371 -23.656 -26.391 1 93.69 217 LYS B C 1
ATOM 6227 O O . LYS B 1 217 ? -4.273 -23.625 -25.547 1 93.69 217 LYS B O 1
ATOM 6232 N N . ILE B 1 218 ? -2.117 -23.938 -26.094 1 93.81 218 ILE B N 1
ATOM 6233 C CA . 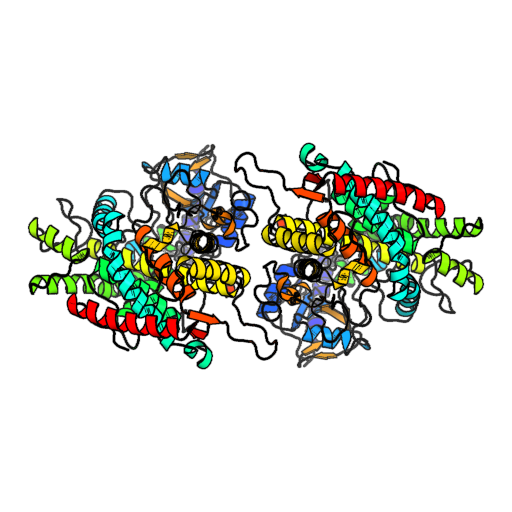ILE B 1 218 ? -1.711 -24.156 -24.703 1 93.81 218 ILE B CA 1
ATOM 6234 C C . ILE B 1 218 ? -2.098 -22.938 -23.859 1 93.81 218 ILE B C 1
ATOM 6236 O O . ILE B 1 218 ? -2.758 -23.078 -22.828 1 93.81 218 ILE B O 1
ATOM 6240 N N . TYR B 1 219 ? -1.759 -21.75 -24.328 1 92.56 219 TYR B N 1
ATOM 6241 C CA . TYR B 1 219 ? -1.997 -20.531 -23.578 1 92.56 219 TYR B CA 1
ATOM 6242 C C . TYR B 1 219 ? -3.49 -20.25 -23.453 1 92.56 219 TYR B C 1
ATOM 6244 O O . TYR B 1 219 ? -3.951 -19.734 -22.422 1 92.56 219 TYR B O 1
ATOM 6252 N N . ALA B 1 220 ? -4.238 -20.531 -24.469 1 91.19 220 ALA B N 1
ATOM 6253 C CA . ALA B 1 220 ? -5.688 -20.344 -24.422 1 91.19 220 ALA B CA 1
ATOM 6254 C C . ALA B 1 220 ? -6.316 -21.281 -23.391 1 91.19 220 ALA B C 1
ATOM 6256 O O . ALA B 1 220 ? -7.215 -20.859 -22.641 1 91.19 220 ALA B O 1
ATOM 6257 N N . VAL B 1 221 ? -5.859 -22.5 -23.391 1 91.94 221 VAL B N 1
ATOM 6258 C CA . VAL B 1 221 ? -6.387 -23.484 -22.438 1 91.94 221 VAL B CA 1
ATOM 6259 C C . VAL B 1 221 ? -6.023 -23.078 -21.016 1 91.94 221 VAL B C 1
ATOM 6261 O O . VAL B 1 221 ? -6.859 -23.156 -20.109 1 91.94 221 VAL B O 1
ATOM 6264 N N . LEU B 1 222 ? -4.828 -22.656 -20.844 1 89.62 222 LEU B N 1
ATOM 6265 C CA . LEU B 1 222 ? -4.387 -22.234 -19.531 1 89.62 222 LEU B CA 1
ATOM 6266 C C . LEU B 1 222 ? -5.188 -21.031 -19.047 1 89.62 222 LEU B C 1
ATOM 6268 O O . LEU B 1 222 ? -5.605 -20.969 -17.891 1 89.62 222 LEU B O 1
ATOM 6272 N N . ALA B 1 223 ? -5.363 -20.078 -19.922 1 87.25 223 ALA B N 1
ATOM 6273 C CA . ALA B 1 223 ? -6.125 -18.875 -19.578 1 87.25 223 ALA B CA 1
ATOM 6274 C C . ALA B 1 223 ? -7.562 -19.219 -19.203 1 87.25 223 ALA B C 1
ATOM 6276 O O . ALA B 1 223 ? -8.117 -18.672 -18.25 1 87.25 223 ALA B O 1
ATOM 6277 N N . ASN B 1 224 ? -8.094 -20.078 -19.953 1 86.81 224 ASN B N 1
ATOM 6278 C CA . ASN B 1 224 ? -9.461 -20.5 -19.688 1 86.81 224 ASN B CA 1
ATOM 6279 C C . ASN B 1 224 ? -9.578 -21.203 -18.328 1 86.81 224 ASN B C 1
ATOM 6281 O O . ASN B 1 224 ? -10.531 -20.984 -17.594 1 86.81 224 ASN B O 1
ATOM 6285 N N . PHE B 1 225 ? -8.68 -22.016 -18.078 1 87 225 PHE B N 1
ATOM 6286 C CA . PHE B 1 225 ? -8.695 -22.766 -16.828 1 87 225 PHE B CA 1
ATOM 6287 C C . PHE B 1 225 ? -8.609 -21.812 -15.633 1 87 225 PHE B C 1
ATOM 6289 O O . PHE B 1 225 ? -9.281 -22.016 -14.625 1 87 225 PHE B O 1
ATOM 6296 N N . THR B 1 226 ? -7.781 -20.797 -15.711 1 82.75 226 THR B N 1
ATOM 6297 C CA . THR B 1 226 ? -7.598 -19.844 -14.633 1 82.75 226 THR B CA 1
ATOM 6298 C C . THR B 1 226 ? -8.914 -19.141 -14.305 1 82.75 226 THR B C 1
ATOM 6300 O O . THR B 1 226 ? -9.18 -18.812 -13.148 1 82.75 226 THR B O 1
ATOM 6303 N N . THR B 1 227 ? -9.68 -18.938 -15.281 1 82.06 227 THR B N 1
ATOM 6304 C CA . THR B 1 227 ? -10.945 -18.234 -15.102 1 82.06 227 THR B CA 1
ATOM 6305 C C . THR B 1 227 ? -12.031 -19.203 -14.617 1 82.06 227 THR B C 1
ATOM 6307 O O . THR B 1 227 ? -12.703 -18.922 -13.617 1 82.06 227 THR B O 1
ATOM 6310 N N . VAL B 1 228 ? -12.117 -20.344 -15.242 1 84.31 228 VAL B N 1
ATOM 6311 C CA . VAL B 1 228 ? -13.18 -21.297 -14.953 1 84.31 228 VAL B CA 1
ATOM 6312 C C . VAL B 1 228 ? -12.891 -22.016 -13.641 1 84.31 228 VAL B C 1
ATOM 6314 O O . VAL B 1 228 ? -13.812 -22.375 -12.906 1 84.31 228 VAL B O 1
ATOM 6317 N N . GLY B 1 229 ? -11.625 -22.125 -13.359 1 84.62 229 GLY B N 1
ATOM 6318 C CA . GLY B 1 229 ? -11.211 -22.891 -12.188 1 84.62 229 GLY B CA 1
ATOM 6319 C C . GLY B 1 229 ? -11.32 -22.094 -10.898 1 84.62 229 GLY B C 1
ATOM 6320 O O . GLY B 1 229 ? -11.195 -22.656 -9.805 1 84.62 229 GLY B O 1
ATOM 6321 N N . GLN B 1 230 ? -11.555 -20.812 -11.039 1 79.44 230 GLN B N 1
ATOM 6322 C CA . GLN B 1 230 ? -11.742 -20.016 -9.836 1 79.44 230 GLN B CA 1
ATOM 6323 C C . GLN B 1 230 ? -12.961 -20.484 -9.047 1 79.44 230 GLN B C 1
ATOM 6325 O O . GLN B 1 230 ? -14.086 -20.484 -9.562 1 79.44 230 GLN B O 1
ATOM 6330 N N . PRO B 1 231 ? -12.719 -20.812 -7.844 1 74.5 231 PRO B N 1
ATOM 6331 C CA . PRO B 1 231 ? -13.859 -21.266 -7.047 1 74.5 231 PRO B CA 1
ATOM 6332 C C . PRO B 1 231 ? -14.953 -20.219 -6.93 1 74.5 231 PRO B C 1
ATOM 6334 O O . PRO B 1 231 ? -14.664 -19.047 -6.664 1 74.5 231 PRO B O 1
ATOM 6337 N N . GLY B 1 232 ? -16.172 -20.594 -7.172 1 74.31 232 GLY B N 1
ATOM 6338 C CA . GLY B 1 232 ? -17.297 -19.688 -7.023 1 74.31 232 GLY B CA 1
ATOM 6339 C C . GLY B 1 232 ? -17.641 -18.969 -8.305 1 74.31 232 GLY B C 1
ATOM 6340 O O . GLY B 1 232 ? -18.609 -18.188 -8.344 1 74.31 232 GLY B O 1
ATOM 6341 N N . ASN B 1 233 ? -16.859 -19.188 -9.312 1 78.56 233 ASN B N 1
ATOM 6342 C CA . ASN B 1 233 ? -17.125 -18.547 -10.586 1 78.56 233 ASN B CA 1
ATOM 6343 C C . ASN B 1 233 ? -18.516 -18.891 -11.109 1 78.56 233 ASN B C 1
ATOM 6345 O O . ASN B 1 233 ? -19.125 -18.109 -11.844 1 78.56 233 ASN B O 1
ATOM 6349 N N . TYR B 1 234 ? -18.938 -20.125 -10.758 1 83.81 234 TYR B N 1
ATOM 6350 C CA . TYR B 1 234 ? -20.281 -20.578 -11.141 1 83.81 234 TYR B CA 1
ATOM 6351 C C . TYR B 1 234 ? -21.141 -20.844 -9.914 1 83.81 234 TYR B C 1
ATOM 6353 O O . TYR B 1 234 ? -20.656 -21.359 -8.906 1 83.81 234 TYR B O 1
ATOM 6361 N N . LEU B 1 235 ? -22.359 -20.516 -10.008 1 81.12 235 LEU B N 1
ATOM 6362 C CA . LEU B 1 235 ? -23.266 -20.75 -8.891 1 81.12 235 LEU B CA 1
ATOM 6363 C C . LEU B 1 235 ? -23.359 -22.234 -8.562 1 81.12 235 LEU B C 1
ATOM 6365 O O . LEU B 1 235 ? -23.562 -22.609 -7.406 1 81.12 235 LEU B O 1
ATOM 6369 N N . ALA B 1 236 ? -23.219 -23.016 -9.555 1 85.38 236 ALA B N 1
ATOM 6370 C CA . ALA B 1 236 ? -23.297 -24.453 -9.383 1 85.38 236 ALA B CA 1
ATOM 6371 C C . ALA B 1 236 ? -22.141 -24.969 -8.508 1 85.38 236 ALA B C 1
ATOM 6373 O O . ALA B 1 236 ? -22.203 -26.094 -8 1 85.38 236 ALA B O 1
ATOM 6374 N N . ASP B 1 237 ? -21.062 -24.234 -8.375 1 83.25 237 ASP B N 1
ATOM 6375 C CA . ASP B 1 237 ? -19.984 -24.578 -7.469 1 83.25 237 ASP B CA 1
ATOM 6376 C C . ASP B 1 237 ? -20.453 -24.5 -6.012 1 83.25 237 ASP B C 1
ATOM 6378 O O . ASP B 1 237 ? -20.047 -25.328 -5.188 1 83.25 237 ASP B O 1
ATOM 6382 N N . ALA B 1 238 ? -21.328 -23.547 -5.789 1 77.88 238 ALA B N 1
ATOM 6383 C CA . ALA B 1 238 ? -21.766 -23.266 -4.422 1 77.88 238 ALA B CA 1
ATOM 6384 C C . ALA B 1 238 ? -23.062 -24.016 -4.094 1 77.88 238 ALA B C 1
ATOM 6386 O O . ALA B 1 238 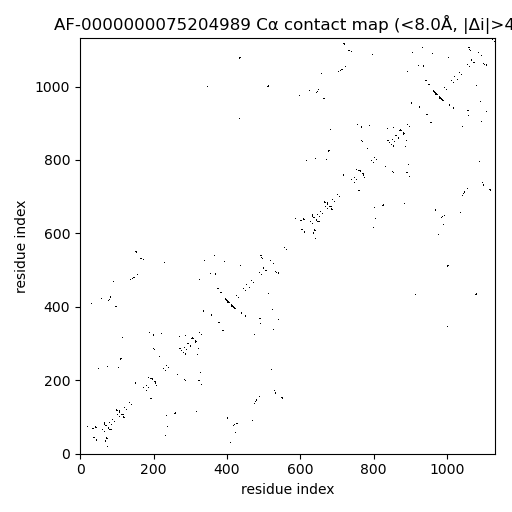? -23.297 -24.406 -2.945 1 77.88 238 ALA B O 1
ATOM 6387 N N . PHE B 1 239 ? -23.906 -24.234 -5.16 1 80.06 239 PHE B N 1
ATOM 6388 C CA . PHE B 1 239 ? -25.234 -24.797 -4.914 1 80.06 239 PHE B CA 1
ATOM 6389 C C . PHE B 1 239 ? -25.391 -26.141 -5.609 1 80.06 239 PHE B C 1
ATOM 6391 O O . PHE B 1 239 ? -25.75 -26.188 -6.785 1 80.06 239 PHE B O 1
ATOM 6398 N N . PRO B 1 240 ? -25.344 -27.188 -4.906 1 83.06 240 PRO B N 1
ATOM 6399 C CA . PRO B 1 240 ? -25.438 -28.531 -5.504 1 83.06 240 PRO B CA 1
ATOM 6400 C C . PRO B 1 240 ? -26.781 -28.766 -6.18 1 83.06 240 PRO B C 1
ATOM 6402 O O . PRO B 1 240 ? -26.859 -29.547 -7.141 1 83.06 240 PRO B O 1
ATOM 6405 N N . ILE B 1 241 ? -27.75 -28.078 -5.762 1 79.19 241 ILE B N 1
ATOM 6406 C CA . ILE B 1 241 ? -29.094 -28.281 -6.312 1 79.19 241 ILE B CA 1
ATOM 6407 C C . ILE B 1 241 ? -29.094 -27.891 -7.789 1 79.19 241 ILE B C 1
ATOM 6409 O O . ILE B 1 241 ? -29.828 -28.484 -8.586 1 79.19 241 ILE B O 1
ATOM 6413 N N . LEU B 1 242 ? -28.234 -27 -8.109 1 85.88 242 LEU B N 1
ATOM 6414 C CA . LEU B 1 242 ? -28.188 -26.531 -9.492 1 85.88 242 LEU B CA 1
ATOM 6415 C C . LEU B 1 242 ? -27.547 -27.578 -10.398 1 85.88 242 LEU B C 1
ATOM 6417 O O . LEU B 1 242 ? -27.719 -27.547 -11.617 1 85.88 242 LEU B O 1
ATOM 6421 N N . ARG B 1 243 ? -26.828 -28.484 -9.828 1 88.06 243 ARG B N 1
ATOM 6422 C CA . ARG B 1 243 ? -26.156 -29.531 -10.578 1 88.06 243 ARG B CA 1
ATOM 6423 C C . ARG B 1 243 ? -27.141 -30.562 -11.109 1 88.06 243 ARG B C 1
ATOM 6425 O O . ARG B 1 243 ? -26.828 -31.328 -12.023 1 88.06 243 ARG B O 1
ATOM 6432 N N . LYS B 1 244 ? -28.297 -30.547 -10.555 1 87.12 244 LYS B N 1
ATOM 6433 C CA . LYS B 1 244 ? -29.328 -31.516 -10.922 1 87.12 244 LYS B CA 1
ATOM 6434 C C . LYS B 1 244 ? -30.25 -30.969 -12.008 1 87.12 244 LYS B C 1
ATOM 6436 O O . LYS B 1 244 ? -31.094 -31.688 -12.523 1 87.12 244 LYS B O 1
ATOM 6441 N N . LEU B 1 245 ? -29.984 -29.844 -12.391 1 88.69 245 LEU B N 1
ATOM 6442 C CA . LEU B 1 245 ? -30.828 -29.219 -13.414 1 88.69 245 LEU B CA 1
ATOM 6443 C C . LEU B 1 245 ? -30.625 -29.906 -14.758 1 88.69 245 LEU B C 1
ATOM 6445 O O . LEU B 1 245 ? -29.531 -30.391 -15.062 1 88.69 245 LEU B O 1
ATOM 6449 N N . PRO B 1 246 ? -31.75 -29.906 -15.547 1 89.19 246 PRO B N 1
ATOM 6450 C CA . PRO B 1 246 ? -31.547 -30.391 -16.906 1 89.19 246 PRO B CA 1
ATOM 6451 C C . PRO B 1 246 ? -30.641 -29.5 -17.734 1 89.19 246 PRO B C 1
ATOM 6453 O O . PRO B 1 246 ? -30.469 -28.312 -17.422 1 89.19 246 PRO B O 1
ATOM 6456 N N . ASP B 1 247 ? -30.094 -30 -18.719 1 88.62 247 ASP B N 1
ATOM 6457 C CA . ASP B 1 247 ? -29.078 -29.328 -19.531 1 88.62 247 ASP B CA 1
ATOM 6458 C C . ASP B 1 247 ? -29.609 -28.016 -20.094 1 88.62 247 ASP B C 1
ATOM 6460 O O . ASP B 1 247 ? -28.875 -27.047 -20.219 1 88.62 247 ASP B O 1
ATOM 6464 N N . VAL B 1 248 ? -30.875 -27.938 -20.422 1 87.12 248 VAL B N 1
ATOM 6465 C CA . VAL B 1 248 ? -31.469 -26.766 -21.047 1 87.12 248 VAL B CA 1
ATOM 6466 C C . VAL B 1 248 ? -31.406 -25.578 -20.078 1 87.12 248 VAL B C 1
ATOM 6468 O O . VAL B 1 248 ? -31.281 -24.422 -20.5 1 87.12 248 VAL B O 1
ATOM 6471 N N . LEU B 1 249 ? -31.328 -25.922 -18.844 1 87 249 LEU B N 1
ATOM 6472 C CA . LEU B 1 249 ? -31.312 -24.875 -17.828 1 87 249 LEU B CA 1
ATOM 6473 C C . LEU B 1 249 ? -29.922 -24.719 -17.234 1 87 249 LEU B C 1
ATOM 6475 O O . LEU B 1 249 ? -29.719 -23.938 -16.312 1 87 249 LEU B O 1
ATOM 6479 N N . ALA B 1 250 ? -29.016 -25.453 -17.75 1 90.25 250 ALA B N 1
ATOM 6480 C CA . ALA B 1 250 ? -27.641 -25.422 -17.234 1 90.25 250 ALA B CA 1
ATOM 6481 C C . ALA B 1 250 ? -26.641 -25.188 -18.359 1 90.25 250 ALA B C 1
ATOM 6483 O O . ALA B 1 250 ? -25.766 -26.031 -18.594 1 90.25 250 ALA B O 1
ATOM 6484 N N . PRO B 1 251 ? -26.766 -24.031 -19 1 90.06 251 PRO B N 1
ATOM 6485 C CA . PRO B 1 251 ? -25.859 -23.766 -20.109 1 90.06 251 PRO B CA 1
ATOM 6486 C C . PRO B 1 251 ? -24.391 -23.875 -19.703 1 90.06 251 PRO B C 1
ATOM 6488 O O . PRO B 1 251 ? -23.531 -24.219 -20.531 1 90.06 251 PRO B O 1
ATOM 6491 N N . TRP B 1 252 ? -24.125 -23.625 -18.484 1 90.19 252 TRP B N 1
ATOM 6492 C CA . TRP B 1 252 ? -22.75 -23.734 -18 1 90.19 252 TRP B CA 1
ATOM 6493 C C . TRP B 1 252 ? -22.25 -25.172 -18.109 1 90.19 252 TRP B C 1
ATOM 6495 O O . TRP B 1 252 ? -21.047 -25.406 -18.297 1 90.19 252 TRP B O 1
ATOM 6505 N N . ARG B 1 253 ? -23.094 -26.141 -17.953 1 92.88 253 ARG B N 1
ATOM 6506 C CA . ARG B 1 253 ? -22.734 -27.547 -18.078 1 92.88 253 ARG B CA 1
ATOM 6507 C C . ARG B 1 253 ? -22.406 -27.906 -19.531 1 92.88 253 ARG B C 1
ATOM 6509 O O . ARG B 1 253 ? -21.438 -28.609 -19.797 1 92.88 253 ARG B O 1
ATOM 6516 N N . ILE B 1 254 ? -23.219 -27.391 -20.406 1 93 254 ILE B N 1
ATOM 6517 C CA . ILE B 1 254 ? -23 -27.625 -21.828 1 93 254 ILE B CA 1
ATOM 6518 C C . ILE B 1 254 ? -21.656 -27.016 -22.25 1 93 254 ILE B C 1
ATOM 6520 O O . ILE B 1 254 ? -20.844 -27.672 -22.906 1 93 254 ILE B O 1
ATOM 6524 N N . LYS B 1 255 ? -21.484 -25.844 -21.812 1 93.5 255 LYS B N 1
ATOM 6525 C CA . LYS B 1 255 ? -20.234 -25.172 -22.109 1 93.5 255 LYS B CA 1
ATOM 6526 C C . LYS B 1 255 ? -19.047 -25.906 -21.484 1 93.5 255 LYS B C 1
ATOM 6528 O O . LYS B 1 255 ? -17.969 -25.984 -22.078 1 93.5 255 LYS B O 1
ATOM 6533 N N . GLY B 1 256 ? -19.25 -26.406 -20.297 1 94.19 256 GLY B N 1
ATOM 6534 C CA . GLY B 1 256 ? -18.219 -27.188 -19.625 1 94.19 256 GLY B CA 1
ATOM 6535 C C . GLY B 1 256 ? -17.812 -28.422 -20.406 1 94.19 256 GLY B C 1
ATOM 6536 O O . GLY B 1 256 ? -16.625 -28.734 -20.484 1 94.19 256 GLY B O 1
ATOM 6537 N N . ARG B 1 257 ? -18.75 -29.078 -20.953 1 95.31 257 ARG B N 1
ATOM 6538 C CA . ARG B 1 257 ? -18.484 -30.266 -21.75 1 95.31 257 ARG B CA 1
ATOM 6539 C C . ARG B 1 257 ? -17.734 -29.906 -23.031 1 95.31 257 ARG B C 1
ATOM 6541 O O . ARG B 1 257 ? -16.828 -30.641 -23.453 1 95.31 257 ARG B O 1
ATOM 6548 N N . GLU B 1 258 ? -18.156 -28.812 -23.547 1 95.56 258 GLU B N 1
ATOM 6549 C CA . GLU B 1 258 ? -17.453 -28.344 -24.75 1 95.56 258 GLU B CA 1
ATOM 6550 C C . GLU B 1 258 ? -16 -28 -24.422 1 95.56 258 GLU B C 1
ATOM 6552 O O . GLU B 1 258 ? -15.102 -28.297 -25.219 1 95.56 258 GLU B O 1
ATOM 6557 N N . MET B 1 259 ? -15.828 -27.406 -23.328 1 95.5 259 MET B N 1
ATOM 6558 C CA . MET B 1 259 ? -14.477 -27.062 -22.891 1 95.5 259 MET B CA 1
ATOM 6559 C C . MET B 1 259 ? -13.641 -28.312 -22.641 1 95.5 259 MET B C 1
ATOM 6561 O O . MET B 1 259 ? -12.438 -28.312 -22.906 1 95.5 259 MET B O 1
ATOM 6565 N N . HIS B 1 260 ? -14.312 -29.312 -22.094 1 96.06 260 HIS B N 1
ATOM 6566 C CA . HIS B 1 260 ? -13.617 -30.594 -21.906 1 96.06 260 HIS B CA 1
ATOM 6567 C C . HIS B 1 260 ? -13.086 -31.141 -23.219 1 96.06 260 HIS B C 1
ATOM 6569 O O . HIS B 1 260 ? -11.922 -31.516 -23.312 1 96.06 260 HIS B O 1
ATOM 6575 N N . GLU B 1 261 ? -13.938 -31.172 -24.172 1 96.12 261 GLU B N 1
ATOM 6576 C CA . GLU B 1 261 ? -13.547 -31.672 -25.484 1 96.12 261 GLU B CA 1
ATOM 6577 C C . GLU B 1 261 ? -12.43 -30.828 -26.094 1 96.12 261 GLU B C 1
ATOM 6579 O O . GLU B 1 261 ? -11.484 -31.359 -26.672 1 96.12 261 GLU B O 1
ATOM 6584 N N . TRP B 1 262 ? -12.625 -29.594 -25.875 1 95.75 262 TRP B N 1
ATOM 6585 C CA . TRP B 1 262 ? -11.648 -28.656 -26.391 1 95.75 262 TRP B CA 1
ATOM 6586 C C . TRP B 1 262 ? -10.289 -28.844 -25.719 1 95.75 262 TRP B C 1
ATOM 6588 O O . TRP B 1 262 ? -9.258 -28.875 -26.391 1 95.75 262 TRP B O 1
ATOM 6598 N N . GLU B 1 263 ? -10.195 -29.078 -24.438 1 95.19 263 GLU B N 1
ATOM 6599 C CA . GLU B 1 263 ? -8.945 -29.312 -23.719 1 95.19 263 GLU B CA 1
ATOM 6600 C C . GLU B 1 263 ? -8.336 -30.656 -24.109 1 95.19 263 GLU B C 1
ATOM 6602 O O . GLU B 1 263 ? -7.109 -30.781 -24.172 1 95.19 263 GLU B O 1
ATOM 6607 N N . MET B 1 264 ? -9.242 -31.609 -24.328 1 95.44 264 MET B N 1
ATOM 6608 C CA . MET B 1 264 ? -8.758 -32.969 -24.625 1 95.44 264 MET B CA 1
ATOM 6609 C C . MET B 1 264 ? -8.133 -33.031 -26.016 1 95.44 264 MET B C 1
ATOM 6611 O O . MET B 1 264 ? -7.301 -33.875 -26.297 1 95.44 264 MET B O 1
ATOM 6615 N N . GLU B 1 265 ? -8.586 -32.062 -26.828 1 96.44 265 GLU B N 1
ATOM 6616 C CA . GLU B 1 265 ? -7.859 -31.953 -28.094 1 96.44 265 GLU B CA 1
ATOM 6617 C C . GLU B 1 265 ? -6.379 -31.672 -27.859 1 96.44 265 GLU B C 1
ATOM 6619 O O . GLU B 1 265 ? -5.523 -32.188 -28.594 1 96.44 265 GLU B O 1
ATOM 6624 N N . LEU B 1 266 ? -6.137 -30.922 -26.844 1 96.25 266 LEU B N 1
ATOM 6625 C CA . LEU B 1 266 ? -4.75 -30.594 -26.531 1 96.25 266 LEU B CA 1
ATOM 6626 C C . LEU B 1 266 ? -4.121 -31.688 -25.672 1 96.25 266 LEU B C 1
ATOM 6628 O O . LEU B 1 266 ? -3.152 -32.344 -26.078 1 96.25 266 LEU B O 1
ATOM 6632 N N . TRP B 1 267 ? -4.668 -32 -24.516 1 96.19 267 TRP B N 1
ATOM 6633 C CA . TRP B 1 267 ? -4.074 -32.938 -23.562 1 96.19 267 TRP B CA 1
ATOM 6634 C C . TRP B 1 267 ? -4.062 -34.344 -24.141 1 96.19 267 TRP B C 1
ATOM 6636 O O . TRP B 1 267 ? -3.053 -35.062 -24.047 1 96.19 267 TRP B O 1
ATOM 6646 N N . GLY B 1 268 ? -5.215 -34.75 -24.609 1 95.25 268 GLY B N 1
ATOM 6647 C CA . GLY B 1 268 ? -5.285 -36.062 -25.266 1 95.25 268 GLY B CA 1
ATOM 6648 C C . GLY B 1 268 ? -4.406 -36.156 -26.5 1 95.25 268 GLY B C 1
ATOM 6649 O O . GLY B 1 268 ? -3.814 -37.188 -26.766 1 95.25 268 GLY B O 1
ATOM 6650 N N . GLY B 1 269 ? -4.387 -35 -27.188 1 95.38 269 GLY B N 1
ATOM 6651 C CA . GLY B 1 269 ? -3.529 -34.969 -28.359 1 95.38 269 GLY B CA 1
ATOM 6652 C C . GLY B 1 269 ? -2.057 -35.125 -28.031 1 95.38 269 GLY B C 1
ATOM 6653 O O . GLY B 1 269 ? -1.328 -35.812 -28.75 1 95.38 269 GLY B O 1
ATOM 6654 N N . LEU B 1 270 ? -1.586 -34.531 -27.016 1 95.5 270 LEU B N 1
ATOM 6655 C CA . LEU B 1 270 ? -0.197 -34.656 -26.578 1 95.5 270 LEU B CA 1
ATOM 6656 C C . LEU B 1 270 ? 0.114 -36.094 -26.156 1 95.5 270 LEU B C 1
ATOM 6658 O O . LEU B 1 270 ? 1.198 -36.625 -26.438 1 95.5 270 LEU B O 1
ATOM 6662 N N . LEU B 1 271 ? -0.804 -36.719 -25.469 1 94.88 271 LEU B N 1
ATOM 6663 C CA . LEU B 1 271 ? -0.653 -38.125 -25.094 1 94.88 271 LEU B CA 1
ATOM 6664 C C . LEU B 1 271 ? -0.563 -39 -26.328 1 94.88 271 LEU B C 1
ATOM 6666 O O . LEU B 1 271 ? 0.303 -39.875 -26.422 1 94.88 271 LEU B O 1
ATOM 6670 N N . ASP B 1 272 ? -1.446 -38.75 -27.281 1 94.62 272 ASP B N 1
ATOM 6671 C CA . ASP B 1 272 ? -1.469 -39.5 -28.516 1 94.62 272 ASP B CA 1
ATOM 6672 C C . ASP B 1 272 ? -0.157 -39.344 -29.281 1 94.62 272 ASP B C 1
ATOM 6674 O O . ASP B 1 272 ? 0.347 -40.312 -29.875 1 94.62 272 ASP B O 1
ATOM 6678 N N . ASP B 1 273 ? 0.322 -38.156 -29.281 1 93.94 273 ASP B N 1
ATOM 6679 C CA . ASP B 1 273 ? 1.587 -37.875 -29.953 1 93.94 273 ASP B CA 1
ATOM 6680 C C . ASP B 1 273 ? 2.711 -38.75 -29.375 1 93.94 273 ASP B C 1
ATOM 6682 O O . ASP B 1 273 ? 3.514 -39.312 -30.125 1 93.94 273 ASP B O 1
ATOM 6686 N N . ILE B 1 274 ? 2.77 -38.844 -28.094 1 93.94 274 ILE B N 1
ATOM 6687 C CA . ILE B 1 274 ? 3.826 -39.594 -27.422 1 93.94 274 ILE B CA 1
ATOM 6688 C C . ILE B 1 274 ? 3.658 -41.094 -27.703 1 93.94 274 ILE B C 1
ATOM 6690 O O . ILE B 1 274 ? 4.641 -41.812 -27.938 1 93.94 274 ILE B O 1
ATOM 6694 N N . GLN B 1 275 ? 2.432 -41.531 -27.688 1 92.25 275 GLN B N 1
ATOM 6695 C CA . GLN B 1 275 ? 2.156 -42.938 -27.984 1 92.25 275 GLN B CA 1
ATOM 6696 C C . GLN B 1 275 ? 2.582 -43.281 -29.406 1 92.25 275 GLN B C 1
ATOM 6698 O O . GLN B 1 275 ? 3.146 -44.344 -29.656 1 92.25 275 GLN B O 1
ATOM 6703 N N . ALA B 1 276 ? 2.27 -42.344 -30.281 1 92.81 276 ALA B N 1
ATOM 6704 C CA . ALA B 1 276 ? 2.668 -42.531 -31.672 1 92.81 276 ALA B CA 1
ATOM 6705 C C . ALA B 1 276 ? 4.188 -42.594 -31.812 1 92.81 276 ALA B C 1
ATOM 6707 O O . ALA B 1 276 ? 4.719 -43.406 -32.562 1 92.81 276 ALA B O 1
ATOM 6708 N N . ASP B 1 277 ? 4.848 -41.75 -31.109 1 91.25 277 ASP B N 1
ATOM 6709 C CA . ASP B 1 277 ? 6.305 -41.75 -31.125 1 91.25 277 ASP B CA 1
ATOM 6710 C C . ASP B 1 277 ? 6.875 -43.062 -30.578 1 91.25 277 ASP B C 1
ATOM 6712 O O . ASP B 1 277 ? 7.82 -43.594 -31.156 1 91.25 277 ASP B O 1
ATOM 6716 N N . ILE B 1 278 ? 6.297 -43.531 -29.562 1 89.69 278 ILE B N 1
ATOM 6717 C CA . ILE B 1 278 ? 6.734 -44.781 -28.969 1 89.69 278 ILE B CA 1
ATOM 6718 C C . ILE B 1 278 ? 6.551 -45.938 -29.969 1 89.69 278 ILE B C 1
ATOM 6720 O O . ILE B 1 278 ? 7.43 -46.781 -30.125 1 89.69 278 ILE B O 1
ATOM 6724 N N . ASN B 1 279 ? 5.469 -45.906 -30.641 1 89.88 279 ASN B N 1
ATOM 6725 C CA . ASN B 1 279 ? 5.16 -46.969 -31.609 1 89.88 279 ASN B CA 1
ATOM 6726 C C . ASN B 1 279 ? 6.133 -46.938 -32.781 1 89.88 279 ASN B C 1
ATOM 6728 O O . ASN B 1 279 ? 6.395 -47.969 -33.406 1 89.88 279 ASN B O 1
ATOM 6732 N N . LYS B 1 280 ? 6.633 -45.781 -33.062 1 91.94 280 LYS B N 1
ATOM 6733 C CA . LYS B 1 280 ? 7.602 -45.625 -34.125 1 91.94 280 LYS B CA 1
ATOM 6734 C C . LYS B 1 280 ? 9.016 -45.906 -33.656 1 91.94 280 LYS B C 1
ATOM 6736 O O . LYS B 1 280 ? 9.977 -45.844 -34.406 1 91.94 280 LYS B O 1
ATOM 6741 N N . GLY B 1 281 ? 9.164 -46.188 -32.438 1 87.38 281 GLY B N 1
ATOM 6742 C CA . GLY B 1 281 ? 10.461 -46.531 -31.859 1 87.38 281 GLY B CA 1
ATOM 6743 C C . GLY B 1 281 ? 11.234 -45.312 -31.391 1 87.38 281 GLY B C 1
ATOM 6744 O O . GLY B 1 281 ? 12.43 -45.406 -31.109 1 87.38 281 GLY B O 1
ATOM 6745 N N . VAL B 1 282 ? 10.578 -44.219 -31.359 1 82.81 282 VAL B N 1
ATOM 6746 C CA . VAL B 1 282 ? 11.195 -42.969 -30.875 1 82.81 282 VAL B CA 1
ATOM 6747 C C . VAL B 1 282 ? 10.844 -42.781 -29.391 1 82.81 282 VAL B C 1
ATOM 6749 O O . VAL B 1 282 ? 9.68 -42.875 -29.016 1 82.81 282 VAL B O 1
ATOM 6752 N N . SER B 1 283 ? 11.898 -42.844 -28.625 1 76.75 283 SER B N 1
ATOM 6753 C CA . SER B 1 283 ? 11.625 -42.656 -27.203 1 76.75 283 SER B CA 1
ATOM 6754 C C . SER B 1 283 ? 12.43 -41.5 -26.609 1 76.75 283 SER B C 1
ATOM 6756 O O . SER B 1 283 ? 13.664 -41.594 -26.547 1 76.75 283 SER B O 1
ATOM 6758 N N . VAL B 1 284 ? 11.766 -40.406 -26.375 1 78.75 284 VAL B N 1
ATOM 6759 C CA . VAL B 1 284 ? 12.383 -39.312 -25.656 1 78.75 284 VAL B CA 1
ATOM 6760 C C . VAL B 1 284 ? 12 -39.375 -24.188 1 78.75 284 VAL B C 1
ATOM 6762 O O . VAL B 1 284 ? 10.828 -39.562 -23.844 1 78.75 284 VAL B O 1
ATOM 6765 N N . PRO B 1 285 ? 13.016 -39.312 -23.375 1 85.75 285 PRO B N 1
ATOM 6766 C CA . PRO B 1 285 ? 12.719 -39.406 -21.938 1 85.75 285 PRO B CA 1
ATOM 6767 C C . PRO B 1 285 ? 11.82 -38.25 -21.453 1 85.75 285 PRO B C 1
ATOM 6769 O O . PRO B 1 285 ? 12.164 -37.094 -21.625 1 85.75 285 PRO B O 1
ATOM 6772 N N . CYS B 1 286 ? 10.695 -38.531 -20.953 1 93.06 286 CYS B N 1
ATOM 6773 C CA . CYS B 1 286 ? 9.719 -37.625 -20.375 1 93.06 286 CYS B CA 1
ATOM 6774 C C . CYS B 1 286 ? 8.742 -38.344 -19.484 1 93.06 286 CYS B C 1
ATOM 6776 O O . CYS B 1 286 ? 8.703 -39.594 -19.469 1 93.06 286 CYS B O 1
ATOM 6778 N N . TYR B 1 287 ? 8.023 -37.656 -18.75 1 95.88 287 TYR B N 1
ATOM 6779 C CA . TYR B 1 287 ? 7.109 -38.25 -17.781 1 95.88 287 TYR B CA 1
ATOM 6780 C C . TYR B 1 287 ? 6.105 -39.188 -18.469 1 95.88 287 TYR B C 1
ATOM 6782 O O . TYR B 1 287 ? 6 -40.375 -18.141 1 95.88 287 TYR B O 1
ATOM 6790 N N . VAL B 1 288 ? 5.375 -38.656 -19.5 1 96.62 288 VAL B N 1
ATOM 6791 C CA . VAL B 1 288 ? 4.297 -39.375 -20.141 1 96.62 288 VAL B CA 1
ATOM 6792 C C . VAL B 1 288 ? 4.863 -40.594 -20.859 1 96.62 288 VAL B C 1
ATOM 6794 O O . VAL B 1 288 ? 4.328 -41.688 -20.766 1 96.62 288 VAL B O 1
ATOM 6797 N N . GLY B 1 289 ? 5.949 -40.375 -21.594 1 95.12 289 GLY B N 1
ATOM 6798 C CA . GLY B 1 289 ? 6.566 -41.469 -22.312 1 95.12 289 GLY B CA 1
ATOM 6799 C C . GLY B 1 289 ? 7.051 -42.594 -21.406 1 95.12 289 GLY B C 1
ATOM 6800 O O . GLY B 1 289 ? 6.82 -43.75 -21.672 1 95.12 289 GLY B O 1
ATOM 6801 N N . THR B 1 290 ? 7.715 -42.188 -20.359 1 94.62 290 THR B N 1
ATOM 6802 C CA . THR B 1 290 ? 8.219 -43.156 -19.391 1 94.62 290 THR B CA 1
ATOM 6803 C C . THR B 1 290 ? 7.07 -43.906 -18.75 1 94.62 290 THR B C 1
ATOM 6805 O O . THR B 1 290 ? 7.137 -45.125 -18.594 1 94.62 290 THR B O 1
ATOM 6808 N N . TYR B 1 291 ? 6.055 -43.219 -18.391 1 96.06 291 TYR B N 1
ATOM 6809 C CA . TYR B 1 291 ? 4.914 -43.875 -17.734 1 96.06 291 TYR B CA 1
ATOM 6810 C C . TYR B 1 291 ? 4.223 -44.844 -18.672 1 96.06 291 TYR B C 1
ATOM 6812 O O . TYR B 1 291 ? 3.873 -45.969 -18.266 1 96.06 291 TYR B O 1
ATOM 6820 N N . LEU B 1 292 ? 3.984 -44.438 -19.906 1 95.69 292 LEU B N 1
ATOM 6821 C CA . LEU B 1 292 ? 3.307 -45.281 -20.875 1 95.69 292 LEU B CA 1
ATOM 6822 C C . LEU B 1 292 ? 4.102 -46.562 -21.125 1 95.69 292 LEU B C 1
ATOM 6824 O O . LEU B 1 292 ? 3.521 -47.625 -21.266 1 95.69 292 LEU B O 1
ATOM 6828 N N . LYS B 1 293 ? 5.387 -46.406 -21.172 1 94.38 293 LYS B N 1
ATOM 6829 C CA . LYS B 1 293 ? 6.238 -47.594 -21.375 1 94.38 293 LYS B CA 1
ATOM 6830 C C . LYS B 1 293 ? 6.117 -48.562 -20.188 1 94.38 293 LYS B C 1
ATOM 6832 O O . LYS B 1 293 ? 5.969 -49.75 -20.375 1 94.38 293 LYS B O 1
ATOM 6837 N N . GLN B 1 294 ? 6.195 -48 -19.047 1 94.56 294 GLN B N 1
ATOM 6838 C CA . GLN B 1 294 ? 6.074 -48.812 -17.844 1 94.56 294 GLN B CA 1
ATOM 6839 C C . GLN B 1 294 ? 4.707 -49.5 -17.781 1 94.56 294 GLN B C 1
ATOM 6841 O O . GLN B 1 294 ? 4.605 -50.656 -17.422 1 94.56 294 GLN B O 1
ATOM 6846 N N . ARG B 1 295 ? 3.75 -48.688 -18.047 1 95.69 295 ARG B N 1
ATOM 6847 C CA . ARG B 1 295 ? 2.385 -49.219 -18.031 1 95.69 295 ARG B CA 1
ATOM 6848 C C . ARG B 1 295 ? 2.223 -50.344 -19.047 1 95.69 295 ARG B C 1
ATOM 6850 O O . ARG B 1 295 ? 1.599 -51.375 -18.734 1 95.69 295 ARG B O 1
ATOM 6857 N N . ALA B 1 296 ? 2.719 -50.188 -20.234 1 93.94 296 ALA B N 1
ATOM 6858 C CA . ALA B 1 296 ? 2.648 -51.219 -21.266 1 93.94 296 ALA B CA 1
ATOM 6859 C C . ALA B 1 296 ? 3.385 -52.5 -20.844 1 93.94 296 ALA B C 1
ATOM 6861 O O . ALA B 1 296 ? 2.916 -53.594 -21.094 1 93.94 296 ALA B O 1
ATOM 6862 N N . GLU B 1 297 ? 4.516 -52.344 -20.219 1 95.06 297 GLU B N 1
ATOM 6863 C CA . GLU B 1 297 ? 5.324 -53.469 -19.75 1 95.06 297 GLU B CA 1
ATOM 6864 C C . GLU B 1 297 ? 4.574 -54.281 -18.688 1 95.06 297 GLU B C 1
ATOM 6866 O O . GLU B 1 297 ? 4.871 -55.469 -18.469 1 95.06 297 GLU B O 1
ATOM 6871 N N . ASN B 1 298 ? 3.613 -53.688 -18.109 1 96.44 298 ASN B N 1
ATOM 6872 C CA . ASN B 1 298 ? 2.844 -54.375 -17.062 1 96.44 298 ASN B CA 1
ATOM 6873 C C . ASN B 1 298 ? 1.463 -54.781 -17.578 1 96.44 298 ASN B C 1
ATOM 6875 O O . ASN B 1 298 ? 0.524 -54.906 -16.781 1 96.44 298 ASN B O 1
ATOM 6879 N N . GLY B 1 299 ? 1.27 -54.812 -18.797 1 94.62 299 GLY B N 1
ATOM 6880 C CA . GLY B 1 299 ? 0.104 -55.406 -19.406 1 94.62 299 GLY B CA 1
ATOM 6881 C C . GLY B 1 299 ? -1 -54.438 -19.734 1 94.62 299 GLY B C 1
ATOM 6882 O O . GLY B 1 299 ? -2.125 -54.844 -20.047 1 94.62 299 GLY B O 1
ATOM 6883 N N . HIS B 1 300 ? -0.683 -53.125 -19.625 1 95.06 300 HIS B N 1
ATOM 6884 C CA . HIS B 1 300 ? -1.708 -52.094 -19.859 1 95.06 300 HIS B CA 1
ATOM 6885 C C . HIS B 1 300 ? -1.284 -51.125 -20.953 1 95.06 300 HIS B C 1
ATOM 6887 O O . HIS B 1 300 ? -1.276 -49.906 -20.734 1 95.06 300 HIS B O 1
ATOM 6893 N N . ALA B 1 301 ? -1.039 -51.656 -22.141 1 91.75 301 ALA B N 1
ATOM 6894 C CA . ALA B 1 301 ? -0.681 -50.812 -23.281 1 91.75 301 ALA B CA 1
ATOM 6895 C C . ALA B 1 301 ? -1.829 -49.875 -23.656 1 91.75 301 ALA B C 1
ATOM 6897 O O . ALA B 1 301 ? -1.604 -48.719 -24.031 1 91.75 301 ALA B O 1
ATOM 6898 N N . GLU B 1 302 ? -2.979 -50.438 -23.594 1 92.81 302 GLU B N 1
ATOM 6899 C CA . GLU B 1 302 ? -4.199 -49.656 -23.812 1 92.81 302 GLU B CA 1
ATOM 6900 C C . GLU B 1 302 ? -5.043 -49.594 -22.547 1 92.81 302 GLU B C 1
ATOM 6902 O O . GLU B 1 302 ? -5.398 -50.625 -21.969 1 92.81 302 GLU B O 1
ATOM 6907 N N . ALA B 1 303 ? -5.273 -48.438 -22.078 1 95.75 303 ALA B N 1
ATOM 6908 C CA . ALA B 1 303 ? -6.117 -48.219 -20.906 1 95.75 303 ALA B CA 1
ATOM 6909 C C . ALA B 1 303 ? -6.93 -46.938 -21.047 1 95.75 303 ALA B C 1
ATOM 6911 O O . ALA B 1 303 ? -6.707 -45.969 -20.312 1 95.75 303 ALA B O 1
ATOM 6912 N N . PRO B 1 304 ? -7.875 -46.906 -21.969 1 95.81 304 PRO B N 1
ATOM 6913 C CA . PRO B 1 304 ? -8.695 -45.719 -22.172 1 95.81 304 PRO B CA 1
ATOM 6914 C C . PRO B 1 304 ? -9.617 -45.438 -20.984 1 95.81 304 PRO B C 1
ATOM 6916 O O . PRO B 1 304 ? -9.938 -46.344 -20.219 1 95.81 304 PRO B O 1
ATOM 6919 N N . GLY B 1 305 ? -9.961 -44.156 -20.844 1 95.62 305 GLY B N 1
ATOM 6920 C CA . GLY B 1 305 ? -10.992 -43.844 -19.875 1 95.62 305 GLY B CA 1
ATOM 6921 C C . GLY B 1 305 ? -10.445 -43.094 -18.672 1 95.62 305 GLY B C 1
ATOM 6922 O O . GLY B 1 305 ? -9.383 -42.469 -18.734 1 95.62 305 GLY B O 1
ATOM 6923 N N . CYS B 1 306 ? -11.32 -43.062 -17.578 1 97.12 306 CYS B N 1
ATOM 6924 C CA . CYS B 1 306 ? -11.031 -42.312 -16.375 1 97.12 306 CYS B CA 1
ATOM 6925 C C . CYS B 1 306 ? -10.562 -43.219 -15.242 1 97.12 306 CYS B C 1
ATOM 6927 O O . CYS B 1 306 ? -10.844 -44.406 -15.25 1 97.12 306 CYS B O 1
ATOM 6929 N N . GLY B 1 307 ? -9.781 -42.625 -14.336 1 97.56 307 GLY B N 1
ATOM 6930 C CA . GLY B 1 307 ? -9.438 -43.312 -13.109 1 97.56 307 GLY B CA 1
ATOM 6931 C C . GLY B 1 307 ? -8.273 -44.281 -13.281 1 97.56 307 GLY B C 1
ATOM 6932 O O . GLY B 1 307 ? -7.336 -44 -14.031 1 97.56 307 GLY B O 1
ATOM 6933 N N . LEU B 1 308 ? -8.336 -45.406 -12.5 1 98.12 308 LEU B N 1
ATOM 6934 C CA . LEU B 1 308 ? -7.25 -46.375 -12.438 1 98.12 308 LEU B CA 1
ATOM 6935 C C . LEU B 1 308 ? -7.699 -47.75 -12.977 1 98.12 308 LEU B C 1
ATOM 6937 O O . LEU B 1 308 ? -8.883 -48.094 -12.891 1 98.12 308 LEU B O 1
ATOM 6941 N N . THR B 1 309 ? -6.738 -48.406 -13.477 1 97.5 309 THR B N 1
ATOM 6942 C CA . THR B 1 309 ? -6.969 -49.844 -13.727 1 97.5 309 THR B CA 1
ATOM 6943 C C . THR B 1 309 ? -7.039 -50.594 -12.414 1 97.5 309 THR B C 1
ATOM 6945 O O . THR B 1 309 ? -6.711 -50.062 -11.352 1 97.5 309 THR B O 1
ATOM 6948 N N . GLU B 1 310 ? -7.492 -51.844 -12.461 1 94.75 310 GLU B N 1
ATOM 6949 C CA . GLU B 1 310 ? -7.664 -52.656 -11.266 1 94.75 310 GLU B CA 1
ATOM 6950 C C . GLU B 1 310 ? -6.352 -52.812 -10.5 1 94.75 310 GLU B C 1
ATOM 6952 O O . GLU B 1 310 ? -6.344 -52.812 -9.266 1 94.75 310 GLU B O 1
ATOM 6957 N N . ASP B 1 311 ? -5.293 -52.875 -11.227 1 94.56 311 ASP B N 1
ATOM 6958 C CA . ASP B 1 311 ? -4 -53.062 -10.578 1 94.56 311 ASP B CA 1
ATOM 6959 C C . ASP B 1 311 ? -3.301 -51.719 -10.344 1 94.56 311 ASP B C 1
ATOM 6961 O O . ASP B 1 311 ? -2.121 -51.688 -9.984 1 94.56 311 ASP B O 1
ATOM 6965 N N . GLY B 1 312 ? -3.91 -50.594 -10.617 1 96.5 312 GLY B N 1
ATOM 6966 C CA . GLY B 1 312 ? -3.451 -49.344 -10.078 1 96.5 312 GLY B CA 1
ATOM 6967 C C . GLY B 1 312 ? -2.713 -48.5 -11.102 1 96.5 312 GLY B C 1
ATOM 6968 O O . GLY B 1 312 ? -1.887 -47.656 -10.734 1 96.5 312 GLY B O 1
ATOM 6969 N N . TRP B 1 313 ? -2.895 -48.656 -12.422 1 97.75 313 TRP B N 1
ATOM 6970 C CA . TRP B 1 313 ? -2.283 -47.812 -13.445 1 97.75 313 TRP B CA 1
ATOM 6971 C C . TRP B 1 313 ? -3.242 -46.719 -13.891 1 97.75 313 TRP B C 1
ATOM 6973 O O . TRP B 1 313 ? -4.449 -46.938 -14.008 1 97.75 313 TRP B O 1
ATOM 6983 N N . LEU B 1 314 ? -2.674 -45.562 -14.117 1 98.38 314 LEU B N 1
ATOM 6984 C CA . LEU B 1 314 ? -3.5 -44.438 -14.586 1 98.38 314 LEU B CA 1
ATOM 6985 C C . LEU B 1 314 ? -4.082 -44.75 -15.961 1 98.38 314 LEU B C 1
ATOM 6987 O O . LEU B 1 314 ? -3.344 -45.062 -16.891 1 98.38 314 LEU B O 1
ATOM 6991 N N . ARG B 1 315 ? -5.387 -44.625 -16.078 1 98.06 315 ARG B N 1
ATOM 6992 C CA . ARG B 1 315 ? -5.996 -44.656 -17.406 1 98.06 315 ARG B CA 1
ATOM 6993 C C . ARG B 1 315 ? -5.691 -43.406 -18.188 1 98.06 315 ARG B C 1
ATOM 6995 O O . ARG B 1 315 ? -5.148 -42.438 -17.656 1 98.06 315 ARG B O 1
ATOM 7002 N N . ASP B 1 316 ? -5.973 -43.406 -19.453 1 97.25 316 ASP B N 1
ATOM 7003 C CA . ASP B 1 316 ? -5.504 -42.375 -20.391 1 97.25 316 ASP B CA 1
ATOM 7004 C C . ASP B 1 316 ? -5.953 -41 -19.953 1 97.25 316 ASP B C 1
ATOM 7006 O O . ASP B 1 316 ? -5.168 -40.031 -20 1 97.25 316 ASP B O 1
ATOM 7010 N N . LYS B 1 317 ? -7.117 -40.812 -19.562 1 97.25 317 LYS B N 1
ATOM 7011 C CA . LYS B 1 317 ? -7.609 -39.5 -19.219 1 97.25 317 LYS B CA 1
ATOM 7012 C C . LYS B 1 317 ? -6.945 -38.969 -17.953 1 97.25 317 LYS B C 1
ATOM 7014 O O . LYS B 1 317 ? -6.605 -37.781 -17.859 1 97.25 317 LYS B O 1
ATOM 7019 N N . LEU B 1 318 ? -6.812 -39.812 -16.953 1 97.94 318 LEU B N 1
ATOM 7020 C CA . LEU B 1 318 ? -6.129 -39.406 -15.727 1 97.94 318 LEU B CA 1
ATOM 7021 C C . LEU B 1 318 ? -4.664 -39.094 -16 1 97.94 318 LEU B C 1
ATOM 7023 O O . LEU B 1 318 ? -4.125 -38.125 -15.469 1 97.94 318 LEU B O 1
ATOM 7027 N N . LEU B 1 319 ? -4.055 -39.906 -16.828 1 97.75 319 LEU B N 1
ATOM 7028 C CA . LEU B 1 319 ? -2.67 -39.625 -17.203 1 97.75 319 LEU B CA 1
ATOM 7029 C C . LEU B 1 319 ? -2.559 -38.281 -17.938 1 97.75 319 LEU B C 1
ATOM 7031 O O . LEU B 1 319 ? -1.651 -37.5 -17.656 1 97.75 319 LEU B O 1
ATOM 7035 N N . ALA B 1 320 ? -3.488 -38.062 -18.859 1 97.25 320 ALA B N 1
ATOM 7036 C CA . ALA B 1 320 ? -3.488 -36.844 -19.625 1 97.25 320 ALA B CA 1
ATOM 7037 C C . ALA B 1 320 ? -3.625 -35.625 -18.703 1 97.25 320 ALA B C 1
ATOM 7039 O O . ALA B 1 320 ? -2.877 -34.656 -18.828 1 97.25 320 ALA B O 1
ATOM 7040 N N . TYR B 1 321 ? -4.512 -35.656 -17.766 1 97 321 TYR B N 1
ATOM 7041 C CA . TYR B 1 321 ? -4.762 -34.5 -16.891 1 97 321 TYR B CA 1
ATOM 7042 C C . TYR B 1 321 ? -3.682 -34.406 -15.82 1 97 321 TYR B C 1
ATOM 7044 O O . TYR B 1 321 ? -3.404 -33.312 -15.32 1 97 321 TYR B O 1
ATOM 7052 N N . THR B 1 322 ? -3.127 -35.5 -15.414 1 97.06 322 THR B N 1
ATOM 7053 C CA . THR B 1 322 ? -1.979 -35.438 -14.516 1 97.06 322 THR B CA 1
ATOM 7054 C C . THR B 1 322 ? -0.811 -34.719 -15.18 1 97.06 322 THR B C 1
ATOM 7056 O O . THR B 1 322 ? -0.197 -33.844 -14.57 1 97.06 322 THR B O 1
ATOM 7059 N N . ALA B 1 323 ? -0.546 -35.094 -16.375 1 96.25 323 ALA B N 1
ATOM 7060 C CA . ALA B 1 323 ? 0.501 -34.406 -17.141 1 96.25 323 ALA B CA 1
ATOM 7061 C C . ALA B 1 323 ? 0.145 -32.969 -17.375 1 96.25 323 ALA B C 1
ATOM 7063 O O . ALA B 1 323 ? 0.999 -32.062 -17.25 1 96.25 323 ALA B O 1
ATOM 7064 N N . ALA B 1 324 ? -1.073 -32.688 -17.703 1 95.31 324 ALA B N 1
ATOM 7065 C CA . ALA B 1 324 ? -1.562 -31.344 -17.969 1 95.31 324 ALA B CA 1
ATOM 7066 C C . ALA B 1 324 ? -1.377 -30.453 -16.734 1 95.31 324 ALA B C 1
ATOM 7068 O O . ALA B 1 324 ? -1.108 -29.25 -16.875 1 95.31 324 ALA B O 1
ATOM 7069 N N . THR B 1 325 ? -1.558 -30.969 -15.602 1 94 325 THR B N 1
ATOM 7070 C CA . THR B 1 325 ? -1.452 -30.234 -14.352 1 94 325 THR B CA 1
ATOM 7071 C C . THR B 1 325 ? -0.064 -29.609 -14.203 1 94 325 THR B C 1
ATOM 7073 O O . THR B 1 325 ? 0.078 -28.5 -13.672 1 94 325 THR B O 1
ATOM 7076 N N . VAL B 1 326 ? 0.943 -30.25 -14.656 1 94 326 VAL B N 1
ATOM 7077 C CA . VAL B 1 326 ? 2.303 -29.734 -14.578 1 94 326 VAL B CA 1
ATOM 7078 C C . VAL B 1 326 ? 2.422 -28.469 -15.43 1 94 326 VAL B C 1
ATOM 7080 O O . VAL B 1 326 ? 3.035 -27.484 -15.008 1 94 326 VAL B O 1
ATOM 7083 N N . LEU B 1 327 ? 1.859 -28.547 -16.578 1 92.5 327 LEU B N 1
ATOM 7084 C CA . LEU B 1 327 ? 1.884 -27.406 -17.469 1 92.5 327 LEU B CA 1
ATOM 7085 C C . LEU B 1 327 ? 1.026 -26.266 -16.922 1 92.5 327 LEU B C 1
ATOM 7087 O O . LEU B 1 327 ? 1.417 -25.094 -17 1 92.5 327 LEU B O 1
ATOM 7091 N N . GLU B 1 328 ? -0.118 -26.594 -16.422 1 92 328 GLU B N 1
ATOM 7092 C CA . GLU B 1 328 ? -1.049 -25.609 -15.875 1 92 328 GLU B CA 1
ATOM 7093 C C . GLU B 1 328 ? -0.46 -24.922 -14.648 1 92 328 GLU B C 1
ATOM 7095 O O . GLU B 1 328 ? -0.645 -23.703 -14.469 1 92 328 GLU B O 1
ATOM 7100 N N . ALA B 1 329 ? 0.246 -25.578 -13.883 1 90.56 329 ALA B N 1
ATOM 7101 C CA . ALA B 1 329 ? 0.759 -25.047 -12.617 1 90.56 329 ALA B CA 1
ATOM 7102 C C . ALA B 1 329 ? 2.146 -24.453 -12.805 1 90.56 329 ALA B C 1
ATOM 7104 O O . ALA B 1 329 ? 2.541 -23.547 -12.062 1 90.56 329 ALA B O 1
ATOM 7105 N N . GLY B 1 330 ? 2.857 -24.875 -13.727 1 91.38 330 GLY B N 1
ATOM 7106 C CA . GLY B 1 330 ? 4.273 -24.547 -13.789 1 91.38 330 GLY B CA 1
ATOM 7107 C C . GLY B 1 330 ? 4.582 -23.438 -14.781 1 91.38 330 GLY B C 1
ATOM 7108 O O . GLY B 1 330 ? 5.598 -22.75 -14.656 1 91.38 330 GLY B O 1
ATOM 7109 N N . SER B 1 331 ? 3.805 -23.234 -15.734 1 91.62 331 SER B N 1
ATOM 7110 C CA . SER B 1 331 ? 4.129 -22.281 -16.797 1 91.62 331 SER B CA 1
ATOM 7111 C C . SER B 1 331 ? 3.836 -20.844 -16.359 1 91.62 331 SER B C 1
ATOM 7113 O O . SER B 1 331 ? 4.754 -20.078 -16.109 1 91.62 331 SER B O 1
ATOM 7115 N N . ASP B 1 332 ? 2.643 -20.562 -16.062 1 91.5 332 ASP B N 1
ATOM 7116 C CA . ASP B 1 332 ? 2.23 -19.188 -15.797 1 91.5 332 ASP B CA 1
ATOM 7117 C C . ASP B 1 332 ? 2.703 -18.719 -14.422 1 91.5 332 ASP B C 1
ATOM 7119 O O . ASP B 1 332 ? 3.025 -17.547 -14.234 1 91.5 332 ASP B O 1
ATOM 7123 N N . THR B 1 333 ? 2.682 -19.641 -13.477 1 94.62 333 THR B N 1
ATOM 7124 C CA . THR B 1 333 ? 3.061 -19.266 -12.117 1 94.62 333 THR B CA 1
ATOM 7125 C C . THR B 1 333 ? 4.52 -18.828 -12.07 1 94.62 333 THR B C 1
ATOM 7127 O O . THR B 1 333 ? 4.84 -17.797 -11.461 1 94.62 333 THR B O 1
ATOM 7130 N N . THR B 1 334 ? 5.379 -19.531 -12.727 1 97.38 334 THR B N 1
ATOM 7131 C CA . THR B 1 334 ? 6.789 -19.172 -12.758 1 97.38 334 THR B CA 1
ATOM 7132 C C . THR B 1 334 ? 7 -17.906 -13.586 1 97.38 334 THR B C 1
ATOM 7134 O O . THR B 1 334 ? 7.766 -17.016 -13.195 1 97.38 334 THR B O 1
ATOM 7137 N N . ALA B 1 335 ? 6.352 -17.844 -14.711 1 97.62 335 ALA B N 1
ATOM 7138 C CA . ALA B 1 335 ? 6.465 -16.672 -15.57 1 97.62 335 ALA B CA 1
ATOM 7139 C C . ALA B 1 335 ? 5.992 -15.414 -14.836 1 97.62 335 ALA B C 1
ATOM 7141 O O . ALA B 1 335 ? 6.637 -14.359 -14.914 1 97.62 335 ALA B O 1
ATOM 7142 N N . SER B 1 336 ? 4.871 -15.562 -14.172 1 96.69 336 SER B N 1
ATOM 7143 C CA . SER B 1 336 ? 4.316 -14.43 -13.438 1 96.69 336 SER B CA 1
ATOM 7144 C C . SER B 1 336 ? 5.297 -13.922 -12.391 1 96.69 336 SER B C 1
ATOM 7146 O O . SER B 1 336 ? 5.422 -12.711 -12.18 1 96.69 336 SER B O 1
ATOM 7148 N N . THR B 1 337 ? 5.957 -14.773 -11.734 1 98.06 337 THR B N 1
ATOM 7149 C CA . THR B 1 337 ? 6.938 -14.391 -10.727 1 98.06 337 THR B CA 1
ATOM 7150 C C . THR B 1 337 ? 8.094 -13.625 -11.359 1 98.06 337 THR B C 1
ATOM 7152 O O . THR B 1 337 ? 8.555 -12.617 -10.812 1 98.06 337 THR B O 1
ATOM 7155 N N . MET B 1 338 ? 8.555 -14.094 -12.516 1 98.69 338 MET B N 1
ATOM 7156 C CA . MET B 1 338 ? 9.641 -13.406 -13.203 1 98.69 338 MET B CA 1
ATOM 7157 C C . MET B 1 338 ? 9.219 -12 -13.617 1 98.69 338 MET B C 1
ATOM 7159 O O . MET B 1 338 ? 9.984 -11.047 -13.453 1 98.69 338 MET B O 1
ATOM 7163 N N . GLN B 1 339 ? 8.016 -11.953 -14.102 1 98.38 339 GLN B N 1
ATOM 7164 C CA . GLN B 1 339 ? 7.484 -10.672 -14.562 1 98.38 339 GLN B CA 1
ATOM 7165 C C . GLN B 1 339 ? 7.277 -9.711 -13.398 1 98.38 339 GLN B C 1
ATOM 7167 O O . GLN B 1 339 ? 7.578 -8.516 -13.508 1 98.38 339 GLN B O 1
ATOM 7172 N N . SER B 1 340 ? 6.805 -10.211 -12.297 1 98.06 340 SER B N 1
ATOM 7173 C CA . SER B 1 340 ? 6.66 -9.406 -11.086 1 98.06 340 SER B CA 1
ATOM 7174 C C . SER B 1 340 ? 8.016 -8.961 -10.555 1 98.06 340 SER B C 1
ATOM 7176 O O . SER B 1 340 ? 8.172 -7.832 -10.094 1 98.06 340 SER B O 1
ATOM 7178 N N . PHE B 1 341 ? 8.977 -9.852 -10.617 1 98.62 341 PHE B N 1
ATOM 7179 C CA . PHE B 1 341 ? 10.32 -9.539 -10.156 1 98.62 341 PHE B CA 1
ATOM 7180 C C . PHE B 1 341 ? 10.891 -8.344 -10.922 1 98.62 341 PHE B C 1
ATOM 7182 O O . PHE B 1 341 ? 11.438 -7.418 -10.312 1 98.62 341 PHE B O 1
ATOM 7189 N N . ILE B 1 342 ? 10.75 -8.352 -12.188 1 98.69 342 ILE B N 1
ATOM 7190 C CA . ILE B 1 342 ? 11.266 -7.27 -13.023 1 98.69 342 ILE B CA 1
ATOM 7191 C C . ILE B 1 342 ? 10.539 -5.965 -12.68 1 98.69 342 ILE B C 1
ATOM 7193 O O . ILE B 1 342 ? 11.172 -4.91 -12.586 1 98.69 342 ILE B O 1
ATOM 7197 N N . LEU B 1 343 ? 9.273 -6.086 -12.492 1 97.81 343 LEU B N 1
ATOM 7198 C CA . LEU B 1 343 ? 8.5 -4.914 -12.086 1 97.81 343 LEU B CA 1
ATOM 7199 C C . LEU B 1 343 ? 9 -4.367 -10.758 1 97.81 343 LEU B C 1
ATOM 7201 O O . LEU B 1 343 ? 9.133 -3.152 -10.594 1 97.81 343 LEU B O 1
ATOM 7205 N N . PHE B 1 344 ? 9.289 -5.223 -9.797 1 97.38 344 PHE B N 1
ATOM 7206 C CA . PHE B 1 344 ? 9.773 -4.805 -8.484 1 97.38 344 PHE B CA 1
ATOM 7207 C C . PHE B 1 344 ? 11.156 -4.16 -8.609 1 97.38 344 PHE B C 1
ATOM 7209 O O . PHE B 1 344 ? 11.445 -3.182 -7.918 1 97.38 344 PHE B O 1
ATOM 7216 N N . MET B 1 345 ? 11.953 -4.688 -9.453 1 97.75 345 MET B N 1
ATOM 7217 C CA . MET B 1 345 ? 13.266 -4.098 -9.68 1 97.75 345 MET B CA 1
ATOM 7218 C C . MET B 1 345 ? 13.141 -2.703 -10.289 1 97.75 345 MET B C 1
ATOM 7220 O O . MET B 1 345 ? 13.836 -1.774 -9.875 1 97.75 345 MET B O 1
ATOM 7224 N N . LEU B 1 346 ? 12.219 -2.557 -11.258 1 96.81 346 LEU B N 1
ATOM 7225 C CA . LEU B 1 346 ? 11.984 -1.261 -11.883 1 96.81 346 LEU B CA 1
ATOM 7226 C C . LEU B 1 346 ? 11.492 -0.245 -10.859 1 96.81 346 LEU B C 1
ATOM 7228 O O . LEU B 1 346 ? 11.859 0.93 -10.914 1 96.81 346 LEU B O 1
ATOM 7232 N N . SER B 1 347 ? 10.727 -0.742 -9.945 1 95.19 347 SER B N 1
ATOM 7233 C CA . SER B 1 347 ? 10.094 0.118 -8.953 1 95.19 347 SER B CA 1
ATOM 7234 C C . SER B 1 347 ? 11.062 0.454 -7.82 1 95.19 347 SER B C 1
ATOM 7236 O O . SER B 1 347 ? 10.836 1.405 -7.07 1 95.19 347 SER B O 1
ATOM 7238 N N . HIS B 1 348 ? 12.117 -0.295 -7.664 1 94.12 348 HIS B N 1
ATOM 7239 C CA . HIS B 1 348 ? 13.078 -0.118 -6.578 1 94.12 348 HIS B CA 1
ATOM 7240 C C . HIS B 1 348 ? 14.508 -0.087 -7.109 1 94.12 348 HIS B C 1
ATOM 7242 O O . HIS B 1 348 ? 15.289 -1.009 -6.859 1 94.12 348 HIS B O 1
ATOM 7248 N N . PRO B 1 349 ? 14.898 0.995 -7.695 1 92.56 349 PRO B N 1
ATOM 7249 C CA . PRO B 1 349 ? 16.203 1.074 -8.359 1 92.56 349 PRO B CA 1
ATOM 7250 C C . PRO B 1 349 ? 17.359 0.848 -7.402 1 92.56 349 PRO B C 1
ATOM 7252 O O . PRO B 1 349 ? 18.406 0.314 -7.801 1 92.56 349 PRO B O 1
ATOM 7255 N N . ALA B 1 350 ? 17.188 1.273 -6.137 1 90.19 350 ALA B N 1
ATOM 7256 C CA . ALA B 1 350 ? 18.25 1.06 -5.164 1 90.19 350 ALA B CA 1
ATOM 7257 C C . ALA B 1 350 ? 18.469 -0.429 -4.914 1 90.19 350 ALA B C 1
ATOM 7259 O O . ALA B 1 350 ? 19.609 -0.87 -4.734 1 90.19 350 ALA B O 1
ATOM 7260 N N . VAL B 1 351 ? 17.422 -1.213 -4.855 1 94.88 351 VAL B N 1
ATOM 7261 C CA . VAL B 1 351 ? 17.516 -2.658 -4.695 1 94.88 351 VAL B CA 1
ATOM 7262 C C . VAL B 1 351 ? 18.188 -3.271 -5.926 1 94.88 351 VAL B C 1
ATOM 7264 O O . VAL B 1 351 ? 19.047 -4.141 -5.801 1 94.88 351 VAL B O 1
ATOM 7267 N N . LEU B 1 352 ? 17.75 -2.795 -7.109 1 97.25 352 LEU B N 1
ATOM 7268 C CA . LEU B 1 352 ? 18.344 -3.275 -8.352 1 97.25 352 LEU B CA 1
ATOM 7269 C C . LEU B 1 352 ? 19.844 -3.021 -8.383 1 97.25 352 LEU B C 1
ATOM 7271 O O . LEU B 1 352 ? 20.625 -3.902 -8.758 1 97.25 352 LEU B O 1
ATOM 7275 N N . GLU B 1 353 ? 20.219 -1.827 -7.961 1 95.94 353 GLU B N 1
ATOM 7276 C CA . GLU B 1 353 ? 21.641 -1.488 -7.922 1 95.94 353 GLU B CA 1
ATOM 7277 C C . GLU B 1 353 ? 22.391 -2.408 -6.969 1 95.94 353 GLU B C 1
ATOM 7279 O O . GLU B 1 353 ? 23.484 -2.893 -7.301 1 95.94 353 GLU B O 1
ATOM 7284 N N . LYS B 1 354 ? 21.812 -2.641 -5.812 1 95.81 354 LYS B N 1
ATOM 7285 C CA . LYS B 1 354 ? 22.453 -3.475 -4.801 1 95.81 354 LYS B CA 1
ATOM 7286 C C . LYS B 1 354 ? 22.594 -4.914 -5.285 1 95.81 354 LYS B C 1
ATOM 7288 O O . LYS B 1 354 ? 23.641 -5.535 -5.102 1 95.81 354 LYS B O 1
ATOM 7293 N N . VAL B 1 355 ? 21.547 -5.477 -5.871 1 98.06 355 VAL B N 1
ATOM 7294 C CA . VAL B 1 355 ? 21.578 -6.867 -6.305 1 98.06 355 VAL B CA 1
ATOM 7295 C C . VAL B 1 355 ? 22.547 -7.023 -7.477 1 98.06 355 VAL B C 1
ATOM 7297 O O . VAL B 1 355 ? 23.266 -8.023 -7.57 1 98.06 355 VAL B O 1
ATOM 7300 N N . ARG B 1 356 ? 22.578 -6.074 -8.383 1 98.25 356 ARG B N 1
ATOM 7301 C CA . ARG B 1 356 ? 23.531 -6.121 -9.484 1 98.25 356 ARG B CA 1
ATOM 7302 C C . ARG B 1 356 ? 24.969 -6.055 -8.977 1 98.25 356 ARG B C 1
ATOM 7304 O O . ARG B 1 356 ? 25.844 -6.746 -9.492 1 98.25 356 ARG B O 1
ATOM 7311 N N . ALA B 1 357 ? 25.156 -5.184 -7.965 1 98 357 ALA B N 1
ATOM 7312 C CA . ALA B 1 357 ? 26.5 -5.094 -7.375 1 98 357 ALA B CA 1
ATOM 7313 C C . ALA B 1 357 ? 26.922 -6.441 -6.797 1 98 357 ALA B C 1
ATOM 7315 O O . ALA B 1 357 ? 28.094 -6.828 -6.918 1 98 357 ALA B O 1
ATOM 7316 N N . GLU B 1 358 ? 26.016 -7.164 -6.172 1 98.25 358 GLU B N 1
ATOM 7317 C CA . GLU B 1 358 ? 26.328 -8.492 -5.648 1 98.25 358 GLU B CA 1
ATOM 7318 C C . GLU B 1 358 ? 26.703 -9.453 -6.773 1 98.25 358 GLU B C 1
ATOM 7320 O O . GLU B 1 358 ? 27.719 -10.156 -6.68 1 98.25 358 GLU B O 1
ATOM 7325 N N . ILE B 1 359 ? 25.953 -9.5 -7.836 1 98.56 359 ILE B N 1
ATOM 7326 C CA . ILE B 1 359 ? 26.172 -10.398 -8.961 1 98.56 359 ILE B CA 1
ATOM 7327 C C . ILE B 1 359 ? 27.516 -10.062 -9.617 1 98.56 359 ILE B C 1
ATOM 7329 O O . ILE B 1 359 ? 28.297 -10.961 -9.945 1 98.56 359 ILE B O 1
ATOM 7333 N N . ASP B 1 360 ? 27.781 -8.773 -9.781 1 98.56 360 ASP B N 1
ATOM 7334 C CA . ASP B 1 360 ? 29.031 -8.344 -10.375 1 98.56 360 ASP B CA 1
ATOM 7335 C C . ASP B 1 360 ? 30.219 -8.781 -9.531 1 98.56 360 ASP B C 1
ATOM 7337 O O . ASP B 1 360 ? 31.266 -9.188 -10.062 1 98.56 360 ASP B O 1
ATOM 7341 N N . SER B 1 361 ? 30.047 -8.656 -8.234 1 98.19 361 SER B N 1
ATOM 7342 C CA . SER B 1 361 ? 31.141 -8.984 -7.324 1 98.19 361 SER B CA 1
ATOM 7343 C C . SER B 1 361 ? 31.406 -10.492 -7.309 1 98.19 361 SER B C 1
ATOM 7345 O O . SER B 1 361 ? 32.562 -10.922 -7.215 1 98.19 361 SER B O 1
ATOM 7347 N N . VAL B 1 362 ? 30.422 -11.328 -7.434 1 98.19 362 VAL B N 1
ATOM 7348 C CA . VAL B 1 362 ? 30.547 -12.773 -7.273 1 98.19 362 VAL B CA 1
ATOM 7349 C C . VAL B 1 362 ? 30.859 -13.422 -8.625 1 98.19 362 VAL B C 1
ATOM 7351 O O . VAL B 1 362 ? 31.734 -14.289 -8.711 1 98.19 362 VAL B O 1
ATOM 7354 N N . VAL B 1 363 ? 30.156 -13.055 -9.656 1 98.38 363 VAL B N 1
ATOM 7355 C CA . VAL B 1 363 ? 30.234 -13.727 -10.945 1 98.38 363 VAL B CA 1
ATOM 7356 C C . VAL B 1 363 ? 31.25 -13.023 -11.844 1 98.38 363 VAL B C 1
ATOM 7358 O O . VAL B 1 363 ? 32 -13.68 -12.555 1 98.38 363 VAL B O 1
ATOM 7361 N N . GLY B 1 364 ? 31.25 -11.648 -11.789 1 97.44 364 GLY B N 1
ATOM 7362 C CA . GLY B 1 364 ? 32.125 -10.875 -12.656 1 97.44 364 GLY B CA 1
ATOM 7363 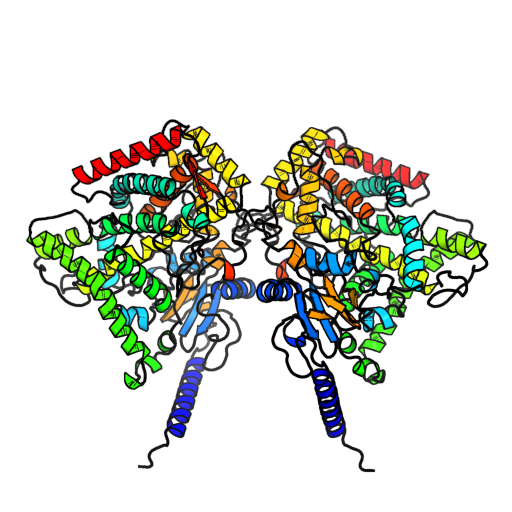C C . GLY B 1 364 ? 31.609 -10.766 -14.078 1 97.44 364 GLY B C 1
ATOM 7364 O O . GLY B 1 364 ? 30.531 -11.25 -14.391 1 97.44 364 GLY B O 1
ATOM 7365 N N . PRO B 1 365 ? 32.406 -10.156 -15.008 1 97.25 365 PRO B N 1
ATOM 7366 C CA . PRO B 1 365 ? 31.922 -9.82 -16.344 1 97.25 365 PRO B CA 1
ATOM 7367 C C . PRO B 1 365 ? 32.25 -10.891 -17.375 1 97.25 365 PRO B C 1
ATOM 7369 O O . PRO B 1 365 ? 31.828 -10.789 -18.531 1 97.25 365 PRO B O 1
ATOM 7372 N N . ASP B 1 366 ? 32.875 -12 -16.969 1 97.12 366 ASP B N 1
ATOM 7373 C CA . ASP B 1 366 ? 33.5 -12.867 -17.953 1 97.12 366 ASP B CA 1
ATOM 7374 C C . ASP B 1 366 ? 32.656 -14.117 -18.203 1 97.12 366 ASP B C 1
ATOM 7376 O O . ASP B 1 366 ? 33 -14.922 -19.078 1 97.12 366 ASP B O 1
ATOM 7380 N N . ARG B 1 367 ? 31.641 -14.289 -17.422 1 97.75 367 ARG B N 1
ATOM 7381 C CA . ARG B 1 367 ? 30.766 -15.445 -17.609 1 97.75 367 ARG B CA 1
ATOM 7382 C C . ARG B 1 367 ? 29.359 -15.156 -17.094 1 97.75 367 ARG B C 1
ATOM 7384 O O . ARG B 1 367 ? 29.172 -14.242 -16.297 1 97.75 367 ARG B O 1
ATOM 7391 N N . MET B 1 368 ? 28.438 -15.953 -17.547 1 98.31 368 MET B N 1
ATOM 7392 C CA . MET B 1 368 ? 27.078 -15.859 -17 1 98.31 368 MET B CA 1
ATOM 7393 C C . MET B 1 368 ? 26.969 -16.609 -15.68 1 98.31 368 MET B C 1
ATOM 7395 O O . MET B 1 368 ? 27.703 -17.562 -15.438 1 98.31 368 MET B O 1
ATOM 7399 N N . PRO B 1 369 ? 26.047 -16.219 -14.852 1 98.75 369 PRO B N 1
ATOM 7400 C CA . PRO B 1 369 ? 25.781 -16.969 -13.617 1 98.75 369 PRO B CA 1
ATOM 7401 C C . PRO B 1 369 ? 25.422 -18.438 -13.883 1 98.75 369 PRO B C 1
ATOM 7403 O O . PRO B 1 369 ? 24.797 -18.75 -14.898 1 98.75 369 PRO B O 1
ATOM 7406 N N . THR B 1 370 ? 25.781 -19.312 -13.008 1 98.56 370 THR B N 1
ATOM 7407 C CA . THR B 1 370 ? 25.422 -20.734 -13.023 1 98.56 370 THR B CA 1
ATOM 7408 C C . THR B 1 370 ? 24.719 -21.125 -11.727 1 98.56 370 THR B C 1
ATOM 7410 O O . THR B 1 370 ? 24.672 -20.328 -10.781 1 98.56 370 THR B O 1
ATOM 7413 N N . PHE B 1 371 ? 24.188 -22.328 -11.719 1 98.06 371 PHE B N 1
ATOM 7414 C CA . PHE B 1 371 ? 23.5 -22.812 -10.523 1 98.06 371 PHE B CA 1
ATOM 7415 C C . PHE B 1 371 ? 24.453 -22.844 -9.328 1 98.06 371 PHE B C 1
ATOM 7417 O O . PHE B 1 371 ? 24.031 -22.641 -8.188 1 98.06 371 PHE B O 1
ATOM 7424 N N . ASP B 1 372 ? 25.688 -22.984 -9.57 1 97.69 372 ASP B N 1
ATOM 7425 C CA . ASP B 1 372 ? 26.688 -23.125 -8.516 1 97.69 372 ASP B CA 1
ATOM 7426 C C . ASP B 1 372 ? 26.922 -21.797 -7.801 1 97.69 372 ASP B C 1
ATOM 7428 O O . ASP B 1 372 ? 27.5 -21.766 -6.715 1 97.69 372 ASP B O 1
ATOM 7432 N N . ASP B 1 373 ? 26.484 -20.703 -8.328 1 98.38 373 ASP B N 1
ATOM 7433 C CA . ASP B 1 373 ? 26.688 -19.391 -7.746 1 98.38 373 ASP B CA 1
ATOM 7434 C C . ASP B 1 373 ? 25.656 -19.094 -6.664 1 98.38 373 ASP B C 1
ATOM 7436 O O . ASP B 1 373 ? 25.812 -18.141 -5.891 1 98.38 373 ASP B O 1
ATOM 7440 N N . GLU B 1 374 ? 24.625 -19.906 -6.574 1 97.88 374 GLU B N 1
ATOM 7441 C CA . GLU B 1 374 ? 23.453 -19.609 -5.762 1 97.88 374 GLU B CA 1
ATOM 7442 C C . GLU B 1 374 ? 23.828 -19.359 -4.309 1 97.88 374 GLU B C 1
ATOM 7444 O O . GLU B 1 374 ? 23.422 -18.359 -3.715 1 97.88 374 GLU B O 1
ATOM 7449 N N . PRO B 1 375 ? 24.734 -20.172 -3.676 1 97.44 375 PRO B N 1
ATOM 7450 C CA . PRO B 1 375 ? 25.062 -19.922 -2.27 1 97.44 375 PRO B CA 1
ATOM 7451 C C . PRO B 1 375 ? 25.797 -18.609 -2.051 1 97.44 375 PRO B C 1
ATOM 7453 O O . PRO B 1 375 ? 25.812 -18.078 -0.933 1 97.44 375 PRO B O 1
ATOM 7456 N N . ASN B 1 376 ? 26.328 -18.062 -3.113 1 98.19 376 ASN B N 1
ATOM 7457 C CA . ASN B 1 376 ? 27.125 -16.844 -2.998 1 98.19 376 ASN B CA 1
ATOM 7458 C C . ASN B 1 376 ? 26.328 -15.609 -3.443 1 98.19 376 ASN B C 1
ATOM 7460 O O . ASN B 1 376 ? 26.875 -14.508 -3.525 1 98.19 376 ASN B O 1
ATOM 7464 N N . LEU B 1 377 ? 25.078 -15.82 -3.758 1 98.56 377 LEU B N 1
ATOM 7465 C CA . LEU B 1 377 ? 24.203 -14.719 -4.148 1 98.56 377 LEU B CA 1
ATOM 7466 C C . LEU B 1 377 ? 23 -14.617 -3.213 1 98.56 377 LEU B C 1
ATOM 7468 O O . LEU B 1 377 ? 21.859 -14.656 -3.664 1 98.56 377 LEU B O 1
ATOM 7472 N N . PRO B 1 378 ? 23.297 -14.469 -1.938 1 98.5 378 PRO B N 1
ATOM 7473 C CA . PRO B 1 378 ? 22.234 -14.539 -0.946 1 98.5 378 PRO B CA 1
ATOM 7474 C C . PRO B 1 378 ? 21.25 -13.383 -1.062 1 98.5 378 PRO B C 1
ATOM 7476 O O . PRO B 1 378 ? 20.047 -13.555 -0.828 1 98.5 378 PRO B O 1
ATOM 7479 N N . TYR B 1 379 ? 21.703 -12.125 -1.342 1 98.38 379 TYR B N 1
ATOM 7480 C CA . TYR B 1 379 ? 20.797 -11 -1.463 1 98.38 379 TYR B CA 1
ATOM 7481 C C . TYR B 1 379 ? 19.875 -11.172 -2.666 1 98.38 379 TYR B C 1
ATOM 7483 O O . TYR B 1 379 ? 18.688 -10.82 -2.613 1 98.38 379 TYR B O 1
ATOM 7491 N N . PHE B 1 380 ? 20.453 -11.742 -3.793 1 98.69 380 PHE B N 1
ATOM 7492 C CA . PHE B 1 380 ? 19.656 -12.016 -4.988 1 98.69 380 PHE B CA 1
ATOM 7493 C C . PHE B 1 380 ? 18.531 -13 -4.676 1 98.69 380 PHE B C 1
ATOM 7495 O O . PHE B 1 380 ? 17.375 -12.758 -5.027 1 98.69 380 PHE B O 1
ATOM 7502 N N . VAL B 1 381 ? 18.859 -14.07 -3.971 1 98.75 381 VAL B N 1
ATOM 7503 C CA . VAL B 1 381 ? 17.844 -15.062 -3.596 1 98.75 381 VAL B CA 1
ATOM 7504 C C . VAL B 1 381 ? 16.812 -14.422 -2.676 1 98.75 381 VAL B C 1
ATOM 7506 O O . VAL B 1 381 ? 15.617 -14.688 -2.805 1 98.75 381 VAL B O 1
ATOM 7509 N N . ALA B 1 382 ? 17.266 -13.531 -1.786 1 98.5 382 ALA B N 1
ATOM 7510 C CA . ALA B 1 382 ? 16.344 -12.805 -0.909 1 98.5 382 ALA B CA 1
ATOM 7511 C C . ALA B 1 382 ? 15.367 -11.953 -1.717 1 98.5 382 ALA B C 1
ATOM 7513 O O . ALA B 1 382 ? 14.195 -11.82 -1.348 1 98.5 382 ALA B O 1
ATOM 7514 N N . CYS B 1 383 ? 15.859 -11.367 -2.822 1 98.69 383 CYS B N 1
ATOM 7515 C CA . CYS B 1 383 ? 15 -10.562 -3.684 1 98.69 383 CYS B CA 1
ATOM 7516 C C . CYS B 1 383 ? 13.914 -11.43 -4.328 1 98.69 383 CYS B C 1
ATOM 7518 O O . CYS B 1 383 ? 12.766 -11 -4.457 1 98.69 383 CYS B O 1
ATOM 7520 N N . ILE B 1 384 ? 14.266 -12.633 -4.746 1 98.75 384 ILE B N 1
ATOM 7521 C CA . ILE B 1 384 ? 13.289 -13.539 -5.332 1 98.75 384 ILE B CA 1
ATOM 7522 C C . ILE B 1 384 ? 12.258 -13.938 -4.281 1 98.75 384 ILE B C 1
ATOM 7524 O O . ILE B 1 384 ? 11.047 -13.914 -4.543 1 98.75 384 ILE B O 1
ATOM 7528 N N . LYS B 1 385 ? 12.734 -14.242 -3.08 1 97.81 385 LYS B N 1
ATOM 7529 C CA . LYS B 1 385 ? 11.836 -14.617 -1.991 1 97.81 385 LYS B CA 1
ATOM 7530 C C . LYS B 1 385 ? 10.867 -13.492 -1.652 1 97.81 385 LYS B C 1
ATOM 7532 O O . LYS B 1 385 ? 9.68 -13.727 -1.423 1 97.81 385 LYS B O 1
ATOM 7537 N N . GLU B 1 386 ? 11.453 -12.289 -1.581 1 97.81 386 GLU B N 1
ATOM 7538 C CA . GLU B 1 386 ? 10.594 -11.141 -1.292 1 97.81 386 GLU B CA 1
ATOM 7539 C C . GLU B 1 386 ? 9.555 -10.945 -2.387 1 97.81 386 GLU B C 1
ATOM 7541 O O . GLU B 1 386 ? 8.43 -10.523 -2.111 1 97.81 386 GLU B O 1
ATOM 7546 N N . THR B 1 387 ? 9.906 -11.234 -3.641 1 98.06 387 THR B N 1
ATOM 7547 C CA . THR B 1 387 ? 8.953 -11.18 -4.742 1 98.06 387 THR B CA 1
ATOM 7548 C C . THR B 1 387 ? 7.836 -12.195 -4.539 1 98.06 387 THR B C 1
ATOM 7550 O O . THR B 1 387 ? 6.656 -11.867 -4.684 1 98.06 387 THR B O 1
ATOM 7553 N N . LEU B 1 388 ? 8.219 -13.383 -4.176 1 97.5 388 LEU B N 1
ATOM 7554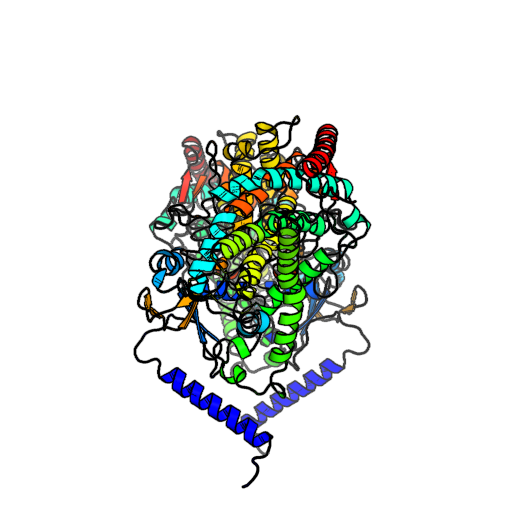 C CA . LEU B 1 388 ? 7.258 -14.453 -3.939 1 97.5 388 LEU B CA 1
ATOM 7555 C C . LEU B 1 388 ? 6.344 -14.109 -2.766 1 97.5 388 LEU B C 1
ATOM 7557 O O . LEU B 1 388 ? 5.152 -14.414 -2.797 1 97.5 388 LEU B O 1
ATOM 7561 N N . ARG B 1 389 ? 6.93 -13.516 -1.753 1 96.75 389 ARG B N 1
ATOM 7562 C CA . ARG B 1 389 ? 6.133 -13.125 -0.591 1 96.75 389 ARG B CA 1
ATOM 7563 C C . ARG B 1 389 ? 5.156 -12.008 -0.941 1 96.75 389 ARG B C 1
ATOM 7565 O O . ARG B 1 389 ? 3.973 -12.086 -0.613 1 96.75 389 ARG B O 1
ATOM 7572 N N . ARG B 1 390 ? 5.672 -11 -1.607 1 95.75 390 ARG B N 1
ATOM 7573 C CA . ARG B 1 390 ? 4.914 -9.781 -1.899 1 95.75 390 ARG B CA 1
ATOM 7574 C C . ARG B 1 390 ? 3.834 -10.047 -2.941 1 95.75 390 ARG B C 1
ATOM 7576 O O . ARG B 1 390 ? 2.775 -9.422 -2.92 1 95.75 390 ARG B O 1
ATOM 7583 N N . ARG B 1 391 ? 4.16 -10.977 -3.863 1 95.88 391 ARG B N 1
ATOM 7584 C CA . ARG B 1 391 ? 3.201 -11.297 -4.914 1 95.88 391 ARG B CA 1
ATOM 7585 C C . ARG B 1 391 ? 3.213 -12.789 -5.234 1 95.88 391 ARG B C 1
ATOM 7587 O O . ARG B 1 391 ? 3.66 -13.195 -6.309 1 95.88 391 ARG B O 1
ATOM 7594 N N . PRO B 1 392 ? 2.588 -13.508 -4.336 1 95.62 392 PRO B N 1
ATOM 7595 C CA . PRO B 1 392 ? 2.486 -14.938 -4.652 1 95.62 392 PRO B CA 1
ATOM 7596 C C . PRO B 1 392 ? 1.67 -15.203 -5.914 1 95.62 392 PRO B C 1
ATOM 7598 O O . PRO B 1 392 ? 0.616 -14.594 -6.113 1 95.62 392 PRO B O 1
ATOM 7601 N N . PRO B 1 393 ? 2.141 -16.094 -6.758 1 94.12 393 PRO B N 1
ATOM 7602 C CA . PRO B 1 393 ? 1.4 -16.359 -7.992 1 94.12 393 PRO B CA 1
ATOM 7603 C C . PRO B 1 393 ? -0.014 -16.875 -7.738 1 94.12 393 PRO B C 1
ATOM 7605 O O . PRO B 1 393 ? -0.955 -16.484 -8.43 1 94.12 393 PRO B O 1
ATOM 7608 N N . THR B 1 394 ? -0.126 -17.781 -6.781 1 91.62 394 THR B N 1
ATOM 7609 C CA . THR B 1 394 ? -1.441 -18.188 -6.301 1 91.62 394 THR B CA 1
ATOM 7610 C C . THR B 1 394 ? -1.787 -17.469 -4.996 1 91.62 394 THR B C 1
ATOM 7612 O O . THR B 1 394 ? -1.471 -17.953 -3.912 1 91.62 394 THR B O 1
ATOM 7615 N N . ILE B 1 395 ? -2.383 -16.391 -5.066 1 90.38 395 ILE B N 1
ATOM 7616 C CA . ILE B 1 395 ? -2.477 -15.383 -4.016 1 90.38 395 ILE B CA 1
ATOM 7617 C C . ILE B 1 395 ? -3.273 -15.945 -2.838 1 90.38 395 ILE B C 1
ATOM 7619 O O . ILE B 1 395 ? -3 -15.609 -1.684 1 90.38 395 ILE B O 1
ATOM 7623 N N . MET B 1 396 ? -4.305 -16.844 -3.08 1 88.69 396 MET B N 1
ATOM 7624 C CA . MET B 1 396 ? -5.102 -17.375 -1.982 1 88.69 396 MET B CA 1
ATOM 7625 C C . MET B 1 396 ? -4.824 -18.859 -1.779 1 88.69 396 MET B C 1
ATOM 7627 O O . MET B 1 396 ? -5.457 -19.516 -0.944 1 88.69 396 MET B O 1
ATOM 7631 N N . GLY B 1 397 ? -3.918 -19.391 -2.529 1 87.88 397 GLY B N 1
ATOM 7632 C CA . GLY B 1 397 ? -3.703 -20.828 -2.467 1 87.88 397 GLY B CA 1
ATOM 7633 C C . GLY B 1 397 ? -4.855 -21.625 -3.037 1 87.88 397 GLY B C 1
ATOM 7634 O O . GLY B 1 397 ? -5.82 -21.062 -3.555 1 87.88 397 GLY B O 1
ATOM 7635 N N . ILE B 1 398 ? -4.73 -22.953 -2.996 1 90.44 398 ILE B N 1
ATOM 7636 C CA . ILE B 1 398 ? -5.777 -23.859 -3.428 1 90.44 398 ILE B CA 1
ATOM 7637 C C . ILE B 1 398 ? -6.504 -24.438 -2.207 1 90.44 398 ILE B C 1
ATOM 7639 O O . ILE B 1 398 ? -5.875 -25.016 -1.32 1 90.44 398 ILE B O 1
ATOM 7643 N N . PRO B 1 399 ? -7.773 -24.297 -2.17 1 93.5 399 PRO B N 1
ATOM 7644 C CA . PRO B 1 399 ? -8.516 -24.688 -0.969 1 93.5 399 PRO B CA 1
ATOM 7645 C C . PRO B 1 399 ? -8.461 -26.188 -0.7 1 93.5 399 PRO B C 1
ATOM 7647 O O . PRO B 1 399 ? -8.523 -26.984 -1.636 1 93.5 399 PRO B O 1
ATOM 7650 N N . HIS B 1 400 ? -8.367 -26.484 0.537 1 96.62 400 HIS B N 1
ATOM 7651 C CA . HIS B 1 400 ? -8.5 -27.859 1.025 1 96.62 400 HIS B CA 1
ATOM 7652 C C . HIS B 1 400 ? -9.938 -28.156 1.438 1 96.62 400 HIS B C 1
ATOM 7654 O O . HIS B 1 400 ? -10.812 -27.281 1.341 1 96.62 400 HIS B O 1
ATOM 7660 N N . SER B 1 401 ? -10.164 -29.391 1.8 1 96.5 401 SER B N 1
ATOM 7661 C CA . SER B 1 401 ? -11.445 -29.797 2.367 1 96.5 401 SER B CA 1
ATOM 7662 C C . SER B 1 401 ? -11.25 -30.672 3.607 1 96.5 401 SER B C 1
ATOM 7664 O O . SER B 1 401 ? -10.273 -31.406 3.705 1 96.5 401 SER B O 1
ATOM 7666 N N . ALA B 1 402 ? -12.18 -30.531 4.52 1 97.44 402 ALA B N 1
ATOM 7667 C CA . ALA B 1 402 ? -12.148 -31.375 5.715 1 97.44 402 ALA B CA 1
ATOM 7668 C C . ALA B 1 402 ? -12.789 -32.719 5.449 1 97.44 402 ALA B C 1
ATOM 7670 O O . ALA B 1 402 ? -13.977 -32.812 5.133 1 97.44 402 ALA B O 1
ATOM 7671 N N . ASP B 1 403 ? -12.062 -33.75 5.695 1 96.88 403 ASP B N 1
ATOM 7672 C CA . ASP B 1 403 ? -12.562 -35.094 5.426 1 96.88 403 ASP B CA 1
ATOM 7673 C C . ASP B 1 403 ? -13.336 -35.656 6.625 1 96.88 403 ASP B C 1
ATOM 7675 O O . ASP B 1 403 ? -14.07 -36.625 6.5 1 96.88 403 ASP B O 1
ATOM 7679 N N . GLU B 1 404 ? -13.18 -35.062 7.758 1 96.5 404 GLU B N 1
ATOM 7680 C CA . GLU B 1 404 ? -13.891 -35.438 8.977 1 96.5 404 GLU B CA 1
ATOM 7681 C C . GLU B 1 404 ? -14.195 -34.219 9.836 1 96.5 404 GLU B C 1
ATOM 7683 O O . GLU B 1 404 ? -13.664 -33.125 9.578 1 96.5 404 GLU B O 1
ATOM 7688 N N . ASP B 1 405 ? -15.133 -34.406 10.773 1 95.81 405 ASP B N 1
ATOM 7689 C CA . ASP B 1 405 ? -15.375 -33.375 11.758 1 95.81 405 ASP B CA 1
ATOM 7690 C C . ASP B 1 405 ? -14.133 -33.125 12.617 1 95.81 405 ASP B C 1
ATOM 7692 O O . ASP B 1 405 ? -13.5 -34.062 13.086 1 95.81 405 ASP B O 1
ATOM 7696 N N . GLU B 1 406 ? -13.734 -31.875 12.664 1 96.44 406 GLU B N 1
ATOM 7697 C CA . GLU B 1 406 ? -12.562 -31.5 13.445 1 96.44 406 GLU B CA 1
ATOM 7698 C C . GLU B 1 406 ? -12.852 -30.297 14.328 1 96.44 406 GLU B C 1
ATOM 7700 O O . GLU B 1 406 ? -13.906 -29.672 14.211 1 96.44 406 GLU B O 1
ATOM 7705 N N . VAL B 1 407 ? -11.992 -30.078 15.359 1 96.44 407 VAL B N 1
ATOM 7706 C CA . VAL B 1 407 ? -12.047 -28.906 16.219 1 96.44 407 VAL B CA 1
ATOM 7707 C C . VAL B 1 407 ? -10.664 -28.25 16.281 1 96.44 407 VAL B C 1
ATOM 7709 O O . VAL B 1 407 ? -9.648 -28.938 16.438 1 96.44 407 VAL B O 1
ATOM 7712 N N . TYR B 1 408 ? -10.617 -27 16.062 1 96.12 408 TYR B N 1
ATOM 7713 C CA . TYR B 1 408 ? -9.383 -26.234 16.188 1 96.12 408 TYR B CA 1
ATOM 7714 C C . TYR B 1 408 ? -9.594 -25 17.062 1 96.12 408 TYR B C 1
ATOM 7716 O O . TYR B 1 408 ? -10.477 -24.188 16.781 1 96.12 408 TYR B O 1
ATOM 7724 N N . ASN B 1 409 ? -8.75 -24.797 18.109 1 94.56 409 ASN B N 1
ATOM 7725 C CA . ASN B 1 409 ? -8.828 -23.672 19.047 1 94.56 409 ASN B CA 1
ATOM 7726 C C . ASN B 1 409 ? -10.258 -23.453 19.531 1 94.56 409 ASN B C 1
ATOM 7728 O O . ASN B 1 409 ? -10.75 -22.328 19.531 1 94.56 409 ASN B O 1
ATOM 7732 N N . GLY B 1 410 ? -10.961 -24.531 19.766 1 94.62 410 GLY B N 1
ATOM 7733 C CA . GLY B 1 410 ? -12.312 -24.469 20.312 1 94.62 410 GLY B CA 1
ATOM 7734 C C . GLY B 1 410 ? -13.383 -24.297 19.25 1 94.62 410 GLY B C 1
ATOM 7735 O O . GLY B 1 410 ? -14.57 -24.344 19.547 1 94.62 410 GLY B O 1
ATOM 7736 N N . TYR B 1 411 ? -13 -24.188 18 1 96.38 411 TYR B N 1
ATOM 7737 C CA . TYR B 1 411 ? -13.969 -23.969 16.922 1 96.38 411 TYR B CA 1
ATOM 7738 C C . TYR B 1 411 ? -14.219 -25.266 16.156 1 96.38 411 TYR B C 1
ATOM 7740 O O . TYR B 1 411 ? -13.273 -25.984 15.82 1 96.38 411 TYR B O 1
ATOM 7748 N N . PHE B 1 412 ? -15.453 -25.531 15.891 1 96.62 412 PHE B N 1
ATOM 7749 C CA . PHE B 1 412 ? -15.875 -26.703 15.125 1 96.62 412 PHE B CA 1
ATOM 7750 C C . PHE B 1 412 ? -15.672 -26.484 13.633 1 96.62 412 PHE B C 1
ATOM 7752 O O . PHE B 1 412 ? -15.992 -25.422 13.109 1 96.62 412 PHE B O 1
ATOM 7759 N N . ILE B 1 413 ? -15.07 -27.453 12.938 1 97.31 413 ILE B N 1
ATOM 7760 C CA . ILE B 1 413 ? -14.914 -27.5 11.492 1 97.31 413 ILE B CA 1
ATOM 7761 C C . ILE B 1 413 ? -15.664 -28.703 10.922 1 97.31 413 ILE B C 1
ATOM 7763 O O . ILE B 1 413 ? -15.234 -29.844 11.086 1 97.31 413 ILE B O 1
ATOM 7767 N N . PRO B 1 414 ? -16.734 -28.469 10.273 1 95.81 414 PRO B N 1
ATOM 7768 C CA . PRO B 1 414 ? -17.562 -29.594 9.828 1 95.81 414 PRO B CA 1
ATOM 7769 C C . PRO B 1 414 ? -16.922 -30.391 8.695 1 95.81 414 PRO B C 1
ATOM 7771 O O . PRO B 1 414 ? -16.234 -29.812 7.844 1 95.81 414 PRO B O 1
ATOM 7774 N N . LYS B 1 415 ? -17.219 -31.672 8.703 1 95.69 415 LYS B N 1
ATOM 7775 C CA . LYS B 1 415 ? -16.844 -32.5 7.555 1 95.69 415 LYS B CA 1
ATOM 7776 C C . LYS B 1 415 ? -17.406 -31.922 6.254 1 95.69 415 LYS B C 1
ATOM 7778 O O . LYS B 1 415 ? -18.547 -31.484 6.207 1 95.69 415 LYS B O 1
ATOM 7783 N N . GLY B 1 416 ? -16.5 -31.859 5.285 1 94.12 416 GLY B N 1
ATOM 7784 C CA . GLY B 1 416 ? -16.938 -31.375 3.986 1 94.12 416 GLY B CA 1
ATOM 7785 C C . GLY B 1 416 ? -16.688 -29.875 3.799 1 94.12 416 GLY B C 1
ATOM 7786 O O . GLY B 1 416 ? -16.797 -29.375 2.682 1 94.12 416 GLY B O 1
ATOM 7787 N N . ALA B 1 417 ? -16.281 -29.203 4.855 1 95.38 417 ALA B N 1
ATOM 7788 C CA . ALA B 1 417 ? -16.016 -27.781 4.754 1 95.38 417 ALA B CA 1
ATOM 7789 C C . ALA B 1 417 ? -14.812 -27.5 3.861 1 95.38 417 ALA B C 1
ATOM 7791 O O . ALA B 1 417 ? -13.836 -28.25 3.877 1 95.38 417 ALA B O 1
ATOM 7792 N N . THR B 1 418 ? -14.969 -26.438 3.047 1 95.5 418 THR B N 1
ATOM 7793 C CA . THR B 1 418 ? -13.797 -25.891 2.365 1 95.5 418 THR B CA 1
ATOM 7794 C C . THR B 1 418 ? -12.875 -25.188 3.355 1 95.5 418 THR B C 1
ATOM 7796 O O . THR B 1 418 ? -13.336 -24.391 4.176 1 95.5 418 THR B O 1
ATOM 7799 N N . VAL B 1 419 ? -11.641 -25.516 3.311 1 97.25 419 VAL B N 1
ATOM 7800 C CA . VAL B 1 419 ? -10.68 -24.906 4.223 1 97.25 419 VAL B CA 1
ATOM 7801 C C . VAL B 1 419 ? -9.578 -24.219 3.426 1 97.25 419 VAL B C 1
ATOM 7803 O O . VAL B 1 419 ? -8.844 -24.859 2.678 1 97.25 419 VAL B O 1
ATOM 7806 N N . ILE B 1 420 ? -9.438 -22.906 3.586 1 96.56 420 ILE B N 1
ATOM 7807 C CA . ILE B 1 420 ? -8.516 -22.094 2.795 1 96.56 420 ILE B CA 1
ATOM 7808 C C . ILE B 1 420 ? -7.336 -21.656 3.662 1 96.56 420 ILE B C 1
ATOM 7810 O O . ILE B 1 420 ? -7.527 -21.062 4.727 1 96.56 420 ILE B O 1
ATOM 7814 N N . GLY B 1 421 ? -6.141 -22.109 3.277 1 96.44 421 GLY B N 1
ATOM 7815 C CA . GLY B 1 421 ? -4.973 -21.422 3.803 1 96.44 421 GLY B CA 1
ATOM 7816 C C . GLY B 1 421 ? -4.73 -20.078 3.141 1 96.44 421 GLY B C 1
ATOM 7817 O O . GLY B 1 421 ? -4.23 -20.016 2.016 1 96.44 421 GLY B O 1
ATOM 7818 N N . ASN B 1 422 ? -5.039 -19 3.811 1 96.81 422 ASN B N 1
ATOM 7819 C CA . ASN B 1 422 ? -5.02 -17.641 3.258 1 96.81 422 ASN B CA 1
ATOM 7820 C C . ASN B 1 422 ? -3.596 -17.109 3.129 1 96.81 422 ASN B C 1
ATOM 7822 O O . ASN B 1 422 ? -3.156 -16.297 3.943 1 96.81 422 ASN B O 1
ATOM 7826 N N . VAL B 1 423 ? -2.957 -17.469 2.031 1 96.69 423 VAL B N 1
ATOM 7827 C CA . VAL B 1 423 ? -1.557 -17.141 1.791 1 96.69 423 VAL B CA 1
ATOM 7828 C C . VAL B 1 423 ? -1.372 -15.625 1.829 1 96.69 423 VAL B C 1
ATOM 7830 O O . VAL B 1 423 ? -0.402 -15.125 2.406 1 96.69 423 VAL B O 1
ATOM 7833 N N . TRP B 1 424 ? -2.27 -14.891 1.26 1 96.38 424 TRP B N 1
ATOM 7834 C CA . TRP B 1 424 ? -2.176 -13.438 1.196 1 96.38 424 TRP B CA 1
ATOM 7835 C C . TRP B 1 424 ? -2.18 -12.828 2.596 1 96.38 424 TRP B C 1
ATOM 7837 O O . TRP B 1 424 ? -1.332 -11.992 2.918 1 96.38 424 TRP B O 1
ATOM 7847 N N . ALA B 1 425 ? -3.127 -13.281 3.426 1 96.12 425 ALA B N 1
ATOM 7848 C CA . ALA B 1 425 ? -3.188 -12.773 4.793 1 96.12 425 ALA B CA 1
ATOM 7849 C C . ALA B 1 425 ? -1.921 -13.125 5.566 1 96.12 425 ALA B C 1
ATOM 7851 O O . ALA B 1 425 ? -1.418 -12.312 6.348 1 96.12 425 ALA B O 1
ATOM 7852 N N . ILE B 1 426 ? -1.429 -14.289 5.348 1 95.69 426 ILE B N 1
ATOM 7853 C CA . ILE B 1 426 ? -0.226 -14.75 6.039 1 95.69 426 ILE B CA 1
ATOM 7854 C C . ILE B 1 426 ? 0.969 -13.898 5.605 1 95.69 426 ILE B C 1
ATOM 7856 O O . ILE B 1 426 ? 1.747 -13.438 6.445 1 95.69 426 ILE B O 1
ATOM 7860 N N . HIS B 1 427 ? 1.117 -13.664 4.281 1 96.12 427 HIS B N 1
ATOM 7861 C CA . HIS B 1 427 ? 2.254 -12.938 3.727 1 96.12 427 HIS B CA 1
ATOM 7862 C C . HIS B 1 427 ? 2.164 -11.445 4.055 1 96.12 427 HIS B C 1
ATOM 7864 O O . HIS B 1 427 ? 3.182 -10.75 4.078 1 96.12 427 HIS B O 1
ATOM 7870 N N . MET B 1 428 ? 0.945 -10.977 4.324 1 94.38 428 MET B N 1
ATOM 7871 C CA . MET B 1 428 ? 0.737 -9.555 4.566 1 94.38 428 MET B CA 1
ATOM 7872 C C . MET B 1 428 ? 0.492 -9.281 6.047 1 94.38 428 MET B C 1
ATOM 7874 O O . MET B 1 428 ? 0.021 -8.203 6.418 1 94.38 428 MET B O 1
ATOM 7878 N N . ASP B 1 429 ? 0.785 -10.281 6.875 1 91.12 429 ASP B N 1
ATOM 7879 C CA . ASP B 1 429 ? 0.659 -10.148 8.32 1 91.12 429 ASP B CA 1
ATOM 7880 C C . ASP B 1 429 ? 1.828 -9.352 8.906 1 91.12 429 ASP B C 1
ATOM 7882 O O . ASP B 1 429 ? 2.971 -9.812 8.875 1 91.12 429 ASP B O 1
ATOM 7886 N N . PRO B 1 430 ? 1.553 -8.172 9.477 1 89.06 430 PRO B N 1
ATOM 7887 C CA . PRO B 1 430 ? 2.646 -7.359 10.008 1 89.06 430 PRO B CA 1
ATOM 7888 C C . PRO B 1 430 ? 3.332 -8 11.211 1 89.06 430 PRO B C 1
ATOM 7890 O O . PRO B 1 430 ? 4.473 -7.656 11.531 1 89.06 430 PRO B O 1
ATOM 7893 N N . ALA B 1 431 ? 2.67 -8.922 11.867 1 87 431 ALA B N 1
ATOM 7894 C CA . ALA B 1 431 ? 3.285 -9.633 12.984 1 87 431 ALA B CA 1
ATOM 7895 C C . ALA B 1 431 ? 4.395 -10.562 12.492 1 87 431 ALA B C 1
ATOM 7897 O O . ALA B 1 431 ? 5.379 -10.789 13.203 1 87 431 ALA B O 1
ATOM 7898 N N . ARG B 1 432 ? 4.242 -11.008 11.289 1 89.75 432 ARG B N 1
ATOM 7899 C CA . ARG B 1 432 ? 5.223 -11.914 10.703 1 89.75 432 ARG B CA 1
ATOM 7900 C C . ARG B 1 432 ? 6.234 -11.156 9.852 1 89.75 432 ARG B C 1
ATOM 7902 O O . ARG B 1 432 ? 7.422 -11.484 9.844 1 89.75 432 ARG B O 1
ATOM 7909 N N . TYR B 1 433 ? 5.688 -10.219 9.141 1 93.12 433 TYR B N 1
ATOM 7910 C CA . TYR B 1 433 ? 6.492 -9.383 8.25 1 93.12 433 TYR B CA 1
ATOM 7911 C C . TYR B 1 433 ? 6.25 -7.902 8.531 1 93.12 433 TYR B C 1
ATOM 7913 O O . TYR B 1 433 ? 5.438 -7.266 7.859 1 93.12 433 TYR B O 1
ATOM 7921 N N . PRO B 1 434 ? 7.016 -7.352 9.484 1 91.81 434 PRO B N 1
ATOM 7922 C CA . PRO B 1 434 ? 6.832 -5.914 9.711 1 91.81 434 PRO B CA 1
ATOM 7923 C C . PRO B 1 434 ? 6.93 -5.094 8.43 1 91.81 434 PRO B C 1
ATOM 7925 O O . PRO B 1 434 ? 7.773 -5.379 7.574 1 91.81 434 PRO B O 1
ATOM 7928 N N . ASN B 1 435 ? 6.012 -4.172 8.211 1 91.31 435 ASN B N 1
ATOM 7929 C CA . ASN B 1 435 ? 5.91 -3.391 6.984 1 91.31 435 ASN B CA 1
ATOM 7930 C C . ASN B 1 435 ? 5.684 -4.281 5.77 1 91.31 435 ASN B C 1
ATOM 7932 O O . ASN B 1 435 ? 6.438 -4.219 4.797 1 91.31 435 ASN B O 1
ATOM 7936 N N . PRO B 1 436 ? 4.617 -5.027 5.777 1 92.75 436 PRO B N 1
ATOM 7937 C CA . PRO B 1 436 ? 4.453 -6.129 4.828 1 92.75 436 PRO B CA 1
ATOM 7938 C C . PRO B 1 436 ? 4.305 -5.645 3.387 1 92.75 436 PRO B C 1
ATOM 7940 O O . PRO B 1 436 ? 4.605 -6.391 2.449 1 92.75 436 PRO B O 1
ATOM 7943 N N . THR B 1 437 ? 3.875 -4.438 3.102 1 90.88 437 THR B N 1
ATOM 7944 C CA . THR B 1 437 ? 3.619 -3.98 1.739 1 90.88 437 THR B CA 1
ATOM 7945 C C . THR B 1 437 ? 4.902 -3.467 1.091 1 90.88 437 THR B C 1
ATOM 7947 O O . THR B 1 437 ? 4.957 -3.275 -0.126 1 90.88 437 THR B O 1
ATOM 7950 N N . ALA B 1 438 ? 5.855 -3.209 1.923 1 91.38 438 ALA B N 1
ATOM 7951 C CA . ALA B 1 438 ? 7.133 -2.744 1.389 1 91.38 438 ALA B CA 1
ATOM 7952 C C . ALA B 1 438 ? 7.914 -3.895 0.76 1 91.38 438 ALA B C 1
ATOM 7954 O O . ALA B 1 438 ? 7.75 -5.051 1.15 1 91.38 438 ALA B O 1
ATOM 7955 N N . PHE B 1 439 ? 8.656 -3.539 -0.28 1 95 439 PHE B N 1
ATOM 7956 C CA . PHE B 1 439 ? 9.602 -4.496 -0.839 1 95 439 PHE B CA 1
ATOM 7957 C C . PHE B 1 439 ? 10.945 -4.414 -0.124 1 95 439 PHE B C 1
ATOM 7959 O O . PHE B 1 439 ? 11.742 -3.51 -0.389 1 95 439 PHE B O 1
ATOM 7966 N N . GLN B 1 440 ? 11.188 -5.418 0.84 1 94.44 440 GLN B N 1
ATOM 7967 C CA . GLN B 1 440 ? 12.359 -5.406 1.699 1 94.44 440 GLN B CA 1
ATOM 7968 C C . GLN B 1 440 ? 13.039 -6.773 1.727 1 94.44 440 GLN B C 1
ATOM 7970 O O . GLN B 1 440 ? 12.867 -7.535 2.682 1 94.44 440 GLN B O 1
ATOM 7975 N N . PRO B 1 441 ? 13.93 -7.012 0.715 1 96.81 441 PRO B N 1
ATOM 7976 C CA . PRO B 1 441 ? 14.625 -8.297 0.677 1 96.81 441 PRO B CA 1
ATOM 7977 C C . PRO B 1 441 ? 15.445 -8.562 1.94 1 96.81 441 PRO B C 1
ATOM 7979 O O . PRO B 1 441 ? 15.727 -9.719 2.266 1 96.81 441 PRO B O 1
ATOM 7982 N N . GLU B 1 442 ? 15.75 -7.527 2.689 1 94.19 442 GLU B N 1
ATOM 7983 C CA . GLU B 1 442 ? 16.594 -7.621 3.877 1 94.19 442 GLU B CA 1
ATOM 7984 C C . GLU B 1 442 ? 15.977 -8.547 4.922 1 94.19 442 GLU B C 1
ATOM 7986 O O . GLU B 1 442 ? 16.688 -9.109 5.762 1 94.19 442 GLU B O 1
ATOM 7991 N N . ARG B 1 443 ? 14.711 -8.773 4.863 1 92.69 443 ARG B N 1
ATOM 7992 C CA . ARG B 1 443 ? 14.047 -9.617 5.852 1 92.69 443 ARG B CA 1
ATOM 7993 C C . ARG B 1 443 ? 14.492 -11.07 5.715 1 92.69 443 ARG B C 1
ATOM 7995 O O . ARG B 1 443 ? 14.375 -11.852 6.664 1 92.69 443 ARG B O 1
ATOM 8002 N N . PHE B 1 444 ? 14.977 -11.406 4.5 1 95.12 444 PHE B N 1
ATOM 8003 C CA . PHE B 1 444 ? 15.375 -12.789 4.234 1 95.12 444 PHE B CA 1
ATOM 8004 C C . PHE B 1 444 ? 16.891 -12.914 4.16 1 95.12 444 PHE B C 1
ATOM 8006 O O . PHE B 1 444 ? 17.422 -14 3.945 1 95.12 444 PHE B O 1
ATOM 8013 N N . TYR B 1 445 ? 17.562 -11.797 4.266 1 95.75 445 TYR B N 1
ATOM 8014 C CA . TYR B 1 445 ? 19 -11.711 3.961 1 95.75 445 TYR B CA 1
ATOM 8015 C C . TYR B 1 445 ? 19.812 -11.555 5.234 1 95.75 445 TYR B C 1
ATOM 8017 O O . TYR B 1 445 ? 19.484 -10.734 6.094 1 95.75 445 TYR B O 1
ATOM 8025 N N . VAL B 1 446 ? 20.781 -12.367 5.422 1 92.44 446 VAL B N 1
ATOM 8026 C CA . VAL B 1 446 ? 21.797 -12.234 6.465 1 92.44 446 VAL B CA 1
ATOM 8027 C C . VAL B 1 446 ? 23.172 -12.117 5.832 1 92.44 446 VAL B C 1
ATOM 8029 O O . VAL B 1 446 ? 23.625 -13.039 5.145 1 92.44 446 VAL B O 1
ATOM 8032 N N . PRO B 1 447 ? 23.828 -10.992 6.066 1 90.31 447 PRO B N 1
ATOM 8033 C CA . PRO B 1 447 ? 25.141 -10.82 5.453 1 90.31 447 PRO B CA 1
ATOM 8034 C C . PRO B 1 447 ? 26.109 -11.961 5.781 1 90.31 447 PRO B C 1
ATOM 8036 O O . PRO B 1 447 ? 26.188 -12.383 6.938 1 90.31 447 PRO B O 1
ATOM 8039 N N . GLY B 1 448 ? 26.781 -12.477 4.828 1 91.12 448 GLY B N 1
ATOM 8040 C CA . GLY B 1 448 ? 27.828 -13.469 5.02 1 91.12 448 GLY B CA 1
ATOM 8041 C C . GLY B 1 448 ? 27.297 -14.891 5.062 1 91.12 448 GLY B C 1
ATOM 8042 O O . GLY B 1 448 ? 28.062 -15.844 5.195 1 91.12 448 GLY B O 1
ATOM 8043 N N . LYS B 1 449 ? 26 -15.055 4.914 1 94.88 449 LYS B N 1
ATOM 8044 C CA . LYS B 1 449 ? 25.406 -16.391 4.93 1 94.88 449 LYS B CA 1
ATOM 8045 C C . LYS B 1 449 ? 24.547 -16.625 3.691 1 94.88 449 LYS B C 1
ATOM 8047 O O . LYS B 1 449 ? 23.891 -15.703 3.209 1 94.88 449 LYS B O 1
ATOM 8052 N N . PRO B 1 450 ? 24.562 -17.875 3.23 1 95.31 450 PRO B N 1
ATOM 8053 C CA . PRO B 1 450 ? 23.641 -18.172 2.129 1 95.31 450 PRO B CA 1
ATOM 8054 C C . PRO B 1 450 ? 22.172 -18.031 2.531 1 95.31 450 PRO B C 1
ATOM 8056 O O . PRO B 1 450 ? 21.812 -18.328 3.674 1 95.31 450 PRO B O 1
ATOM 8059 N N . THR B 1 451 ? 21.391 -17.562 1.662 1 95.56 451 THR B N 1
ATOM 8060 C CA . THR B 1 451 ? 19.953 -17.469 1.896 1 95.56 451 THR B CA 1
ATOM 8061 C C . THR B 1 451 ? 19.266 -18.766 1.497 1 95.56 451 THR B C 1
ATOM 8063 O O . THR B 1 451 ? 19.344 -19.188 0.344 1 95.56 451 THR B O 1
ATOM 8066 N N . ARG B 1 452 ? 18.562 -19.344 2.439 1 93.06 452 ARG B N 1
ATOM 8067 C CA . ARG B 1 452 ? 17.766 -20.531 2.152 1 93.06 452 ARG B CA 1
ATOM 8068 C C . ARG B 1 452 ? 16.438 -20.172 1.514 1 93.06 452 ARG B C 1
ATOM 8070 O O . ARG B 1 452 ? 15.82 -19.172 1.872 1 93.06 452 ARG B O 1
ATOM 8077 N N . TRP B 1 453 ? 15.984 -21.047 0.626 1 93.25 453 TRP B N 1
ATOM 8078 C CA . TRP B 1 453 ? 14.672 -20.828 0.025 1 93.25 453 TRP B CA 1
ATOM 8079 C C . TRP B 1 453 ? 13.57 -20.969 1.062 1 93.25 453 TRP B C 1
ATOM 8081 O O . TRP B 1 453 ? 12.586 -20.234 1.041 1 93.25 453 TRP B O 1
ATOM 8091 N N . ALA B 1 454 ? 13.695 -21.953 1.999 1 91.25 454 ALA B N 1
ATOM 8092 C CA . ALA B 1 454 ? 12.781 -22.172 3.121 1 91.25 454 ALA B CA 1
ATOM 8093 C C . ALA B 1 454 ? 11.336 -22.266 2.646 1 91.25 454 ALA B C 1
ATOM 8095 O O . ALA B 1 454 ? 10.438 -21.688 3.266 1 91.25 454 ALA B O 1
ATOM 8096 N N . SER B 1 455 ? 11.078 -22.891 1.474 1 85.88 455 SER B N 1
ATOM 8097 C CA . SER B 1 455 ? 9.758 -23 0.875 1 85.88 455 SER B CA 1
ATOM 8098 C C . SER B 1 455 ? 9 -24.203 1.438 1 85.88 455 SER B C 1
ATOM 8100 O O . SER B 1 455 ? 7.77 -24.234 1.419 1 85.88 455 SER B O 1
ATOM 8102 N N . GLY B 1 456 ? 9.711 -25.234 1.906 1 76.06 456 GLY B N 1
ATOM 8103 C CA . GLY B 1 456 ? 9.141 -26.516 2.256 1 76.06 456 GLY B CA 1
ATOM 8104 C C . GLY B 1 456 ? 8.672 -26.594 3.697 1 76.06 456 GLY B C 1
ATOM 8105 O O . GLY B 1 456 ? 8.719 -25.594 4.422 1 76.06 456 GLY B O 1
ATOM 8106 N N . PRO B 1 457 ? 8.086 -27.766 3.918 1 68.44 457 PRO B N 1
ATOM 8107 C CA . PRO B 1 457 ? 7.59 -28 5.273 1 68.44 457 PRO B CA 1
ATOM 8108 C C . PRO B 1 457 ? 8.711 -28.156 6.297 1 68.44 457 PRO B C 1
ATOM 8110 O O . PRO B 1 457 ? 8.891 -29.219 6.879 1 68.44 457 PRO B O 1
ATOM 8113 N N . ASP B 1 458 ? 9.43 -27.109 6.324 1 68.75 458 ASP B N 1
ATOM 8114 C CA . ASP B 1 458 ? 10.531 -27.109 7.273 1 68.75 458 ASP B CA 1
ATOM 8115 C C . ASP B 1 458 ? 10.273 -26.141 8.422 1 68.75 458 ASP B C 1
ATOM 8117 O O . ASP B 1 458 ? 9.312 -25.375 8.398 1 68.75 458 ASP B O 1
ATOM 8121 N N . GLN B 1 459 ? 11.062 -26.422 9.438 1 70.06 459 GLN B N 1
ATOM 8122 C CA . GLN B 1 459 ? 10.906 -25.656 10.672 1 70.06 459 GLN B CA 1
ATOM 8123 C C . GLN B 1 459 ? 11.156 -24.172 10.438 1 70.06 459 GLN B C 1
ATOM 8125 O O . GLN B 1 459 ? 10.633 -23.328 11.164 1 70.06 459 GLN B O 1
ATOM 8130 N N . ASP B 1 460 ? 11.828 -23.891 9.367 1 80.69 460 ASP B N 1
ATOM 8131 C CA . ASP B 1 460 ? 12.203 -22.5 9.172 1 80.69 460 ASP B CA 1
ATOM 8132 C C . ASP B 1 460 ? 11.445 -21.891 7.992 1 80.69 460 ASP B C 1
ATOM 8134 O O . ASP B 1 460 ? 11.898 -20.906 7.398 1 80.69 460 ASP B O 1
ATOM 8138 N N . ARG B 1 461 ? 10.328 -22.422 7.699 1 89.38 461 ARG B N 1
ATOM 8139 C CA . ARG B 1 461 ? 9.539 -21.938 6.57 1 89.38 461 ARG B CA 1
ATOM 8140 C C . ARG B 1 461 ? 9.156 -20.469 6.762 1 89.38 461 ARG B C 1
ATOM 8142 O O . ARG B 1 461 ? 8.688 -20.078 7.832 1 89.38 461 ARG B O 1
ATOM 8149 N N . ASP B 1 462 ? 9.438 -19.688 5.656 1 89.5 462 ASP B N 1
ATOM 8150 C CA . ASP B 1 462 ? 9.195 -18.266 5.875 1 89.5 462 ASP B CA 1
ATOM 8151 C C . ASP B 1 462 ? 8.305 -17.688 4.781 1 89.5 462 ASP B C 1
ATOM 8153 O O . ASP B 1 462 ? 8.047 -16.484 4.758 1 89.5 462 ASP B O 1
ATOM 8157 N N . HIS B 1 463 ? 7.852 -18.469 3.807 1 92.5 463 HIS B N 1
ATOM 8158 C CA . HIS B 1 463 ? 6.781 -18.094 2.9 1 92.5 463 HIS B CA 1
ATOM 8159 C C . HIS B 1 463 ? 5.961 -19.297 2.465 1 92.5 463 HIS B C 1
ATOM 8161 O O . HIS B 1 463 ? 6.398 -20.438 2.623 1 92.5 463 HIS B O 1
ATOM 8167 N N . TYR B 1 464 ? 4.836 -19.172 1.918 1 94.5 464 TYR B N 1
ATOM 8168 C CA . TYR B 1 464 ? 3.873 -20.25 1.806 1 94.5 464 TYR B CA 1
ATOM 8169 C C . TYR B 1 464 ? 3.312 -20.344 0.391 1 94.5 464 TYR B C 1
ATOM 8171 O O . TYR B 1 464 ? 2.178 -20.781 0.192 1 94.5 464 TYR B O 1
ATOM 8179 N N . VAL B 1 465 ? 4.09 -19.984 -0.577 1 94.62 465 VAL B N 1
ATOM 8180 C CA . VAL B 1 465 ? 3.639 -19.906 -1.961 1 94.62 465 VAL B CA 1
ATOM 8181 C C . VAL B 1 465 ? 3.416 -21.297 -2.523 1 94.62 465 VAL B C 1
ATOM 8183 O O . VAL B 1 465 ? 2.594 -21.5 -3.422 1 94.62 465 VAL B O 1
ATOM 8186 N N . PHE B 1 466 ? 4.039 -22.344 -1.959 1 95.31 466 PHE B N 1
ATOM 8187 C CA . PHE B 1 466 ? 4.047 -23.656 -2.576 1 95.31 466 PHE B CA 1
ATOM 8188 C C . PHE B 1 466 ? 3.086 -24.594 -1.86 1 95.31 466 PHE B C 1
ATOM 8190 O O . PHE B 1 466 ? 3.139 -25.812 -2.057 1 95.31 466 PHE B O 1
ATOM 8197 N N . GLY B 1 467 ? 2.268 -24.109 -0.971 1 94.44 467 GLY B N 1
ATOM 8198 C CA . GLY B 1 467 ? 1.224 -24.906 -0.34 1 94.44 467 GLY B CA 1
ATOM 8199 C C . GLY B 1 467 ? 1.687 -25.609 0.922 1 94.44 467 GLY B C 1
ATOM 8200 O O . GLY B 1 467 ? 2.633 -25.156 1.575 1 94.44 467 GLY B O 1
ATOM 8201 N N . TRP B 1 468 ? 0.943 -26.656 1.368 1 94.88 468 TRP B N 1
ATOM 8202 C CA . TRP B 1 468 ? 1.173 -27.25 2.68 1 94.88 468 TRP B CA 1
ATOM 8203 C C . TRP B 1 468 ? 1.068 -28.781 2.609 1 94.88 468 TRP B C 1
ATOM 8205 O O . TRP B 1 468 ? 0.313 -29.312 1.799 1 94.88 468 TRP B O 1
ATOM 8215 N N . GLY B 1 469 ? 1.858 -29.438 3.471 1 93.38 469 GLY B N 1
ATOM 8216 C CA . GLY B 1 469 ? 1.637 -30.828 3.811 1 93.38 469 GLY B CA 1
ATOM 8217 C C . GLY B 1 469 ? 1.779 -31.766 2.623 1 93.38 469 GLY B C 1
ATOM 8218 O O . GLY B 1 469 ? 2.727 -31.641 1.845 1 93.38 469 GLY B O 1
ATOM 8219 N N . ARG B 1 470 ? 0.779 -32.625 2.48 1 94.12 470 ARG B N 1
ATOM 8220 C CA . ARG B 1 470 ? 0.821 -33.656 1.445 1 94.12 470 ARG B CA 1
ATOM 8221 C C . ARG B 1 470 ? 0.576 -33.031 0.066 1 94.12 470 ARG B C 1
ATOM 8223 O O . ARG B 1 470 ? 0.929 -33.656 -0.951 1 94.12 470 ARG B O 1
ATOM 8230 N N . ARG B 1 471 ? -0.019 -31.891 0.099 1 94.81 471 ARG B N 1
ATOM 8231 C CA . ARG B 1 471 ? -0.345 -31.219 -1.157 1 94.81 471 ARG B CA 1
ATOM 8232 C C . ARG B 1 471 ? 0.734 -30.219 -1.538 1 94.81 471 ARG B C 1
ATOM 8234 O O . ARG B 1 471 ? 0.545 -29.406 -2.453 1 94.81 471 ARG B O 1
ATOM 8241 N N . PHE B 1 472 ? 1.869 -30.203 -0.851 1 94.5 472 PHE B N 1
ATOM 8242 C CA . PHE B 1 472 ? 2.975 -29.312 -1.162 1 94.5 472 PHE B CA 1
ATOM 8243 C C . PHE B 1 472 ? 3.395 -29.453 -2.621 1 94.5 472 PHE B C 1
ATOM 8245 O O . PHE B 1 472 ? 3.41 -30.562 -3.162 1 94.5 472 PHE B O 1
ATOM 8252 N N . CYS B 1 473 ? 3.74 -28.406 -3.23 1 94.56 473 CYS B N 1
ATOM 8253 C CA . CYS B 1 473 ? 4.039 -28.344 -4.656 1 94.56 473 CYS B CA 1
ATOM 8254 C C . CYS B 1 473 ? 5.238 -29.219 -5 1 94.56 473 CYS B C 1
ATOM 8256 O O . CYS B 1 473 ? 6.344 -28.984 -4.512 1 94.56 473 CYS B O 1
ATOM 8258 N N . GLN B 1 474 ? 5.074 -30.094 -5.844 1 92.94 474 GLN B N 1
ATOM 8259 C CA . GLN B 1 474 ? 6.141 -31 -6.246 1 92.94 474 GLN B CA 1
ATOM 8260 C C . GLN B 1 474 ? 7.125 -30.312 -7.188 1 92.94 474 GLN B C 1
ATOM 8262 O O . GLN B 1 474 ? 8.281 -30.734 -7.305 1 92.94 474 GLN B O 1
ATOM 8267 N N . GLY B 1 475 ? 6.68 -29.281 -7.844 1 94.12 475 GLY B N 1
ATOM 8268 C CA . GLY B 1 475 ? 7.5 -28.594 -8.828 1 94.12 475 GLY B CA 1
ATOM 8269 C C . GLY B 1 475 ? 8.297 -27.453 -8.234 1 94.12 475 GLY B C 1
ATOM 8270 O O . GLY B 1 475 ? 8.883 -26.656 -8.969 1 94.12 475 GLY B O 1
ATOM 8271 N N . SER B 1 476 ? 8.359 -27.297 -6.863 1 94.81 476 SER B N 1
ATOM 8272 C CA . SER B 1 476 ? 8.961 -26.141 -6.207 1 94.81 476 SER B CA 1
ATOM 8273 C C . SER B 1 476 ? 10.438 -26 -6.559 1 94.81 476 SER B C 1
ATOM 8275 O O . SER B 1 476 ? 10.93 -24.906 -6.812 1 94.81 476 SER B O 1
ATOM 8277 N N . TYR B 1 477 ? 11.164 -27.156 -6.699 1 94.88 477 TYR B N 1
ATOM 8278 C CA . TYR B 1 477 ? 12.594 -27.125 -6.98 1 94.88 477 TYR B CA 1
ATOM 8279 C C . TYR B 1 477 ? 12.859 -26.688 -8.414 1 94.88 477 TYR B C 1
ATOM 8281 O O . TYR B 1 477 ? 13.828 -25.984 -8.695 1 94.88 477 TYR B O 1
ATOM 8289 N N . ILE B 1 478 ? 11.992 -27.125 -9.32 1 96.62 478 ILE B N 1
ATOM 8290 C CA . ILE B 1 478 ? 12.109 -26.719 -10.711 1 96.62 478 ILE B CA 1
ATOM 8291 C C . ILE B 1 478 ? 11.859 -25.219 -10.836 1 96.62 478 ILE B C 1
ATOM 8293 O O . ILE B 1 478 ? 12.586 -24.5 -11.531 1 96.62 478 ILE B O 1
ATOM 8297 N N . ALA B 1 479 ? 10.82 -24.75 -10.141 1 97.06 479 ALA B N 1
ATOM 8298 C CA . ALA B 1 479 ? 10.469 -23.344 -10.156 1 97.06 479 ALA B CA 1
ATOM 8299 C C . ALA B 1 479 ? 11.609 -22.484 -9.602 1 97.06 479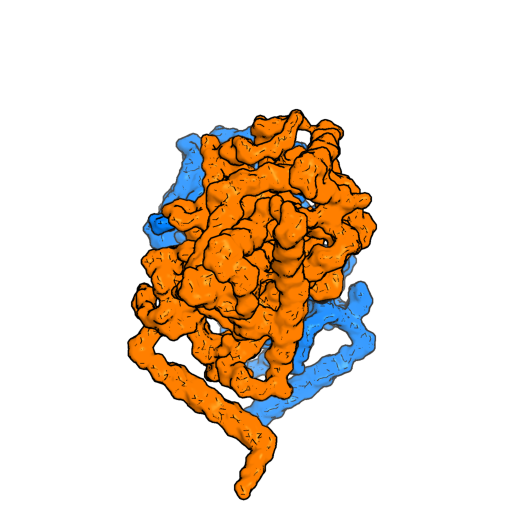 ALA B C 1
ATOM 8301 O O . ALA B 1 479 ? 12 -21.484 -10.211 1 97.06 479 ALA B O 1
ATOM 8302 N N . GLU B 1 480 ? 12.148 -22.844 -8.453 1 97 480 GLU B N 1
ATOM 8303 C CA . GLU B 1 480 ? 13.227 -22.109 -7.805 1 97 480 GLU B CA 1
ATOM 8304 C C . GLU B 1 480 ? 14.461 -22.031 -8.695 1 97 480 GLU B C 1
ATOM 8306 O O . GLU B 1 480 ? 15.078 -20.969 -8.836 1 97 480 GLU B O 1
ATOM 8311 N N . ALA B 1 481 ? 14.789 -23.156 -9.297 1 97.81 481 ALA B N 1
ATOM 8312 C CA . ALA B 1 481 ? 15.953 -23.203 -10.18 1 97.81 481 ALA B CA 1
ATOM 8313 C C . ALA B 1 481 ? 15.758 -22.297 -11.398 1 97.81 481 ALA B C 1
ATOM 8315 O O . ALA B 1 481 ? 16.688 -21.609 -11.82 1 97.81 481 ALA B O 1
ATOM 8316 N N . SER B 1 482 ? 14.594 -22.359 -11.945 1 98.56 482 SER B N 1
ATOM 8317 C CA . SER B 1 482 ? 14.289 -21.516 -13.094 1 98.56 482 SER B CA 1
ATOM 8318 C C . SER B 1 482 ? 14.367 -20.031 -12.719 1 98.56 482 SER B C 1
ATOM 8320 O O . SER B 1 482 ? 14.922 -19.219 -13.469 1 98.56 482 SER B O 1
ATOM 8322 N N . LEU B 1 483 ? 13.789 -19.688 -11.555 1 98.69 483 LEU B N 1
ATOM 8323 C CA . LEU B 1 483 ? 13.844 -18.297 -11.102 1 98.69 483 LEU B CA 1
ATOM 8324 C C . LEU B 1 483 ? 15.281 -17.844 -10.914 1 98.69 483 LEU B C 1
ATOM 8326 O O . LEU B 1 483 ? 15.656 -16.75 -11.352 1 98.69 483 LEU B O 1
ATOM 8330 N N . PHE B 1 484 ? 16.047 -18.688 -10.336 1 98.75 484 PHE B N 1
ATOM 8331 C CA . PHE B 1 484 ? 17.438 -18.328 -10.047 1 98.75 484 PHE B CA 1
ATOM 8332 C C . PHE B 1 484 ? 18.219 -18.109 -11.344 1 98.75 484 PHE B C 1
ATOM 8334 O O . PHE B 1 484 ? 18.828 -17.047 -11.523 1 98.75 484 PHE B O 1
ATOM 8341 N N . ILE B 1 485 ? 18.172 -19.016 -12.266 1 98.88 485 ILE B N 1
ATOM 8342 C CA . ILE B 1 485 ? 19.078 -18.984 -13.406 1 98.88 485 ILE B CA 1
ATOM 8343 C C . ILE B 1 485 ? 18.656 -17.891 -14.367 1 98.88 485 ILE B C 1
ATOM 8345 O O . ILE B 1 485 ? 19.516 -17.156 -14.891 1 98.88 485 ILE B O 1
ATOM 8349 N N . VAL B 1 486 ? 17.391 -17.75 -14.57 1 98.88 486 VAL B N 1
ATOM 8350 C CA . VAL B 1 486 ? 16.906 -16.781 -15.539 1 98.88 486 VAL B CA 1
ATOM 8351 C C . VAL B 1 486 ? 17.125 -15.359 -15.008 1 98.88 486 VAL B C 1
ATOM 8353 O O . VAL B 1 486 ? 17.703 -14.516 -15.695 1 98.88 486 VAL B O 1
ATOM 8356 N N . LEU B 1 487 ? 16.719 -15.148 -13.766 1 98.94 487 LEU B N 1
ATOM 8357 C CA . LEU B 1 487 ? 16.75 -13.789 -13.234 1 98.94 487 LEU B CA 1
ATOM 8358 C C . LEU B 1 487 ? 18.188 -13.352 -12.93 1 98.94 487 LEU B C 1
ATOM 8360 O O . LEU B 1 487 ? 18.516 -12.172 -13.078 1 98.94 487 LEU B O 1
ATOM 8364 N N . SER B 1 488 ? 19.047 -14.234 -12.469 1 98.88 488 SER B N 1
ATOM 8365 C CA . SER B 1 488 ? 20.438 -13.875 -12.242 1 98.88 488 SER B CA 1
ATOM 8366 C C . SER B 1 488 ? 21.125 -13.484 -13.555 1 98.88 488 SER B C 1
ATOM 8368 O O . SER B 1 488 ? 21.859 -12.5 -13.602 1 98.88 488 SER B O 1
ATOM 8370 N N . ARG B 1 489 ? 20.844 -14.242 -14.578 1 98.88 489 ARG B N 1
ATOM 8371 C CA . ARG B 1 489 ? 21.469 -13.977 -15.875 1 98.88 489 ARG B CA 1
ATOM 8372 C C . ARG B 1 489 ? 20.922 -12.695 -16.5 1 98.88 489 ARG B C 1
ATOM 8374 O O . ARG B 1 489 ? 21.656 -11.93 -17.125 1 98.88 489 ARG B O 1
ATOM 8381 N N . LEU B 1 490 ? 19.656 -12.492 -16.344 1 98.88 490 LEU B N 1
ATOM 8382 C CA . LEU B 1 490 ? 19.047 -11.258 -16.828 1 98.88 490 LEU B CA 1
ATOM 8383 C C . LEU B 1 490 ? 19.703 -10.047 -16.172 1 98.88 490 LEU B C 1
ATOM 8385 O O . LEU B 1 490 ? 20.078 -9.086 -16.844 1 98.88 490 LEU B O 1
ATOM 8389 N N . LEU B 1 491 ? 19.781 -10.062 -14.828 1 98.81 491 LEU B N 1
ATOM 8390 C CA . LEU B 1 491 ? 20.359 -8.953 -14.078 1 98.81 491 LEU B CA 1
ATOM 8391 C C . LEU B 1 491 ? 21.828 -8.781 -14.414 1 98.81 491 LEU B C 1
ATOM 8393 O O . LEU B 1 491 ? 22.359 -7.664 -14.391 1 98.81 491 LEU B O 1
ATOM 8397 N N . TRP B 1 492 ? 22.5 -9.883 -14.688 1 98.81 492 TRP B N 1
ATOM 8398 C CA . TRP B 1 492 ? 23.938 -9.867 -15 1 98.81 492 TRP B CA 1
ATOM 8399 C C . TRP B 1 492 ? 24.188 -9.219 -16.359 1 98.81 492 TRP B C 1
ATOM 8401 O O . TRP B 1 492 ? 25.078 -8.383 -16.5 1 98.81 492 TRP B O 1
ATOM 8411 N N . GLY B 1 493 ? 23.406 -9.5 -17.297 1 98.75 493 GLY B N 1
ATOM 8412 C CA . GLY B 1 493 ? 23.844 -9.188 -18.656 1 98.75 493 GLY B CA 1
ATOM 8413 C C . GLY B 1 493 ? 22.969 -8.172 -19.359 1 98.75 493 GLY B C 1
ATOM 8414 O O . GLY B 1 493 ? 23.344 -7.621 -20.391 1 98.75 493 GLY B O 1
ATOM 8415 N N . ILE B 1 494 ? 21.781 -7.879 -18.828 1 98.75 494 ILE B N 1
ATOM 8416 C CA . ILE B 1 494 ? 20.828 -7.07 -19.578 1 98.75 494 ILE B CA 1
ATOM 8417 C C . ILE B 1 494 ? 20.328 -5.93 -18.703 1 98.75 494 ILE B C 1
ATOM 8419 O O . ILE B 1 494 ? 20.016 -6.133 -17.531 1 98.75 494 ILE B O 1
ATOM 8423 N N . ASP B 1 495 ? 20.328 -4.766 -19.281 1 98.31 495 ASP B N 1
ATOM 8424 C CA . ASP B 1 495 ? 19.688 -3.611 -18.656 1 98.31 495 ASP B CA 1
ATOM 8425 C C . ASP B 1 495 ? 18.234 -3.473 -19.141 1 98.31 495 ASP B C 1
ATOM 8427 O O . ASP B 1 495 ? 17.938 -3.762 -20.312 1 98.31 495 ASP B O 1
ATOM 8431 N N . PHE B 1 496 ? 17.359 -3.191 -18.281 1 98.12 496 PHE B N 1
ATOM 8432 C CA . PHE B 1 496 ? 15.969 -2.941 -18.641 1 98.12 496 PHE B CA 1
ATOM 8433 C C . PHE B 1 496 ? 15.469 -1.644 -18.031 1 98.12 496 PHE B C 1
ATOM 8435 O O . PHE B 1 496 ? 15.852 -1.294 -16.906 1 98.12 496 PHE B O 1
ATOM 8442 N N . GLN B 1 497 ? 14.656 -0.928 -18.828 1 97.06 497 GLN B N 1
ATOM 8443 C CA . GLN B 1 497 ? 14.188 0.389 -18.406 1 97.06 497 GLN B CA 1
ATOM 8444 C C . GLN B 1 497 ? 12.727 0.603 -18.812 1 97.06 497 GLN B C 1
ATOM 8446 O O . GLN B 1 497 ? 12.297 0.174 -19.875 1 97.06 497 GLN B O 1
ATOM 8451 N N . ALA B 1 498 ? 12.008 1.226 -17.906 1 96.56 498 ALA B N 1
ATOM 8452 C CA . ALA B 1 498 ? 10.648 1.655 -18.234 1 96.56 498 ALA B CA 1
ATOM 8453 C C . ALA B 1 498 ? 10.664 2.82 -19.219 1 96.56 498 ALA B C 1
ATOM 8455 O O . ALA B 1 498 ? 11.617 3.598 -19.25 1 96.56 498 ALA B O 1
ATOM 8456 N N . PRO B 1 499 ? 9.625 2.865 -20.062 1 96.38 499 PRO B N 1
ATOM 8457 C CA . PRO B 1 499 ? 9.523 4.055 -20.906 1 96.38 499 PRO B CA 1
ATOM 8458 C C . PRO B 1 499 ? 9.328 5.34 -20.109 1 96.38 499 PRO B C 1
ATOM 8460 O O . PRO B 1 499 ? 8.852 5.293 -18.969 1 96.38 499 PRO B O 1
ATOM 8463 N N . ILE B 1 500 ? 9.719 6.457 -20.672 1 94.12 500 ILE B N 1
ATOM 8464 C CA . ILE B 1 500 ? 9.656 7.754 -20 1 94.12 500 ILE B CA 1
ATOM 8465 C C . ILE B 1 500 ? 8.422 8.523 -20.484 1 94.12 500 ILE B C 1
ATOM 8467 O O . ILE B 1 500 ? 8.148 8.578 -21.672 1 94.12 500 ILE B O 1
ATOM 8471 N N . ASP B 1 501 ? 7.629 9.031 -19.547 1 90.19 501 ASP B N 1
ATOM 8472 C CA . ASP B 1 501 ? 6.527 9.922 -19.891 1 90.19 501 ASP B CA 1
ATOM 8473 C C . ASP B 1 501 ? 7.043 11.242 -20.453 1 90.19 501 ASP B C 1
ATOM 8475 O O . ASP B 1 501 ? 7.832 11.938 -19.812 1 90.19 501 ASP B O 1
ATOM 8479 N N . GLU B 1 502 ? 6.582 11.555 -21.562 1 87.44 502 GLU B N 1
ATOM 8480 C CA . GLU B 1 502 ? 7.102 12.727 -22.25 1 87.44 502 GLU B CA 1
ATOM 8481 C C . GLU B 1 502 ? 6.734 14.008 -21.5 1 87.44 502 GLU B C 1
ATOM 8483 O O . GLU B 1 502 ? 7.492 14.984 -21.516 1 87.44 502 GLU B O 1
ATOM 8488 N N . LYS B 1 503 ? 5.672 14.039 -20.844 1 80.94 503 LYS B N 1
ATOM 8489 C CA . LYS B 1 503 ? 5.176 15.242 -20.188 1 80.94 503 LYS B CA 1
ATOM 8490 C C . LYS B 1 503 ? 5.887 15.477 -18.859 1 80.94 503 LYS B C 1
ATOM 8492 O O . LYS B 1 503 ? 6.289 16.594 -18.547 1 80.94 503 LYS B O 1
ATOM 8497 N N . THR B 1 504 ? 6.09 14.383 -18.125 1 83.5 504 THR B N 1
ATOM 8498 C CA . THR B 1 504 ? 6.602 14.531 -16.766 1 83.5 504 THR B CA 1
ATOM 8499 C C . THR B 1 504 ? 8.094 14.211 -16.719 1 83.5 504 THR B C 1
ATOM 8501 O O . THR B 1 504 ? 8.773 14.555 -15.75 1 83.5 504 THR B O 1
ATOM 8504 N N . GLY B 1 505 ? 8.602 13.555 -17.75 1 89.38 505 GLY B N 1
ATOM 8505 C CA . GLY B 1 505 ? 9.992 13.133 -17.75 1 89.38 505 GLY B CA 1
ATOM 8506 C C . GLY B 1 505 ? 10.273 12 -16.797 1 89.38 505 GLY B C 1
ATOM 8507 O O . GLY B 1 505 ? 11.438 11.695 -16.516 1 89.38 505 GLY B O 1
ATOM 8508 N N . LYS B 1 506 ? 9.242 11.375 -16.266 1 90.56 506 LYS B N 1
ATOM 8509 C CA . LYS B 1 506 ? 9.391 10.297 -15.297 1 90.56 506 LYS B CA 1
ATOM 8510 C C . LYS B 1 506 ? 9.094 8.945 -15.938 1 90.56 506 LYS B C 1
ATOM 8512 O O . LYS B 1 506 ? 8.367 8.867 -16.938 1 90.56 506 LYS B O 1
ATOM 8517 N N . PRO B 1 507 ? 9.734 7.867 -15.445 1 94 507 PRO B N 1
ATOM 8518 C CA . PRO B 1 507 ? 9.445 6.539 -15.984 1 94 507 PRO B CA 1
ATOM 8519 C C . PRO B 1 507 ? 7.996 6.113 -15.758 1 94 507 PRO B C 1
ATOM 8521 O O . PRO B 1 507 ? 7.422 6.402 -14.703 1 94 507 PRO B O 1
ATOM 8524 N N . ILE B 1 508 ? 7.43 5.492 -16.75 1 94.31 508 ILE B N 1
ATOM 8525 C CA . ILE B 1 508 ? 6.09 4.934 -16.641 1 94.31 508 ILE B CA 1
ATOM 8526 C C . ILE B 1 508 ? 6.164 3.52 -16.062 1 94.31 508 ILE B C 1
ATOM 8528 O O . ILE B 1 508 ? 6.484 2.566 -16.781 1 94.31 508 ILE B O 1
ATOM 8532 N N . ILE B 1 509 ? 5.914 3.361 -14.781 1 95.06 509 ILE B N 1
ATOM 8533 C CA . ILE B 1 509 ? 5.969 2.084 -14.078 1 95.06 509 ILE B CA 1
ATOM 8534 C C . ILE B 1 509 ? 4.609 1.788 -13.438 1 95.06 509 ILE B C 1
ATOM 8536 O O . ILE B 1 509 ? 4.051 2.631 -12.734 1 95.06 509 ILE B O 1
ATOM 8540 N N . PRO B 1 510 ? 4.055 0.596 -13.734 1 94.19 510 PRO B N 1
ATOM 8541 C CA . PRO B 1 510 ? 2.82 0.248 -13.031 1 94.19 510 PRO B CA 1
ATOM 8542 C C . PRO B 1 510 ? 2.961 0.349 -11.516 1 94.19 510 PRO B C 1
ATOM 8544 O O . PRO B 1 510 ? 4 -0.017 -10.961 1 94.19 510 PRO B O 1
ATOM 8547 N N . ASP B 1 511 ? 1.915 0.876 -10.883 1 90.75 511 ASP B N 1
ATOM 8548 C CA . ASP B 1 511 ? 1.908 0.986 -9.43 1 90.75 511 ASP B CA 1
ATOM 8549 C C . ASP B 1 511 ? 1.626 -0.365 -8.773 1 90.75 511 ASP B C 1
ATOM 8551 O O . ASP B 1 511 ? 0.479 -0.816 -8.742 1 90.75 511 ASP B O 1
ATOM 8555 N N . MET B 1 512 ? 2.611 -0.962 -8.148 1 88.94 512 MET B N 1
ATOM 8556 C CA . MET B 1 512 ? 2.5 -2.309 -7.594 1 88.94 512 MET B CA 1
ATOM 8557 C C . MET B 1 512 ? 1.521 -2.338 -6.426 1 88.94 512 MET B C 1
ATOM 8559 O O . MET B 1 512 ? 1.071 -3.408 -6.016 1 88.94 512 MET B O 1
ATOM 8563 N N . ALA B 1 513 ? 1.225 -1.206 -5.906 1 85.81 513 ALA B N 1
ATOM 8564 C CA . ALA B 1 513 ? 0.301 -1.144 -4.777 1 85.81 513 ALA B CA 1
ATOM 8565 C C . ALA B 1 513 ? -1.146 -1.047 -5.254 1 85.81 513 ALA B C 1
ATOM 8567 O O . ALA B 1 513 ? -2.078 -1.261 -4.477 1 85.81 513 ALA B O 1
ATOM 8568 N N . ASP B 1 514 ? -1.331 -0.665 -6.504 1 88.5 514 ASP B N 1
ATOM 8569 C CA . ASP B 1 514 ? -2.662 -0.678 -7.102 1 88.5 514 ASP B CA 1
ATOM 8570 C C . ASP B 1 514 ? -2.996 -2.055 -7.672 1 88.5 514 ASP B C 1
ATOM 8572 O O . ASP B 1 514 ? -2.766 -2.316 -8.852 1 88.5 514 ASP B O 1
ATOM 8576 N N . ASP B 1 515 ? -3.574 -2.836 -6.895 1 88.38 515 ASP B N 1
ATOM 8577 C CA . ASP B 1 515 ? -3.805 -4.246 -7.191 1 88.38 515 ASP B CA 1
ATOM 8578 C C . ASP B 1 515 ? -4.703 -4.41 -8.414 1 88.38 515 ASP B C 1
ATOM 8580 O O . ASP B 1 515 ? -4.398 -5.199 -9.312 1 88.38 515 ASP B O 1
ATOM 8584 N N . GLU B 1 516 ? -5.797 -3.697 -8.477 1 86.88 516 GLU B N 1
ATOM 8585 C CA . GLU B 1 516 ? -6.785 -3.844 -9.539 1 86.88 516 GLU B CA 1
ATOM 8586 C C . GLU B 1 516 ? -6.211 -3.412 -10.883 1 86.88 516 GLU B C 1
ATOM 8588 O O . GLU B 1 516 ? -6.48 -4.043 -11.914 1 86.88 516 GLU B O 1
ATOM 8593 N N . ARG B 1 517 ? -5.375 -2.395 -10.875 1 90.25 517 ARG B N 1
ATOM 8594 C CA . ARG B 1 517 ? -4.875 -1.84 -12.125 1 90.25 517 ARG B CA 1
ATOM 8595 C C . ARG B 1 517 ? -3.629 -2.58 -12.594 1 90.25 517 ARG B C 1
ATOM 8597 O O . ARG B 1 517 ? -3.316 -2.588 -13.789 1 90.25 517 ARG B O 1
ATOM 8604 N N . THR B 1 518 ? -2.949 -3.24 -11.727 1 94 518 THR B N 1
ATOM 8605 C CA . THR B 1 518 ? -1.627 -3.75 -12.07 1 94 518 THR B CA 1
ATOM 8606 C C . THR B 1 518 ? -1.649 -5.273 -12.188 1 94 518 THR B C 1
ATOM 8608 O O . THR B 1 518 ? -0.826 -5.859 -12.898 1 94 518 THR B O 1
ATOM 8611 N N . PHE B 1 519 ? -2.605 -5.973 -11.57 1 92.94 519 PHE B N 1
ATOM 8612 C CA . PHE B 1 519 ? -2.576 -7.43 -11.547 1 92.94 519 PHE B CA 1
ATOM 8613 C C . PHE B 1 519 ? -3.904 -8.008 -12.023 1 92.94 519 PHE B C 1
ATOM 8615 O O . PHE B 1 519 ? -4.961 -7.41 -11.805 1 92.94 519 PHE B O 1
ATOM 8622 N N . SER B 1 520 ? -3.836 -9.156 -12.586 1 89.25 520 SER B N 1
ATOM 8623 C CA . SER B 1 520 ? -4.992 -9.82 -13.18 1 89.25 520 SER B CA 1
ATOM 8624 C C . SER B 1 520 ? -5.879 -10.438 -12.109 1 89.25 520 SER B C 1
ATOM 8626 O O . SER B 1 520 ? -5.461 -10.594 -10.961 1 89.25 520 SER B O 1
ATOM 8628 N N . ASP B 1 521 ? -7.094 -10.695 -12.508 1 84.75 521 ASP B N 1
ATOM 8629 C CA . ASP B 1 521 ? -8.023 -11.461 -11.68 1 84.75 521 ASP B CA 1
ATOM 8630 C C . ASP B 1 521 ? -7.816 -12.961 -11.867 1 84.75 521 ASP B C 1
ATOM 8632 O O . ASP B 1 521 ? -7.168 -13.391 -12.82 1 84.75 521 ASP B O 1
ATOM 8636 N N . GLY B 1 522 ? -8.328 -13.75 -10.914 1 80.25 522 GLY B N 1
ATOM 8637 C CA . GLY B 1 522 ? -8.281 -15.195 -11.062 1 80.25 522 GLY B CA 1
ATOM 8638 C C . GLY B 1 522 ? -7.371 -15.867 -10.055 1 80.25 522 GLY B C 1
ATOM 8639 O O . GLY B 1 522 ? -6.852 -15.211 -9.148 1 80.25 522 GLY B O 1
ATOM 8640 N N . PHE B 1 523 ? -7.184 -17.125 -10.344 1 78.69 523 PHE B N 1
ATOM 8641 C CA . PHE B 1 523 ? -6.469 -18.031 -9.438 1 78.69 523 PHE B CA 1
ATOM 8642 C C . PHE B 1 523 ? -4.977 -17.719 -9.438 1 78.69 523 PHE B C 1
ATOM 8644 O O . PHE B 1 523 ? -4.301 -17.891 -8.422 1 78.69 523 PHE B O 1
ATOM 8651 N N . VAL B 1 524 ? -4.48 -17.312 -10.547 1 86.06 524 VAL B N 1
ATOM 8652 C CA . VAL B 1 524 ? -3.082 -16.922 -10.711 1 86.06 524 VAL B CA 1
ATOM 8653 C C . VAL B 1 524 ? -2.986 -15.414 -10.914 1 86.06 524 VAL B C 1
ATOM 8655 O O . VAL B 1 524 ? -3.656 -14.852 -11.789 1 86.06 524 VAL B O 1
ATOM 8658 N N . SER B 1 525 ? -2.227 -14.773 -10.102 1 88 525 SER B N 1
ATOM 8659 C CA . SER B 1 525 ? -2.029 -13.336 -10.195 1 88 525 SER B CA 1
ATOM 8660 C C . SER B 1 525 ? -0.88 -12.992 -11.133 1 88 525 SER B C 1
ATOM 8662 O O . SER B 1 525 ? 0.274 -13.328 -10.859 1 88 525 SER B O 1
ATOM 8664 N N . ILE B 1 526 ? -1.163 -12.43 -12.242 1 91.5 526 ILE B N 1
ATOM 8665 C CA . ILE B 1 526 ? -0.182 -12.039 -13.25 1 91.5 526 ILE B CA 1
ATOM 8666 C C . ILE B 1 526 ? -0.2 -10.523 -13.438 1 91.5 526 ILE B C 1
ATOM 8668 O O . ILE B 1 526 ? -1.27 -9.914 -13.508 1 91.5 526 ILE B O 1
ATOM 8672 N N . PRO B 1 527 ? 0.968 -9.906 -13.453 1 95.06 527 PRO B N 1
ATOM 8673 C CA . PRO B 1 527 ? 0.947 -8.484 -13.812 1 95.06 527 PRO B CA 1
ATOM 8674 C C . PRO B 1 527 ? 0.317 -8.234 -15.18 1 95.06 527 PRO B C 1
ATOM 8676 O O . PRO B 1 527 ? 0.533 -9.008 -16.125 1 95.06 527 PRO B O 1
ATOM 8679 N N . LYS B 1 528 ? -0.476 -7.199 -15.242 1 94.88 528 LYS B N 1
ATOM 8680 C CA . LYS B 1 528 ? -0.901 -6.75 -16.562 1 94.88 528 LYS B CA 1
ATOM 8681 C C . LYS B 1 528 ? 0.29 -6.285 -17.406 1 94.88 528 LYS B C 1
ATOM 8683 O O . LYS B 1 528 ? 1.333 -5.922 -16.844 1 94.88 528 LYS B O 1
ATOM 8688 N N . LEU B 1 529 ? 0.135 -6.309 -18.688 1 96.44 529 LEU B N 1
ATOM 8689 C CA . LEU B 1 529 ? 1.249 -6.023 -19.594 1 96.44 529 LEU B CA 1
ATOM 8690 C C . LEU B 1 529 ? 1.847 -4.652 -19.297 1 96.44 529 LEU B C 1
ATOM 8692 O O . LEU B 1 529 ? 1.114 -3.693 -19.047 1 96.44 529 LEU B O 1
ATOM 8696 N N . TYR B 1 530 ? 3.07 -4.578 -19.188 1 96.69 530 TYR B N 1
ATOM 8697 C CA . TYR B 1 530 ? 3.814 -3.324 -19.188 1 96.69 530 TYR B CA 1
ATOM 8698 C C . TYR B 1 530 ? 5.016 -3.395 -20.125 1 96.69 530 TYR B C 1
ATOM 8700 O O . TYR B 1 530 ? 5.621 -4.457 -20.281 1 96.69 530 TYR B O 1
ATOM 8708 N N . ASN B 1 531 ? 5.285 -2.342 -20.766 1 97.5 531 ASN B N 1
ATOM 8709 C CA . ASN B 1 531 ? 6.352 -2.287 -21.75 1 97.5 531 ASN B CA 1
ATOM 8710 C C . ASN B 1 531 ? 7.66 -1.8 -21.141 1 97.5 531 ASN B C 1
ATOM 8712 O O . ASN B 1 531 ? 7.664 -0.906 -20.297 1 97.5 531 ASN B O 1
ATOM 8716 N N . ILE B 1 532 ? 8.758 -2.473 -21.516 1 98 532 ILE B N 1
ATOM 8717 C CA . ILE B 1 532 ? 10.078 -2.023 -21.094 1 98 532 ILE B CA 1
ATOM 8718 C C . ILE B 1 532 ? 11.078 -2.221 -22.234 1 98 532 ILE B C 1
ATOM 8720 O O . ILE B 1 532 ? 10.781 -2.904 -23.219 1 98 532 ILE B O 1
ATOM 8724 N N . THR B 1 533 ? 12.156 -1.553 -22.156 1 98.25 533 THR B N 1
ATOM 8725 C CA . THR B 1 533 ? 13.25 -1.669 -23.109 1 98.25 533 THR B CA 1
ATOM 8726 C C . THR B 1 533 ? 14.398 -2.492 -22.531 1 98.25 533 THR B C 1
ATOM 8728 O O . THR B 1 533 ? 14.695 -2.4 -21.344 1 98.25 533 THR B O 1
ATOM 8731 N N . PHE B 1 534 ? 15.016 -3.309 -23.391 1 98.62 534 PHE B N 1
ATOM 8732 C CA . PHE B 1 534 ? 16.172 -4.109 -23 1 98.62 534 PHE B CA 1
ATOM 8733 C C . PHE B 1 534 ? 17.406 -3.711 -23.797 1 98.62 534 PHE B C 1
ATOM 8735 O O . PHE B 1 534 ? 17.312 -3.434 -25 1 98.62 534 PHE B O 1
ATOM 8742 N N . LYS B 1 535 ? 18.5 -3.592 -23.141 1 98.56 535 LYS B N 1
ATOM 8743 C CA . LYS B 1 535 ? 19.797 -3.354 -23.734 1 98.56 535 LYS B CA 1
ATOM 8744 C C . LYS B 1 535 ? 20.891 -4.176 -23.047 1 98.56 535 LYS B C 1
ATOM 8746 O O . LYS B 1 535 ? 20.781 -4.469 -21.844 1 98.56 535 LYS B O 1
ATOM 8751 N N . PRO B 1 536 ? 21.859 -4.621 -23.844 1 98.62 536 PRO B N 1
ATOM 8752 C CA . PRO B 1 536 ? 22.969 -5.285 -23.141 1 98.62 536 PRO B CA 1
ATOM 8753 C C . PRO B 1 536 ? 23.641 -4.375 -22.109 1 98.62 536 PRO B C 1
ATOM 8755 O O . PRO B 1 536 ? 23.797 -3.176 -22.359 1 98.62 536 PRO B O 1
ATOM 8758 N N . ARG B 1 537 ? 24.047 -4.852 -20.969 1 98.06 537 ARG B N 1
ATOM 8759 C CA . ARG B 1 537 ? 24.719 -4.043 -19.953 1 98.06 537 ARG B CA 1
ATOM 8760 C C . ARG B 1 537 ? 26.109 -3.641 -20.406 1 98.06 537 ARG B C 1
ATOM 8762 O O . ARG B 1 537 ? 26.656 -2.627 -19.969 1 98.06 537 ARG B O 1
ATOM 8769 N N . SER B 1 538 ? 26.719 -4.504 -21.219 1 97.88 538 SER B N 1
ATOM 8770 C CA . SER B 1 538 ? 28.031 -4.246 -21.828 1 97.88 538 SER B CA 1
ATOM 8771 C C . SER B 1 538 ? 28.172 -4.984 -23.156 1 97.88 538 SER B C 1
ATOM 8773 O O . SER B 1 538 ? 27.406 -5.898 -23.453 1 97.88 538 SER B O 1
ATOM 8775 N N . GLU B 1 539 ? 29.172 -4.574 -23.953 1 97.5 539 GLU B N 1
ATOM 8776 C CA . GLU B 1 539 ? 29.469 -5.293 -25.188 1 97.5 539 GLU B CA 1
ATOM 8777 C C . GLU B 1 539 ? 29.891 -6.734 -24.906 1 97.5 539 GLU B C 1
ATOM 8779 O O . GLU B 1 539 ? 29.547 -7.645 -25.656 1 97.5 539 GLU B O 1
ATOM 8784 N N . LYS B 1 540 ? 30.609 -6.883 -23.875 1 97.38 540 LYS B N 1
ATOM 8785 C CA . LYS B 1 540 ? 31.094 -8.211 -23.5 1 97.38 540 LYS B CA 1
ATOM 8786 C C . LYS B 1 540 ? 29.938 -9.125 -23.125 1 97.38 540 LYS B C 1
ATOM 8788 O O . LYS B 1 540 ? 29.906 -10.289 -23.516 1 97.38 540 LYS B O 1
ATOM 8793 N N . SER B 1 541 ? 28.984 -8.633 -22.297 1 98.31 541 SER B N 1
ATOM 8794 C CA . SER B 1 541 ? 27.812 -9.438 -21.922 1 98.31 541 SER B CA 1
ATOM 8795 C C . SER B 1 541 ? 26.984 -9.82 -23.141 1 98.31 541 SER B C 1
ATOM 8797 O O . SER B 1 541 ? 26.484 -10.938 -23.219 1 98.31 541 SER B O 1
ATOM 8799 N N . GLU B 1 542 ? 26.859 -8.875 -24.094 1 98.56 542 GLU B N 1
ATOM 8800 C CA . GLU B 1 542 ? 26.125 -9.195 -25.312 1 98.56 542 GLU B CA 1
ATOM 8801 C C . GLU B 1 542 ? 26.797 -10.336 -26.078 1 98.56 542 GLU B C 1
ATOM 8803 O O . GLU B 1 542 ? 26.125 -11.266 -26.531 1 98.56 542 GLU B O 1
ATOM 8808 N N . THR B 1 543 ? 28.094 -10.219 -26.188 1 98.62 543 THR B N 1
ATOM 8809 C CA . THR B 1 543 ? 28.844 -11.234 -26.922 1 98.62 543 THR B CA 1
ATOM 8810 C C . THR B 1 543 ? 28.688 -12.602 -26.266 1 98.62 543 THR B C 1
ATOM 8812 O O . THR B 1 543 ? 28.484 -13.609 -26.953 1 98.62 543 THR B O 1
ATOM 8815 N N . ILE B 1 544 ? 28.75 -12.594 -24.984 1 98.75 544 ILE B N 1
ATOM 8816 C CA . ILE B 1 544 ? 28.641 -13.844 -24.25 1 98.75 544 ILE B CA 1
ATOM 8817 C C . ILE B 1 544 ? 27.25 -14.438 -24.422 1 98.75 544 ILE B C 1
ATOM 8819 O O . ILE B 1 544 ? 27.094 -15.641 -24.625 1 98.75 544 ILE B O 1
ATOM 8823 N N . ILE B 1 545 ? 26.219 -13.617 -24.375 1 98.69 545 ILE B N 1
ATOM 8824 C CA . ILE B 1 545 ? 24.828 -14.062 -24.5 1 98.69 545 ILE B CA 1
ATOM 8825 C C . ILE B 1 545 ? 24.609 -14.617 -25.906 1 98.69 545 ILE B C 1
ATOM 8827 O O . ILE B 1 545 ? 24 -15.68 -26.078 1 98.69 545 ILE B O 1
ATOM 8831 N N . ARG B 1 546 ? 25.141 -13.953 -26.922 1 98.44 546 ARG B N 1
ATOM 8832 C CA . ARG B 1 546 ? 24.969 -14.398 -28.312 1 98.44 546 ARG B CA 1
ATOM 8833 C C . ARG B 1 546 ? 25.703 -15.711 -28.547 1 98.44 546 ARG B C 1
ATOM 8835 O O . ARG B 1 546 ? 25.188 -16.594 -29.234 1 98.44 546 ARG B O 1
ATOM 8842 N N . LYS B 1 547 ? 26.859 -15.805 -27.969 1 98.38 547 LYS B N 1
ATOM 8843 C CA . LYS B 1 547 ? 27.625 -17.047 -28.078 1 98.38 547 LYS B CA 1
ATOM 8844 C C . LYS B 1 547 ? 26.891 -18.203 -27.406 1 98.38 547 LYS B C 1
ATOM 8846 O O . LYS B 1 547 ? 26.859 -19.312 -27.922 1 98.38 547 LYS B O 1
ATOM 8851 N N . ALA B 1 548 ? 26.391 -17.922 -26.234 1 98.25 548 ALA B N 1
ATOM 8852 C CA . ALA B 1 548 ? 25.641 -18.953 -25.5 1 98.25 548 ALA B CA 1
ATOM 8853 C C . ALA B 1 548 ? 24.438 -19.422 -26.281 1 98.25 548 ALA B C 1
ATOM 8855 O O . ALA B 1 548 ? 24.062 -20.594 -26.219 1 98.25 548 ALA B O 1
ATOM 8856 N N . TRP B 1 549 ? 23.75 -18.531 -26.969 1 97.56 549 TRP B N 1
ATOM 8857 C CA . TRP B 1 549 ? 22.625 -18.891 -27.828 1 97.56 549 TRP B CA 1
ATOM 8858 C C . TRP B 1 549 ? 23.078 -19.859 -28.922 1 97.56 549 TRP B C 1
ATOM 8860 O O . TRP B 1 549 ? 22.438 -20.875 -29.172 1 97.56 549 TRP B O 1
ATOM 8870 N N . ASP B 1 550 ? 24.188 -19.578 -29.531 1 97 550 ASP B N 1
ATOM 8871 C CA . ASP B 1 550 ? 24.719 -20.438 -30.594 1 97 550 ASP B CA 1
ATOM 8872 C C . ASP B 1 550 ? 25.047 -21.828 -30.047 1 97 550 ASP B C 1
ATOM 8874 O O . ASP B 1 550 ? 24.734 -22.828 -30.672 1 97 550 ASP B O 1
ATOM 8878 N N . GLU B 1 551 ? 25.625 -21.781 -28.891 1 97.19 551 GLU B N 1
ATOM 8879 C CA . GLU B 1 551 ? 25.984 -23.047 -28.266 1 97.19 551 GLU B CA 1
ATOM 8880 C C . GLU B 1 551 ? 24.734 -23.844 -27.906 1 97.19 551 GLU B C 1
ATOM 8882 O O . GLU B 1 551 ? 24.719 -25.078 -28 1 97.19 551 GLU B O 1
ATOM 8887 N N . ALA B 1 552 ? 23.734 -23.156 -27.453 1 97.44 552 ALA B N 1
ATOM 8888 C CA . ALA B 1 552 ? 22.469 -23.828 -27.109 1 97.44 552 ALA B CA 1
ATOM 8889 C C . ALA B 1 552 ? 21.844 -24.484 -28.328 1 97.44 552 ALA B C 1
ATOM 8891 O O . ALA B 1 552 ? 21.297 -25.594 -28.234 1 97.44 552 ALA B O 1
ATOM 8892 N N . GLN B 1 553 ? 21.922 -23.844 -29.5 1 96.62 553 GLN B N 1
ATOM 8893 C CA . GLN B 1 553 ? 21.391 -24.438 -30.734 1 96.62 553 GLN B CA 1
ATOM 8894 C C . GLN B 1 553 ? 22.125 -25.734 -31.062 1 96.62 553 GLN B C 1
ATOM 8896 O O . GLN B 1 553 ? 21.5 -26.719 -31.469 1 96.62 553 GLN B O 1
ATOM 8901 N N . GLY B 1 554 ? 23.422 -25.703 -30.891 1 95.5 554 GLY B N 1
ATOM 8902 C CA . GLY B 1 554 ? 24.203 -26.906 -31.109 1 95.5 554 GLY B CA 1
ATOM 8903 C C . GLY B 1 554 ? 23.844 -28.031 -30.156 1 95.5 554 GLY B C 1
ATOM 8904 O O . GLY B 1 554 ? 23.766 -29.203 -30.547 1 95.5 554 GLY B O 1
ATOM 8905 N N . ALA B 1 555 ? 23.656 -27.656 -28.922 1 95.75 555 ALA B N 1
ATOM 8906 C CA . ALA B 1 555 ? 23.328 -28.641 -27.891 1 95.75 555 ALA B CA 1
ATOM 8907 C C . ALA B 1 555 ? 21.984 -29.312 -28.188 1 95.75 555 ALA B C 1
ATOM 8909 O O . ALA B 1 555 ? 21.812 -30.516 -27.969 1 95.75 555 ALA B O 1
ATOM 8910 N N . TRP B 1 556 ? 20.969 -28.5 -28.641 1 93.69 556 TRP B N 1
ATOM 8911 C CA . TRP B 1 556 ? 19.672 -29.047 -29 1 93.69 556 TRP B CA 1
ATOM 8912 C C . TRP B 1 556 ? 19.797 -30.062 -30.125 1 93.69 556 TRP B C 1
ATOM 8914 O O . TRP B 1 556 ? 19.203 -31.141 -30.078 1 93.69 556 TRP B O 1
ATOM 8924 N N . GLU B 1 557 ? 20.562 -29.797 -31.062 1 90.88 557 GLU B N 1
ATOM 8925 C CA . GLU B 1 557 ? 20.781 -30.703 -32.188 1 90.88 557 GLU B CA 1
ATOM 8926 C C . GLU B 1 557 ? 21.406 -32.031 -31.719 1 90.88 557 GLU B C 1
ATOM 8928 O O . GLU B 1 557 ? 21.016 -33.094 -32.188 1 90.88 557 GLU B O 1
ATOM 8933 N N . GLU B 1 558 ? 22.297 -31.875 -30.828 1 90.38 558 GLU B N 1
ATOM 8934 C CA . GLU B 1 558 ? 23 -33.062 -30.312 1 90.38 558 GLU B CA 1
ATOM 8935 C C . GLU B 1 558 ? 22.047 -33.938 -29.531 1 90.38 558 GLU B C 1
ATOM 8937 O O . GLU B 1 558 ? 22.219 -35.156 -29.516 1 90.38 558 GLU B O 1
ATOM 8942 N N . THR B 1 559 ? 21.109 -33.406 -28.875 1 85.69 559 THR B N 1
ATOM 8943 C CA . THR B 1 559 ? 20.203 -34.188 -28.031 1 85.69 559 THR B CA 1
ATOM 8944 C C . THR B 1 559 ? 18.953 -34.562 -28.812 1 85.69 559 THR B C 1
ATOM 8946 O O . THR B 1 559 ? 18.047 -35.188 -28.266 1 85.69 559 THR B O 1
ATOM 8949 N N . GLY B 1 560 ? 18.875 -34.188 -30.109 1 83.31 560 GLY B N 1
ATOM 8950 C CA . GLY B 1 560 ? 17.75 -34.531 -30.969 1 83.31 560 GLY B CA 1
ATOM 8951 C C . GLY B 1 560 ? 16.547 -33.656 -30.766 1 83.31 560 GLY B C 1
ATOM 8952 O O . GLY B 1 560 ? 15.438 -33.969 -31.203 1 83.31 560 GLY B O 1
ATOM 8953 N N . MET B 1 561 ? 16.75 -32.562 -30.016 1 87.81 561 MET B N 1
ATOM 8954 C CA . MET B 1 561 ? 15.664 -31.609 -29.828 1 87.81 561 MET B CA 1
ATOM 8955 C C . MET B 1 561 ? 15.688 -30.531 -30.891 1 87.81 561 MET B C 1
ATOM 8957 O O . MET B 1 561 ? 16.75 -30.234 -31.453 1 87.81 561 MET B O 1
ATOM 8961 N N . ALA B 1 562 ? 14.57 -29.953 -31.141 1 86.94 562 ALA B N 1
ATOM 8962 C CA . ALA B 1 562 ? 14.438 -28.969 -32.219 1 86.94 562 ALA B CA 1
ATOM 8963 C C . ALA B 1 562 ? 15.164 -27.672 -31.859 1 86.94 562 ALA B C 1
ATOM 8965 O O . ALA B 1 562 ? 15.023 -27.156 -30.75 1 86.94 562 ALA B O 1
ATOM 8966 N N . PRO B 1 563 ? 15.938 -27.188 -32.844 1 92 563 PRO B N 1
ATOM 8967 C CA . PRO B 1 563 ? 16.516 -25.859 -32.625 1 92 563 PRO B CA 1
ATOM 8968 C C . PRO B 1 563 ? 15.469 -24.75 -32.688 1 92 563 PRO B C 1
ATOM 8970 O O . PRO B 1 563 ? 14.352 -24.969 -33.156 1 92 563 PRO B O 1
ATOM 8973 N N . ASP B 1 564 ? 15.844 -23.578 -32.188 1 94.06 564 ASP B N 1
ATOM 8974 C CA . ASP B 1 564 ? 14.898 -22.469 -32.094 1 94.06 564 ASP B CA 1
ATOM 8975 C C . ASP B 1 564 ? 14.703 -21.797 -33.469 1 94.06 564 ASP B C 1
ATOM 8977 O O . ASP B 1 564 ? 15.648 -21.672 -34.25 1 94.06 564 ASP B O 1
ATOM 8981 N N . GLU B 1 565 ? 13.5 -21.469 -33.781 1 88.44 565 GLU B N 1
ATOM 8982 C CA . GLU B 1 565 ? 13.133 -20.734 -35 1 88.44 565 GLU B CA 1
ATOM 8983 C C . GLU B 1 565 ? 12.758 -19.297 -34.656 1 88.44 565 GLU B C 1
ATOM 8985 O O . GLU B 1 565 ? 11.836 -19.047 -33.875 1 88.44 565 GLU B O 1
ATOM 8990 N N . ARG B 1 566 ? 13.547 -18.344 -35.219 1 85.44 566 ARG B N 1
ATOM 8991 C CA . ARG B 1 566 ? 13.242 -16.922 -35.062 1 85.44 566 ARG B CA 1
ATOM 8992 C C . ARG B 1 566 ? 13.062 -16.234 -36.406 1 85.44 566 ARG B C 1
ATOM 8994 O O . ARG B 1 566 ? 13.68 -16.625 -37.375 1 85.44 566 ARG B O 1
#

Nearest PDB structures (foldseek):
  3pm0-assembly1_A  TM=8.462E-01  e=3.929E-26  Homo sapiens
  4nkx-assembly1_A  TM=8.560E-01  e=1.565E-25  Homo sapiens
  4gqs-assembly2_B  TM=8.512E-01  e=2.210E-25  Homo sapiens
  5irv-assembly1_A  TM=8.477E-01  e=2.972E-25  Homo sapiens
  6chi-assembly3_C  TM=8.133E-01  e=2.140E-24  Homo sapiens

Radius of gyration: 34.06 Å; Cα contacts (8 Å, |Δi|>4): 1866; chains: 2; bounding box: 91×110×70 Å

Secondary structure (DSSP, 8-state):
-----HHHHHHHHHHHHHHHHHHHHHT--S--PPP----BTTTBTGGGS-TTS-HHHHHHHHHHH-SEEEEEETTEEEEEE-SHHHHHIIIIITHHHH-EE---IIIIIITTTT--GGG--SSHHHHHHHHHHHHHHSHHHHHHTHHHHHHHHHHHHHHHHHHTTHHHHTT----GGGPPPTTSHHHHHHHHHHHHHHHHHHS------TT-HHHHHHHHHHHHHHHHTSTTSSHHHH-GGGGGS-GGG-HHHHHHHHHHHHHHHHHHHHHHHHHHHHHTT-----HHHHHHHHHHHTT-S---SSSB-TTSPBPHHHHHHHHHHHHHHHHHHHHHHHHHHHHHHHH-HHHHHHHHHHHHHHT-SSS---GGGGGG-HHHHHHHHHHHHHS-SSTT---EE-SS-EEETTEEE-TT-EEEE-HHHHHT-TTTSSSTTS--GGGG--TTSPPP---SS-TT----TT--GGG--TTHHHHHHHHHHHHHHHHHHEEEEPPBPTTT--B----TT-HHHHB--SSS--BPP---EEEESSHHHHHHHHHHHHHHHHHHHHHTPPPP--/-----HHHHHHHHHHHHHHHHHHHHHT--S--PPP----BTTTBTGGGS-TTS-HHHHHHHHHHH-SEEEEEETTEEEEEE-SHHHHHIIIIITHHHH-EE---IIIIIITTTT--GGG--SSHHHHHHHHHHHHHHSHHHHHHTHHHHHHHHHHHHHHHHHHTTHHHHTT----GGGPPPTTSHHHHHHHHHHHHHHHHHHS------TT-HHHHHHHHHHHHHHHHTSTTSSHHHH-GGGGGS-GGG-HHHHHHHHHHHHHHHHHHHHHHHHHHHHHTT-----HHHHHHHHHHHTT-S---SSSB-TTSPBPHHHHHHHHHHHHHHHHHHHHHHHHHHHHHHHH-HHHHHHHHHHHHHHT-SSS---GGGGGG-HHHHHHHHHHHHHS-SSTT---EE-SS-EEETTEEE-TT-EEEE-HHHHHT-TTTSSSTTS--GGGG--TTSPPP---SSSTT----TT--GGG--TTHHHHHHHHHHHHHHHHHHEEEEPPBPTTT-SB----TT-HHHHB--SSS--BPP---EEEESSHHHHHHHHHHHHHHHHHHHHHTPPPP--

Foldseek 3Di:
DPDQPPVRVVVVVVVVLLVVQVVLVPPPPPFFAQAFDAQDRQQWCLPVADQQDRQVVVLVGCVVRHQWHWTAGRPFIAIEGQAPVRQCCCCAVVVVFWVAFLFQCLLQCFLLVNQALLHHGPDQQNVLLVVLVLVQQFDVNLVVLQVVLQLLLLVLLLLQAVLFQVCVVVVDAADDLQHDDLSANLVSLLQSQLQSLCCAAQVAGSQERPPDVLVVLLVVLLSVSQQSRRQPSDSCSNDVVVVPDDCVSCVSSVVSNVSNVSVCVNLVVSLVVLLVCVVVVHARDHSSNVLLVVCVVVPPNAFADQTADPVGRGGSSSSSSSSSNSSSPGRQQLSQLLVLLVLVCQVPVVLLVVQLVQLCVQVNLQAFDGPVCQFSRQLLLLSSLLSCLLAQQQQFDGWIFGCAWDDDPSHTDHHGHTYTHGQNSHSQPCVLPPVSNDRDSVVQDDPPGHGDSLAAPDPSRRGDSQHHHPSGHSNVSNSSSSSVRNNRRCSHWKDKHADADPVPRHGDRDDSVPQVQFWDTGRTTHGGDGGMGMHTPDPSSSVNSVVSSVVSQVVCVVSVHHHHDD/DPDQPPVRVVVVVVVVLLVVQVVLVPPPPPFFAQAFDAQDRQQWCQPVADQQDRQVVVLVGCVVRHQWHWTAGRPFIAIEGQAPVRQCCCCAVVVVFWVAFLFQCLLQCFLLVNQALLHHGPDLQNVLLVVLVLVQQFDVNLVVLQVVLLLLLLQLLLLQAVLFQVCVVVVDAADDPRHDDLSANLVSLLQSQLQSLCCAAQVAGSQERPPDVLVVLLVVLLSVSQQSRRQPSDSCSNDVVVVPDDCVSCVSSVVSNVSNVSVCVNLVVSLVVLLVCVVVVHQRDHSSNVLLVVCVVVPPNAFADQTADPVRRGGSSSSSNSSSNSSSPGRQQLSQLLVLLVLVCQVPVVLLVVQLVQLCVQVNLQAFDGPVCQFSRQLLLLSSLLSCLLFQQQQFDGWIFGCAWDDDPSHTDHHGHTYTHRQNSHSQPCVLPPVSNDRDSVVQDDPPGHGDSLAAPDPSRRGDSQHHHPSGHSNVSNSSSSSVRNVRRCSNWKDKHADADPVPRHGDRDDSVPQVQFWDTGRTTHGGDGGMGMHTPDPSSSVNSVVSSVVSQVVCVVSVHHHHDD

pLDDT: mean 91.13, std 10.85, range [25.58, 98.94]

Sequence (1132 aa):
MAFLSSTEATVILILSALFVAFVQSRKTGNRTLPPGPSKIPFFGNLFQVPVLRPYPKFREWALKYGPIYHLRLGPQDVIVLNTAEAADELFVNRSKSFSSRSPPHVAHDIMSAGQRLVFLPYDREWKIARKSLHSSIGPTASKKLRPSQHLESCVLLNDILSHGDYSVAQNLKEGADGVVPEEHWFSLIRRYTTSIVMTVTYGKRAHKIINNPRLHKIYAVLANFTTVGQPGNYLADAFPILRKLPDVLAPWRIKGREMHEWEMELWGGLLDDIQADINKGVSVPCYVGTYLKQRAENGHAEAPGCGLTEDGWLRDKLLAYTAATVLEAGSDTTASTMQSFILFMLSHPAVLEKVRAEIDSVVGPDRMPTFDDEPNLPYFVACIKETLRRRPPTIMGIPHSADEDEVYNGYFIPKGATVIGNVWAIHMDPARYPNPTAFQPERFYVPGKPTRWASGPDQDRDHYVFGWGRRFCQGSYIAEASLFIVLSRLLWGIDFQAPIDEKTGKPIIPDMADDERTFSDGFVSIPKLYNITFKPRSEKSETIIRKAWDEAQGAWEETGMAPDERMAFLSSTEATVILILSALFVAFVQSRKTGNRTLPPGPSKIPFFGNLFQVPVLRPYPKFREWALKYGPIYHLRLGPQDVIVLNTAEAADELFVNRSKSFSSRSPPHVAHDIMSAGQRLVFLPYDREWKIARKSLHSSIGPTASKKLRPSQHLESCVLLNDILSHGDYSVAQNLKEGADGVVPEEHWFSLIRRYTTSIVMTVTYGKRAHKIINNPRLHKIYAVLANFTTVGQPGNYLADAFPILRKLPDVLAPWRIKGREMHEWEMELWGGLLDDIQADINKGVSVPCYVGTYLKQRAENGHAEAPGCGLTEDGWLRDKLLAYTAATVLEAGSDTTASTMQSFILFMLSHPAVLEKVRAEIDSVVGPDRMPTFDDEPNLPYFVACIKETLRRRPPTIMGIPHSADEDEVYNGYFIPKGATVIGNVWAIHMDPARYPNPTAFQPERFYVPGKPTRWASGPDQDRDHYVFGWGRRFCQGSYIAEASLFIVLSRLLWGIDFQAPIDEKTGKPIIPDMADDERTFSDGFVSIPKLYNITFKPRSEKSETIIRKAWDEAQGAWEETGMAPDER

Solvent-accessible surface area (backbone atoms only — not comparable to full-atom values): 59239 Å² total; per-residue (Å²): 128,84,72,71,50,73,65,52,50,50,50,48,51,51,50,52,52,44,47,51,42,51,52,58,64,59,61,62,58,98,63,49,59,45,54,56,75,84,62,41,86,67,38,23,40,52,88,78,47,54,68,53,62,38,61,66,60,53,33,55,47,30,74,72,55,38,53,45,28,33,46,29,38,36,81,37,46,34,37,40,23,30,32,67,66,52,32,43,48,43,27,45,76,37,24,90,41,30,49,23,30,57,55,34,39,56,40,29,53,42,29,41,65,56,30,35,55,90,43,36,47,73,44,70,68,37,52,51,54,51,53,62,46,42,68,52,36,20,76,73,35,28,61,69,43,44,65,58,50,52,38,45,38,28,46,41,52,37,51,48,52,70,45,23,43,47,29,47,77,65,61,67,62,62,42,83,97,64,39,74,45,65,79,32,68,68,38,52,49,36,38,43,31,39,19,55,40,33,29,50,38,67,43,38,72,57,38,50,64,74,92,30,64,70,60,50,49,52,52,51,52,47,53,48,43,36,53,56,48,26,66,62,71,42,68,50,47,38,33,66,74,57,67,69,50,58,65,91,78,26,60,68,57,56,51,20,46,50,48,20,54,56,46,38,56,52,37,47,40,54,49,48,51,46,53,51,33,47,74,71,69,46,80,57,81,18,40,53,47,50,47,50,51,53,37,32,75,70,76,41,73,73,42,80,48,73,52,59,45,96,90,64,45,69,9,47,48,25,44,27,29,44,52,43,44,50,46,61,58,46,16,58,40,48,27,24,44,54,55,46,41,52,50,52,36,70,65,32,56,70,58,41,52,53,40,40,51,49,48,46,72,67,57,39,81,85,50,75,68,54,81,83,46,52,64,70,36,18,61,50,49,12,43,52,49,39,36,43,46,72,50,29,29,42,40,51,54,78,48,20,14,25,73,42,73,45,74,56,97,81,19,46,41,54,54,68,20,32,34,28,47,31,36,47,34,38,46,53,26,36,74,79,30,55,37,34,88,55,93,56,32,63,83,56,39,52,92,97,44,60,44,75,82,39,55,52,101,47,95,69,46,77,52,58,72,46,55,47,50,86,61,34,49,58,52,52,61,46,46,51,51,48,52,48,53,42,52,49,35,41,57,67,28,39,39,73,44,54,48,63,35,84,87,69,70,33,51,55,49,79,40,82,84,41,54,80,80,30,33,47,67,39,48,50,42,30,63,51,86,76,49,43,31,35,40,58,66,39,74,59,34,41,52,52,38,51,50,42,30,54,49,33,41,52,49,25,54,73,72,73,41,75,55,72,61,131,128,83,74,70,49,74,66,53,50,51,49,48,51,50,49,51,51,45,48,52,43,51,51,59,64,61,59,62,58,101,63,48,58,44,54,57,74,83,65,40,86,67,38,24,41,54,87,78,47,54,67,54,62,38,61,66,60,52,34,55,48,29,74,73,55,38,52,44,28,34,46,30,40,37,82,38,46,32,38,41,23,30,31,66,66,52,32,44,48,42,28,45,77,37,24,89,42,30,49,22,32,56,56,32,42,56,41,30,53,42,30,40,65,55,30,36,56,89,41,35,46,74,45,71,68,38,54,51,54,50,53,62,47,40,69,52,36,20,75,71,36,28,60,70,42,44,64,57,50,51,39,44,39,28,45,41,52,37,50,47,51,70,46,23,43,47,27,47,76,66,61,66,64,63,41,84,98,66,39,75,45,67,78,32,67,65,38,51,47,36,38,44,33,39,19,56,41,33,28,52,37,67,43,38,72,58,39,51,64,74,94,30,66,68,60,50,50,50,52,50,52,46,53,48,44,34,53,53,50,25,64,61,68,42,68,50,48,39,33,67,72,57,66,70,49,55,64,91,78,27,58,67,56,56,52,20,46,51,47,22,55,55,48,39,57,51,38,47,41,54,49,49,50,46,52,51,34,46,75,71,69,46,78,56,80,18,41,54,47,50,49,51,52,54,37,32,76,70,76,41,73,75,43,81,48,74,52,60,44,95,90,65,46,70,9,46,47,26,44,27,29,44,50,44,44,50,47,62,57,45,16,58,42,48,27,26,43,54,54,46,41,52,50,51,36,71,65,32,55,69,58,41,51,52,40,40,50,49,48,46,71,68,58,39,82,85,52,75,68,55,82,84,47,52,62,71,35,18,60,52,49,13,43,53,50,39,36,42,46,71,50,26,28,42,41,51,54,78,47,19,14,25,73,43,73,44,73,55,98,81,20,45,41,55,54,68,21,32,34,29,46,31,37,46,35,38,46,53,26,39,74,79,30,56,37,34,87,56,92,58,32,63,82,57,39,51,91,96,44,59,43,75,84,38,55,54,101,48,96,68,46,77,51,57,72,46,55,47,48,86,63,36,50,57,52,52,61,45,47,52,50,48,50,50,53,42,51,49,35,41,58,68,29,41,38,72,43,53,48,63,36,86,87,70,70,32,51,56,49,79,39,82,82,43,52,80,81,30,34,46,68,39,48,50,41,30,64,52,88,76,49,43,31,36,38,59,65,40,72,62,35,41,51,51,38,52,50,41,30,54,49,34,40,52,51,25,53,72,73,74,41,76,54,71,59,132